Protein AF-0000000083257204 (afdb_homodimer)

Solvent-accessible surface area (backbone atoms only — not comparable to full-atom values): 58658 Å² total; per-residue (Å²): 92,72,61,57,39,44,51,54,34,48,41,38,41,52,16,51,48,20,44,50,48,12,65,74,68,72,44,56,39,67,58,41,24,40,51,51,12,31,44,39,5,50,70,67,57,74,47,41,46,49,75,72,48,44,74,49,39,60,34,52,50,52,50,44,49,38,52,44,44,21,59,52,19,43,69,46,43,71,81,77,34,66,93,41,48,64,49,45,50,26,40,57,45,55,14,40,52,44,33,22,52,52,38,15,50,40,31,28,73,52,49,65,38,54,68,65,57,10,40,24,48,8,16,31,66,48,20,18,18,43,84,52,48,54,60,51,41,62,73,32,37,45,39,66,68,62,42,48,46,54,50,51,41,14,46,62,29,33,35,48,9,51,44,38,21,52,47,38,47,48,48,42,41,35,76,70,35,82,85,40,52,71,61,59,48,51,51,48,54,51,43,45,51,47,12,38,50,47,7,36,51,53,15,48,48,50,50,51,34,54,76,69,58,75,51,56,73,80,47,46,58,47,46,50,54,36,47,45,45,42,40,22,41,55,26,28,70,75,35,78,64,23,14,44,37,4,20,33,36,15,17,32,43,36,32,64,64,70,56,53,70,59,63,71,37,43,65,46,55,50,38,51,38,53,46,42,51,26,34,49,44,23,39,59,36,11,44,39,51,57,67,44,60,58,50,36,72,34,64,40,47,44,51,38,43,49,42,46,53,70,43,45,37,33,49,21,45,56,62,33,42,62,91,45,92,70,47,69,58,52,48,54,51,59,15,57,57,64,37,37,27,66,64,38,49,55,52,34,49,53,47,24,54,54,35,38,75,72,65,39,70,73,26,71,49,39,49,25,48,43,48,42,40,28,52,49,31,41,53,53,42,60,70,37,46,49,58,50,30,51,75,58,65,41,33,49,67,92,40,49,10,39,34,32,37,32,44,35,70,48,50,21,51,50,42,34,56,39,39,75,72,67,32,49,52,38,34,30,27,66,46,73,74,41,41,48,38,23,56,74,52,70,38,57,66,43,88,40,42,81,58,24,73,59,31,75,78,72,47,83,60,76,45,36,59,29,39,39,26,59,46,72,37,52,41,45,26,28,36,51,29,46,70,42,28,85,79,56,26,57,91,28,23,33,20,57,23,71,37,77,86,48,69,71,48,58,84,51,67,27,74,68,45,39,38,38,47,34,26,77,50,70,61,24,57,65,56,50,42,48,40,45,73,71,52,37,38,81,41,76,46,70,25,34,90,88,43,37,51,67,54,51,62,68,70,50,58,90,83,37,42,64,46,35,37,40,39,75,87,37,45,71,48,67,36,26,66,85,54,86,84,79,67,50,68,62,18,32,37,36,28,46,29,73,68,133,92,72,62,60,38,44,50,53,34,49,40,40,42,52,16,52,48,20,44,51,50,12,63,74,68,72,44,57,39,68,58,42,24,39,53,51,13,32,43,39,5,49,72,67,58,74,47,42,45,48,75,72,49,45,73,50,39,61,33,54,50,52,51,43,51,39,51,42,44,22,57,53,19,42,68,45,43,70,80,77,35,66,94,42,46,64,47,47,51,26,42,57,45,54,14,39,52,45,33,23,52,52,39,15,49,40,31,28,73,52,50,64,35,53,68,64,55,11,40,24,47,8,17,31,66,47,21,18,17,44,83,52,46,54,59,50,42,62,72,32,36,45,40,65,68,64,42,48,46,53,49,51,41,15,48,62,29,32,35,48,10,50,42,37,20,52,48,38,46,47,48,40,40,34,74,72,35,82,85,40,52,72,62,58,47,52,50,47,56,50,43,45,51,47,10,38,49,47,8,36,49,54,15,47,49,50,51,51,35,56,74,69,56,75,52,56,73,81,46,46,60,47,48,50,54,36,48,45,44,41,41,22,43,56,26,28,70,76,34,78,63,23,13,44,38,4,21,33,36,15,17,31,43,37,31,64,64,70,55,54,70,59,64,72,38,43,64,45,56,51,39,52,39,53,45,43,52,27,34,49,43,23,39,57,35,12,44,41,50,57,67,43,61,58,50,34,74,33,65,40,47,44,52,37,43,50,41,46,52,69,43,45,38,33,48,22,45,56,64,33,42,61,92,44,92,69,48,70,59,52,48,54,50,58,16,56,57,63,36,36,28,67,65,38,50,54,52,34,51,52,47,26,52,54,36,38,76,71,64,40,69,73,27,70,49,37,49,26,48,43,48,42,41,28,50,48,30,42,53,54,40,59,68,36,45,49,59,50,30,51,75,58,64,41,32,49,66,91,40,48,10,39,33,31,38,30,46,35,70,48,49,21,50,51,42,34,57,40,40,75,71,67,32,49,51,38,33,30,27,68,46,73,74,40,40,47,38,22,56,73,53,69,39,55,66,44,89,38,43,79,58,24,71,60,31,75,77,71,48,83,59,75,44,37,57,29,38,39,25,61,47,71,36,52,40,44,26,28,35,52,29,45,69,42,28,85,81,56,26,57,91,28,22,32,20,57,24,72,36,78,87,49,69,70,47,58,85,52,67,27,74,67,44,40,39,38,47,33,26,78,50,71,62,24,58,67,56,50,42,48,39,46,74,70,52,36,38,81,41,77,46,70,24,34,89,88,44,36,53,68,52,50,63,68,70,51,56,89,83,38,43,64,45,34,37,40,39,72,88,38,45,72,47,67,36,24,64,86,53,87,83,79,69,48,70,63,19,32,37,36,28,45,30,72,69,130

Foldseek 3Di:
DVVLVVQLVVLLVLLVVLVVVCVVVVFQSLLSLLVSLQCCAANPNVDALCVSVPPVLQVLLLLLLLLLLLLLLLPDEPVLCPVPPQLLVLCLPQLLVLQLVVQLVLCCPQLVFDSLLSNLLSLLQSAFALLQLVVLCLSQQFFSNLSNSQSSSNNNSHLRSLLSNVLSNLVVCVVPPVPRPCVSNVQSVVLLVVLLVLLLCLLVVLLVCVVVVVDPLVCSLVVVSVSSVVSLVVSCVSPNSSSSVSSSSSSNNNSHVPRPSVVVCSVVSVVSSSSSQSSLSSNLSNNDHPVLQVCCPPPSLVVSLVCSQPPSLLVSSCVSCPPHPDDPLSSVLRSRQGAHDDSSQSSLVVVLVVVVVVPRPVSVNSNSSSVSNNSVRSVVCRVCNNVSCVVSVRHDDPFAAEEEEFADQLVLQVQLVLVVVVHQYEYEDCDPVSCVNNVVSVHHYDNDDCPDPCNVVVDDCSRHLAYEYAHQAPVVLLQNCQVCCVPNNLQRREYEADDCPDHPRDPDDDPVSGHAYFFQNPQHSVNSNVLVVVPWHKDKDAAAPVRAQVNVVVVADPSKTWAWKQAQSNYIGGHGNVDDDGDDHRIITIMGGDDD/DVVLVVQLVVLLVLLVVLVVVCVVVVFQSLLSLLVSLQCCAANPNVDALCVSVPPVLQVLLLLLLLLLLLLLLLPDEPVLCPVPPQLLVLCLPQLLVLQLVVQLVLCCPQLVFDSLLSNLLSLLQQAFALLQLVVLCLSQQFFSNLSNSQSSSNNNSHLRSLLSNVLSNLVVCCVPPVPRHCVSNVQSVVLLVVLLVLLLVLLVVLLVCVVVVVDPLVCSLVVVSVSSVVSLVVSCVSPNSSSSNSSSSSSNNNSHVPHPSVVVCSVVSVVSSSSSQSSLSSNLSNNDHPVLQVCCPPPSLVVSLVCSQPPSLLVSSCVSCPPHPDDPLSSVLRSRQGAHDDSSQSSLVVVLVVVVVVPRPVSVNSNSSSVSNNSVRSVVCRVCNNVSCVVSVRHDDPFAAEEEEFADQLVLQVQLVLVVVPHQYEYEDCDPVSCVNNVVSVHHYDNDDCPDPCNVVPDDCSRHLAYEYAHQAQVVLLQNCQVCCVPNNLQRREYEADDCPDHPRPPDDDPNSGHAYFFQNPQHSVNSNVLVVVPWHKDKDAAAPVRAQVNVVVPADPSKTWAWKQAQSNYIGGHGNVDDDGDDHRIITIMRGDDD

pLDDT: mean 86.85, std 8.34, range [48.06, 97.38]

Nearest PDB structures (foldseek):
  8pd9-assembly1_A  TM=8.180E-01  e=7.521E-11  Strongylocentrotus purpuratus
  8pdu-assembly1_B  TM=8.126E-01  e=2.416E-10  Strongylocentrotus purpuratus
  8pdv-assembly1_A  TM=8.203E-01  e=5.334E-10  Strongylocentrotus purpuratus
  8pcz-assembly1_B  TM=8.057E-01  e=8.092E-10  Strongylocentrotus purpuratus
  7x2u-assembly1_A  TM=7.500E-01  e=2.682E-08  Homo sapiens

InterPro domains:
  IPR006153 Cation/H+ exchanger, transmembrane domain [PF00999] (19-390)
  IPR038770 Sodium/solute symporter superfamily [G3DSA:1.20.1530.20] (1-392)

Sequence (1192 aa):
MENLLMIMMIIGALGVLSQWIAWRTRLPAIVVMAIVGLLAGPVFGIINPEADLGDLYGPLISIAVGIILFEGSLNLDFREIKGMRKPVFRIVTVGAFLAWIFGSLAAHYVAGLSWAVAFVIGGIFIVTGPTVILPLLRQAKLKPRAAAILKWEGIVVDPFGALLAVFSFEFIKFLTIETVTFDAVIMFLLASILAGIIGAAFGYGIGWSFERGLVPEFLKSPVVLVTVIMAFALSDFIMHETGLLAVTVMGMTIANMHISAISDMRHFKENISILLISVIFIMLTASLDRETLLSIFDLNIMLFIIMMLFVIRPLTIFLSTMGTNLEFREKLLVGWIAPRGIVALTVSAYFANVLIDAGFQDAEILTSLTFGLVFGTVLAHGFSIGWLSRKLGLSTDTKDGVLFVGSNKFSANFAKALQDLGVPVIITDASSSRLTHATKAEVPYEHEEILSEQMEYQLDMTPYDYMLSVTEFDSYNTLVSSTFKPEYGKEHLFQLPLQTNEGDQLSEVSHHISGTVLFDGQVTWTSLNEKINDGFIFEKAPITESYTYDDFLNDRSEEDVILAIVKQSGSVNFFTPENNLTAEPGDQIISLAKPEMENLLMIMMIIGALGVLSQWIAWRTRLPAIVVMAIVGLLAGPVFGIINPEADLGDLYGPLISIAVGIILFEGSLNLDFREIKGMRKPVFRIVTVGAFLAWIFGSLAAHYVAGLSWAVAFVIGGIFIVTGPTVILPLLRQAKLKPRAAAILKWEGIVVDPFGALLAVFSFEFIKFLTIETVTFDAVIMFLLASILAGIIGAAFGYGIGWSFERGLVPEFLKSPVVLVTVIMAFALSDFIMHETGLLAVTVMGMTIANMHISAISDMRHFKENISILLISVIFIMLTASLDRETLLSIFDLNIMLFIIMMLFVIRPLTIFLSTMGTNLEFREKLLVGWIAPRGIVALTVSAYFANVLIDAGFQDAEILTSLTFGLVFGTVLAHGFSIGWLSRKLGLSTDTKDGVLFVGSNKFSANFAKALQDLGVPVIITDASSSRLTHATKAEVPYEHEEILSEQMEYQLDMTPYDYMLSVTEFDSYNTLVSSTFKPEYGKEHLFQLPLQTNEGDQLSEVSHHISGTVLFDGQVTWTSLNEKINDGFIFEKAPITESYTYDDFLNDRSEEDVILAIVKQSGSVNFFTPENNLTAEPGDQIISLAKPE

Structure (mmCIF, N/CA/C/O backbone):
data_AF-0000000083257204-model_v1
#
loop_
_entity.id
_entity.type
_entity.pdbx_description
1 polymer 'Sodium/hydrogen exchanger'
#
loop_
_atom_site.group_PDB
_atom_site.id
_atom_site.type_symbol
_atom_site.label_atom_id
_atom_site.label_alt_id
_atom_site.label_comp_id
_atom_site.label_asym_id
_atom_site.label_entity_id
_atom_site.label_seq_id
_atom_site.pdbx_PDB_ins_code
_atom_site.Cartn_x
_atom_site.Cartn_y
_atom_site.Cartn_z
_atom_site.occupancy
_atom_site.B_iso_or_equiv
_atom_site.auth_seq_id
_atom_site.auth_comp_id
_atom_site.auth_asym_id
_atom_site.auth_atom_id
_atom_site.pdbx_PDB_model_num
ATOM 1 N N . MET A 1 1 ? 26.922 10.57 -9.547 1 48.06 1 MET A N 1
ATOM 2 C CA . MET A 1 1 ? 25.609 10.664 -8.891 1 48.06 1 MET A CA 1
ATOM 3 C C . MET A 1 1 ? 24.484 10.562 -9.906 1 48.06 1 MET A C 1
ATOM 5 O O . MET A 1 1 ? 23.562 9.758 -9.734 1 48.06 1 MET A O 1
ATOM 9 N N . GLU A 1 2 ? 24.703 11.305 -11.062 1 60.34 2 GLU A N 1
ATOM 10 C CA . GLU A 1 2 ? 23.656 11.414 -12.078 1 60.34 2 GLU A CA 1
ATOM 11 C C . GLU A 1 2 ? 23.484 10.102 -12.836 1 60.34 2 GLU A C 1
ATOM 13 O O . GLU A 1 2 ? 22.359 9.68 -13.117 1 60.34 2 GLU A O 1
ATOM 18 N N . ASN A 1 3 ? 24.578 9.352 -12.719 1 78.25 3 ASN A N 1
ATOM 19 C CA . ASN A 1 3 ? 24.531 8.125 -13.508 1 78.25 3 ASN A CA 1
ATOM 20 C C . ASN A 1 3 ? 23.797 7.008 -12.766 1 78.25 3 ASN A C 1
ATOM 22 O O . ASN A 1 3 ? 22.969 6.309 -13.352 1 78.25 3 ASN A O 1
ATOM 26 N N . LEU A 1 4 ? 23.984 7.012 -11.484 1 84.25 4 LEU A N 1
ATOM 27 C CA . LEU A 1 4 ? 23.375 5.945 -10.711 1 84.25 4 LEU A CA 1
ATOM 28 C C . LEU A 1 4 ? 21.859 6.16 -10.594 1 84.25 4 LEU A C 1
ATOM 30 O O . LEU A 1 4 ? 21.094 5.199 -10.609 1 84.25 4 LEU A O 1
ATOM 34 N N . LEU A 1 5 ? 21.531 7.414 -10.539 1 85.5 5 LEU A N 1
ATOM 35 C CA . LEU A 1 5 ? 20.109 7.75 -10.508 1 85.5 5 LEU A CA 1
ATOM 36 C C . LEU A 1 5 ? 19.406 7.309 -11.789 1 85.5 5 LEU A C 1
ATOM 38 O O . LEU A 1 5 ? 18.297 6.766 -11.742 1 85.5 5 LEU A O 1
ATOM 42 N N . MET A 1 6 ? 20.094 7.504 -12.859 1 88.69 6 MET A N 1
ATOM 43 C CA . MET A 1 6 ? 19.531 7.117 -14.148 1 88.69 6 MET A CA 1
ATOM 44 C C . MET A 1 6 ? 19.438 5.602 -14.266 1 88.69 6 MET A C 1
ATOM 46 O O . MET A 1 6 ? 18.453 5.082 -14.797 1 88.69 6 MET A O 1
ATOM 50 N N . ILE A 1 7 ? 20.391 4.957 -13.766 1 89.75 7 ILE A N 1
ATOM 51 C CA . ILE A 1 7 ? 20.406 3.498 -13.828 1 89.75 7 ILE A CA 1
ATOM 52 C C . ILE A 1 7 ? 19.25 2.932 -13 1 89.75 7 ILE A C 1
ATOM 54 O O . ILE A 1 7 ? 18.562 2.004 -13.43 1 89.75 7 ILE A O 1
ATOM 58 N N . MET A 1 8 ? 19.047 3.488 -11.836 1 89 8 MET A N 1
ATOM 59 C CA . MET A 1 8 ? 17.969 3.033 -10.969 1 89 8 MET A CA 1
ATOM 60 C C . MET A 1 8 ? 16.609 3.279 -11.625 1 89 8 MET A C 1
ATOM 62 O O . MET A 1 8 ? 15.703 2.445 -11.523 1 89 8 MET A O 1
ATOM 66 N N . MET A 1 9 ? 16.562 4.398 -12.273 1 89.94 9 MET A N 1
ATOM 67 C CA . MET A 1 9 ? 15.328 4.738 -12.977 1 89.94 9 MET A CA 1
ATOM 68 C C . MET A 1 9 ? 15.062 3.766 -14.117 1 89.94 9 MET A C 1
ATOM 70 O O . MET A 1 9 ? 13.938 3.285 -14.289 1 89.94 9 MET A O 1
ATOM 74 N N . ILE A 1 10 ? 16.062 3.447 -14.844 1 92.94 10 ILE A N 1
ATOM 75 C CA . ILE A 1 10 ? 15.93 2.561 -15.992 1 92.94 10 ILE A CA 1
ATOM 76 C C . ILE A 1 10 ? 15.523 1.167 -15.523 1 92.94 10 ILE A C 1
ATOM 78 O O . ILE A 1 10 ? 14.656 0.529 -16.125 1 92.94 10 ILE A O 1
ATOM 82 N N . ILE A 1 11 ? 16.094 0.728 -14.469 1 93.31 11 ILE A N 1
ATOM 83 C CA . ILE A 1 11 ? 15.789 -0.588 -13.922 1 93.31 11 ILE A CA 1
ATOM 84 C C . ILE A 1 11 ? 14.312 -0.648 -13.523 1 93.31 11 ILE A C 1
ATOM 86 O O . ILE A 1 11 ? 13.602 -1.587 -13.891 1 93.31 11 ILE A O 1
ATOM 90 N N . GLY A 1 12 ? 13.922 0.369 -12.789 1 92.19 12 GLY A N 1
ATOM 91 C CA . GLY A 1 12 ? 12.531 0.417 -12.367 1 92.19 12 GLY A CA 1
ATOM 92 C C . GLY A 1 12 ? 11.562 0.541 -13.531 1 92.19 12 GLY A C 1
ATOM 93 O O . GLY A 1 12 ? 10.539 -0.146 -13.578 1 92.19 12 GLY A O 1
ATOM 94 N N . ALA A 1 13 ? 11.914 1.341 -14.492 1 93.75 13 ALA A N 1
ATOM 95 C CA . ALA A 1 13 ? 11.055 1.583 -15.648 1 93.75 13 ALA A CA 1
ATOM 96 C C . ALA A 1 13 ? 10.922 0.326 -16.5 1 93.75 13 ALA A C 1
ATOM 98 O O . ALA A 1 13 ? 9.82 -0.032 -16.922 1 93.75 13 ALA A O 1
ATOM 99 N N . LEU A 1 14 ? 12.023 -0.314 -16.734 1 95.31 14 LEU A N 1
ATOM 100 C CA . LEU A 1 14 ? 11.992 -1.531 -17.531 1 95.31 14 LEU A CA 1
ATOM 101 C C . LEU A 1 14 ? 11.219 -2.635 -16.812 1 95.31 14 LEU A C 1
ATOM 103 O O . LEU A 1 14 ? 10.523 -3.424 -17.453 1 95.31 14 LEU A O 1
ATOM 107 N N . GLY A 1 15 ? 11.375 -2.678 -15.523 1 93.88 15 GLY A N 1
ATOM 108 C CA . GLY A 1 15 ? 10.656 -3.672 -14.75 1 93.88 15 GLY A CA 1
ATOM 109 C C . GLY A 1 15 ? 9.148 -3.518 -14.828 1 93.88 15 GLY A C 1
ATOM 110 O O . GLY A 1 15 ? 8.445 -4.465 -15.18 1 93.88 15 GLY A O 1
ATOM 111 N N . VAL A 1 16 ? 8.688 -2.355 -14.602 1 92.44 16 VAL A N 1
ATOM 112 C CA . VAL A 1 16 ? 7.25 -2.098 -14.594 1 92.44 16 VAL A CA 1
ATOM 113 C C . VAL A 1 16 ? 6.703 -2.17 -16.016 1 92.44 16 VAL A C 1
ATOM 115 O O . VAL A 1 16 ? 5.594 -2.656 -16.234 1 92.44 16 VAL A O 1
ATOM 118 N N . LEU A 1 17 ? 7.473 -1.712 -16.953 1 93.75 17 LEU A N 1
ATOM 119 C CA . LEU A 1 17 ? 7.078 -1.812 -18.359 1 93.75 17 LEU A CA 1
ATOM 120 C C . LEU A 1 17 ? 6.922 -3.271 -18.781 1 93.75 17 LEU A C 1
ATOM 122 O O . LEU A 1 17 ? 6.012 -3.609 -19.531 1 93.75 17 LEU A O 1
ATOM 126 N N . SER A 1 18 ? 7.812 -4.059 -18.344 1 93.62 18 SER A N 1
ATOM 127 C CA . SER A 1 18 ? 7.734 -5.484 -18.641 1 93.62 18 SER A CA 1
ATOM 128 C C . SER A 1 18 ? 6.453 -6.098 -18.078 1 93.62 18 SER A C 1
ATOM 130 O O . SER A 1 18 ? 5.82 -6.934 -18.734 1 93.62 18 SER A O 1
ATOM 132 N N . GLN A 1 19 ? 6.141 -5.715 -16.891 1 89.94 19 GLN A N 1
ATOM 133 C CA . GLN A 1 19 ? 4.902 -6.203 -16.281 1 89.94 19 GLN A CA 1
ATOM 134 C C . GLN A 1 19 ? 3.688 -5.738 -17.094 1 89.94 19 GLN A C 1
ATOM 136 O O . GLN A 1 19 ? 2.729 -6.492 -17.266 1 89.94 19 GLN A O 1
ATOM 141 N N . TRP A 1 20 ? 3.732 -4.562 -17.5 1 91.25 20 TRP A N 1
ATOM 142 C CA . TRP A 1 20 ? 2.639 -4 -18.281 1 91.25 20 TRP A CA 1
ATOM 143 C C . TRP A 1 20 ? 2.504 -4.723 -19.625 1 91.25 20 TRP A C 1
ATOM 145 O O . TRP A 1 20 ? 1.395 -5.039 -20.047 1 91.25 20 TRP A O 1
ATOM 155 N N . ILE A 1 21 ? 3.59 -4.969 -20.281 1 92.69 21 ILE A N 1
ATOM 156 C CA . ILE A 1 21 ? 3.592 -5.684 -21.547 1 92.69 21 ILE A CA 1
ATOM 157 C C . ILE A 1 21 ? 3.049 -7.098 -21.359 1 92.69 21 ILE A C 1
ATOM 159 O O . ILE A 1 21 ? 2.283 -7.598 -22.188 1 92.69 21 ILE A O 1
ATOM 163 N N . ALA A 1 22 ? 3.512 -7.68 -20.328 1 86.94 22 ALA A N 1
ATOM 164 C CA . ALA A 1 22 ? 3.043 -9.023 -20 1 86.94 22 ALA A CA 1
ATOM 165 C C . ALA A 1 22 ? 1.527 -9.055 -19.828 1 86.94 22 ALA A C 1
ATOM 167 O O . ALA A 1 22 ? 0.858 -9.969 -20.312 1 86.94 22 ALA A O 1
ATOM 168 N N . TRP A 1 23 ? 1.006 -8.047 -19.141 1 80.56 23 TRP A N 1
ATOM 169 C CA . TRP A 1 23 ? -0.433 -7.953 -18.922 1 80.56 23 TRP A CA 1
ATOM 170 C C . TRP A 1 23 ? -1.173 -7.742 -20.234 1 80.56 23 TRP A C 1
ATOM 172 O O . TRP A 1 23 ? -2.221 -8.352 -20.469 1 80.56 23 TRP A O 1
ATOM 182 N N . ARG A 1 24 ? -0.588 -6.984 -21.109 1 82.75 24 ARG A N 1
ATOM 183 C CA . ARG A 1 24 ? -1.221 -6.672 -22.391 1 82.75 24 ARG A CA 1
ATOM 184 C C . ARG A 1 24 ? -1.172 -7.871 -23.344 1 82.75 24 ARG A C 1
ATOM 186 O O . ARG A 1 24 ? -2.094 -8.086 -24.125 1 82.75 24 ARG A O 1
ATOM 193 N N . THR A 1 25 ? -0.131 -8.617 -23.297 1 82.56 25 THR A N 1
ATOM 194 C CA . THR A 1 25 ? 0.075 -9.719 -24.234 1 82.56 25 THR A CA 1
ATOM 195 C C . THR A 1 25 ? -0.342 -11.047 -23.609 1 82.56 25 THR A C 1
ATOM 197 O O . THR A 1 25 ? -0.289 -12.086 -24.266 1 82.56 25 THR A O 1
ATOM 200 N N . ARG A 1 26 ? -0.646 -11.016 -22.344 1 75.38 26 ARG A N 1
ATOM 201 C CA . ARG A 1 26 ? -1.063 -12.203 -21.609 1 75.38 26 ARG A CA 1
ATOM 202 C C . ARG A 1 26 ? 0.065 -13.227 -21.531 1 75.38 26 ARG A C 1
ATOM 204 O O . ARG A 1 26 ? -0.17 -14.43 -21.672 1 75.38 26 ARG A O 1
ATOM 211 N N . LEU A 1 27 ? 1.27 -12.711 -21.516 1 79.06 27 LEU A N 1
ATOM 212 C CA . LEU A 1 27 ? 2.453 -13.531 -21.312 1 79.06 27 LEU A CA 1
ATOM 213 C C . LEU A 1 27 ? 2.865 -13.523 -19.844 1 79.06 27 LEU A C 1
ATOM 215 O O . LEU A 1 27 ? 2.506 -12.609 -19.094 1 79.06 27 LEU A O 1
ATOM 219 N N . PRO A 1 28 ? 3.551 -14.609 -19.453 1 75.88 28 PRO A N 1
ATOM 220 C CA . PRO A 1 28 ? 4.086 -14.562 -18.094 1 75.88 28 PRO A CA 1
ATOM 221 C C . PRO A 1 28 ? 5.055 -13.406 -17.875 1 75.88 28 PRO A C 1
ATOM 223 O O . PRO A 1 28 ? 6.004 -13.234 -18.656 1 75.88 28 PRO A O 1
ATOM 226 N N . ALA A 1 29 ? 4.816 -12.664 -16.875 1 82.25 29 ALA A N 1
ATOM 227 C CA . ALA A 1 29 ? 5.57 -11.438 -16.609 1 82.25 29 ALA A CA 1
ATOM 228 C C . ALA A 1 29 ? 7.062 -11.734 -16.453 1 82.25 29 ALA A C 1
ATOM 230 O O . ALA A 1 29 ? 7.906 -10.953 -16.906 1 82.25 29 ALA A O 1
ATOM 231 N N . ILE A 1 30 ? 7.379 -12.836 -15.867 1 78.19 30 ILE A N 1
ATOM 232 C CA . ILE A 1 30 ? 8.766 -13.18 -15.57 1 78.19 30 ILE A CA 1
ATOM 233 C C . ILE A 1 30 ? 9.523 -13.422 -16.875 1 78.19 30 ILE A C 1
ATOM 235 O O . ILE A 1 30 ? 10.711 -13.086 -16.969 1 78.19 30 ILE A O 1
ATOM 239 N N . VAL A 1 31 ? 8.875 -13.984 -17.828 1 81.5 31 VAL A N 1
ATOM 240 C CA . VAL A 1 31 ? 9.508 -14.234 -19.109 1 81.5 31 VAL A CA 1
ATOM 241 C C . VAL A 1 31 ? 9.82 -12.914 -19.812 1 81.5 31 VAL A C 1
ATOM 243 O O . VAL A 1 31 ? 10.922 -12.719 -20.328 1 81.5 31 VAL A O 1
ATOM 246 N N . VAL A 1 32 ? 8.883 -12.086 -19.75 1 88.31 32 VAL A N 1
ATOM 247 C CA . VAL A 1 32 ? 9.055 -10.797 -20.406 1 88.31 32 VAL A CA 1
ATOM 248 C C . VAL A 1 32 ? 10.164 -10.008 -19.719 1 88.31 32 VAL A C 1
ATOM 250 O O . VAL A 1 32 ? 11.016 -9.406 -20.375 1 88.31 32 VAL A O 1
ATOM 253 N N . MET A 1 33 ? 10.164 -10.016 -18.422 1 88.69 33 MET A N 1
ATOM 254 C CA . MET A 1 33 ? 11.18 -9.289 -17.656 1 88.69 33 MET A CA 1
ATOM 255 C C . MET A 1 33 ? 12.57 -9.852 -17.953 1 88.69 33 MET A C 1
ATOM 257 O O . MET A 1 33 ? 13.539 -9.094 -18.047 1 88.69 33 MET A O 1
ATOM 261 N N . ALA A 1 34 ? 12.625 -11.172 -18.094 1 84.62 34 ALA A N 1
ATOM 262 C CA . ALA A 1 34 ? 13.906 -11.805 -18.391 1 84.62 34 ALA A CA 1
ATOM 263 C C . ALA A 1 34 ? 14.43 -11.367 -19.75 1 84.62 34 ALA A C 1
ATOM 265 O O . ALA A 1 34 ? 15.617 -11.062 -19.906 1 84.62 34 ALA A O 1
ATOM 266 N N . ILE A 1 35 ? 13.57 -11.359 -20.656 1 89.12 35 ILE A N 1
ATOM 267 C CA . ILE A 1 35 ? 13.953 -10.984 -22.016 1 89.12 35 ILE A CA 1
ATOM 268 C C . ILE A 1 35 ? 14.406 -9.523 -22.031 1 89.12 35 ILE A C 1
ATOM 270 O O . ILE A 1 35 ? 15.438 -9.195 -22.609 1 89.12 35 ILE A O 1
ATOM 274 N N . VAL A 1 36 ? 13.672 -8.703 -21.406 1 93.56 36 VAL A N 1
ATOM 275 C CA . VAL A 1 36 ? 13.969 -7.27 -21.391 1 93.56 36 VAL A CA 1
ATOM 276 C C . VAL A 1 36 ? 15.281 -7.023 -20.656 1 93.56 36 VAL A C 1
ATOM 278 O O . VAL A 1 36 ? 16.094 -6.184 -21.078 1 93.56 36 VAL A O 1
ATOM 281 N N . GLY A 1 37 ? 15.492 -7.676 -19.562 1 91.88 37 GLY A N 1
ATOM 282 C CA . GLY A 1 37 ? 16.75 -7.555 -18.844 1 91.88 37 GLY A CA 1
ATOM 283 C C . GLY A 1 37 ? 17.953 -8 -19.656 1 91.88 37 GLY A C 1
ATOM 284 O O . GLY A 1 37 ? 18.984 -7.34 -19.641 1 91.88 37 GLY A O 1
ATOM 285 N N . LEU A 1 38 ? 17.766 -9.07 -20.406 1 90.25 38 LEU A N 1
ATOM 286 C CA . LEU A 1 38 ? 18.844 -9.578 -21.25 1 90.25 38 LEU A CA 1
ATOM 287 C C . LEU A 1 38 ? 19.156 -8.602 -22.375 1 90.25 38 LEU A C 1
ATOM 289 O O . LEU A 1 38 ? 20.328 -8.414 -22.734 1 90.25 38 LEU A O 1
ATOM 293 N N . LEU A 1 39 ? 18.141 -8.031 -22.875 1 94.5 39 LEU A N 1
ATOM 294 C CA . LEU A 1 39 ? 18.328 -7.059 -23.953 1 94.5 39 LEU A CA 1
ATOM 295 C C . LEU A 1 39 ? 19.031 -5.801 -23.438 1 94.5 39 LEU A C 1
ATOM 297 O O . LEU A 1 39 ? 19.938 -5.285 -24.078 1 94.5 39 LEU A O 1
ATOM 301 N N . ALA A 1 40 ? 18.688 -5.348 -22.266 1 94.44 40 ALA A N 1
ATOM 302 C CA . ALA A 1 40 ? 19.219 -4.105 -21.703 1 94.44 40 ALA A CA 1
ATOM 303 C C . ALA A 1 40 ? 20.641 -4.305 -21.188 1 94.44 40 ALA A C 1
ATOM 305 O O . ALA A 1 40 ? 21.438 -3.359 -21.172 1 94.44 40 ALA A O 1
ATOM 306 N N . GLY A 1 41 ? 20.922 -5.449 -20.797 1 93.12 41 GLY A N 1
ATOM 307 C CA . GLY A 1 41 ? 22.219 -5.73 -20.203 1 93.12 41 GLY A CA 1
ATOM 308 C C . GLY A 1 41 ? 23.219 -6.32 -21.188 1 93.12 41 GLY A C 1
ATOM 309 O O . GLY A 1 41 ? 23.797 -5.598 -22 1 93.12 41 GLY A O 1
ATOM 310 N N . PRO A 1 42 ? 23.375 -7.613 -21.297 1 90.12 42 PRO A N 1
ATOM 311 C CA . PRO A 1 42 ? 24.422 -8.281 -22.062 1 90.12 42 PRO A CA 1
ATOM 312 C C . PRO A 1 42 ? 24.266 -8.055 -23.578 1 90.12 42 PRO A C 1
ATOM 314 O O . PRO A 1 42 ? 25.266 -8.023 -24.297 1 90.12 42 PRO A O 1
ATOM 317 N N . VAL A 1 43 ? 23.078 -7.871 -24.078 1 90.88 43 VAL A N 1
ATOM 318 C CA . VAL A 1 43 ? 22.891 -7.766 -25.531 1 90.88 43 VAL A CA 1
ATOM 319 C C . VAL A 1 43 ? 23.219 -6.348 -25.984 1 90.88 43 VAL A C 1
ATOM 321 O O . VAL A 1 43 ? 24.062 -6.156 -26.875 1 90.88 43 VAL A O 1
ATOM 324 N N . PHE A 1 44 ? 22.641 -5.281 -25.375 1 93.19 44 PHE A N 1
ATOM 325 C CA . PHE A 1 44 ? 22.844 -3.906 -25.828 1 93.19 44 PHE A CA 1
ATOM 326 C C . PHE A 1 44 ? 23.812 -3.176 -24.906 1 93.19 44 PHE A C 1
ATOM 328 O O . PHE A 1 44 ? 24.359 -2.133 -25.266 1 93.19 44 PHE A O 1
ATOM 335 N N . GLY A 1 45 ? 24 -3.648 -23.75 1 90.94 45 GLY A N 1
ATOM 336 C CA . GLY A 1 45 ? 24.953 -3.07 -22.812 1 90.94 45 GLY A CA 1
ATOM 337 C C . GLY A 1 45 ? 24.5 -1.729 -22.266 1 90.94 45 GLY A C 1
ATOM 338 O O . GLY A 1 45 ? 25.328 -0.855 -22 1 90.94 45 GLY A O 1
ATOM 339 N N . ILE A 1 46 ? 23.281 -1.529 -22.094 1 91.06 46 ILE A N 1
ATOM 340 C CA . ILE A 1 46 ? 22.75 -0.265 -21.609 1 91.06 46 ILE A CA 1
ATOM 341 C C . ILE A 1 46 ? 23 -0.134 -20.109 1 91.06 46 ILE A C 1
ATOM 343 O O . ILE A 1 46 ? 23.359 0.943 -19.625 1 91.06 46 ILE A O 1
ATOM 347 N N . ILE A 1 47 ? 22.828 -1.221 -19.359 1 92.44 47 ILE A N 1
ATOM 348 C CA . ILE A 1 47 ? 23.016 -1.183 -17.906 1 92.44 47 ILE A CA 1
ATOM 349 C C . ILE A 1 47 ? 23.719 -2.451 -17.438 1 92.44 47 ILE A C 1
ATOM 351 O O . ILE A 1 47 ? 23.625 -3.498 -18.078 1 92.44 47 ILE A O 1
ATOM 355 N N . ASN A 1 48 ? 24.438 -2.334 -16.438 1 92.81 48 ASN A N 1
ATOM 356 C CA . ASN A 1 48 ? 25.047 -3.418 -15.672 1 92.81 48 ASN A CA 1
ATOM 357 C C . ASN A 1 48 ? 24.906 -3.193 -14.172 1 92.81 48 ASN A C 1
ATOM 359 O O . ASN A 1 48 ? 25.844 -2.73 -13.516 1 92.81 48 ASN A O 1
ATOM 363 N N . PRO A 1 49 ? 23.766 -3.672 -13.688 1 90.38 49 PRO A N 1
ATOM 364 C CA . PRO A 1 49 ? 23.422 -3.363 -12.297 1 90.38 49 PRO A CA 1
ATOM 365 C C . PRO A 1 49 ? 24.469 -3.869 -11.312 1 90.38 49 PRO A C 1
ATOM 367 O O . PRO A 1 49 ? 24.75 -3.209 -10.305 1 90.38 49 PRO A O 1
ATOM 370 N N . GLU A 1 50 ? 25.078 -4.977 -11.555 1 87.31 50 GLU A N 1
ATOM 371 C CA . GLU A 1 50 ? 26.078 -5.508 -10.641 1 87.31 50 GLU A CA 1
ATOM 372 C C . GLU A 1 50 ? 27.297 -4.586 -10.562 1 87.31 50 GLU A C 1
ATOM 374 O O . GLU A 1 50 ? 27.797 -4.301 -9.469 1 87.31 50 GLU A O 1
ATOM 379 N N . ALA A 1 51 ? 27.766 -4.152 -11.664 1 87.31 51 ALA A N 1
ATOM 380 C CA . ALA A 1 51 ? 28.922 -3.258 -11.711 1 87.31 51 ALA A CA 1
ATOM 381 C C . ALA A 1 51 ? 28.562 -1.873 -11.18 1 87.31 51 ALA A C 1
ATOM 383 O O . ALA A 1 51 ? 29.359 -1.229 -10.508 1 87.31 51 ALA A O 1
ATOM 384 N N . ASP A 1 52 ? 27.422 -1.467 -11.5 1 88.12 52 ASP A N 1
ATOM 385 C CA . ASP A 1 52 ? 27.016 -0.104 -11.172 1 88.12 52 ASP A CA 1
ATOM 386 C C . ASP A 1 52 ? 26.703 0.037 -9.688 1 88.12 52 ASP A C 1
ATOM 388 O O . ASP A 1 52 ? 27.016 1.059 -9.07 1 88.12 52 ASP A O 1
ATOM 392 N N . LEU A 1 53 ? 26.062 -0.921 -9.07 1 87 53 LEU A N 1
ATOM 393 C CA . LEU A 1 53 ? 25.656 -0.845 -7.676 1 87 53 LEU A CA 1
ATOM 394 C C . LEU A 1 53 ? 26.781 -1.31 -6.754 1 87 53 LEU A C 1
ATOM 396 O O . LEU A 1 53 ? 26.797 -0.955 -5.574 1 87 53 LEU A O 1
ATOM 400 N N . GLY A 1 54 ? 27.656 -2.064 -7.277 1 82.31 54 GLY A N 1
ATOM 401 C CA . GLY A 1 54 ? 28.812 -2.502 -6.512 1 82.31 54 GLY A CA 1
ATOM 402 C C . GLY A 1 54 ? 28.453 -3.32 -5.289 1 82.31 54 GLY A C 1
ATOM 403 O O . GLY A 1 54 ? 27.703 -4.301 -5.391 1 82.31 54 GLY A O 1
ATOM 404 N N . ASP A 1 55 ? 28.797 -2.881 -4.082 1 82.31 55 ASP A N 1
ATOM 405 C CA . ASP A 1 55 ? 28.641 -3.625 -2.838 1 82.31 55 ASP A CA 1
ATOM 406 C C . ASP A 1 55 ? 27.188 -3.68 -2.408 1 82.31 55 ASP A C 1
ATOM 408 O O . ASP A 1 55 ? 26.797 -4.52 -1.589 1 82.31 55 ASP A O 1
ATOM 412 N N . LEU A 1 56 ? 26.422 -2.871 -3.039 1 84.31 56 LEU A N 1
ATOM 413 C CA . LEU A 1 56 ? 25.016 -2.799 -2.629 1 84.31 56 LEU A CA 1
ATOM 414 C C . LEU A 1 56 ? 24.188 -3.822 -3.385 1 84.31 56 LEU A C 1
ATOM 416 O O . LEU A 1 56 ? 23.062 -4.133 -2.979 1 84.31 56 LEU A O 1
ATOM 420 N N . TYR A 1 57 ? 24.75 -4.34 -4.484 1 85.75 57 TYR A N 1
ATOM 421 C CA . TYR A 1 57 ? 24.016 -5.281 -5.336 1 85.75 57 TYR A CA 1
ATOM 422 C C . TYR A 1 57 ? 23.531 -6.477 -4.531 1 85.75 57 TYR A C 1
ATOM 424 O O . TYR A 1 57 ? 22.328 -6.789 -4.535 1 85.75 57 TYR A O 1
ATOM 432 N N . GLY A 1 58 ? 24.391 -7.098 -3.725 1 83.44 58 GLY A N 1
ATOM 433 C CA . GLY A 1 58 ? 24.078 -8.289 -2.951 1 83.44 58 GLY A CA 1
ATOM 434 C C . GLY A 1 58 ? 23.047 -8.039 -1.866 1 83.44 58 GLY A C 1
ATOM 435 O O . GLY A 1 58 ? 22 -8.672 -1.849 1 83.44 58 GLY A O 1
ATOM 436 N N . PRO A 1 59 ? 23.281 -7.027 -1.071 1 84.5 59 PRO A N 1
ATOM 437 C CA . PRO A 1 59 ? 22.344 -6.73 0.019 1 84.5 59 PRO A CA 1
ATOM 438 C C . PRO A 1 59 ? 20.953 -6.344 -0.481 1 84.5 59 PRO A C 1
ATOM 440 O O . PRO A 1 59 ? 19.953 -6.719 0.128 1 84.5 59 PRO A O 1
ATOM 443 N N . LEU A 1 60 ? 20.875 -5.633 -1.542 1 86.5 60 LEU A N 1
ATOM 444 C CA . LEU A 1 60 ? 19.594 -5.223 -2.088 1 86.5 60 LEU A CA 1
ATOM 445 C C . LEU A 1 60 ? 18.797 -6.434 -2.562 1 86.5 60 LEU A C 1
ATOM 447 O O . LEU A 1 60 ? 17.578 -6.512 -2.346 1 86.5 60 LEU A O 1
ATOM 451 N N . ILE A 1 61 ? 19.469 -7.328 -3.199 1 85 61 ILE A N 1
ATOM 452 C CA . ILE A 1 61 ? 18.812 -8.539 -3.691 1 85 61 ILE A CA 1
ATOM 453 C C . ILE A 1 61 ? 18.344 -9.391 -2.514 1 85 61 ILE A C 1
ATOM 455 O O . ILE A 1 61 ? 17.234 -9.906 -2.518 1 85 61 ILE A O 1
ATOM 459 N N . SER A 1 62 ? 19.203 -9.492 -1.523 1 84.62 62 SER A N 1
ATOM 460 C CA . SER A 1 62 ? 18.875 -10.312 -0.362 1 84.62 62 SER A CA 1
ATOM 461 C C . SER A 1 62 ? 17.656 -9.781 0.367 1 84.62 62 SER A C 1
ATOM 463 O O . SER A 1 62 ? 16.781 -10.547 0.773 1 84.62 62 SER A O 1
ATOM 465 N N . ILE A 1 63 ? 17.609 -8.5 0.505 1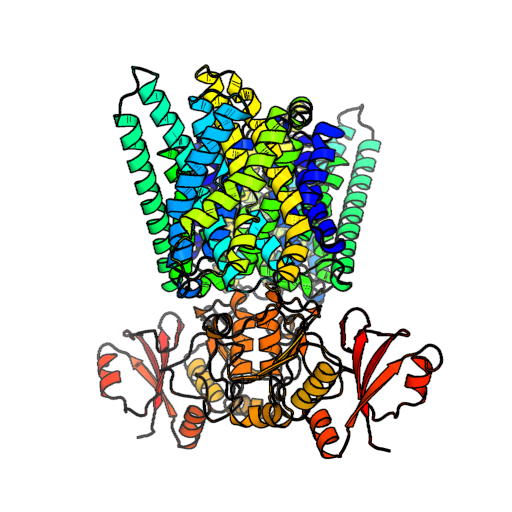 87.44 63 ILE A N 1
ATOM 466 C CA . ILE A 1 63 ? 16.469 -7.867 1.186 1 87.44 63 ILE A CA 1
ATOM 467 C C . ILE A 1 63 ? 15.203 -8.078 0.373 1 87.44 63 ILE A C 1
ATOM 469 O O . ILE A 1 63 ? 14.156 -8.43 0.927 1 87.44 63 ILE A O 1
ATOM 473 N N . ALA A 1 64 ? 15.344 -7.848 -0.902 1 88.75 64 ALA A N 1
ATOM 474 C CA . ALA A 1 64 ? 14.188 -7.992 -1.778 1 88.75 64 ALA A CA 1
ATOM 475 C C . ALA A 1 64 ? 13.648 -9.422 -1.751 1 88.75 64 ALA A C 1
ATOM 477 O O . ALA A 1 64 ? 12.438 -9.633 -1.667 1 88.75 64 ALA A O 1
ATOM 478 N N . VAL A 1 65 ? 14.539 -10.336 -1.824 1 84.62 65 VAL A N 1
ATOM 479 C CA . VAL A 1 65 ? 14.141 -11.734 -1.813 1 84.62 65 VAL A CA 1
ATOM 480 C C . VAL A 1 65 ? 13.492 -12.086 -0.475 1 84.62 65 VAL A C 1
ATOM 482 O O . VAL A 1 65 ? 12.516 -12.828 -0.427 1 84.62 65 VAL A O 1
ATOM 485 N N . GLY A 1 66 ? 14.102 -11.594 0.622 1 88.38 66 GLY A N 1
ATOM 486 C CA . GLY A 1 66 ? 13.508 -11.797 1.934 1 88.38 66 GLY A CA 1
ATOM 487 C C . GLY A 1 66 ? 12.086 -11.289 2.025 1 88.38 66 GLY A C 1
ATOM 488 O O . GLY A 1 66 ? 11.203 -11.984 2.545 1 88.38 66 GLY A O 1
ATOM 489 N N . ILE A 1 67 ? 11.836 -10.141 1.464 1 89.81 67 ILE A N 1
ATOM 490 C CA . ILE A 1 67 ? 10.508 -9.531 1.506 1 89.81 67 ILE A CA 1
ATOM 491 C C . ILE A 1 67 ? 9.539 -10.336 0.641 1 89.81 67 ILE A C 1
ATOM 493 O O . ILE A 1 67 ? 8.398 -10.57 1.035 1 89.81 67 ILE A O 1
ATOM 497 N N . ILE A 1 68 ? 9.977 -10.758 -0.503 1 86.56 68 ILE A N 1
ATOM 498 C CA . ILE A 1 68 ? 9.141 -11.508 -1.436 1 86.56 68 ILE A CA 1
ATOM 499 C C . ILE A 1 68 ? 8.742 -12.844 -0.811 1 86.56 68 ILE A C 1
ATOM 501 O O . ILE A 1 68 ? 7.586 -13.25 -0.893 1 86.56 68 ILE A O 1
ATOM 505 N N . LEU A 1 69 ? 9.719 -13.461 -0.215 1 86.06 69 LEU A N 1
ATOM 506 C CA . LEU A 1 69 ? 9.453 -14.75 0.425 1 86.06 69 LEU A CA 1
ATOM 507 C C . LEU A 1 69 ? 8.484 -14.578 1.596 1 86.06 69 LEU A C 1
ATOM 509 O O . LEU A 1 69 ? 7.652 -15.453 1.845 1 86.06 69 LEU A O 1
ATOM 513 N N . PHE A 1 70 ? 8.617 -13.508 2.373 1 90.31 70 PHE A N 1
ATOM 514 C CA . PHE A 1 70 ? 7.699 -13.203 3.469 1 90.31 70 PHE A CA 1
ATOM 515 C C . PHE A 1 70 ? 6.273 -13.055 2.955 1 90.31 70 PHE A C 1
ATOM 517 O O . PHE A 1 70 ? 5.336 -13.609 3.533 1 90.31 70 PHE A O 1
ATOM 524 N N . GLU A 1 71 ? 6.164 -12.352 1.891 1 85.94 71 GLU A N 1
ATOM 525 C CA . GLU A 1 71 ? 4.852 -12.125 1.296 1 85.94 71 GLU A CA 1
ATOM 526 C C . GLU A 1 71 ? 4.223 -13.438 0.831 1 85.94 71 GLU A C 1
ATOM 528 O O . GLU A 1 71 ? 3.021 -13.656 0.999 1 85.94 71 GLU A O 1
ATOM 533 N N . GLY A 1 72 ? 4.984 -14.227 0.184 1 82.88 72 GLY A N 1
ATOM 534 C CA . GLY A 1 72 ? 4.488 -15.531 -0.228 1 82.88 72 GLY A CA 1
ATOM 535 C C . GLY A 1 72 ? 4.055 -16.391 0.938 1 82.88 72 GLY A C 1
ATOM 536 O O . GLY A 1 72 ? 3.049 -17.109 0.852 1 82.88 72 GLY A O 1
ATOM 537 N N . SER A 1 73 ? 4.789 -16.328 1.997 1 88.81 73 SER A N 1
ATOM 538 C CA . SER A 1 73 ? 4.531 -17.172 3.154 1 88.81 73 SER A CA 1
ATOM 539 C C . SER A 1 73 ? 3.295 -16.719 3.916 1 88.81 73 SER A C 1
ATOM 541 O O . SER A 1 73 ? 2.672 -17.5 4.637 1 88.81 73 SER A O 1
ATOM 543 N N . LEU A 1 74 ? 2.961 -15.5 3.754 1 86.94 74 LEU A N 1
ATOM 544 C CA . LEU A 1 74 ? 1.763 -14.961 4.391 1 86.94 74 LEU A CA 1
ATOM 545 C C . LEU A 1 74 ? 0.506 -15.594 3.797 1 86.94 74 LEU A C 1
ATOM 547 O O . LEU A 1 74 ? -0.577 -15.492 4.379 1 86.94 74 LEU A O 1
ATOM 551 N N . ASN A 1 75 ? 0.654 -16.266 2.705 1 78.5 75 ASN A N 1
ATOM 552 C CA . ASN A 1 75 ? -0.487 -16.875 2.029 1 78.5 75 ASN A CA 1
ATOM 553 C C . ASN A 1 75 ? -0.605 -18.359 2.359 1 78.5 75 ASN A C 1
ATOM 555 O O . ASN A 1 75 ? -1.452 -19.047 1.8 1 78.5 75 ASN A O 1
ATOM 559 N N . LEU A 1 76 ? 0.196 -18.766 3.232 1 84.19 76 LEU A N 1
ATOM 560 C CA . LEU A 1 76 ? 0.164 -20.188 3.584 1 84.19 76 LEU A CA 1
ATOM 561 C C . LEU A 1 76 ? -0.711 -20.422 4.812 1 84.19 76 LEU A C 1
ATOM 563 O O . LEU A 1 76 ? -0.273 -20.203 5.941 1 84.19 76 LEU A O 1
ATOM 567 N N . ASP A 1 77 ? -1.887 -20.828 4.516 1 81.19 77 ASP A N 1
ATOM 568 C CA . ASP A 1 77 ? -2.85 -21.156 5.562 1 81.19 77 ASP A CA 1
ATOM 569 C C . ASP A 1 77 ? -3.018 -22.672 5.691 1 81.19 77 ASP A C 1
ATOM 571 O O . ASP A 1 77 ? -3.354 -23.344 4.719 1 81.19 77 ASP A O 1
ATOM 575 N N . PHE A 1 78 ? -2.92 -23.156 6.852 1 83.12 78 PHE A N 1
ATOM 576 C CA . PHE A 1 78 ? -3.018 -24.594 7.066 1 83.12 78 PHE A CA 1
ATOM 577 C C . PHE A 1 78 ? -4.422 -25.094 6.762 1 83.12 78 PHE A C 1
ATOM 579 O O . PHE A 1 78 ? -4.613 -26.281 6.449 1 83.12 78 PHE A O 1
ATOM 586 N N . ARG A 1 79 ? -5.457 -24.266 6.766 1 78.44 79 ARG A N 1
ATOM 587 C CA . ARG A 1 79 ? -6.844 -24.625 6.492 1 78.44 79 ARG A CA 1
ATOM 588 C C . ARG A 1 79 ? -7.043 -24.969 5.02 1 78.44 79 ARG A C 1
ATOM 590 O O . ARG A 1 79 ? -7.996 -25.656 4.66 1 78.44 79 ARG A O 1
ATOM 597 N N . GLU A 1 80 ? -6.074 -24.5 4.195 1 75.69 80 GLU A N 1
ATOM 598 C CA . GLU A 1 80 ? -6.168 -24.719 2.756 1 75.69 80 GLU A CA 1
ATOM 599 C C . GLU A 1 80 ? -5.758 -26.141 2.387 1 75.69 80 GLU A C 1
ATOM 601 O O . GLU A 1 80 ? -6.145 -26.656 1.333 1 75.69 80 GLU A O 1
ATOM 606 N N . ILE A 1 81 ? -4.945 -26.812 3.268 1 78.62 81 ILE A N 1
ATOM 607 C CA . ILE A 1 81 ? -4.422 -28.125 2.893 1 78.62 81 ILE A CA 1
ATOM 608 C C . ILE A 1 81 ? -4.988 -29.188 3.824 1 78.62 81 ILE A C 1
ATOM 610 O O . ILE A 1 81 ? -4.383 -30.25 4.004 1 78.62 81 ILE A O 1
ATOM 614 N N . LYS A 1 82 ? -6.023 -28.906 4.434 1 77.62 82 LYS A N 1
ATOM 615 C CA . LYS A 1 82 ? -6.621 -29.859 5.359 1 77.62 82 LYS A CA 1
ATOM 616 C C . LYS A 1 82 ? -6.848 -31.219 4.684 1 77.62 82 LYS A C 1
ATOM 618 O O . LYS A 1 82 ? -6.562 -32.25 5.266 1 77.62 82 LYS A O 1
ATOM 623 N N . GLY A 1 83 ? -7.285 -31.344 3.492 1 74.25 83 GLY A N 1
ATOM 624 C CA . GLY A 1 83 ? -7.535 -32.594 2.793 1 74.25 83 GLY A CA 1
ATOM 625 C C . GLY A 1 83 ? -6.328 -33.094 2.021 1 74.25 83 GLY A C 1
ATOM 626 O O . GLY A 1 83 ? -6.348 -34.219 1.479 1 74.25 83 GLY A O 1
ATOM 627 N N . MET A 1 84 ? -5.223 -32.375 2.076 1 82.38 84 MET A N 1
ATOM 628 C CA . MET A 1 84 ? -4.051 -32.719 1.275 1 82.38 84 MET A CA 1
ATOM 629 C C . MET A 1 84 ? -2.77 -32.562 2.084 1 82.38 84 MET A C 1
ATOM 631 O O . MET A 1 84 ? -1.716 -32.25 1.529 1 82.38 84 MET A O 1
ATOM 635 N N . ARG A 1 85 ? -2.93 -32.75 3.285 1 87.38 85 ARG A N 1
ATOM 636 C CA . ARG A 1 85 ? -1.775 -32.531 4.152 1 87.38 85 ARG A CA 1
ATOM 637 C C . ARG A 1 85 ? -0.689 -33.562 3.881 1 87.38 85 ARG A C 1
ATOM 639 O O . ARG A 1 85 ? 0.498 -33.25 3.84 1 87.38 85 ARG A O 1
ATOM 646 N N . LYS A 1 86 ? -1.121 -34.75 3.639 1 90.19 86 LYS A N 1
ATOM 647 C CA . LYS A 1 86 ? -0.163 -35.812 3.459 1 90.19 86 LYS A CA 1
ATOM 648 C C . LYS A 1 86 ? 0.629 -35.656 2.166 1 90.19 86 LYS A C 1
ATOM 650 O O . LYS A 1 86 ? 1.86 -35.719 2.174 1 90.19 86 LYS A O 1
ATOM 655 N N . PRO A 1 87 ? -0.053 -35.469 1.089 1 90.75 87 PRO A N 1
ATOM 656 C CA . PRO A 1 87 ? 0.707 -35.25 -0.146 1 90.75 87 PRO A CA 1
ATOM 657 C C . PRO A 1 87 ? 1.646 -34.031 -0.061 1 90.75 87 PRO A C 1
ATOM 659 O O . PRO A 1 87 ? 2.787 -34.125 -0.522 1 90.75 87 PRO A O 1
ATOM 662 N N . VAL A 1 88 ? 1.197 -32.969 0.473 1 91.44 88 VAL A N 1
ATOM 663 C CA . VAL A 1 88 ? 2.008 -31.766 0.573 1 91.44 88 VAL A CA 1
ATOM 664 C C . VAL A 1 88 ? 3.225 -32.031 1.455 1 91.44 88 VAL A C 1
ATOM 666 O O . VAL A 1 88 ? 4.348 -31.672 1.099 1 91.44 88 VAL A O 1
ATOM 669 N N . PHE A 1 89 ? 3.049 -32.719 2.523 1 92.38 89 PHE A N 1
ATOM 670 C CA . PHE A 1 89 ? 4.129 -33 3.453 1 92.38 89 PHE A CA 1
ATOM 671 C C . PHE A 1 89 ? 5.156 -33.938 2.807 1 92.38 89 PHE A C 1
ATOM 673 O O . PHE A 1 89 ? 6.363 -33.75 2.971 1 92.38 89 PHE A O 1
ATOM 680 N N . ARG A 1 90 ? 4.746 -34.844 2.107 1 94.5 90 ARG A N 1
ATOM 681 C CA . ARG A 1 90 ? 5.633 -35.812 1.448 1 94.5 90 ARG A CA 1
ATOM 682 C C . ARG A 1 90 ? 6.434 -35.125 0.339 1 94.5 90 ARG A C 1
ATOM 684 O O . ARG A 1 90 ? 7.609 -35.438 0.133 1 94.5 90 ARG A O 1
ATOM 691 N N . ILE A 1 91 ? 5.816 -34.312 -0.33 1 93.38 91 ILE A N 1
ATOM 692 C CA . ILE A 1 91 ? 6.484 -33.594 -1.419 1 93.38 91 ILE A CA 1
ATOM 693 C C . ILE A 1 91 ? 7.562 -32.688 -0.854 1 93.38 91 ILE A C 1
ATOM 695 O O . ILE A 1 91 ? 8.68 -32.625 -1.374 1 93.38 91 ILE A O 1
ATOM 699 N N . VAL A 1 92 ? 7.312 -32.031 0.256 1 91.5 92 VAL A N 1
ATOM 700 C CA . VAL A 1 92 ? 8.203 -31.016 0.788 1 91.5 92 VAL A CA 1
ATOM 701 C C . VAL A 1 92 ? 9.336 -31.672 1.574 1 91.5 92 VAL A C 1
ATOM 703 O O . VAL A 1 92 ? 10.406 -31.078 1.755 1 91.5 92 VAL A O 1
ATOM 706 N N . THR A 1 93 ? 9.188 -32.938 1.975 1 92.44 93 THR A N 1
ATOM 707 C CA . THR A 1 93 ? 10.227 -33.625 2.742 1 92.44 93 THR A CA 1
ATOM 708 C C . THR A 1 93 ? 10.922 -34.656 1.891 1 92.44 93 THR A C 1
ATOM 710 O O . THR A 1 93 ? 11.969 -34.406 1.299 1 92.44 93 THR A O 1
ATOM 713 N N . VAL A 1 94 ? 10.148 -35.719 1.634 1 93.94 94 VAL A N 1
ATOM 714 C CA . VAL A 1 94 ? 10.711 -36.844 0.876 1 93.94 94 VAL A CA 1
ATOM 715 C C . VAL A 1 94 ? 10.984 -36.406 -0.561 1 93.94 94 VAL A C 1
ATOM 717 O O . VAL A 1 94 ? 12.023 -36.75 -1.136 1 93.94 94 VAL A O 1
ATOM 720 N N . GLY A 1 95 ? 10.07 -35.75 -1.081 1 93.75 95 GLY A N 1
ATOM 721 C CA . GLY A 1 95 ? 10.25 -35.25 -2.434 1 93.75 95 GLY A CA 1
ATOM 722 C C . GLY A 1 95 ? 11.461 -34.344 -2.578 1 93.75 95 GLY A C 1
ATOM 723 O O . GLY A 1 95 ? 12.234 -34.469 -3.525 1 93.75 95 GLY A O 1
ATOM 724 N N . ALA A 1 96 ? 11.594 -33.406 -1.673 1 93.12 96 ALA A N 1
ATOM 725 C CA . ALA A 1 96 ? 12.727 -32.5 -1.698 1 93.12 96 ALA A CA 1
ATOM 726 C C . ALA A 1 96 ? 14.047 -33.25 -1.551 1 93.12 96 ALA A C 1
ATOM 728 O O . ALA A 1 96 ? 15.031 -32.938 -2.217 1 93.12 96 ALA A O 1
ATOM 729 N N . PHE A 1 97 ? 14.047 -34.219 -0.701 1 93.94 97 PHE A N 1
ATOM 730 C CA . PHE A 1 97 ? 15.234 -35.062 -0.483 1 93.94 97 PHE A CA 1
ATOM 731 C C . PHE A 1 97 ? 15.594 -35.812 -1.744 1 93.94 97 PHE A C 1
ATOM 733 O O . PHE A 1 97 ? 16.766 -35.844 -2.145 1 93.94 97 PHE A O 1
ATOM 740 N N . LEU A 1 98 ? 14.648 -36.406 -2.332 1 95.88 98 LEU A N 1
ATOM 741 C CA . LEU A 1 98 ? 14.875 -37.156 -3.562 1 95.88 98 LEU A CA 1
ATOM 742 C C . LEU A 1 98 ? 15.352 -36.25 -4.68 1 95.88 98 LEU A C 1
ATOM 744 O O . LEU A 1 98 ? 16.234 -36.625 -5.457 1 95.88 98 LEU A O 1
ATOM 748 N N . ALA A 1 99 ? 14.742 -35.094 -4.766 1 94.81 99 ALA A N 1
ATOM 749 C CA . ALA A 1 99 ? 15.148 -34.125 -5.77 1 94.81 99 ALA A CA 1
ATOM 750 C C . ALA A 1 99 ? 16.609 -33.719 -5.582 1 94.81 99 ALA A C 1
ATOM 752 O O . ALA A 1 99 ? 17.328 -33.531 -6.555 1 94.81 99 ALA A O 1
ATOM 753 N N . TRP A 1 100 ? 17 -33.594 -4.348 1 94.81 100 TRP A N 1
ATOM 754 C CA . TRP A 1 100 ? 18.375 -33.219 -4.02 1 94.81 100 TRP A CA 1
ATOM 755 C C . TRP A 1 100 ? 19.344 -34.312 -4.488 1 94.81 100 TRP A C 1
ATOM 757 O O . TRP A 1 100 ? 20.328 -34 -5.16 1 94.81 100 TRP A O 1
ATOM 767 N N . ILE A 1 101 ? 19.016 -35.5 -4.207 1 95.19 101 ILE A N 1
ATOM 768 C CA . ILE A 1 101 ? 19.891 -36.625 -4.527 1 95.19 101 ILE A CA 1
ATOM 769 C C . ILE A 1 101 ? 19.922 -36.844 -6.039 1 95.19 101 ILE A C 1
ATOM 771 O O . ILE A 1 101 ? 21 -36.906 -6.637 1 95.19 101 ILE A O 1
ATOM 775 N N . PHE A 1 102 ? 18.781 -36.906 -6.66 1 96.69 102 PHE A N 1
ATOM 776 C CA . PHE A 1 102 ? 18.719 -37.156 -8.094 1 96.69 102 PHE A CA 1
ATOM 777 C C . PHE A 1 102 ? 19.312 -35.969 -8.859 1 96.69 102 PHE A C 1
ATOM 779 O O . PHE A 1 102 ? 19.984 -36.156 -9.883 1 96.69 102 PHE A O 1
ATOM 786 N N . GLY A 1 103 ? 19.047 -34.812 -8.383 1 95.19 103 GLY A N 1
ATOM 787 C CA . GLY A 1 103 ? 19.656 -33.625 -9.008 1 95.19 103 GLY A CA 1
ATOM 788 C C . GLY A 1 103 ? 21.172 -33.625 -8.922 1 95.19 103 GLY A C 1
ATOM 789 O O . GLY A 1 103 ? 21.844 -33.25 -9.883 1 95.19 103 GLY A O 1
ATOM 790 N N . SER A 1 104 ? 21.656 -34 -7.75 1 95.25 104 SER A N 1
ATOM 791 C CA . SER A 1 104 ? 23.109 -34.094 -7.551 1 95.25 104 SER A CA 1
ATOM 792 C C . SER A 1 104 ? 23.734 -35.125 -8.461 1 95.25 104 SER A C 1
ATOM 794 O O . SER A 1 104 ? 24.812 -34.906 -9.031 1 95.25 104 SER A O 1
ATOM 796 N N . LEU A 1 105 ? 23.109 -36.219 -8.57 1 96.25 105 LEU A N 1
ATOM 797 C CA . LEU A 1 105 ? 23.609 -37.281 -9.438 1 96.25 105 LEU A CA 1
ATOM 798 C C . LEU A 1 105 ? 23.625 -36.844 -10.891 1 96.25 105 LEU A C 1
ATOM 800 O O . LEU A 1 105 ? 24.578 -37.125 -11.625 1 96.25 105 LEU A O 1
ATOM 804 N N . ALA A 1 106 ? 22.578 -36.188 -11.273 1 96.31 106 ALA A N 1
ATOM 805 C CA . ALA A 1 106 ? 22.516 -35.656 -12.641 1 96.31 106 ALA A CA 1
ATOM 806 C C . ALA A 1 106 ? 23.594 -34.625 -12.883 1 96.31 106 ALA A C 1
ATOM 808 O O . ALA A 1 106 ? 24.188 -34.562 -13.961 1 96.31 106 ALA A O 1
ATOM 809 N N . ALA A 1 107 ? 23.812 -33.781 -11.898 1 95.06 107 ALA A N 1
ATOM 810 C CA . ALA A 1 107 ? 24.844 -32.75 -12.031 1 95.06 107 ALA A CA 1
ATOM 811 C C . ALA A 1 107 ? 26.234 -33.375 -12.172 1 95.06 107 ALA A C 1
ATOM 813 O O . ALA A 1 107 ? 27.062 -32.875 -12.93 1 95.06 107 ALA A O 1
ATOM 814 N N . HIS A 1 108 ? 26.5 -34.469 -11.492 1 94.5 108 HIS A N 1
ATOM 815 C CA . HIS A 1 108 ? 27.797 -35.125 -11.531 1 94.5 108 HIS A CA 1
ATOM 816 C C . HIS A 1 108 ? 27.969 -35.906 -12.82 1 94.5 108 HIS A C 1
ATOM 818 O O . HIS A 1 108 ? 28.984 -35.781 -13.516 1 94.5 108 HIS A O 1
ATOM 824 N N . TYR A 1 109 ? 27 -36.688 -13.18 1 95.31 109 TYR A N 1
ATOM 825 C CA . TYR A 1 109 ? 27.172 -37.625 -14.273 1 95.31 109 TYR A CA 1
ATOM 826 C C . TYR A 1 109 ? 26.844 -37 -15.617 1 95.31 109 TYR A C 1
ATOM 828 O O . TYR A 1 109 ? 27.422 -37.344 -16.641 1 95.31 109 TYR A O 1
ATOM 836 N N . VAL A 1 110 ? 25.969 -36.062 -15.664 1 93.94 110 VAL A N 1
ATOM 837 C CA . VAL A 1 110 ? 25.531 -35.469 -16.922 1 93.94 110 VAL A CA 1
ATOM 838 C C . VAL A 1 110 ? 26.266 -34.156 -17.172 1 93.94 110 VAL A C 1
ATOM 840 O O . VAL A 1 110 ? 26.844 -33.969 -18.25 1 93.94 110 VAL A O 1
ATOM 843 N N . ALA A 1 111 ? 26.312 -33.312 -16.25 1 91.19 111 ALA A N 1
ATOM 844 C CA . ALA A 1 111 ? 26.969 -32.031 -16.422 1 91.19 111 ALA A CA 1
ATOM 845 C C . ALA A 1 111 ? 28.469 -32.125 -16.188 1 91.19 111 ALA A C 1
ATOM 847 O O . ALA A 1 111 ? 29.219 -31.219 -16.531 1 91.19 111 ALA A O 1
ATOM 848 N N . GLY A 1 112 ? 28.984 -33.188 -15.547 1 90.25 112 GLY A N 1
ATOM 849 C CA . GLY A 1 112 ? 30.406 -33.438 -15.391 1 90.25 112 GLY A CA 1
ATOM 850 C C . GLY A 1 112 ? 31.016 -32.656 -14.242 1 90.25 112 GLY A C 1
ATOM 851 O O . GLY A 1 112 ? 32.188 -32.25 -14.305 1 90.25 112 GLY A O 1
ATOM 852 N N . LEU A 1 113 ? 30.281 -32.438 -13.266 1 92.75 113 LEU A N 1
ATOM 853 C CA . LEU A 1 113 ? 30.766 -31.625 -12.156 1 92.75 113 LEU A CA 1
ATOM 854 C C . LEU A 1 113 ? 31.344 -32.5 -11.047 1 92.75 113 LEU A C 1
ATOM 856 O O . LEU A 1 113 ? 31.047 -33.719 -10.984 1 92.75 113 LEU A O 1
ATOM 860 N N . SER A 1 114 ? 32.188 -31.922 -10.242 1 92.62 114 SER A N 1
ATOM 861 C CA . SER A 1 114 ? 32.719 -32.625 -9.078 1 92.62 114 SER A CA 1
ATOM 862 C C . SER A 1 114 ? 31.609 -32.906 -8.07 1 92.62 114 SER A C 1
ATOM 864 O O . SER A 1 114 ? 30.547 -32.281 -8.086 1 92.62 114 SER A O 1
ATOM 866 N N . TRP A 1 115 ? 31.797 -33.844 -7.203 1 89.62 115 TRP A N 1
ATOM 867 C CA . TRP A 1 115 ? 30.828 -34.25 -6.203 1 89.62 115 TRP A CA 1
ATOM 868 C C . TRP A 1 115 ? 30.453 -33.062 -5.289 1 89.62 115 TRP A C 1
ATOM 870 O O . TRP A 1 115 ? 29.297 -32.875 -4.945 1 89.62 115 TRP A O 1
ATOM 880 N N . ALA A 1 116 ? 31.469 -32.312 -4.969 1 87.94 116 ALA A N 1
ATOM 881 C CA . ALA A 1 116 ? 31.234 -31.172 -4.078 1 87.94 116 ALA A CA 1
ATOM 882 C C . ALA A 1 116 ? 30.297 -30.156 -4.73 1 87.94 116 ALA A C 1
ATOM 884 O O . ALA A 1 116 ? 29.312 -29.75 -4.129 1 87.94 116 ALA A O 1
ATOM 885 N N . VAL A 1 117 ? 30.609 -29.844 -5.91 1 91.75 117 VAL A N 1
ATOM 886 C CA . VAL A 1 117 ? 29.828 -28.844 -6.633 1 91.75 117 VAL A CA 1
ATOM 887 C C . VAL A 1 117 ? 28.453 -29.422 -6.969 1 91.75 117 VAL A C 1
ATOM 889 O O . VAL A 1 117 ? 27.453 -28.703 -6.879 1 91.75 117 VAL A O 1
ATOM 892 N N . ALA A 1 118 ? 28.406 -30.672 -7.289 1 93.88 118 ALA A N 1
ATOM 893 C CA . ALA A 1 118 ? 27.172 -31.328 -7.68 1 93.88 118 ALA A CA 1
ATOM 894 C C . ALA A 1 118 ? 26.188 -31.375 -6.512 1 93.88 118 ALA A C 1
ATOM 896 O O . ALA A 1 118 ? 24.984 -31.156 -6.699 1 93.88 118 ALA A O 1
ATOM 897 N N . PHE A 1 119 ? 26.625 -31.594 -5.344 1 91.81 119 PHE A N 1
ATOM 898 C CA . PHE A 1 119 ? 25.75 -31.688 -4.188 1 91.81 119 PHE A CA 1
ATOM 899 C C . PHE A 1 119 ? 25.234 -30.297 -3.791 1 91.81 119 PHE A C 1
ATOM 901 O O . PHE A 1 119 ? 24.109 -30.156 -3.322 1 91.81 119 PHE A O 1
ATOM 908 N N . VAL A 1 120 ? 26.078 -29.344 -3.965 1 90.38 120 VAL A N 1
ATOM 909 C CA . VAL A 1 120 ? 25.656 -27.969 -3.691 1 90.38 120 VAL A CA 1
ATOM 910 C C . VAL A 1 120 ? 24.594 -27.547 -4.695 1 90.38 120 VAL A C 1
ATOM 912 O O . VAL A 1 120 ? 23.547 -27.016 -4.316 1 90.38 120 VAL A O 1
ATOM 915 N N . ILE A 1 121 ? 24.797 -27.938 -5.91 1 91.5 121 ILE A N 1
ATOM 916 C CA . ILE A 1 121 ? 23.875 -27.594 -6.98 1 91.5 121 ILE A CA 1
ATOM 917 C C . ILE A 1 121 ? 22.547 -28.328 -6.773 1 91.5 121 ILE A C 1
ATOM 919 O O . ILE A 1 121 ? 21.469 -27.766 -6.988 1 91.5 121 ILE A O 1
ATOM 923 N N . GLY A 1 122 ? 22.672 -29.547 -6.488 1 91.5 122 GLY A N 1
ATOM 924 C CA . GLY A 1 122 ? 21.469 -30.328 -6.211 1 91.5 122 GLY A CA 1
ATOM 925 C C . GLY A 1 122 ? 20.594 -29.703 -5.137 1 91.5 122 GLY A C 1
ATOM 926 O O . GLY A 1 122 ? 19.375 -29.75 -5.219 1 91.5 122 GLY A O 1
ATOM 927 N N . GLY A 1 123 ? 21.219 -29.172 -4.129 1 90.69 123 GLY A N 1
ATOM 928 C CA . GLY A 1 123 ? 20.5 -28.484 -3.076 1 90.69 123 GLY A CA 1
ATOM 929 C C . GLY A 1 123 ? 19.828 -27.203 -3.555 1 90.69 123 GLY A C 1
ATOM 930 O O . GLY A 1 123 ? 18.656 -26.969 -3.244 1 90.69 123 GLY A O 1
ATOM 931 N N . ILE A 1 124 ? 20.484 -26.453 -4.352 1 90.06 124 ILE A N 1
ATOM 932 C CA . ILE A 1 124 ? 19.984 -25.188 -4.852 1 90.06 124 ILE A CA 1
ATOM 933 C C . ILE A 1 124 ? 18.797 -25.422 -5.77 1 90.06 124 ILE A C 1
ATOM 935 O O . ILE A 1 124 ? 17.812 -24.672 -5.742 1 90.06 124 ILE A O 1
ATOM 939 N N . PHE A 1 125 ? 18.828 -26.516 -6.512 1 92.94 125 PHE A N 1
ATOM 940 C CA . PHE A 1 125 ? 17.875 -26.703 -7.602 1 92.94 125 PHE A CA 1
ATOM 941 C C . PHE A 1 125 ? 16.594 -27.359 -7.102 1 92.94 125 PHE A C 1
ATOM 943 O O . PHE A 1 125 ? 15.672 -27.609 -7.879 1 92.94 125 PHE A O 1
ATOM 950 N N . ILE A 1 126 ? 16.469 -27.625 -5.816 1 91.06 126 ILE A N 1
ATOM 951 C CA . ILE A 1 126 ? 15.195 -28.094 -5.285 1 91.06 126 ILE A CA 1
ATOM 952 C C . ILE A 1 126 ? 14.234 -26.906 -5.145 1 91.06 126 ILE A C 1
ATOM 954 O O . ILE A 1 126 ? 13.023 -27.094 -5.02 1 91.06 126 ILE A O 1
ATOM 958 N N . VAL A 1 127 ? 14.773 -25.734 -5.172 1 86.44 127 VAL A N 1
ATOM 959 C CA . VAL A 1 127 ? 14.016 -24.516 -4.906 1 86.44 127 VAL A CA 1
ATOM 960 C C . VAL A 1 127 ? 13.055 -24.234 -6.062 1 86.44 127 VAL A C 1
ATOM 962 O O . VAL A 1 127 ? 13.461 -24.219 -7.227 1 86.44 127 VAL A O 1
ATOM 965 N N . THR A 1 128 ? 11.711 -24.172 -5.695 1 83.25 128 THR A N 1
ATOM 966 C CA . THR A 1 128 ? 10.688 -23.703 -6.629 1 83.25 128 THR A CA 1
ATOM 967 C C . THR A 1 128 ? 10.195 -22.312 -6.246 1 83.25 128 THR A C 1
ATOM 969 O O . THR A 1 128 ? 10.195 -21.953 -5.07 1 83.25 128 THR A O 1
ATOM 972 N N . GLY A 1 129 ? 10.312 -21.359 -6.98 1 74.88 129 GLY A N 1
ATOM 973 C CA . GLY A 1 129 ? 10.125 -19.969 -6.621 1 74.88 129 GLY A CA 1
ATOM 974 C C . GLY A 1 129 ? 8.664 -19.547 -6.57 1 74.88 129 GLY A C 1
ATOM 975 O O . GLY A 1 129 ? 7.918 -19.766 -7.527 1 74.88 129 GLY A O 1
ATOM 976 N N . PRO A 1 130 ? 8.188 -19.094 -5.289 1 73.38 130 PRO A N 1
ATOM 977 C CA . PRO A 1 130 ? 6.824 -18.578 -5.18 1 73.38 130 PRO A CA 1
ATOM 978 C C . PRO A 1 130 ? 6.547 -17.438 -6.148 1 73.38 130 PRO A C 1
ATOM 980 O O . PRO A 1 130 ? 5.406 -17.234 -6.574 1 73.38 130 PRO A O 1
ATOM 983 N N . THR A 1 131 ? 7.582 -16.812 -6.473 1 68.5 131 THR A N 1
ATOM 984 C CA . THR A 1 131 ? 7.449 -15.602 -7.273 1 68.5 131 THR A CA 1
ATOM 985 C C . THR A 1 131 ? 7.004 -15.938 -8.695 1 68.5 131 THR A C 1
ATOM 987 O O . THR A 1 131 ? 6.434 -15.094 -9.391 1 68.5 131 THR A O 1
ATOM 990 N N . VAL A 1 132 ? 7.234 -17.141 -9.008 1 75.44 132 VAL A N 1
ATOM 991 C CA . VAL A 1 132 ? 6.918 -17.516 -10.383 1 75.44 132 VAL A CA 1
ATOM 992 C C . VAL A 1 132 ? 5.656 -18.391 -10.398 1 75.44 132 VAL A C 1
ATOM 994 O O . VAL A 1 132 ? 4.844 -18.281 -11.32 1 75.44 132 VAL A O 1
ATOM 997 N N . ILE A 1 133 ? 5.535 -19.078 -9.367 1 80.81 133 ILE A N 1
ATOM 998 C CA . ILE A 1 133 ? 4.477 -20.078 -9.391 1 80.81 133 ILE A CA 1
ATOM 999 C C . ILE A 1 133 ? 3.121 -19.406 -9.195 1 80.81 133 ILE A C 1
ATOM 1001 O O . ILE A 1 133 ? 2.139 -19.766 -9.844 1 80.81 133 ILE A O 1
ATOM 1005 N N . LEU A 1 134 ? 3.023 -18.438 -8.344 1 74.69 134 LEU A N 1
ATOM 1006 C CA . LEU A 1 134 ? 1.735 -17.859 -7.977 1 74.69 134 LEU A CA 1
ATOM 1007 C C . LEU A 1 134 ? 1.089 -17.156 -9.172 1 74.69 134 LEU A C 1
ATOM 1009 O O . LEU A 1 134 ? -0.081 -17.406 -9.477 1 74.69 134 LEU A O 1
ATOM 1013 N N . PRO A 1 135 ? 1.875 -16.469 -9.852 1 68.94 135 PRO A N 1
ATOM 1014 C CA . PRO A 1 135 ? 1.268 -15.875 -11.047 1 68.94 135 PRO A CA 1
ATOM 1015 C C . PRO A 1 135 ? 0.842 -16.922 -12.078 1 68.94 135 PRO A C 1
ATOM 1017 O O . PRO A 1 135 ? -0.173 -16.75 -12.758 1 68.94 135 PRO A O 1
ATOM 1020 N N . LEU A 1 136 ? 1.572 -17.953 -12.195 1 76.56 136 LEU A N 1
ATOM 1021 C CA . LEU A 1 136 ? 1.264 -19.016 -13.148 1 76.56 136 LEU A CA 1
ATOM 1022 C C . LEU A 1 136 ? -0.041 -19.703 -12.773 1 76.56 136 LEU A C 1
ATOM 1024 O O . LEU A 1 136 ? -0.831 -20.062 -13.656 1 76.56 136 LEU A O 1
ATOM 1028 N N . LEU A 1 137 ? -0.251 -19.828 -11.547 1 78.38 137 LEU A N 1
ATOM 1029 C CA . LEU A 1 137 ? -1.462 -20.484 -11.07 1 78.38 137 LEU A CA 1
ATOM 1030 C C . LEU A 1 137 ? -2.693 -19.641 -11.359 1 78.38 137 LEU A C 1
ATOM 1032 O O . LEU A 1 137 ? -3.746 -20.172 -11.727 1 78.38 137 LEU A O 1
ATOM 1036 N N . ARG A 1 138 ? -2.504 -18.422 -11.195 1 68.75 138 ARG A N 1
ATOM 1037 C CA . ARG A 1 138 ? -3.604 -17.5 -11.453 1 68.75 138 ARG A CA 1
ATOM 1038 C C . ARG A 1 138 ? -3.945 -17.453 -12.938 1 68.75 138 ARG A C 1
ATOM 1040 O O . ARG A 1 138 ? -5.121 -17.438 -13.312 1 68.75 138 ARG A O 1
ATOM 1047 N N . GLN A 1 139 ? -3 -17.5 -13.68 1 68.12 139 GLN A N 1
ATOM 1048 C CA . GLN A 1 139 ? -3.176 -17.438 -15.125 1 68.12 139 GLN A CA 1
ATOM 1049 C C . GLN A 1 139 ? -3.861 -18.703 -15.648 1 68.12 139 GLN A C 1
ATOM 1051 O O . GLN A 1 139 ? -4.688 -18.641 -16.562 1 68.12 139 GLN A O 1
ATOM 1056 N N . ALA A 1 140 ? -3.572 -19.766 -15.055 1 75.19 140 ALA A N 1
ATOM 1057 C CA . ALA A 1 140 ? -4.082 -21.047 -15.531 1 75.19 140 ALA A CA 1
ATOM 1058 C C . ALA A 1 140 ? -5.438 -21.375 -14.906 1 75.19 140 ALA A C 1
ATOM 1060 O O . ALA A 1 140 ? -6.098 -22.328 -15.305 1 75.19 140 ALA A O 1
ATOM 1061 N N . LYS A 1 141 ? -5.914 -20.547 -13.992 1 76.38 141 LYS A N 1
ATOM 1062 C CA . LYS A 1 141 ? -7.164 -20.797 -13.281 1 76.38 141 LYS A CA 1
ATOM 1063 C C . LYS A 1 141 ? -7.246 -22.25 -12.82 1 76.38 141 LYS A C 1
ATOM 1065 O O . LYS A 1 141 ? -8.234 -22.938 -13.094 1 76.38 141 LYS A O 1
ATOM 1070 N N . LEU A 1 142 ? -6.246 -22.734 -12.156 1 81.62 142 LEU A N 1
ATOM 1071 C CA . LEU A 1 142 ? -6.125 -24.125 -11.734 1 81.62 142 LEU A CA 1
ATOM 1072 C C . LEU A 1 142 ? -7.125 -24.438 -10.625 1 81.62 142 LEU A C 1
ATOM 1074 O O . LEU A 1 142 ? -7.449 -23.578 -9.805 1 81.62 142 LEU A O 1
ATOM 1078 N N . LYS A 1 143 ? -7.52 -25.672 -10.656 1 80.81 143 LYS A N 1
ATOM 1079 C CA . LYS A 1 143 ? -8.367 -26.141 -9.562 1 80.81 143 LYS A CA 1
ATOM 1080 C C . LYS A 1 143 ? -7.656 -26.031 -8.219 1 80.81 143 LYS A C 1
ATOM 1082 O O . LYS A 1 143 ? -6.434 -26.156 -8.141 1 80.81 143 LYS A O 1
ATOM 1087 N N . PRO A 1 144 ? -8.344 -25.906 -7.164 1 78.19 144 PRO A N 1
ATOM 1088 C CA . PRO A 1 144 ? -7.789 -25.547 -5.855 1 78.19 144 PRO A CA 1
ATOM 1089 C C . PRO A 1 144 ? -6.816 -26.594 -5.316 1 78.19 144 PRO A C 1
ATOM 1091 O O . PRO A 1 144 ? -5.793 -26.234 -4.723 1 78.19 144 PRO A O 1
ATOM 1094 N N . ARG A 1 145 ? -7.074 -27.828 -5.535 1 83.19 145 ARG A N 1
ATOM 1095 C CA . ARG A 1 145 ? -6.227 -28.859 -4.953 1 83.19 145 ARG A CA 1
ATOM 1096 C C . ARG A 1 145 ? -4.828 -28.828 -5.562 1 83.19 145 ARG A C 1
ATOM 1098 O O . ARG A 1 145 ? -3.832 -28.75 -4.836 1 83.19 145 ARG A O 1
ATOM 1105 N N . ALA A 1 146 ? -4.812 -28.859 -6.852 1 85.5 146 ALA A N 1
ATOM 1106 C CA . ALA A 1 146 ? -3.527 -28.812 -7.543 1 85.5 146 ALA A CA 1
ATOM 1107 C C . ALA A 1 146 ? -2.82 -27.484 -7.289 1 85.5 146 ALA A C 1
ATOM 1109 O O . ALA A 1 146 ? -1.6 -27.453 -7.109 1 85.5 146 ALA A O 1
ATOM 1110 N N . ALA A 1 147 ? -3.527 -26.453 -7.27 1 86.5 147 ALA A N 1
ATOM 1111 C CA . ALA A 1 147 ? -2.969 -25.125 -7.043 1 86.5 147 ALA A CA 1
ATOM 1112 C C . ALA A 1 147 ? -2.363 -25.016 -5.648 1 86.5 147 ALA A C 1
ATOM 1114 O O . ALA A 1 147 ? -1.292 -24.422 -5.477 1 86.5 147 ALA A O 1
ATOM 1115 N N . ALA A 1 148 ? -3.025 -25.594 -4.699 1 86.38 148 ALA A N 1
ATOM 1116 C CA . ALA A 1 148 ? -2.568 -25.531 -3.314 1 86.38 148 ALA A CA 1
ATOM 1117 C C . ALA A 1 148 ? -1.262 -26.297 -3.131 1 86.38 148 ALA A C 1
ATOM 1119 O O . ALA A 1 148 ? -0.366 -25.844 -2.412 1 86.38 148 ALA A O 1
ATOM 1120 N N . ILE A 1 149 ? -1.184 -27.391 -3.777 1 89.62 149 ILE A N 1
ATOM 1121 C CA . ILE A 1 149 ? 0.009 -28.219 -3.662 1 89.62 149 ILE A CA 1
ATOM 1122 C C . ILE A 1 149 ? 1.215 -27.484 -4.23 1 89.62 149 ILE A C 1
ATOM 1124 O O . ILE A 1 149 ? 2.273 -27.422 -3.598 1 89.62 149 ILE A O 1
ATOM 1128 N N . LEU A 1 150 ? 1.054 -26.953 -5.375 1 89.94 150 LEU A N 1
ATOM 1129 C CA . LEU A 1 150 ? 2.139 -26.234 -6.035 1 89.94 150 LEU A CA 1
ATOM 1130 C C . LEU A 1 150 ? 2.512 -24.984 -5.258 1 89.94 150 LEU A C 1
ATOM 1132 O O . LEU A 1 150 ? 3.691 -24.641 -5.156 1 89.94 150 LEU A O 1
ATOM 1136 N N . LYS A 1 151 ? 1.556 -24.344 -4.738 1 88.44 151 LYS A N 1
ATOM 1137 C CA . LYS A 1 151 ? 1.778 -23.141 -3.938 1 88.44 151 LYS A CA 1
ATOM 1138 C C . LYS A 1 151 ? 2.588 -23.469 -2.684 1 88.44 151 LYS A C 1
ATOM 1140 O O . LYS A 1 151 ? 3.592 -22.797 -2.402 1 88.44 151 LYS A O 1
ATOM 1145 N N . TRP A 1 152 ? 2.188 -24.438 -1.94 1 88.56 152 TRP A N 1
ATOM 1146 C CA . TRP A 1 152 ? 2.852 -24.828 -0.699 1 88.56 152 TRP A CA 1
ATOM 1147 C C . TRP A 1 152 ? 4.27 -25.312 -0.969 1 88.56 152 TRP A C 1
ATOM 1149 O O . TRP A 1 152 ? 5.199 -24.984 -0.229 1 88.56 152 TRP A O 1
ATOM 1159 N N . GLU A 1 153 ? 4.402 -26.078 -1.951 1 90.12 153 GLU A N 1
ATOM 1160 C CA . GLU A 1 153 ? 5.738 -26.547 -2.309 1 90.12 153 GLU A CA 1
ATOM 1161 C C . GLU A 1 153 ? 6.648 -25.375 -2.678 1 90.12 153 GLU A C 1
ATOM 1163 O O . GLU A 1 153 ? 7.785 -25.297 -2.209 1 90.12 153 GLU A O 1
ATOM 1168 N N . GLY A 1 154 ? 6.156 -24.516 -3.525 1 88.38 154 GLY A N 1
ATOM 1169 C CA . GLY A 1 154 ? 6.938 -23.391 -4.016 1 88.38 154 GLY A CA 1
ATOM 1170 C C . GLY A 1 154 ? 7.406 -22.469 -2.914 1 88.38 154 GLY A C 1
ATOM 1171 O O . GLY A 1 154 ? 8.484 -21.875 -3.012 1 88.38 154 GLY A O 1
ATOM 1172 N N . ILE A 1 155 ? 6.688 -22.375 -1.864 1 86.38 155 ILE A N 1
ATOM 1173 C CA . ILE A 1 155 ? 6.992 -21.406 -0.812 1 86.38 155 ILE A CA 1
ATOM 1174 C C . ILE A 1 155 ? 7.84 -22.078 0.269 1 86.38 155 ILE A C 1
ATOM 1176 O O . ILE A 1 155 ? 8.852 -21.516 0.703 1 86.38 155 ILE A O 1
ATOM 1180 N N . VAL A 1 156 ? 7.523 -23.312 0.615 1 87 156 VAL A N 1
ATOM 1181 C CA . VAL A 1 156 ? 8.156 -23.984 1.747 1 87 156 VAL A CA 1
ATOM 1182 C C . VAL A 1 156 ? 9.547 -24.484 1.341 1 87 156 VAL A C 1
ATOM 1184 O O . VAL A 1 156 ? 10.484 -24.438 2.139 1 87 156 VAL A O 1
ATOM 1187 N N . VAL A 1 157 ? 9.664 -24.906 0.183 1 89.44 157 VAL A N 1
ATOM 1188 C CA . VAL A 1 157 ? 10.914 -25.531 -0.237 1 89.44 157 VAL A CA 1
ATOM 1189 C C . VAL A 1 157 ? 11.945 -24.453 -0.566 1 89.44 157 VAL A C 1
ATOM 1191 O O . VAL A 1 157 ? 13.148 -24.734 -0.592 1 89.44 157 VAL A O 1
ATOM 1194 N N . ASP A 1 158 ? 11.555 -23.266 -0.792 1 87.62 158 ASP A N 1
ATOM 1195 C CA . ASP A 1 158 ? 12.43 -22.172 -1.21 1 87.62 158 ASP A CA 1
ATOM 1196 C C . ASP A 1 158 ? 13.547 -21.953 -0.198 1 87.62 158 ASP A C 1
ATOM 1198 O O . ASP A 1 158 ? 14.734 -22.047 -0.54 1 87.62 158 ASP A O 1
ATOM 1202 N N . PRO A 1 159 ? 13.219 -21.688 1.034 1 84.31 159 PRO A N 1
ATOM 1203 C CA . PRO A 1 159 ? 14.305 -21.5 2 1 84.31 159 PRO A CA 1
ATOM 1204 C C . PRO A 1 159 ? 15.07 -22.781 2.291 1 84.31 159 PRO A C 1
ATOM 1206 O O . PRO A 1 159 ? 16.266 -22.734 2.594 1 84.31 159 PRO A O 1
ATOM 1209 N N . PHE A 1 160 ? 14.523 -23.875 2.117 1 85.06 160 PHE A N 1
ATOM 1210 C CA . PHE A 1 160 ? 15.172 -25.141 2.389 1 85.06 160 PHE A CA 1
ATOM 1211 C C . PHE A 1 160 ? 16.234 -25.438 1.346 1 85.06 160 PHE A C 1
ATOM 1213 O O . PHE A 1 160 ? 17.266 -26.062 1.656 1 85.06 160 PHE A O 1
ATOM 1220 N N . GLY A 1 161 ? 15.914 -25.016 0.153 1 84 161 GLY A N 1
ATOM 1221 C CA . GLY A 1 161 ? 16.922 -25.203 -0.875 1 84 161 GLY A CA 1
ATOM 1222 C C . GLY A 1 161 ? 18.219 -24.469 -0.569 1 84 161 GLY A C 1
ATOM 1223 O O . GLY A 1 161 ? 19.312 -25.031 -0.723 1 84 161 GLY A O 1
ATOM 1224 N N . ALA A 1 162 ? 18.094 -23.297 -0.132 1 81.25 162 ALA A N 1
ATOM 1225 C CA . ALA A 1 162 ? 19.266 -22.5 0.245 1 81.25 162 ALA A CA 1
ATOM 1226 C C . ALA A 1 162 ? 19.984 -23.141 1.429 1 81.25 162 ALA A C 1
ATOM 1228 O O . ALA A 1 162 ? 21.219 -23.188 1.454 1 81.25 162 ALA A O 1
ATOM 1229 N N . LEU A 1 163 ? 19.266 -23.656 2.328 1 85.31 163 LEU A N 1
ATOM 1230 C CA . LEU A 1 163 ? 19.844 -24.266 3.514 1 85.31 163 LEU A CA 1
ATOM 1231 C C . LEU A 1 163 ? 20.562 -25.562 3.152 1 85.31 163 LEU A C 1
ATOM 1233 O O . LEU A 1 163 ? 21.625 -25.859 3.699 1 85.31 163 LEU A O 1
ATOM 1237 N N . LEU A 1 164 ? 19.953 -26.234 2.275 1 86.56 164 LEU A N 1
ATOM 1238 C CA . LEU A 1 164 ? 20.562 -27.5 1.856 1 86.56 164 LEU A CA 1
ATOM 1239 C C . LEU A 1 164 ? 21.875 -27.266 1.115 1 86.56 164 LEU A C 1
ATOM 1241 O O . LEU A 1 164 ? 22.797 -28.062 1.206 1 86.56 164 LEU A O 1
ATOM 1245 N N . ALA A 1 165 ? 21.875 -26.188 0.373 1 85 165 ALA A N 1
ATOM 1246 C CA . ALA A 1 165 ? 23.109 -25.828 -0.321 1 85 165 ALA A CA 1
ATOM 1247 C C . ALA A 1 165 ? 24.234 -25.547 0.671 1 85 165 ALA A C 1
ATOM 1249 O O . ALA A 1 165 ? 25.359 -26.016 0.498 1 85 165 ALA A O 1
ATOM 1250 N N . VAL A 1 166 ? 23.938 -24.828 1.646 1 82.62 166 VAL A N 1
ATOM 1251 C CA . VAL A 1 166 ? 24.938 -24.5 2.662 1 82.62 166 VAL A CA 1
ATOM 1252 C C . VAL A 1 166 ? 25.328 -25.766 3.432 1 82.62 166 VAL A C 1
ATOM 1254 O O . VAL A 1 166 ? 26.5 -25.969 3.736 1 82.62 166 VAL A O 1
ATOM 1257 N N . PHE A 1 167 ? 24.359 -26.547 3.734 1 83.56 167 PHE A N 1
ATOM 1258 C CA . PHE A 1 167 ? 24.609 -27.797 4.426 1 83.56 167 PHE A CA 1
ATOM 1259 C C . PHE A 1 167 ? 25.531 -28.688 3.613 1 83.56 167 PHE A C 1
ATOM 1261 O O . PHE A 1 167 ? 26.484 -29.266 4.156 1 83.56 167 PHE A O 1
ATOM 1268 N N . SER A 1 168 ? 25.25 -28.812 2.395 1 86.38 168 SER A N 1
ATOM 1269 C CA . SER A 1 168 ? 26.062 -29.625 1.507 1 86.38 168 SER A CA 1
ATOM 1270 C C . SER A 1 168 ? 27.516 -29.141 1.469 1 86.38 168 SER A C 1
ATOM 1272 O O . SER A 1 168 ? 28.438 -29.938 1.499 1 86.38 168 SER A O 1
ATOM 1274 N N . PHE A 1 169 ? 27.625 -27.891 1.376 1 82.06 169 PHE A N 1
ATOM 1275 C CA . PHE A 1 169 ? 28.953 -27.297 1.308 1 82.06 169 PHE A CA 1
ATOM 1276 C C . PHE A 1 169 ? 29.734 -27.562 2.588 1 82.06 169 PHE A C 1
ATOM 1278 O O . PHE A 1 169 ? 30.906 -27.953 2.535 1 82.06 169 PHE A O 1
ATOM 1285 N N . GLU A 1 170 ? 29.109 -27.344 3.725 1 79 170 GLU A N 1
ATOM 1286 C CA . GLU A 1 170 ? 29.766 -27.562 5.008 1 79 170 GLU A CA 1
ATOM 1287 C C . GLU A 1 170 ? 30.078 -29.047 5.207 1 79 170 GLU A C 1
ATOM 1289 O O . GLU A 1 170 ? 31.109 -29.391 5.797 1 79 170 GLU A O 1
ATOM 1294 N N . PHE A 1 171 ? 29.203 -29.797 4.766 1 81.19 171 PHE A N 1
ATOM 1295 C CA . PHE A 1 171 ? 29.406 -31.234 4.906 1 81.19 171 PHE A CA 1
ATOM 1296 C C . PHE A 1 171 ? 30.578 -31.719 4.062 1 81.19 171 PHE A C 1
ATOM 1298 O O . PHE A 1 171 ? 31.375 -32.531 4.508 1 81.19 171 PHE A O 1
ATOM 1305 N N . ILE A 1 172 ? 30.672 -31.25 2.912 1 79.56 172 ILE A N 1
ATOM 1306 C CA . ILE A 1 172 ? 31.75 -31.625 2.014 1 79.56 172 ILE A CA 1
ATOM 1307 C C . ILE A 1 172 ? 33.094 -31.094 2.557 1 79.56 172 ILE A C 1
ATOM 1309 O O . ILE A 1 172 ? 34.094 -31.766 2.451 1 79.56 172 ILE A O 1
ATOM 1313 N N . LYS A 1 173 ? 33.031 -29.859 2.988 1 77.88 173 LYS A N 1
ATOM 1314 C CA . LYS A 1 173 ? 34.25 -29.328 3.613 1 77.88 173 LYS A CA 1
ATOM 1315 C C . LYS A 1 173 ? 34.719 -30.219 4.758 1 77.88 173 LYS A C 1
ATOM 1317 O O . LYS A 1 173 ? 35.906 -30.406 4.949 1 77.88 173 LYS A O 1
ATOM 1322 N N . PHE A 1 174 ? 33.75 -30.703 5.453 1 77.81 174 PHE A N 1
ATOM 1323 C CA . PHE A 1 174 ? 34.062 -31.594 6.566 1 77.81 174 PHE A CA 1
ATOM 1324 C C . PHE A 1 174 ? 34.719 -32.875 6.07 1 77.81 174 PHE A C 1
ATOM 1326 O O . PHE A 1 174 ? 35.656 -33.375 6.68 1 77.81 174 PHE A O 1
ATOM 1333 N N . LEU A 1 175 ? 34.281 -33.344 4.906 1 77.81 175 LEU A N 1
ATOM 1334 C CA . LEU A 1 175 ? 34.781 -34.625 4.371 1 77.81 175 LEU A CA 1
ATOM 1335 C C . LEU A 1 175 ? 36.125 -34.406 3.684 1 77.81 175 LEU A C 1
ATOM 1337 O O . LEU A 1 175 ? 36.938 -35.344 3.584 1 77.81 175 LEU A O 1
ATOM 1341 N N . THR A 1 176 ? 36.281 -33.188 3.164 1 74.44 176 THR A N 1
ATOM 1342 C CA . THR A 1 176 ? 37.438 -33.031 2.291 1 74.44 176 THR A CA 1
ATOM 1343 C C . THR A 1 176 ? 38.562 -32.25 3.014 1 74.44 176 THR A C 1
ATOM 1345 O O . THR A 1 176 ? 39.719 -32.406 2.666 1 74.44 176 THR A O 1
ATOM 1348 N N . ILE A 1 177 ? 38.094 -31.312 3.822 1 67.81 177 ILE A N 1
ATOM 1349 C CA . ILE A 1 177 ? 39.094 -30.484 4.492 1 67.81 177 ILE A CA 1
ATOM 1350 C C . ILE A 1 177 ? 39.281 -30.984 5.922 1 67.81 177 ILE A C 1
ATOM 1352 O O . ILE A 1 177 ? 38.344 -31 6.723 1 67.81 177 ILE A O 1
ATOM 1356 N N . GLU A 1 178 ? 40.281 -31.422 6.172 1 63.5 178 GLU A N 1
ATOM 1357 C CA . GLU A 1 178 ? 40.625 -32.062 7.43 1 63.5 178 GLU A CA 1
ATOM 1358 C C . GLU A 1 178 ? 40.375 -31.156 8.617 1 63.5 178 GLU A C 1
ATOM 1360 O O . GLU A 1 178 ? 40 -31.609 9.703 1 63.5 178 GLU A O 1
ATOM 1365 N N . THR A 1 179 ? 40.5 -29.875 8.422 1 67.69 179 THR A N 1
ATOM 1366 C CA . THR A 1 179 ? 40.406 -28.953 9.555 1 67.69 179 THR A CA 1
ATOM 1367 C C . THR A 1 179 ? 38.969 -28.656 9.906 1 67.69 179 THR A C 1
ATOM 1369 O O . THR A 1 179 ? 38.688 -28.156 11 1 67.69 179 THR A O 1
ATOM 1372 N N . VAL A 1 180 ? 38.156 -29.031 9.023 1 70 180 VAL A N 1
ATOM 1373 C CA . VAL A 1 180 ? 36.75 -28.719 9.289 1 70 180 VAL A CA 1
ATOM 1374 C C . VAL A 1 180 ? 36.125 -29.875 10.078 1 70 180 VAL A C 1
ATOM 1376 O O . VAL A 1 180 ? 36.219 -31.031 9.68 1 70 180 VAL A O 1
ATOM 1379 N N . THR A 1 181 ? 35.75 -29.625 11.352 1 75.38 181 THR A N 1
ATOM 1380 C CA . THR A 1 181 ? 35.156 -30.625 12.234 1 75.38 181 THR A CA 1
ATOM 1381 C C . THR A 1 181 ? 33.625 -30.688 12.047 1 75.38 181 THR A C 1
ATOM 1383 O O . THR A 1 181 ? 33.031 -29.797 11.43 1 75.38 181 THR A O 1
ATOM 1386 N N . PHE A 1 182 ? 33.094 -31.797 12.469 1 80.75 182 PHE A N 1
ATOM 1387 C CA . PHE A 1 182 ? 31.641 -32.031 12.406 1 80.75 182 PHE A CA 1
ATOM 1388 C C . PHE A 1 182 ? 30.875 -30.969 13.18 1 80.75 182 PHE A C 1
ATOM 1390 O O . PHE A 1 182 ? 29.688 -30.766 12.961 1 80.75 182 PHE A O 1
ATOM 1397 N N . ASP A 1 183 ? 31.656 -30.188 13.93 1 80.88 183 ASP A N 1
ATOM 1398 C CA . ASP A 1 183 ? 31.078 -29.125 14.727 1 80.88 183 ASP A CA 1
ATOM 1399 C C . ASP A 1 183 ? 30.469 -28.031 13.836 1 80.88 183 ASP A C 1
ATOM 1401 O O . ASP A 1 183 ? 29.469 -27.422 14.195 1 80.88 183 ASP A O 1
ATOM 1405 N N . ALA A 1 184 ? 31.062 -27.875 12.688 1 80.19 184 ALA A N 1
ATOM 1406 C CA . ALA A 1 184 ? 30.562 -26.875 11.758 1 80.19 184 ALA A CA 1
ATOM 1407 C C . ALA A 1 184 ? 29.156 -27.25 11.258 1 80.19 184 ALA A C 1
ATOM 1409 O O . ALA A 1 184 ? 28.312 -26.375 11.086 1 80.19 184 ALA A O 1
ATOM 1410 N N . VAL A 1 185 ? 28.969 -28.5 11.062 1 83.38 185 VAL A N 1
ATOM 1411 C CA . VAL A 1 185 ? 27.688 -28.984 10.578 1 83.38 185 VAL A CA 1
ATOM 1412 C C . VAL A 1 185 ? 26.625 -28.844 11.672 1 83.38 185 VAL A C 1
ATOM 1414 O O . VAL A 1 185 ? 25.516 -28.406 11.406 1 83.38 185 VAL A O 1
ATOM 1417 N N . ILE A 1 186 ? 27 -29.172 12.781 1 86.5 186 ILE A N 1
ATOM 1418 C CA . ILE A 1 186 ? 26.078 -29.094 13.906 1 86.5 186 ILE A CA 1
ATOM 1419 C C . ILE A 1 186 ? 25.734 -27.625 14.172 1 86.5 186 ILE A C 1
ATOM 1421 O O . ILE A 1 186 ? 24.578 -27.297 14.461 1 86.5 186 ILE A O 1
ATOM 1425 N N . MET A 1 187 ? 26.688 -26.812 14.102 1 84.25 187 MET A N 1
ATOM 1426 C CA . MET A 1 187 ? 26.469 -25.391 14.32 1 84.25 187 MET A CA 1
ATOM 1427 C C . MET A 1 187 ? 25.516 -24.812 13.266 1 84.25 187 MET A C 1
ATOM 1429 O O . MET A 1 187 ? 24.703 -23.938 13.57 1 84.25 187 MET A O 1
ATOM 1433 N N . PHE A 1 188 ? 25.688 -25.344 12.102 1 84.06 188 PHE A N 1
ATOM 1434 C CA . PHE A 1 188 ? 24.797 -24.891 11.039 1 84.06 188 PHE A CA 1
ATOM 1435 C C . PHE A 1 188 ? 23.359 -25.312 11.312 1 84.06 188 PHE A C 1
ATOM 1437 O O . PHE A 1 188 ? 22.422 -24.531 11.133 1 84.06 188 PHE A O 1
ATOM 1444 N N . LEU A 1 189 ? 23.203 -26.531 11.703 1 88.06 189 LEU A N 1
ATOM 1445 C CA . LEU A 1 189 ? 21.859 -27.047 11.992 1 88.06 189 LEU A CA 1
ATOM 1446 C C . LEU A 1 189 ? 21.234 -26.281 13.156 1 88.06 189 LEU A C 1
ATOM 1448 O O . LEU A 1 189 ? 20.047 -25.953 13.117 1 88.06 189 LEU A O 1
ATOM 1452 N N . LEU A 1 190 ? 22.016 -25.969 14.109 1 91.31 190 LEU A N 1
ATOM 1453 C CA . LEU A 1 190 ? 21.531 -25.219 15.258 1 91.31 190 LEU A CA 1
ATOM 1454 C C . LEU A 1 190 ? 21.156 -23.797 14.859 1 91.31 190 LEU A C 1
ATOM 1456 O O . LEU A 1 190 ? 20.172 -23.25 15.344 1 91.31 190 LEU A O 1
ATOM 1460 N N . ALA A 1 191 ? 21.984 -23.25 13.992 1 90.62 191 ALA A N 1
ATOM 1461 C CA . ALA A 1 191 ? 21.703 -21.906 13.508 1 90.62 191 ALA A CA 1
ATOM 1462 C C . ALA A 1 191 ? 20.406 -21.875 12.703 1 90.62 191 ALA A C 1
ATOM 1464 O O . ALA A 1 191 ? 19.656 -20.891 12.758 1 90.62 191 ALA A O 1
ATOM 1465 N N . SER A 1 192 ? 20.203 -22.938 11.961 1 91.31 192 SER A N 1
ATOM 1466 C CA . SER A 1 192 ? 18.969 -23.016 11.188 1 91.31 192 SER A CA 1
ATOM 1467 C C . SER A 1 192 ? 17.75 -23.125 12.094 1 91.31 192 SER A C 1
ATOM 1469 O O . SER A 1 192 ? 16.734 -22.484 11.836 1 91.31 192 SER A O 1
ATOM 1471 N N . ILE A 1 193 ? 17.859 -23.844 13.102 1 94.31 193 ILE A N 1
ATOM 1472 C CA . ILE A 1 193 ? 16.781 -23.984 14.07 1 94.31 193 ILE A CA 1
ATOM 1473 C C . ILE A 1 193 ? 16.547 -22.641 14.758 1 94.31 193 ILE A C 1
ATOM 1475 O O . ILE A 1 193 ? 15.391 -22.219 14.953 1 94.31 193 ILE A O 1
ATOM 1479 N N . LEU A 1 194 ? 17.594 -22.016 15.102 1 95.06 194 LEU A N 1
ATOM 1480 C CA . LEU A 1 194 ? 17.484 -20.703 15.734 1 95.06 194 LEU A CA 1
ATOM 1481 C C . LEU A 1 194 ? 16.812 -19.703 14.805 1 95.06 194 LEU A C 1
ATOM 1483 O O . LEU A 1 194 ? 16.047 -18.844 15.258 1 95.06 194 LEU A O 1
ATOM 1487 N N . ALA A 1 195 ? 17.156 -19.812 13.555 1 94.88 195 ALA A N 1
ATOM 1488 C CA . ALA A 1 195 ? 16.516 -18.938 12.57 1 94.88 195 ALA A CA 1
ATOM 1489 C C . ALA A 1 195 ? 15.008 -19.141 12.562 1 94.88 195 ALA A C 1
ATOM 1491 O O . ALA A 1 195 ? 14.242 -18.172 12.453 1 94.88 195 ALA A O 1
ATOM 1492 N N . GLY A 1 196 ? 14.633 -20.406 12.625 1 95.88 196 GLY A N 1
ATOM 1493 C CA . GLY A 1 196 ? 13.211 -20.703 12.727 1 95.88 196 GLY A CA 1
ATOM 1494 C C . GLY A 1 196 ? 12.562 -20.109 13.961 1 95.88 196 GLY A C 1
ATOM 1495 O O . GLY A 1 196 ? 11.453 -19.578 13.883 1 95.88 196 GLY A O 1
ATOM 1496 N N . ILE A 1 197 ? 13.25 -20.141 15.031 1 97.12 197 ILE A N 1
ATOM 1497 C CA . ILE A 1 197 ? 12.742 -19.625 16.297 1 97.12 197 ILE A CA 1
ATOM 1498 C C . ILE A 1 197 ? 12.641 -18.094 16.234 1 97.12 197 ILE A C 1
ATOM 1500 O O . ILE A 1 197 ? 11.648 -17.516 16.688 1 97.12 197 ILE A O 1
ATOM 1504 N N . ILE A 1 198 ? 13.617 -17.516 15.641 1 96.5 198 ILE A N 1
ATOM 1505 C CA . ILE A 1 198 ? 13.602 -16.062 15.477 1 96.5 198 ILE A CA 1
ATOM 1506 C C . ILE A 1 198 ? 12.414 -15.656 14.609 1 96.5 198 ILE A C 1
ATOM 1508 O O . ILE A 1 198 ? 11.68 -14.727 14.953 1 96.5 198 ILE A O 1
ATOM 1512 N N . GLY A 1 199 ? 12.289 -16.375 13.5 1 96.94 199 GLY A N 1
ATOM 1513 C CA . GLY A 1 199 ? 11.148 -16.094 12.633 1 96.94 199 GLY A CA 1
ATOM 1514 C C . GLY A 1 199 ? 9.82 -16.234 13.344 1 96.94 199 GLY A C 1
ATOM 1515 O O . GLY A 1 199 ? 8.953 -15.359 13.227 1 96.94 199 GLY A O 1
ATOM 1516 N N . ALA A 1 200 ? 9.68 -17.266 14.125 1 97.06 200 ALA A N 1
ATOM 1517 C CA . ALA A 1 200 ? 8.445 -17.516 14.859 1 97.06 200 ALA A CA 1
ATOM 1518 C C . ALA A 1 200 ? 8.219 -16.438 15.922 1 97.06 200 ALA A C 1
ATOM 1520 O O . ALA A 1 200 ? 7.09 -15.992 16.125 1 97.06 200 ALA A O 1
ATOM 1521 N N . ALA A 1 201 ? 9.25 -16.078 16.578 1 97.31 201 ALA A N 1
ATOM 1522 C CA . ALA A 1 201 ? 9.164 -15.078 17.641 1 97.31 201 ALA A CA 1
ATOM 1523 C C . ALA A 1 201 ? 8.75 -13.719 17.078 1 97.31 201 ALA A C 1
ATOM 1525 O O . ALA A 1 201 ? 7.871 -13.055 17.625 1 97.31 201 ALA A O 1
ATOM 1526 N N . PHE A 1 202 ? 9.391 -13.336 15.992 1 96.44 202 PHE A N 1
ATOM 1527 C CA . PHE A 1 202 ? 9.047 -12.07 15.359 1 96.44 202 PHE A CA 1
ATOM 1528 C C . PHE A 1 202 ? 7.629 -12.109 14.797 1 96.44 202 PHE A C 1
ATOM 1530 O O . PHE A 1 202 ? 6.895 -11.125 14.883 1 96.44 202 PHE A O 1
ATOM 1537 N N . GLY A 1 203 ? 7.277 -13.25 14.188 1 95.69 203 GLY A N 1
ATOM 1538 C CA . GLY A 1 203 ? 5.926 -13.398 13.672 1 95.69 203 GLY A CA 1
ATOM 1539 C C . GLY A 1 203 ? 4.863 -13.297 14.75 1 95.69 203 GLY A C 1
ATOM 1540 O O . GLY A 1 203 ? 3.91 -12.523 14.617 1 95.69 203 GLY A O 1
ATOM 1541 N N . TYR A 1 204 ? 5.062 -14.016 15.797 1 95.12 204 TYR A N 1
ATOM 1542 C CA . TYR A 1 204 ? 4.129 -13.992 16.922 1 95.12 204 TYR A CA 1
ATOM 1543 C C . TYR A 1 204 ? 4.117 -12.625 17.594 1 95.12 204 TYR A C 1
ATOM 1545 O O . TYR A 1 204 ? 3.066 -12.148 18.016 1 95.12 204 TYR A O 1
ATOM 1553 N N . GLY A 1 205 ? 5.223 -12.062 17.734 1 95.31 205 GLY A N 1
ATOM 1554 C CA . GLY A 1 205 ? 5.328 -10.742 18.344 1 95.31 205 GLY A CA 1
ATOM 1555 C C . GLY A 1 205 ? 4.531 -9.688 17.594 1 95.31 205 GLY A C 1
ATOM 1556 O O . GLY A 1 205 ? 3.805 -8.898 18.219 1 95.31 205 GLY A O 1
ATOM 1557 N N . ILE A 1 206 ? 4.652 -9.664 16.359 1 92.31 206 ILE A N 1
ATOM 1558 C CA . ILE A 1 206 ? 3.945 -8.695 15.531 1 92.31 206 ILE A CA 1
ATOM 1559 C C . ILE A 1 206 ? 2.441 -8.961 15.602 1 92.31 206 ILE A C 1
ATOM 1561 O O . ILE A 1 206 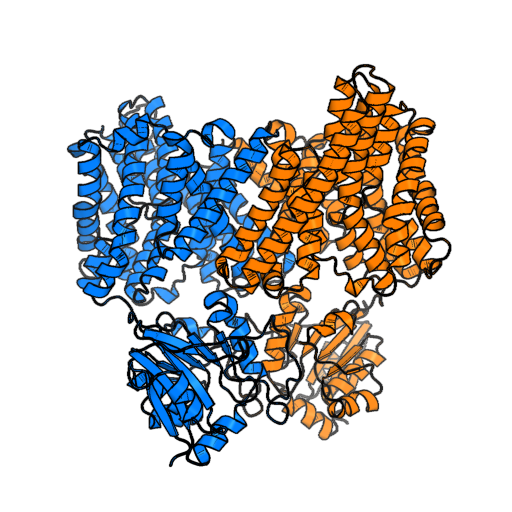? 1.646 -8.023 15.734 1 92.31 206 ILE A O 1
ATOM 1565 N N . GLY A 1 207 ? 2.082 -10.242 15.406 1 89.06 207 GLY A N 1
ATOM 1566 C CA . GLY A 1 207 ? 0.674 -10.586 15.5 1 89.06 207 GLY A CA 1
ATOM 1567 C C . GLY A 1 207 ? 0.048 -10.18 16.812 1 89.06 207 GLY A C 1
ATOM 1568 O O . GLY A 1 207 ? -1.044 -9.609 16.844 1 89.06 207 GLY A O 1
ATOM 1569 N N . TRP A 1 208 ? 0.78 -10.438 17.828 1 88.25 208 TRP A N 1
ATOM 1570 C CA . TRP A 1 208 ? 0.325 -10.102 19.172 1 88.25 208 TRP A CA 1
ATOM 1571 C C . TRP A 1 208 ? 0.214 -8.594 19.344 1 88.25 208 TRP A C 1
ATOM 1573 O O . TRP A 1 208 ? -0.746 -8.102 19.938 1 88.25 208 TRP A O 1
ATOM 1583 N N . SER A 1 209 ? 1.118 -7.84 18.859 1 89.75 209 SER A N 1
ATOM 1584 C CA . SER A 1 209 ? 1.125 -6.387 18.969 1 89.75 209 SER A CA 1
ATOM 1585 C C . SER A 1 209 ? -0.038 -5.766 18.203 1 89.75 209 SER A C 1
ATOM 1587 O O . SER A 1 209 ? -0.629 -4.781 18.641 1 89.75 209 SER A O 1
ATOM 1589 N N . PHE A 1 210 ? -0.365 -6.301 17.109 1 84.5 210 PHE A N 1
ATOM 1590 C CA . PHE A 1 210 ? -1.46 -5.785 16.281 1 84.5 210 PHE A CA 1
ATOM 1591 C C . PHE A 1 210 ? -2.805 -6.059 16.953 1 84.5 210 PHE A C 1
ATOM 1593 O O . PHE A 1 210 ? -3.688 -5.199 16.953 1 84.5 210 PHE A O 1
ATOM 1600 N N . GLU A 1 211 ? -2.928 -7.215 17.516 1 76.69 211 GLU A N 1
ATOM 1601 C CA . GLU A 1 211 ? -4.184 -7.598 18.156 1 76.69 211 GLU A CA 1
ATOM 1602 C C . GLU A 1 211 ? -4.449 -6.754 19.406 1 76.69 211 GLU A C 1
ATOM 1604 O O . GLU A 1 211 ? -5.602 -6.465 19.719 1 76.69 211 GLU A O 1
ATOM 1609 N N . ARG A 1 212 ? -3.383 -6.344 20 1 77.56 212 ARG A N 1
ATOM 1610 C CA . ARG A 1 212 ? -3.529 -5.578 21.234 1 77.56 212 ARG A CA 1
ATOM 1611 C C . ARG A 1 212 ? -3.576 -4.082 20.938 1 77.56 212 ARG A C 1
ATOM 1613 O O . ARG A 1 212 ? -3.676 -3.268 21.859 1 77.56 212 ARG A O 1
ATOM 1620 N N . GLY A 1 213 ? -3.344 -3.674 19.75 1 76.75 213 GLY A N 1
ATOM 1621 C CA . GLY A 1 213 ? -3.445 -2.275 19.375 1 76.75 213 GLY A CA 1
ATOM 1622 C C . GLY A 1 213 ? -2.225 -1.461 19.766 1 76.75 213 GLY A C 1
ATOM 1623 O O . GLY A 1 213 ? -2.32 -0.25 19.969 1 76.75 213 GLY A O 1
ATOM 1624 N N . LEU A 1 214 ? -1.2 -2.115 19.875 1 85.62 214 LEU A N 1
ATOM 1625 C CA . LEU A 1 214 ? 0.019 -1.438 20.297 1 85.62 214 LEU A CA 1
ATOM 1626 C C . LEU A 1 214 ? 0.66 -0.685 19.141 1 85.62 214 LEU A C 1
ATOM 1628 O O . LEU A 1 214 ? 1.556 0.137 19.344 1 85.62 214 LEU A O 1
ATOM 1632 N N . VAL A 1 215 ? 0.227 -0.934 17.938 1 87.06 215 VAL A N 1
ATOM 1633 C CA . VAL A 1 215 ? 0.729 -0.257 16.75 1 87.06 215 VAL A CA 1
ATOM 1634 C C . VAL A 1 215 ? -0.423 0.429 16.031 1 87.06 215 VAL A C 1
ATOM 1636 O O . VAL A 1 215 ? -1.44 -0.201 15.727 1 87.06 215 VAL A O 1
ATOM 1639 N N . PRO A 1 216 ? -0.26 1.718 15.789 1 80.38 216 PRO A N 1
ATOM 1640 C CA . PRO A 1 216 ? -1.34 2.402 15.078 1 80.38 216 PRO A CA 1
ATOM 1641 C C . PRO A 1 216 ? -1.473 1.943 13.625 1 80.38 216 PRO A C 1
ATOM 1643 O O . PRO A 1 216 ? -0.508 1.442 13.047 1 80.38 216 PRO A O 1
ATOM 1646 N N . GLU A 1 217 ? -2.6 2.123 13.031 1 75.94 217 GLU A N 1
ATOM 1647 C CA . GLU A 1 217 ? -2.943 1.623 11.703 1 75.94 217 GLU A CA 1
ATOM 1648 C C . GLU A 1 217 ? -1.969 2.143 10.648 1 75.94 217 GLU A C 1
ATOM 1650 O O . GLU A 1 217 ? -1.558 1.398 9.758 1 75.94 217 GLU A O 1
ATOM 1655 N N . PHE A 1 218 ? -1.501 3.357 10.781 1 75.12 218 PHE A N 1
ATOM 1656 C CA . PHE A 1 218 ? -0.687 3.967 9.742 1 75.12 218 PHE A CA 1
ATOM 1657 C C . PHE A 1 218 ? 0.741 3.436 9.789 1 75.12 218 PHE A C 1
ATOM 1659 O O . PHE A 1 218 ? 1.488 3.564 8.812 1 75.12 218 PHE A O 1
ATOM 1666 N N . LEU A 1 219 ? 1.079 2.783 10.891 1 86.81 219 LEU A N 1
ATOM 1667 C CA . LEU A 1 219 ? 2.449 2.309 11.062 1 86.81 219 LEU A CA 1
ATOM 1668 C C . LEU A 1 219 ? 2.531 0.801 10.852 1 86.81 219 LEU A C 1
ATOM 1670 O O . LEU A 1 219 ? 3.625 0.234 10.812 1 86.81 219 LEU A O 1
ATOM 1674 N N . LYS A 1 220 ? 1.451 0.17 10.711 1 87.81 220 LYS A N 1
ATOM 1675 C CA . LYS A 1 220 ? 1.44 -1.289 10.68 1 87.81 220 LYS A CA 1
ATOM 1676 C C . LYS A 1 220 ? 2.26 -1.819 9.508 1 87.81 220 LYS A C 1
ATOM 1678 O O . LYS A 1 220 ? 3.121 -2.684 9.688 1 87.81 220 LYS A O 1
ATOM 1683 N N . SER A 1 221 ? 2.082 -1.257 8.305 1 88.56 221 SER A N 1
ATOM 1684 C CA . SER A 1 221 ? 2.787 -1.742 7.121 1 88.56 221 SER A CA 1
ATOM 1685 C C . SER A 1 221 ? 4.285 -1.481 7.227 1 88.56 221 SER A C 1
ATOM 1687 O O . SER A 1 221 ? 5.098 -2.387 7.012 1 88.56 221 SER A O 1
ATOM 1689 N N . PRO A 1 222 ? 4.668 -0.297 7.613 1 89.81 222 PRO A N 1
ATOM 1690 C CA . PRO A 1 222 ? 6.102 -0.04 7.777 1 89.81 222 PRO A CA 1
ATOM 1691 C C . PRO A 1 222 ? 6.738 -0.916 8.852 1 89.81 222 PRO A C 1
ATOM 1693 O O . PRO A 1 222 ? 7.867 -1.382 8.688 1 89.81 222 PRO A O 1
ATOM 1696 N N . VAL A 1 223 ? 6.016 -1.135 9.891 1 92.12 223 VAL A N 1
ATOM 1697 C CA . VAL A 1 223 ? 6.531 -1.931 10.992 1 92.12 223 VAL A CA 1
ATOM 1698 C C . VAL A 1 223 ? 6.762 -3.369 10.531 1 92.12 223 VAL A C 1
ATOM 1700 O O . VAL A 1 223 ? 7.785 -3.975 10.859 1 92.12 223 VAL A O 1
AT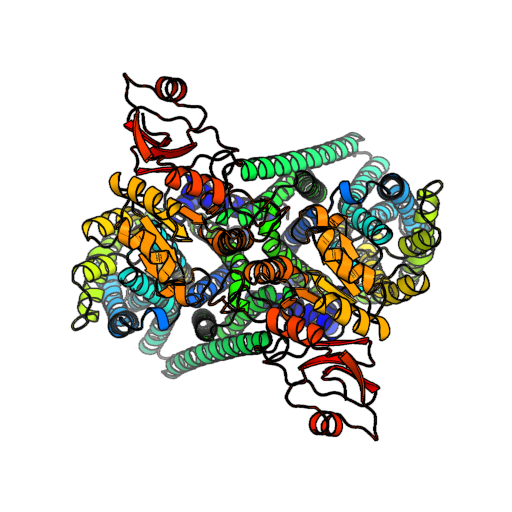OM 1703 N N . VAL A 1 224 ? 5.863 -3.855 9.812 1 92.12 224 VAL A N 1
ATOM 1704 C CA . VAL A 1 224 ? 5.996 -5.223 9.312 1 92.12 224 VAL A CA 1
ATOM 1705 C C . VAL A 1 224 ? 7.211 -5.32 8.398 1 92.12 224 VAL A C 1
ATOM 1707 O O . VAL A 1 224 ? 8.008 -6.254 8.508 1 92.12 224 VAL A O 1
ATOM 1710 N N . LEU A 1 225 ? 7.332 -4.398 7.469 1 91.31 225 LEU A N 1
ATOM 1711 C CA . LEU A 1 225 ? 8.43 -4.426 6.508 1 91.31 225 LEU A CA 1
ATOM 1712 C C . LEU A 1 225 ? 9.773 -4.395 7.219 1 91.31 225 LEU A C 1
ATOM 1714 O O . LEU A 1 225 ? 10.672 -5.18 6.902 1 91.31 225 LEU A O 1
ATOM 1718 N N . VAL A 1 226 ? 9.914 -3.551 8.156 1 92.25 226 VAL A N 1
ATOM 1719 C CA . VAL A 1 226 ? 11.18 -3.396 8.859 1 92.25 226 VAL A CA 1
ATOM 1720 C C . VAL A 1 226 ? 11.453 -4.625 9.727 1 92.25 226 VAL A C 1
ATOM 1722 O O . VAL A 1 226 ? 12.602 -5.047 9.875 1 92.25 226 VAL A O 1
ATOM 1725 N N . THR A 1 227 ? 10.414 -5.152 10.328 1 94 227 THR A N 1
ATOM 1726 C CA . THR A 1 227 ? 10.578 -6.34 11.156 1 94 227 THR A CA 1
ATOM 1727 C C . THR A 1 227 ? 11.031 -7.531 10.312 1 94 227 THR A C 1
ATOM 1729 O O . THR A 1 227 ? 11.805 -8.375 10.781 1 94 227 THR A O 1
ATOM 1732 N N . VAL A 1 228 ? 10.5 -7.629 9.094 1 94.19 228 VAL A N 1
ATOM 1733 C CA . VAL A 1 228 ? 10.938 -8.68 8.18 1 94.19 228 VAL A CA 1
ATOM 1734 C C . VAL A 1 228 ? 12.438 -8.547 7.914 1 94.19 228 VAL A C 1
ATOM 1736 O O . VAL A 1 228 ? 13.172 -9.539 7.973 1 94.19 228 VAL A O 1
ATOM 1739 N N . ILE A 1 229 ? 12.859 -7.328 7.648 1 93.69 229 ILE A N 1
ATOM 1740 C CA . ILE A 1 229 ? 14.266 -7.07 7.363 1 93.69 229 ILE A CA 1
ATOM 1741 C C . ILE A 1 229 ? 15.102 -7.363 8.602 1 93.69 229 ILE A C 1
ATOM 1743 O O . ILE A 1 229 ? 16.203 -7.906 8.5 1 93.69 229 ILE A O 1
ATOM 1747 N N . MET A 1 230 ? 14.57 -7.066 9.75 1 94.31 230 MET A N 1
ATOM 1748 C CA . MET A 1 230 ? 15.273 -7.32 11.008 1 94.31 230 MET A CA 1
ATOM 1749 C C . MET A 1 230 ? 15.445 -8.812 11.25 1 94.31 230 MET A C 1
ATOM 1751 O O . MET A 1 230 ? 16.531 -9.273 11.617 1 94.31 230 MET A O 1
ATOM 1755 N N . ALA A 1 231 ? 14.352 -9.523 11.102 1 95.31 231 ALA A N 1
ATOM 1756 C CA . ALA A 1 231 ? 14.422 -10.977 11.273 1 95.31 231 ALA A CA 1
ATOM 1757 C C . ALA A 1 231 ? 15.406 -11.594 10.289 1 95.31 231 ALA A C 1
ATOM 1759 O O . ALA A 1 231 ? 16.172 -12.5 10.648 1 95.31 231 ALA A O 1
ATOM 1760 N N . PHE A 1 232 ? 15.383 -11.125 9.094 1 93.38 232 PHE A N 1
ATOM 1761 C CA . PHE A 1 232 ? 16.297 -11.617 8.055 1 93.38 232 PHE A CA 1
ATOM 1762 C C . PHE A 1 232 ? 17.734 -11.312 8.422 1 93.38 232 PHE A C 1
ATOM 1764 O O . PHE A 1 232 ? 18.578 -12.211 8.43 1 93.38 232 PHE A O 1
ATOM 1771 N N . ALA A 1 233 ? 18.016 -10.07 8.719 1 92.06 233 ALA A N 1
ATOM 1772 C CA . ALA A 1 233 ? 19.391 -9.609 8.953 1 92.06 233 ALA A CA 1
ATOM 1773 C C . ALA A 1 233 ? 19.969 -10.234 10.227 1 92.06 233 ALA A C 1
ATOM 1775 O O . ALA A 1 233 ? 21.141 -10.609 10.266 1 92.06 233 ALA A O 1
ATOM 1776 N N . LEU A 1 234 ? 19.219 -10.336 11.273 1 92.31 234 LEU A N 1
ATOM 1777 C CA . LEU A 1 234 ? 19.672 -10.914 12.531 1 92.31 234 LEU A CA 1
ATOM 1778 C C . LEU A 1 234 ? 20.047 -12.383 12.344 1 92.31 234 LEU A C 1
ATOM 1780 O O . LEU A 1 234 ? 21.078 -12.836 12.844 1 92.31 234 LEU A O 1
ATOM 1784 N N . SER A 1 235 ? 19.156 -13.109 11.68 1 92.19 235 SER A N 1
ATOM 1785 C CA . SER A 1 235 ? 19.422 -14.516 11.43 1 92.19 235 SER A CA 1
ATOM 1786 C C . SER A 1 235 ? 20.625 -14.695 10.508 1 92.19 235 SER A C 1
ATOM 1788 O O . SER A 1 235 ? 21.453 -15.578 10.727 1 92.19 235 SER A O 1
ATOM 1790 N N . ASP A 1 236 ? 20.719 -13.875 9.516 1 88.44 236 ASP A N 1
ATOM 1791 C CA . ASP A 1 236 ? 21.812 -13.969 8.547 1 88.44 236 ASP A CA 1
ATOM 1792 C C . ASP A 1 236 ? 23.141 -13.586 9.18 1 88.44 236 ASP A C 1
ATOM 1794 O O . ASP A 1 236 ? 24.203 -14.031 8.734 1 88.44 236 ASP A O 1
ATOM 1798 N N . PHE A 1 237 ? 23.094 -12.703 10.164 1 87.25 237 PHE A N 1
ATOM 1799 C CA . PHE A 1 237 ? 24.281 -12.305 10.891 1 87.25 237 PHE A CA 1
ATOM 1800 C C . PHE A 1 237 ? 24.844 -13.477 11.688 1 87.25 237 PHE A C 1
ATOM 1802 O O . PHE A 1 237 ? 26.062 -13.602 11.836 1 87.25 237 PHE A O 1
ATOM 1809 N N . ILE A 1 238 ? 23.984 -14.312 12.148 1 88.19 238 ILE A N 1
ATOM 1810 C CA . ILE A 1 238 ? 24.406 -15.477 12.922 1 88.19 238 ILE A CA 1
ATOM 1811 C C . ILE A 1 238 ? 24.984 -16.531 11.992 1 88.19 238 ILE A C 1
ATOM 1813 O O . ILE A 1 238 ? 26.062 -17.062 12.25 1 88.19 238 ILE A O 1
ATOM 1817 N N . MET A 1 239 ? 24.172 -16.812 11.008 1 83.69 239 MET A N 1
ATOM 1818 C CA . MET A 1 239 ? 24.609 -17.766 9.984 1 83.69 239 MET A CA 1
ATOM 1819 C C . MET A 1 239 ? 24.078 -17.375 8.617 1 83.69 239 MET A C 1
ATOM 1821 O O . MET A 1 239 ? 22.859 -17.203 8.445 1 83.69 239 MET A O 1
ATOM 1825 N N . HIS A 1 240 ? 24.969 -17.328 7.746 1 78.62 240 HIS A N 1
ATOM 1826 C CA . HIS A 1 240 ? 24.625 -16.891 6.398 1 78.62 240 HIS A CA 1
ATOM 1827 C C . HIS A 1 240 ? 23.547 -17.797 5.801 1 78.62 240 HIS A C 1
ATOM 1829 O O . HIS A 1 240 ? 23.594 -19.016 5.941 1 78.62 240 HIS A O 1
ATOM 1835 N N . GLU A 1 241 ? 22.516 -17.234 5.141 1 77.56 241 GLU A N 1
ATOM 1836 C CA . GLU A 1 241 ? 21.453 -17.859 4.367 1 77.56 241 GLU A CA 1
ATOM 1837 C C . GLU A 1 241 ? 20.344 -18.375 5.277 1 77.56 241 GLU A C 1
ATOM 1839 O O . GLU A 1 241 ? 19.375 -18.969 4.805 1 77.56 241 GLU A O 1
ATOM 1844 N N . THR A 1 242 ? 20.516 -18.219 6.527 1 87.62 242 THR A N 1
ATOM 1845 C CA . THR A 1 242 ? 19.438 -18.641 7.422 1 87.62 242 THR A CA 1
ATOM 1846 C C . THR A 1 242 ? 18.344 -17.578 7.492 1 87.62 242 THR A C 1
ATOM 1848 O O . THR A 1 242 ? 17.234 -17.859 7.977 1 87.62 242 THR A O 1
ATOM 1851 N N . GLY A 1 243 ? 18.609 -16.438 7.004 1 90.12 243 GLY A N 1
ATOM 1852 C CA . GLY A 1 243 ? 17.625 -15.359 6.988 1 90.12 243 GLY A CA 1
ATOM 1853 C C . GLY A 1 243 ? 16.375 -15.703 6.203 1 90.12 243 GLY A C 1
ATOM 1854 O O . GLY A 1 243 ? 15.273 -15.305 6.578 1 90.12 243 GLY A O 1
ATOM 1855 N N . LEU A 1 244 ? 16.562 -16.453 5.141 1 88.31 244 LEU A N 1
ATOM 1856 C CA . LEU A 1 244 ? 15.43 -16.844 4.301 1 88.31 244 LEU A CA 1
ATOM 1857 C C . LEU A 1 244 ? 14.461 -17.734 5.07 1 88.31 244 LEU A C 1
ATOM 1859 O O . LEU A 1 244 ? 13.242 -17.609 4.926 1 88.31 244 LEU A O 1
ATOM 1863 N N . LEU A 1 245 ? 15.023 -18.594 5.844 1 91.38 245 LEU A N 1
ATOM 1864 C CA . LEU A 1 245 ? 14.188 -19.453 6.668 1 91.38 245 LEU A CA 1
ATOM 1865 C C . LEU A 1 245 ? 13.43 -18.641 7.711 1 91.38 245 LEU A C 1
ATOM 1867 O O . LEU A 1 245 ? 12.242 -18.875 7.953 1 91.38 245 LEU A O 1
ATOM 1871 N N . ALA A 1 246 ? 14.102 -17.719 8.328 1 95.25 246 ALA A N 1
ATOM 1872 C CA . ALA A 1 246 ? 13.5 -16.891 9.367 1 95.25 246 ALA A CA 1
ATOM 1873 C C . ALA A 1 246 ? 12.281 -16.141 8.828 1 95.25 246 ALA A C 1
ATOM 1875 O O . ALA A 1 246 ? 11.219 -16.141 9.461 1 95.25 246 ALA A O 1
ATOM 1876 N N . VAL A 1 247 ? 12.438 -15.547 7.699 1 93.62 247 VAL A N 1
ATOM 1877 C CA . VAL A 1 247 ? 11.352 -14.727 7.164 1 93.62 247 VAL A CA 1
ATOM 1878 C C . VAL A 1 247 ? 10.203 -15.625 6.711 1 93.62 247 VAL A C 1
ATOM 1880 O O . VAL A 1 247 ? 9.039 -15.242 6.789 1 93.62 247 VAL A O 1
ATOM 1883 N N . THR A 1 248 ? 10.477 -16.797 6.199 1 92 248 THR A N 1
ATOM 1884 C CA . THR A 1 248 ? 9.445 -17.75 5.793 1 92 248 THR A CA 1
ATOM 1885 C C . THR A 1 248 ? 8.617 -18.188 6.992 1 92 248 THR A C 1
ATOM 1887 O O . THR A 1 248 ? 7.383 -18.188 6.941 1 92 248 THR A O 1
ATOM 1890 N N . VAL A 1 249 ? 9.312 -18.547 8.023 1 94.75 249 VAL A N 1
ATOM 1891 C CA . VAL A 1 249 ? 8.625 -18.984 9.234 1 94.75 249 VAL A CA 1
ATOM 1892 C C . VAL A 1 249 ? 7.82 -17.828 9.812 1 94.75 249 VAL A C 1
ATOM 1894 O O . VAL A 1 249 ? 6.719 -18.016 10.336 1 94.75 249 VAL A O 1
ATOM 1897 N N . MET A 1 250 ? 8.375 -16.656 9.773 1 95.5 250 MET A N 1
ATOM 1898 C CA . MET A 1 250 ? 7.676 -15.469 10.25 1 95.5 250 MET A CA 1
ATOM 1899 C C . MET A 1 250 ? 6.359 -15.273 9.508 1 95.5 250 MET A C 1
ATOM 1901 O O . MET A 1 250 ? 5.312 -15.078 10.125 1 95.5 250 MET A O 1
ATOM 1905 N N . GLY A 1 251 ? 6.43 -15.352 8.195 1 92.94 251 GLY A N 1
ATOM 1906 C CA . GLY A 1 251 ? 5.23 -15.211 7.391 1 92.94 251 GLY A CA 1
ATOM 1907 C C . GLY A 1 251 ? 4.195 -16.281 7.672 1 92.94 251 GLY A C 1
ATOM 1908 O O . GLY A 1 251 ? 3.004 -15.992 7.797 1 92.94 251 GLY A O 1
ATOM 1909 N N . MET A 1 252 ? 4.613 -17.484 7.801 1 92 252 MET A N 1
ATOM 1910 C CA . MET A 1 252 ? 3.721 -18.609 8.078 1 92 252 MET A CA 1
ATOM 1911 C C . MET A 1 252 ? 3.051 -18.453 9.438 1 92 252 MET A C 1
ATOM 1913 O O . MET A 1 252 ? 1.87 -18.766 9.594 1 92 252 MET A O 1
ATOM 1917 N N . THR A 1 253 ? 3.838 -18.031 10.367 1 93.81 253 THR A N 1
ATOM 1918 C CA . THR A 1 253 ? 3.312 -17.828 11.719 1 93.81 253 THR A CA 1
ATOM 1919 C C . THR A 1 253 ? 2.203 -16.781 11.711 1 93.81 253 THR A C 1
ATOM 1921 O O . THR A 1 253 ? 1.135 -17 12.281 1 93.81 253 THR A O 1
ATOM 1924 N N . ILE A 1 254 ? 2.404 -15.727 11.078 1 91.38 254 ILE A N 1
ATOM 1925 C CA . ILE A 1 254 ? 1.424 -14.648 11.023 1 91.38 254 ILE A CA 1
ATOM 1926 C C . ILE A 1 254 ? 0.186 -15.117 10.258 1 91.38 254 ILE A C 1
ATOM 1928 O O . ILE A 1 254 ? -0.944 -14.844 10.672 1 91.38 254 ILE A O 1
ATOM 1932 N N . ALA A 1 255 ? 0.391 -15.781 9.148 1 86.81 255 ALA A N 1
ATOM 1933 C CA . ALA A 1 255 ? -0.701 -16.281 8.312 1 86.81 255 ALA A CA 1
ATOM 1934 C C . ALA A 1 255 ? -1.651 -17.156 9.117 1 86.81 255 ALA A C 1
ATOM 1936 O O . ALA A 1 255 ? -2.865 -17.125 8.906 1 86.81 255 ALA A O 1
ATOM 1937 N N . ASN A 1 256 ? -1.184 -17.859 10.039 1 88.62 256 ASN A N 1
ATOM 1938 C CA . ASN A 1 256 ? -1.99 -18.844 10.75 1 88.62 256 ASN A CA 1
ATOM 1939 C C . ASN A 1 256 ? -2.5 -18.297 12.078 1 88.62 256 ASN A C 1
ATOM 1941 O O . ASN A 1 256 ? -3.107 -19.031 12.859 1 88.62 256 ASN A O 1
ATOM 1945 N N . MET A 1 257 ? -2.215 -17.062 12.328 1 84.62 257 MET A N 1
ATOM 1946 C CA . MET A 1 257 ? -2.814 -16.375 13.477 1 84.62 257 MET A CA 1
ATOM 1947 C C . MET A 1 257 ? -4.148 -15.742 13.094 1 84.62 257 MET A C 1
ATOM 1949 O O . MET A 1 257 ? -4.945 -15.383 13.961 1 84.62 257 MET A O 1
ATOM 1953 N N . HIS A 1 258 ? -4.43 -15.562 11.797 1 76.56 258 HIS A N 1
ATOM 1954 C CA . HIS A 1 258 ? -5.684 -15.047 11.258 1 76.56 258 HIS A CA 1
ATOM 1955 C C . HIS A 1 258 ? -6.008 -13.672 11.828 1 76.56 258 HIS A C 1
ATOM 1957 O O . HIS A 1 258 ? -7.117 -13.445 12.312 1 76.56 258 HIS A O 1
ATOM 1963 N N . ILE A 1 259 ? -5.027 -12.828 11.695 1 74 259 ILE A N 1
ATOM 1964 C CA . ILE A 1 259 ? -5.18 -11.469 12.211 1 74 259 ILE A CA 1
ATOM 1965 C C . ILE A 1 259 ? -5.785 -10.578 11.125 1 74 259 ILE A C 1
ATOM 1967 O O . ILE A 1 259 ? -5.363 -10.625 9.969 1 74 259 ILE A O 1
ATOM 1971 N N . SER A 1 260 ? -6.781 -9.758 11.469 1 66.75 260 SER A N 1
ATOM 1972 C CA . SER A 1 260 ? -7.52 -8.898 10.547 1 66.75 260 SER A CA 1
ATOM 1973 C C . SER A 1 260 ? -6.629 -7.789 10 1 66.75 260 SER A C 1
ATOM 1975 O O . SER A 1 260 ? -6.742 -7.422 8.828 1 66.75 260 SER A O 1
ATOM 1977 N N . ALA A 1 261 ? -5.695 -7.387 10.773 1 65.38 261 ALA A N 1
ATOM 1978 C CA . ALA A 1 261 ? -4.855 -6.25 10.406 1 65.38 261 ALA A CA 1
ATOM 1979 C C . ALA A 1 261 ? -3.975 -6.586 9.203 1 65.38 261 ALA A C 1
ATOM 1981 O O . ALA A 1 261 ? -3.617 -5.703 8.422 1 65.38 261 ALA A O 1
ATOM 1982 N N . ILE A 1 262 ? -3.748 -7.793 9.055 1 66.06 262 ILE A N 1
ATOM 1983 C CA . ILE A 1 262 ? -2.857 -8.203 7.969 1 66.06 262 ILE A CA 1
ATOM 1984 C C . ILE A 1 262 ? -3.592 -8.117 6.633 1 66.06 262 ILE A C 1
ATOM 1986 O O . ILE A 1 262 ? -2.986 -7.816 5.602 1 66.06 262 ILE A O 1
ATOM 1990 N N . SER A 1 263 ? -4.789 -8.227 6.676 1 63.47 263 SER A N 1
ATOM 1991 C CA . SER A 1 263 ? -5.598 -8.133 5.461 1 63.47 263 SER A CA 1
ATOM 1992 C C . SER A 1 263 ? -5.656 -6.695 4.949 1 63.47 263 SER A C 1
ATOM 1994 O O . SER A 1 263 ? -5.715 -6.465 3.738 1 63.47 263 SER A O 1
ATOM 1996 N N . ASP A 1 264 ? -5.449 -5.887 5.922 1 61.56 264 ASP A N 1
ATOM 1997 C CA . ASP A 1 264 ? -5.531 -4.469 5.574 1 61.56 264 ASP A CA 1
ATOM 1998 C C . ASP A 1 264 ? -4.27 -4.016 4.844 1 61.56 264 ASP A C 1
ATOM 2000 O O . ASP A 1 264 ? -4.289 -3.01 4.129 1 61.56 264 ASP A O 1
ATOM 2004 N N . MET A 1 265 ? -3.289 -4.816 5.074 1 66.62 265 MET A N 1
ATOM 2005 C CA . MET A 1 265 ? -2.02 -4.441 4.461 1 66.62 265 MET A CA 1
ATOM 2006 C C . MET A 1 265 ? -1.807 -5.195 3.152 1 66.62 265 MET A C 1
ATOM 2008 O O . MET A 1 265 ? -0.687 -5.254 2.641 1 66.62 265 MET A O 1
ATOM 2012 N N . ARG A 1 266 ? -2.82 -5.703 2.734 1 66.44 266 ARG A N 1
ATOM 2013 C CA . ARG A 1 266 ? -2.705 -6.566 1.562 1 66.44 266 ARG A CA 1
ATOM 2014 C C . ARG A 1 266 ? -2.229 -5.777 0.348 1 66.44 266 ARG A C 1
ATOM 2016 O O . ARG A 1 266 ? -1.343 -6.227 -0.383 1 66.44 266 ARG A O 1
ATOM 2023 N N . HIS A 1 267 ? -2.775 -4.609 0.288 1 69.75 267 HIS A N 1
ATOM 2024 C CA . HIS A 1 267 ? -2.441 -3.82 -0.893 1 69.75 267 HIS A CA 1
ATOM 2025 C C . HIS A 1 267 ? -0.98 -3.387 -0.87 1 69.75 267 HIS A C 1
ATOM 2027 O O . HIS A 1 267 ? -0.306 -3.406 -1.901 1 69.75 267 HIS A O 1
ATOM 2033 N N . PHE A 1 268 ? -0.555 -3.125 0.272 1 72.25 268 PHE A N 1
ATOM 2034 C CA . PHE A 1 268 ? 0.813 -2.631 0.37 1 72.25 268 PHE A CA 1
ATOM 2035 C C . PHE A 1 268 ? 1.812 -3.746 0.09 1 72.25 268 PHE A C 1
ATOM 2037 O O . PHE A 1 268 ? 2.744 -3.57 -0.699 1 72.25 268 PHE A O 1
ATOM 2044 N N . LYS A 1 269 ? 1.602 -4.77 0.638 1 76.31 269 LYS A N 1
ATOM 2045 C CA . LYS A 1 269 ? 2.539 -5.883 0.499 1 76.31 269 LYS A CA 1
ATOM 2046 C C . LYS A 1 269 ? 2.578 -6.395 -0.938 1 76.31 269 LYS A C 1
ATOM 2048 O O . LYS A 1 269 ? 3.643 -6.742 -1.451 1 76.31 269 LYS A O 1
ATOM 2053 N N . GLU A 1 270 ? 1.407 -6.344 -1.545 1 76.75 270 GLU A N 1
ATOM 2054 C CA . GLU A 1 270 ? 1.344 -6.828 -2.922 1 76.75 270 GLU A CA 1
ATOM 2055 C C . GLU A 1 270 ? 2.047 -5.863 -3.877 1 76.75 270 GLU A C 1
ATOM 2057 O O . GLU A 1 270 ? 2.785 -6.293 -4.766 1 76.75 270 GLU A O 1
ATOM 2062 N N . ASN A 1 271 ? 1.861 -4.633 -3.637 1 82.38 271 ASN A N 1
ATOM 2063 C CA . ASN A 1 271 ? 2.471 -3.631 -4.504 1 82.38 271 ASN A CA 1
ATOM 2064 C C . ASN A 1 271 ? 3.99 -3.613 -4.359 1 82.38 271 ASN A C 1
ATOM 2066 O O . ASN A 1 271 ? 4.707 -3.479 -5.352 1 82.38 271 ASN A O 1
ATOM 2070 N N . ILE A 1 272 ? 4.418 -3.75 -3.197 1 86.94 272 ILE A N 1
ATOM 2071 C CA . ILE A 1 272 ? 5.859 -3.738 -2.953 1 86.94 272 ILE A CA 1
ATOM 2072 C C . ILE A 1 272 ? 6.496 -4.988 -3.557 1 86.94 272 ILE A C 1
ATOM 2074 O O . ILE A 1 272 ? 7.613 -4.934 -4.074 1 86.94 272 ILE A O 1
ATOM 2078 N N . SER A 1 273 ? 5.777 -6.062 -3.432 1 85.44 273 SER A N 1
ATOM 2079 C CA . SER A 1 273 ? 6.293 -7.312 -3.977 1 85.44 273 SER A CA 1
ATOM 2080 C C . SER A 1 273 ? 6.414 -7.246 -5.496 1 85.44 273 SER A C 1
ATOM 2082 O O . SER A 1 273 ? 7.406 -7.703 -6.066 1 85.44 273 SER A O 1
ATOM 2084 N N . ILE A 1 274 ? 5.434 -6.723 -6.121 1 86.38 274 ILE A N 1
ATOM 2085 C CA . ILE A 1 274 ? 5.445 -6.598 -7.574 1 86.38 274 ILE A CA 1
ATOM 2086 C C . ILE A 1 274 ? 6.613 -5.715 -8.008 1 86.38 274 ILE A C 1
ATOM 2088 O O . ILE A 1 274 ? 7.32 -6.039 -8.961 1 86.38 274 ILE A O 1
ATOM 2092 N N . LEU A 1 275 ? 6.812 -4.672 -7.27 1 89.75 275 LEU A N 1
ATOM 2093 C CA . LEU A 1 275 ? 7.902 -3.752 -7.574 1 89.75 275 LEU A CA 1
ATOM 2094 C C . LEU A 1 275 ? 9.258 -4.43 -7.375 1 89.75 275 LEU A C 1
ATOM 2096 O O . LEU A 1 275 ? 10.141 -4.32 -8.227 1 89.75 275 LEU A O 1
ATOM 2100 N N . LEU A 1 276 ? 9.359 -5.117 -6.301 1 89.62 276 LEU A N 1
ATOM 2101 C CA . LEU A 1 276 ? 10.625 -5.766 -5.98 1 89.62 276 LEU A CA 1
ATOM 2102 C C . LEU A 1 276 ? 10.93 -6.883 -6.973 1 89.62 276 LEU A C 1
ATOM 2104 O O . LEU A 1 276 ? 12.078 -7.047 -7.402 1 89.62 276 LEU A O 1
ATOM 2108 N N . ILE A 1 277 ? 9.914 -7.664 -7.336 1 86.06 277 ILE A N 1
ATOM 2109 C CA . ILE A 1 277 ? 10.086 -8.742 -8.305 1 86.06 277 ILE A CA 1
ATOM 2110 C C . ILE A 1 277 ? 10.539 -8.164 -9.641 1 86.06 277 ILE A C 1
ATOM 2112 O O . ILE A 1 277 ? 11.461 -8.688 -10.273 1 86.06 277 ILE A O 1
ATOM 2116 N N . SER A 1 278 ? 9.938 -7.059 -10.008 1 88.94 278 SER A N 1
ATOM 2117 C CA . SER A 1 278 ? 10.266 -6.41 -11.273 1 88.94 278 SER A CA 1
ATOM 2118 C C . SER A 1 278 ? 11.703 -5.914 -11.289 1 88.94 278 SER A C 1
ATOM 2120 O O . SER A 1 278 ? 12.445 -6.156 -12.25 1 88.94 278 SER A O 1
ATOM 2122 N N . VAL A 1 279 ? 12.094 -5.324 -10.25 1 90.25 279 VAL A N 1
ATOM 2123 C CA . VAL A 1 279 ? 13.414 -4.723 -10.164 1 90.25 279 VAL A CA 1
ATOM 2124 C C . VAL A 1 279 ? 14.477 -5.816 -10.094 1 90.25 279 VAL A C 1
ATOM 2126 O O . VAL A 1 279 ? 15.492 -5.75 -10.789 1 90.25 279 VAL A O 1
ATOM 2129 N N . ILE A 1 280 ? 14.266 -6.828 -9.375 1 86.56 280 ILE A N 1
ATOM 2130 C CA . ILE A 1 280 ? 15.266 -7.859 -9.133 1 86.56 280 ILE A CA 1
ATOM 2131 C C . ILE A 1 280 ? 15.469 -8.695 -10.398 1 86.56 280 ILE A C 1
ATOM 2133 O O . ILE A 1 280 ? 16.594 -9.047 -10.742 1 86.56 280 ILE A O 1
ATOM 2137 N N . PHE A 1 281 ? 14.406 -9.031 -11.062 1 84.69 281 PHE A N 1
ATOM 2138 C CA . PHE A 1 281 ? 14.531 -9.836 -12.273 1 84.69 281 PHE A CA 1
ATOM 2139 C C . PHE A 1 281 ? 15.305 -9.078 -13.352 1 84.69 281 PHE A C 1
ATOM 2141 O O . PHE A 1 281 ? 16.125 -9.656 -14.062 1 84.69 281 PHE A O 1
ATOM 2148 N N . ILE A 1 282 ? 15.031 -7.805 -13.43 1 90.62 282 ILE A N 1
ATOM 2149 C CA . ILE A 1 282 ? 15.773 -6.98 -14.375 1 90.62 282 ILE A CA 1
ATOM 2150 C C . ILE A 1 282 ? 17.234 -6.898 -13.953 1 90.62 282 ILE A C 1
ATOM 2152 O O . ILE A 1 282 ? 18.141 -7.039 -14.789 1 90.62 282 ILE A O 1
ATOM 2156 N N . MET A 1 283 ? 17.469 -6.711 -12.68 1 89.94 283 MET A N 1
ATOM 2157 C CA . MET A 1 283 ? 18.812 -6.582 -12.156 1 89.94 283 MET A CA 1
ATOM 2158 C C . MET A 1 283 ? 19.609 -7.863 -12.383 1 89.94 283 MET A C 1
ATOM 2160 O O . MET A 1 283 ? 20.766 -7.816 -12.836 1 89.94 283 MET A O 1
ATOM 2164 N N . LEU A 1 284 ? 19.047 -8.984 -12.156 1 84.06 284 LEU A N 1
ATOM 2165 C CA . LEU A 1 284 ? 19.734 -10.273 -12.25 1 84.06 284 LEU A CA 1
ATOM 2166 C C . LEU A 1 284 ? 20.016 -10.625 -13.703 1 84.06 284 LEU A C 1
ATOM 2168 O O . LEU A 1 284 ? 21.109 -11.102 -14.023 1 84.06 284 LEU A O 1
ATOM 2172 N N . THR A 1 285 ? 19.094 -10.406 -14.562 1 86.44 285 THR A N 1
ATOM 2173 C CA . THR A 1 285 ? 19.266 -10.789 -15.961 1 86.44 285 THR A CA 1
ATOM 2174 C C . THR A 1 285 ? 20.172 -9.797 -16.688 1 86.44 285 THR A C 1
ATOM 2176 O O . THR A 1 285 ? 20.969 -10.188 -17.531 1 86.44 285 THR A O 1
ATOM 2179 N N . ALA A 1 286 ? 20.047 -8.57 -16.281 1 91.06 286 ALA A N 1
ATOM 2180 C CA . ALA A 1 286 ? 20.859 -7.547 -16.938 1 91.06 286 ALA A CA 1
ATOM 2181 C C . ALA A 1 286 ? 22.312 -7.633 -16.5 1 91.06 286 ALA A C 1
ATOM 2183 O O . ALA A 1 286 ? 23.219 -7.129 -17.188 1 91.06 286 ALA A O 1
ATOM 2184 N N . SER A 1 287 ? 22.609 -8.242 -15.438 1 88.88 287 SER A N 1
ATOM 2185 C CA . SER A 1 287 ? 23.969 -8.305 -14.891 1 88.88 287 SER A CA 1
ATOM 2186 C C . SER A 1 287 ? 24.734 -9.492 -15.461 1 88.88 287 SER A C 1
ATOM 2188 O O . SER A 1 287 ? 25.938 -9.633 -15.219 1 88.88 287 SER A O 1
ATOM 2190 N N . LEU A 1 288 ? 24.094 -10.297 -16.25 1 83.81 288 LEU A N 1
ATOM 2191 C CA . LEU A 1 288 ? 24.75 -11.477 -16.812 1 83.81 288 LEU A CA 1
ATOM 2192 C C . LEU A 1 288 ? 25.75 -11.086 -17.891 1 83.81 288 LEU A C 1
ATOM 2194 O O . LEU A 1 288 ? 25.531 -10.109 -18.609 1 83.81 288 LEU A O 1
ATOM 2198 N N . ASP A 1 289 ? 26.812 -11.805 -17.828 1 86.06 289 ASP A N 1
ATOM 2199 C CA . ASP A 1 289 ? 27.812 -11.562 -18.875 1 86.06 289 ASP A CA 1
ATOM 2200 C C . ASP A 1 289 ? 27.469 -12.328 -20.141 1 86.06 289 ASP A C 1
ATOM 2202 O O . ASP A 1 289 ? 26.781 -13.352 -20.094 1 86.06 289 ASP A O 1
ATOM 2206 N N . ARG A 1 290 ? 28 -11.875 -21.188 1 86.88 290 ARG A N 1
ATOM 2207 C CA . ARG A 1 290 ? 27.75 -12.484 -22.484 1 86.88 290 ARG A CA 1
ATOM 2208 C C . ARG A 1 290 ? 28.312 -13.898 -22.547 1 86.88 290 ARG A C 1
ATOM 2210 O O . ARG A 1 290 ? 27.703 -14.789 -23.141 1 86.88 290 ARG A O 1
ATOM 2217 N N . GLU A 1 291 ? 29.391 -14.07 -21.922 1 83.31 291 GLU A N 1
ATOM 2218 C CA . GLU A 1 291 ? 30.031 -15.391 -21.922 1 83.31 291 GLU A CA 1
ATOM 2219 C C . GLU A 1 291 ? 29.188 -16.406 -21.172 1 83.31 291 GLU A C 1
ATOM 2221 O O . GLU A 1 291 ? 29.062 -17.562 -21.594 1 83.31 291 GLU A O 1
ATOM 2226 N N . THR A 1 292 ? 28.656 -15.961 -20.141 1 79.75 292 THR A N 1
ATOM 2227 C CA . THR A 1 292 ? 27.797 -16.812 -19.344 1 79.75 292 THR A CA 1
ATOM 2228 C C . THR A 1 292 ? 26.547 -17.203 -20.125 1 79.75 292 THR A C 1
ATOM 2230 O O . THR A 1 292 ? 26.094 -18.359 -20.047 1 79.75 292 THR A O 1
ATOM 2233 N N . LEU A 1 293 ? 26.031 -16.328 -20.844 1 81.88 293 LEU A N 1
ATOM 2234 C CA . LEU A 1 293 ? 24.812 -16.562 -21.625 1 81.88 293 LEU A CA 1
ATOM 2235 C C . LEU A 1 293 ? 25.078 -17.578 -22.734 1 81.88 293 LEU A C 1
ATOM 2237 O O . LEU A 1 293 ? 24.25 -18.453 -23 1 81.88 293 LEU A O 1
ATOM 2241 N N . LEU A 1 294 ? 26.219 -17.469 -23.312 1 84.75 294 LEU A N 1
ATOM 2242 C CA . LEU A 1 294 ? 26.562 -18.359 -24.406 1 84.75 294 LEU A CA 1
ATOM 2243 C C . LEU A 1 294 ? 26.859 -19.766 -23.875 1 84.75 294 LEU A C 1
ATOM 2245 O O . LEU A 1 294 ? 26.625 -20.75 -24.578 1 84.75 294 LEU A O 1
ATOM 2249 N N . SER A 1 295 ? 27.297 -19.812 -22.688 1 84.5 295 SER A N 1
ATOM 2250 C CA . SER A 1 295 ? 27.656 -21.109 -22.094 1 84.5 295 SER A CA 1
ATOM 2251 C C . SER A 1 295 ? 26.406 -21.938 -21.797 1 84.5 295 SER A C 1
ATOM 2253 O O . SER A 1 295 ? 26.484 -23.156 -21.625 1 84.5 295 SER A O 1
ATOM 2255 N N . ILE A 1 296 ? 25.297 -21.328 -21.766 1 83.06 296 ILE A N 1
ATOM 2256 C CA . ILE A 1 296 ? 24.031 -22.016 -21.484 1 83.06 296 ILE A CA 1
ATOM 2257 C C . ILE A 1 296 ? 23.734 -23 -22.609 1 83.06 296 ILE A C 1
ATOM 2259 O O . ILE A 1 296 ? 23.078 -24.031 -22.391 1 83.06 296 ILE A O 1
ATOM 2263 N N . PHE A 1 297 ? 24.312 -22.734 -23.766 1 85.88 297 PHE A N 1
ATOM 2264 C CA . PHE A 1 297 ? 24.016 -23.547 -24.922 1 85.88 297 PHE A CA 1
ATOM 2265 C C . PHE A 1 297 ? 24.984 -24.719 -25.031 1 85.88 297 PHE A C 1
ATOM 2267 O O . PHE A 1 297 ? 24.969 -25.469 -26.016 1 85.88 297 PHE A O 1
ATOM 2274 N N . ASP A 1 298 ? 25.734 -24.812 -24.031 1 88.88 298 ASP A N 1
ATOM 2275 C CA . ASP A 1 298 ? 26.578 -26 -23.953 1 88.88 298 ASP A CA 1
ATOM 2276 C C . ASP A 1 298 ? 25.734 -27.266 -23.844 1 88.88 298 ASP A C 1
ATOM 2278 O O . ASP A 1 298 ? 24.703 -27.281 -23.156 1 88.88 298 ASP A O 1
ATOM 2282 N N . LEU A 1 299 ? 26.141 -28.297 -24.406 1 90.88 299 LEU A N 1
ATOM 2283 C CA . LEU A 1 299 ? 25.391 -29.547 -24.516 1 90.88 299 LEU A CA 1
ATOM 2284 C C . LEU A 1 299 ? 25.172 -30.172 -23.141 1 90.88 299 LEU A C 1
ATOM 2286 O O . LEU A 1 299 ? 24.094 -30.703 -22.859 1 90.88 299 LEU A O 1
ATOM 2290 N N . ASN A 1 300 ? 26.188 -30.188 -22.344 1 91.81 300 ASN A N 1
ATOM 2291 C CA . ASN A 1 300 ? 26.062 -30.766 -21.016 1 91.81 300 ASN A CA 1
ATOM 2292 C C . ASN A 1 300 ? 25.031 -30.016 -20.172 1 91.81 300 ASN A C 1
ATOM 2294 O O . ASN A 1 300 ? 24.266 -30.625 -19.422 1 91.81 300 ASN A O 1
ATOM 2298 N N . ILE A 1 301 ? 25.047 -28.734 -20.297 1 91.75 301 ILE A N 1
ATOM 2299 C CA . ILE A 1 301 ? 24.109 -27.922 -19.547 1 91.75 301 ILE A CA 1
ATOM 2300 C C . ILE A 1 301 ? 22.688 -28.156 -20.062 1 91.75 301 ILE A C 1
ATOM 2302 O O . ILE A 1 301 ? 21.75 -28.312 -19.266 1 91.75 301 ILE A O 1
ATOM 2306 N N . MET A 1 302 ? 22.531 -28.203 -21.359 1 94.25 302 MET A N 1
ATOM 2307 C CA . MET A 1 302 ? 21.219 -28.406 -21.953 1 94.25 302 MET A CA 1
ATOM 2308 C C . MET A 1 302 ? 20.656 -29.781 -21.578 1 94.25 302 MET A C 1
ATOM 2310 O O . MET A 1 302 ? 19.469 -29.906 -21.266 1 94.25 302 MET A O 1
ATOM 2314 N N . LEU A 1 303 ? 21.5 -30.766 -21.641 1 95.06 303 LEU A N 1
ATOM 2315 C CA . LEU A 1 303 ? 21.062 -32.125 -21.266 1 95.06 303 LEU A CA 1
ATOM 2316 C C . LEU A 1 303 ? 20.672 -32.156 -19.797 1 95.06 303 LEU A C 1
ATOM 2318 O O . LEU A 1 303 ? 19.734 -32.875 -19.422 1 95.06 303 LEU A O 1
ATOM 2322 N N . PHE A 1 304 ? 21.438 -31.5 -19 1 95.19 304 PHE A N 1
ATOM 2323 C CA . PHE A 1 304 ? 21.125 -31.438 -17.578 1 95.19 304 PHE A CA 1
ATOM 2324 C C . PHE A 1 304 ? 19.75 -30.828 -17.359 1 95.19 304 PHE A C 1
ATOM 2326 O O . PHE A 1 304 ? 18.953 -31.344 -16.578 1 95.19 304 PHE A O 1
ATOM 2333 N N . ILE A 1 305 ? 19.5 -29.719 -18.047 1 94.19 305 ILE A N 1
ATOM 2334 C CA . ILE A 1 305 ? 18.219 -29.016 -17.906 1 94.19 305 ILE A CA 1
ATOM 2335 C C . ILE A 1 305 ? 17.094 -29.938 -18.359 1 94.19 305 ILE A C 1
ATOM 2337 O O . ILE A 1 305 ? 16.062 -30.031 -17.688 1 94.19 305 ILE A O 1
ATOM 2341 N N . ILE A 1 306 ? 17.266 -30.625 -19.453 1 95.38 306 ILE A N 1
ATOM 2342 C CA . ILE A 1 306 ? 16.266 -31.531 -19.984 1 95.38 306 ILE A CA 1
ATOM 2343 C C . ILE A 1 306 ? 16.016 -32.688 -18.984 1 95.38 306 ILE A C 1
ATOM 2345 O O . ILE A 1 306 ? 14.883 -33.062 -18.75 1 95.38 306 ILE A O 1
ATOM 2349 N N . MET A 1 307 ? 17.047 -33.156 -18.453 1 95.56 307 MET A N 1
ATOM 2350 C CA . MET A 1 307 ? 16.938 -34.25 -17.469 1 95.56 307 MET A CA 1
ATOM 2351 C C . MET A 1 307 ? 16.203 -33.781 -16.219 1 95.56 307 MET A C 1
ATOM 2353 O O . MET A 1 307 ? 15.398 -34.531 -15.664 1 95.56 307 MET A O 1
ATOM 2357 N N . MET A 1 308 ? 16.5 -32.625 -15.766 1 95.06 308 MET A N 1
ATOM 2358 C CA . MET A 1 308 ? 15.828 -32.062 -14.586 1 95.06 308 MET A CA 1
ATOM 2359 C C . MET A 1 308 ? 14.328 -31.922 -14.828 1 95.06 308 MET A C 1
ATOM 2361 O O . MET A 1 308 ? 13.531 -32.219 -13.938 1 95.06 308 MET A O 1
ATOM 2365 N N . LEU A 1 309 ? 13.906 -31.5 -16.031 1 94.31 309 LEU A N 1
ATOM 2366 C CA . LEU A 1 309 ? 12.523 -31.172 -16.344 1 94.31 309 LEU A CA 1
ATOM 2367 C C . LEU A 1 309 ? 11.719 -32.438 -16.625 1 94.31 309 LEU A C 1
ATOM 2369 O O . LEU A 1 309 ? 10.586 -32.594 -16.156 1 94.31 309 LEU A O 1
ATOM 2373 N N . PHE A 1 310 ? 12.344 -33.406 -17.328 1 95.56 310 PHE A N 1
ATOM 2374 C CA . PHE A 1 310 ? 11.539 -34.5 -17.875 1 95.56 310 PHE A CA 1
ATOM 2375 C C . PHE A 1 310 ? 11.758 -35.781 -17.078 1 95.56 310 PHE A C 1
ATOM 2377 O O . PHE A 1 310 ? 10.945 -36.719 -17.156 1 95.56 310 PHE A O 1
ATOM 2384 N N . VAL A 1 311 ? 12.773 -35.812 -16.312 1 96.38 311 VAL A N 1
ATOM 2385 C CA . VAL A 1 311 ? 13.055 -37.094 -15.625 1 96.38 311 VAL A CA 1
ATOM 2386 C C . VAL A 1 311 ? 13.031 -36.875 -14.109 1 96.38 311 VAL A C 1
ATOM 2388 O O . VAL A 1 311 ? 12.188 -37.438 -13.406 1 96.38 311 VAL A O 1
ATOM 2391 N N . ILE A 1 312 ? 13.852 -36.031 -13.633 1 95.81 312 ILE A N 1
ATOM 2392 C CA . ILE A 1 312 ? 14.07 -35.906 -12.203 1 95.81 312 ILE A CA 1
ATOM 2393 C C . ILE A 1 312 ? 12.797 -35.375 -11.531 1 95.81 312 ILE A C 1
ATOM 2395 O O . ILE A 1 312 ? 12.359 -35.938 -10.516 1 95.81 312 ILE A O 1
ATOM 2399 N N . ARG A 1 313 ? 12.188 -34.312 -12.055 1 95.38 313 ARG A N 1
ATOM 2400 C CA . ARG A 1 313 ? 11.008 -33.719 -11.438 1 95.38 313 ARG A CA 1
ATOM 2401 C C . ARG A 1 313 ? 9.844 -34.719 -11.43 1 95.38 313 ARG A C 1
ATOM 2403 O O . ARG A 1 313 ? 9.273 -35 -10.375 1 95.38 313 ARG A O 1
ATOM 2410 N N . PRO A 1 314 ? 9.484 -35.312 -12.586 1 96.12 314 PRO A N 1
ATOM 2411 C CA . PRO A 1 314 ? 8.398 -36.281 -12.547 1 96.12 314 PRO A CA 1
ATOM 2412 C C . PRO A 1 314 ? 8.703 -37.469 -11.641 1 96.12 314 PRO A C 1
ATOM 2414 O O . PRO A 1 314 ? 7.832 -37.938 -10.906 1 96.12 314 PRO A O 1
ATOM 2417 N N . LEU A 1 315 ? 9.891 -37.906 -11.648 1 96.56 315 LEU A N 1
ATOM 2418 C CA . LEU A 1 315 ? 10.273 -39.031 -10.836 1 96.56 315 LEU A CA 1
ATOM 2419 C C . LEU A 1 315 ? 10.148 -38.719 -9.352 1 96.56 315 LEU A C 1
ATOM 2421 O O . LEU A 1 315 ? 9.656 -39.562 -8.578 1 96.56 315 LEU A O 1
ATOM 2425 N N . THR A 1 316 ? 10.578 -37.625 -8.977 1 95.88 316 THR A N 1
ATOM 2426 C CA . THR A 1 316 ? 10.539 -37.188 -7.578 1 95.88 316 THR A CA 1
ATOM 2427 C C . THR A 1 316 ? 9.102 -37.094 -7.086 1 95.88 316 THR A C 1
ATOM 2429 O O . THR A 1 316 ? 8.789 -37.531 -5.973 1 95.88 316 THR A O 1
ATOM 2432 N N . ILE A 1 317 ? 8.195 -36.562 -7.887 1 95.94 317 ILE A N 1
ATOM 2433 C CA . ILE A 1 317 ? 6.805 -36.375 -7.492 1 95.94 317 ILE A CA 1
ATOM 2434 C C . ILE A 1 317 ? 6.086 -37.719 -7.43 1 95.94 317 ILE A C 1
ATOM 2436 O O . ILE A 1 317 ? 5.363 -38 -6.473 1 95.94 317 ILE A O 1
ATOM 2440 N N . PHE A 1 318 ? 6.34 -38.562 -8.391 1 96.56 318 PHE A N 1
ATOM 2441 C CA . PHE A 1 318 ? 5.664 -39.844 -8.422 1 96.56 318 PHE A CA 1
ATOM 2442 C C . PHE A 1 318 ? 6.117 -40.719 -7.258 1 96.56 318 PHE A C 1
ATOM 2444 O O . PHE A 1 318 ? 5.301 -41.406 -6.625 1 96.56 318 PHE A O 1
ATOM 2451 N N . LEU A 1 319 ? 7.328 -40.656 -6.941 1 96.69 319 LEU A N 1
ATOM 2452 C CA . LEU A 1 319 ? 7.855 -41.5 -5.863 1 96.69 319 LEU A CA 1
ATOM 2453 C C . LEU A 1 319 ? 7.434 -40.938 -4.5 1 96.69 319 LEU A C 1
ATOM 2455 O O . LEU A 1 319 ? 7.125 -41.719 -3.588 1 96.69 319 LEU A O 1
ATOM 2459 N N . SER A 1 320 ? 7.422 -39.688 -4.371 1 95.62 320 SER A N 1
ATOM 2460 C CA . SER A 1 320 ? 7.113 -39.094 -3.08 1 95.62 320 SER A CA 1
ATOM 2461 C C . SER A 1 320 ? 5.617 -39.156 -2.779 1 95.62 320 SER A C 1
ATOM 2463 O O . SER A 1 320 ? 5.215 -39.188 -1.614 1 95.62 320 SER A O 1
ATOM 2465 N N . THR A 1 321 ? 4.781 -39.219 -3.799 1 94.69 321 THR A N 1
ATOM 2466 C CA . THR A 1 321 ? 3.34 -39.188 -3.562 1 94.69 321 THR A CA 1
ATOM 2467 C C . THR A 1 321 ? 2.748 -40.594 -3.688 1 94.69 321 THR A C 1
ATOM 2469 O O . THR A 1 321 ? 1.528 -40.75 -3.758 1 94.69 321 THR A O 1
ATOM 2472 N N . MET A 1 322 ? 3.639 -41.531 -3.652 1 93.38 322 MET A N 1
ATOM 2473 C CA . MET A 1 322 ? 3.145 -42.906 -3.645 1 93.38 322 MET A CA 1
ATOM 2474 C C . MET A 1 322 ? 2.344 -43.188 -2.377 1 93.38 322 MET A C 1
ATOM 2476 O O . MET A 1 322 ? 2.805 -42.906 -1.27 1 93.38 322 MET A O 1
ATOM 2480 N N . GLY A 1 323 ? 1.036 -43.625 -2.498 1 89.94 323 GLY A N 1
ATOM 2481 C CA . GLY A 1 323 ? 0.206 -43.969 -1.35 1 89.94 323 GLY A CA 1
ATOM 2482 C C . GLY A 1 323 ? -0.66 -42.812 -0.892 1 89.94 323 GLY A C 1
ATOM 2483 O O . GLY A 1 323 ? -1.282 -42.875 0.17 1 89.94 323 GLY A O 1
ATOM 2484 N N . THR A 1 324 ? -0.546 -41.75 -1.608 1 91.69 324 THR A N 1
ATOM 2485 C CA . THR A 1 324 ? -1.394 -40.625 -1.257 1 91.69 324 THR A CA 1
ATOM 2486 C C . THR A 1 324 ? -2.654 -40.625 -2.115 1 91.69 324 THR A C 1
ATOM 2488 O O . THR A 1 324 ? -2.834 -41.469 -2.984 1 91.69 324 THR A O 1
ATOM 2491 N N . ASN A 1 325 ? -3.539 -39.656 -1.873 1 88.75 325 ASN A N 1
ATOM 2492 C CA . ASN A 1 325 ? -4.828 -39.594 -2.555 1 88.75 325 ASN A CA 1
ATOM 2493 C C . ASN A 1 325 ? -4.77 -38.656 -3.766 1 88.75 325 ASN A C 1
ATOM 2495 O O . ASN A 1 325 ? -5.805 -38.219 -4.266 1 88.75 325 ASN A O 1
ATOM 2499 N N . LEU A 1 326 ? -3.576 -38.469 -4.277 1 90.06 326 LEU A N 1
ATOM 2500 C CA . LEU A 1 326 ? -3.453 -37.625 -5.465 1 90.06 326 LEU A CA 1
ATOM 2501 C C . LEU A 1 326 ? -3.797 -38.406 -6.727 1 90.06 326 LEU A C 1
ATOM 2503 O O . LEU A 1 326 ? -3.332 -39.531 -6.91 1 90.06 326 LEU A O 1
ATOM 2507 N N . GLU A 1 327 ? -4.551 -37.781 -7.492 1 91.25 327 GLU A N 1
ATOM 2508 C CA . GLU A 1 327 ? -4.934 -38.406 -8.758 1 91.25 327 GLU A CA 1
ATOM 2509 C C . GLU A 1 327 ? -3.783 -38.375 -9.758 1 91.25 327 GLU A C 1
ATOM 2511 O O . GLU A 1 327 ? -2.883 -37.531 -9.648 1 91.25 327 GLU A O 1
ATOM 2516 N N . PHE A 1 328 ? -3.842 -39.25 -10.664 1 93.75 328 PHE A N 1
ATOM 2517 C CA . PHE A 1 328 ? -2.789 -39.375 -11.664 1 93.75 328 PHE A CA 1
ATOM 2518 C C . PHE A 1 328 ? -2.65 -38.094 -12.461 1 93.75 328 PHE A C 1
ATOM 2520 O O . PHE A 1 328 ? -1.537 -37.656 -12.773 1 93.75 328 PHE A O 1
ATOM 2527 N N . ARG A 1 329 ? -3.73 -37.469 -12.812 1 94.06 329 A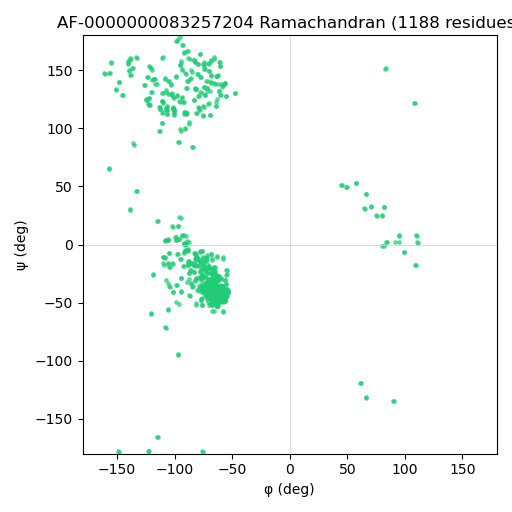RG A N 1
ATOM 2528 C CA . ARG A 1 329 ? -3.703 -36.219 -13.562 1 94.06 329 ARG A CA 1
ATOM 2529 C C . ARG A 1 329 ? -3.045 -35.125 -12.75 1 94.06 329 ARG A C 1
ATOM 2531 O O . ARG A 1 329 ? -2.314 -34.281 -13.305 1 94.06 329 ARG A O 1
ATOM 2538 N N . GLU A 1 330 ? -3.342 -35.125 -11.508 1 93.5 330 GLU A N 1
ATOM 2539 C CA . GLU A 1 330 ? -2.721 -34.156 -10.625 1 93.5 330 GLU A CA 1
ATOM 2540 C C . GLU A 1 330 ? -1.218 -34.375 -10.508 1 93.5 330 GLU A C 1
ATOM 2542 O O . GLU A 1 330 ? -0.432 -33.438 -10.508 1 93.5 330 GLU A O 1
ATOM 2547 N N . LYS A 1 331 ? -0.849 -35.656 -10.477 1 94.81 331 LYS A N 1
ATOM 2548 C CA . LYS A 1 331 ? 0.563 -36 -10.367 1 94.81 331 LYS A CA 1
ATOM 2549 C C . LYS A 1 331 ? 1.33 -35.594 -11.625 1 94.81 331 LYS A C 1
ATOM 2551 O O . LYS A 1 331 ? 2.477 -35.156 -11.531 1 94.81 331 LYS A O 1
ATOM 2556 N N . LEU A 1 332 ? 0.749 -35.75 -12.688 1 95.19 332 LEU A N 1
ATOM 2557 C CA . LEU A 1 332 ? 1.377 -35.375 -13.945 1 95.19 332 LEU A CA 1
ATOM 2558 C C . LEU A 1 332 ? 1.62 -33.844 -14.008 1 95.19 332 LEU A C 1
ATOM 2560 O O . LEU A 1 332 ? 2.686 -33.406 -14.438 1 95.19 332 LEU A O 1
ATOM 2564 N N . LEU A 1 333 ? 0.634 -33.156 -13.602 1 94.56 333 LEU A N 1
ATOM 2565 C CA . LEU A 1 333 ? 0.757 -31.703 -13.633 1 94.56 333 LEU A CA 1
ATOM 2566 C C . LEU A 1 333 ? 1.797 -31.219 -12.625 1 94.56 333 LEU A C 1
ATOM 2568 O O . LEU A 1 333 ? 2.67 -30.422 -12.961 1 94.56 333 LEU A O 1
ATOM 2572 N N . VAL A 1 334 ? 1.701 -31.75 -11.43 1 93.94 334 VAL A N 1
ATOM 2573 C CA . VAL A 1 334 ? 2.623 -31.359 -10.375 1 93.94 334 VAL A CA 1
ATOM 2574 C C . VAL A 1 334 ? 4.039 -31.812 -10.719 1 93.94 334 VAL A C 1
ATOM 2576 O O . VAL A 1 334 ? 5.016 -31.141 -10.391 1 93.94 334 VAL A O 1
ATOM 2579 N N . GLY A 1 335 ? 4.145 -32.906 -11.375 1 95.06 335 GLY A N 1
ATOM 2580 C CA . GLY A 1 335 ? 5.43 -33.438 -11.797 1 95.06 335 GLY A CA 1
ATOM 2581 C C . GLY A 1 335 ? 6.055 -32.656 -12.938 1 95.06 335 GLY A C 1
ATOM 2582 O O . GLY A 1 335 ? 7.25 -32.781 -13.195 1 95.06 335 GLY A O 1
ATOM 2583 N N . TRP A 1 336 ? 5.344 -31.828 -13.531 1 93.94 336 TRP A N 1
ATOM 2584 C CA . TRP A 1 336 ? 5.824 -31.031 -14.656 1 93.94 336 TRP A CA 1
ATOM 2585 C C . TRP A 1 336 ? 6.176 -29.609 -14.195 1 93.94 336 TRP A C 1
ATOM 2587 O O . TRP A 1 336 ? 7.211 -29.078 -14.586 1 93.94 336 TRP A O 1
ATOM 2597 N N . ILE A 1 337 ? 5.359 -29.094 -13.367 1 92 337 ILE A N 1
ATOM 2598 C CA . ILE A 1 337 ? 5.469 -27.672 -13.031 1 92 337 ILE A CA 1
ATOM 2599 C C . ILE A 1 337 ? 6.398 -27.5 -11.836 1 92 337 ILE A C 1
ATOM 2601 O O . ILE A 1 337 ? 6.066 -27.906 -10.719 1 92 337 ILE A O 1
ATOM 2605 N N . ALA A 1 338 ? 7.496 -26.906 -12.055 1 90.94 338 ALA A N 1
ATOM 2606 C CA . ALA A 1 338 ? 8.445 -26.578 -10.992 1 90.94 338 ALA A CA 1
ATOM 2607 C C . ALA A 1 338 ? 9.352 -25.422 -11.406 1 90.94 338 ALA A C 1
ATOM 2609 O O . ALA A 1 338 ? 10.57 -25.578 -11.484 1 90.94 338 ALA A O 1
ATOM 2610 N N . PRO A 1 339 ? 8.781 -24.328 -11.57 1 89.12 339 PRO A N 1
ATOM 2611 C CA . PRO A 1 339 ? 9.633 -23.203 -11.977 1 89.12 339 PRO A CA 1
ATOM 2612 C C . PRO A 1 339 ? 10.633 -22.812 -10.891 1 89.12 339 PRO A C 1
ATOM 2614 O O . PRO A 1 339 ? 10.305 -22.844 -9.703 1 89.12 339 PRO A O 1
ATOM 2617 N N . ARG A 1 340 ? 11.781 -22.531 -11.344 1 86.88 340 ARG A N 1
ATOM 2618 C CA . ARG A 1 340 ? 12.805 -22.109 -10.398 1 86.88 340 ARG A CA 1
ATOM 2619 C C . ARG A 1 340 ? 12.805 -20.594 -10.242 1 86.88 340 ARG A C 1
ATOM 2621 O O . ARG A 1 340 ? 12.375 -19.875 -11.148 1 86.88 340 ARG A O 1
ATOM 2628 N N . GLY A 1 341 ? 13.117 -20.203 -9.125 1 74.75 341 GLY A N 1
ATOM 2629 C CA . GLY A 1 341 ? 12.906 -18.797 -8.836 1 74.75 341 GLY A CA 1
ATOM 2630 C C . GLY A 1 341 ? 14.195 -18.031 -8.586 1 74.75 341 GLY A C 1
ATOM 2631 O O . GLY A 1 341 ? 15.273 -18.5 -8.961 1 74.75 341 GLY A O 1
ATOM 2632 N N . ILE A 1 342 ? 14.086 -16.875 -8.047 1 75.19 342 ILE A N 1
ATOM 2633 C CA . ILE A 1 342 ? 15.125 -15.875 -7.84 1 75.19 342 ILE A CA 1
ATOM 2634 C C . ILE A 1 342 ? 16.094 -16.359 -6.762 1 75.19 342 ILE A C 1
ATOM 2636 O O . ILE A 1 342 ? 17.297 -16.109 -6.844 1 75.19 342 ILE A O 1
ATOM 2640 N N . VAL A 1 343 ? 15.594 -17.078 -5.836 1 79.31 343 VAL A N 1
ATOM 2641 C CA . VAL A 1 343 ? 16.422 -17.562 -4.734 1 79.31 343 VAL A CA 1
ATOM 2642 C C . VAL A 1 343 ? 17.516 -18.484 -5.27 1 79.31 343 VAL A C 1
ATOM 2644 O O . VAL A 1 343 ? 18.672 -18.422 -4.82 1 79.31 343 VAL A O 1
ATOM 2647 N N . ALA A 1 344 ? 17.156 -19.281 -6.223 1 85.25 344 ALA A N 1
ATOM 2648 C CA . ALA A 1 344 ? 18.141 -20.156 -6.836 1 85.25 344 ALA A CA 1
ATOM 2649 C C . ALA A 1 344 ? 19.266 -19.359 -7.488 1 85.25 344 ALA A C 1
ATOM 2651 O O . ALA A 1 344 ? 20.438 -19.703 -7.375 1 85.25 344 ALA A O 1
ATOM 2652 N N . LEU A 1 345 ? 18.938 -18.344 -8.07 1 80.31 345 LEU A N 1
ATOM 2653 C CA . LEU A 1 345 ? 19.906 -17.5 -8.781 1 80.31 345 LEU A CA 1
ATOM 2654 C C . LEU A 1 345 ? 20.844 -16.797 -7.797 1 80.31 345 LEU A C 1
ATOM 2656 O O . LEU A 1 345 ? 22.047 -16.734 -8.016 1 80.31 345 LEU A O 1
ATOM 2660 N N . THR A 1 346 ? 20.297 -16.328 -6.77 1 74.56 346 THR A N 1
ATOM 2661 C CA . THR A 1 346 ? 21.078 -15.562 -5.809 1 74.56 346 THR A CA 1
ATOM 2662 C C . THR A 1 346 ? 22.016 -16.469 -5.008 1 74.56 346 THR A C 1
ATOM 2664 O O . THR A 1 346 ? 23.172 -16.141 -4.777 1 74.56 346 THR A O 1
ATOM 2667 N N . VAL A 1 347 ? 21.469 -17.562 -4.598 1 80.31 347 VAL A N 1
ATOM 2668 C CA . VAL A 1 347 ? 22.25 -18.5 -3.807 1 80.31 347 VAL A CA 1
ATOM 2669 C C . VAL A 1 347 ? 23.359 -19.109 -4.676 1 80.31 347 VAL A C 1
ATOM 2671 O O . VAL A 1 347 ? 24.484 -19.312 -4.211 1 80.31 347 VAL A O 1
ATOM 2674 N N . SER A 1 348 ? 23.031 -19.344 -5.871 1 84.44 348 SER A N 1
ATOM 2675 C CA . SER A 1 348 ? 24 -19.922 -6.789 1 84.44 348 SER A CA 1
ATOM 2676 C C . SER A 1 348 ? 25.172 -18.969 -7.012 1 84.44 348 SER A C 1
ATOM 2678 O O . SER A 1 348 ? 26.328 -19.391 -7.074 1 84.44 348 SER A O 1
ATOM 2680 N N . ALA A 1 349 ? 24.859 -17.75 -7.23 1 75.25 349 ALA A N 1
ATOM 2681 C CA . ALA A 1 349 ? 25.922 -16.75 -7.438 1 75.25 349 ALA A CA 1
ATOM 2682 C C . ALA A 1 349 ? 26.844 -16.672 -6.234 1 75.25 349 ALA A C 1
ATOM 2684 O O . ALA A 1 349 ? 28.062 -16.547 -6.391 1 75.25 349 ALA A O 1
ATOM 2685 N N . TYR A 1 350 ? 26.344 -16.75 -5.133 1 74.31 350 TYR A N 1
ATOM 2686 C CA . TYR A 1 350 ? 27.141 -16.719 -3.906 1 74.31 350 TYR A CA 1
ATOM 2687 C C . TYR A 1 350 ? 28.031 -17.953 -3.801 1 74.31 350 TYR A C 1
ATOM 2689 O O . TYR A 1 350 ? 29.219 -17.844 -3.527 1 74.31 350 TYR A O 1
ATOM 2697 N N . PHE A 1 351 ? 27.562 -19.078 -4.059 1 82.25 351 PHE A N 1
ATOM 2698 C CA . PHE A 1 351 ? 28.281 -20.328 -3.852 1 82.25 351 PHE A CA 1
ATOM 2699 C C . PHE A 1 351 ? 29.297 -20.547 -4.969 1 82.25 351 PHE A C 1
ATOM 2701 O O . PHE A 1 351 ? 30.297 -21.25 -4.773 1 82.25 351 PHE A O 1
ATOM 2708 N N . ALA A 1 352 ? 28.922 -19.953 -6.121 1 83.56 352 ALA A N 1
ATOM 2709 C CA . ALA A 1 352 ? 29.938 -20.031 -7.176 1 83.56 352 ALA A CA 1
ATOM 2710 C C . ALA A 1 352 ? 31.25 -19.422 -6.715 1 83.56 352 ALA A C 1
ATOM 2712 O O . ALA A 1 352 ? 32.312 -20.031 -6.898 1 83.56 352 ALA A O 1
ATOM 2713 N N . ASN A 1 353 ? 31.203 -18.344 -6.109 1 77.81 353 ASN A N 1
ATOM 2714 C CA . ASN A 1 353 ? 32.406 -17.656 -5.629 1 77.81 353 ASN A CA 1
ATOM 2715 C C . ASN A 1 353 ? 33.062 -18.406 -4.465 1 77.81 353 ASN A C 1
ATOM 2717 O O . ASN A 1 353 ? 34.281 -18.531 -4.406 1 77.81 353 ASN A O 1
ATOM 2721 N N . VAL A 1 354 ? 32.281 -18.875 -3.58 1 79.88 354 VAL A N 1
ATOM 2722 C CA . VAL A 1 354 ? 32.781 -19.578 -2.395 1 79.88 354 VAL A CA 1
ATOM 2723 C C . VAL A 1 354 ? 33.5 -20.859 -2.807 1 79.88 354 VAL A C 1
ATOM 2725 O O . VAL A 1 354 ? 34.562 -21.188 -2.26 1 79.88 354 VAL A O 1
ATOM 2728 N N . LEU A 1 355 ? 32.938 -21.547 -3.719 1 85.12 355 LEU A N 1
ATOM 2729 C CA . LEU A 1 355 ? 33.5 -22.812 -4.172 1 85.12 355 LEU A CA 1
ATOM 2730 C C . LEU A 1 355 ? 34.781 -22.578 -4.969 1 85.12 355 LEU A C 1
ATOM 2732 O O . LEU A 1 355 ? 35.719 -23.344 -4.84 1 85.12 355 LEU A O 1
ATOM 2736 N N . ILE A 1 356 ? 34.75 -21.578 -5.762 1 85.69 356 ILE A N 1
ATOM 2737 C CA . ILE A 1 356 ? 35.969 -21.234 -6.52 1 85.69 356 ILE A CA 1
ATOM 2738 C C . ILE A 1 356 ? 37.094 -20.891 -5.559 1 85.69 356 ILE A C 1
ATOM 2740 O O . ILE A 1 356 ? 38.219 -21.328 -5.742 1 85.69 356 ILE A O 1
ATOM 2744 N N . ASP A 1 357 ? 36.781 -20.156 -4.594 1 82.81 357 ASP A N 1
ATOM 2745 C CA . ASP A 1 357 ? 37.781 -19.766 -3.588 1 82.81 357 ASP A CA 1
ATOM 2746 C C . ASP A 1 357 ? 38.281 -20.984 -2.824 1 82.81 357 ASP A C 1
ATOM 2748 O O . ASP A 1 357 ? 39.406 -21 -2.352 1 82.81 357 ASP A O 1
ATOM 2752 N N . ALA A 1 358 ? 37.406 -21.969 -2.73 1 81.69 358 ALA A N 1
ATOM 2753 C CA . ALA A 1 358 ? 37.781 -23.203 -2.027 1 81.69 358 ALA A CA 1
ATOM 2754 C C . ALA A 1 358 ? 38.562 -24.141 -2.939 1 81.69 358 ALA A C 1
ATOM 2756 O O . ALA A 1 358 ? 38.969 -25.219 -2.514 1 81.69 358 ALA A O 1
ATOM 2757 N N . GLY A 1 359 ? 38.625 -23.75 -4.25 1 83.56 359 GLY A N 1
ATOM 2758 C CA . GLY A 1 359 ? 39.469 -24.516 -5.137 1 83.56 359 GLY A CA 1
ATOM 2759 C C . GLY A 1 359 ? 38.719 -25.328 -6.156 1 83.56 359 GLY A C 1
ATOM 2760 O O . GLY A 1 359 ? 39.312 -26.078 -6.938 1 83.56 359 GLY A O 1
ATOM 2761 N N . PHE A 1 360 ? 37.469 -25.234 -6.168 1 87.81 360 PHE A N 1
ATOM 2762 C CA . PHE A 1 360 ? 36.656 -25.969 -7.141 1 87.81 360 PHE A CA 1
ATOM 2763 C C . PHE A 1 360 ? 36.438 -25.125 -8.391 1 87.81 360 PHE A C 1
ATOM 2765 O O . PHE A 1 360 ? 35.438 -24.406 -8.477 1 87.81 360 PHE A O 1
ATOM 2772 N N . GLN A 1 361 ? 37.156 -25.344 -9.406 1 87 361 GLN A N 1
ATOM 2773 C CA . GLN A 1 361 ? 37.156 -24.516 -10.602 1 87 361 GLN A CA 1
ATOM 2774 C C . GLN A 1 361 ? 35.906 -24.766 -11.445 1 87 361 GLN A C 1
ATOM 2776 O O . GLN A 1 361 ? 35.438 -23.875 -12.172 1 87 361 GLN A O 1
ATOM 2781 N N . ASP A 1 362 ? 35.344 -25.953 -11.359 1 88.25 362 ASP A N 1
ATOM 2782 C CA . ASP A 1 362 ? 34.156 -26.281 -12.141 1 88.25 362 ASP A CA 1
ATOM 2783 C C . ASP A 1 362 ? 32.938 -25.484 -11.656 1 88.25 362 ASP A C 1
ATOM 2785 O O . ASP A 1 362 ? 31.922 -25.453 -12.32 1 88.25 362 ASP A O 1
ATOM 2789 N N . ALA A 1 363 ? 33.094 -24.797 -10.57 1 86.56 363 ALA A N 1
ATOM 2790 C CA . ALA A 1 363 ? 32 -24.016 -10.008 1 86.56 363 ALA A CA 1
ATOM 2791 C C . ALA A 1 363 ? 31.719 -22.781 -10.859 1 86.56 363 ALA A C 1
ATOM 2793 O O . ALA A 1 363 ? 30.672 -22.156 -10.727 1 86.56 363 ALA A O 1
ATOM 2794 N N . GLU A 1 364 ? 32.531 -22.484 -11.789 1 81.25 364 GLU A N 1
ATOM 2795 C CA . GLU A 1 364 ? 32.344 -21.359 -12.688 1 81.25 364 GLU A CA 1
ATOM 2796 C C . GLU A 1 364 ? 31.078 -21.531 -13.531 1 81.25 364 GLU A C 1
ATOM 2798 O O . GLU A 1 364 ? 30.438 -20.547 -13.906 1 81.25 364 GLU A O 1
ATOM 2803 N N . ILE A 1 365 ? 30.734 -22.766 -13.719 1 85.69 365 ILE A N 1
ATOM 2804 C CA . ILE A 1 365 ? 29.609 -23.078 -14.586 1 85.69 365 ILE A CA 1
ATOM 2805 C C . ILE A 1 365 ? 28.297 -22.906 -13.812 1 85.69 365 ILE A C 1
ATOM 2807 O O . ILE A 1 365 ? 27.219 -22.844 -14.414 1 85.69 365 ILE A O 1
ATOM 2811 N N . LEU A 1 366 ? 28.406 -22.75 -12.531 1 86.69 366 LEU A N 1
ATOM 2812 C CA . LEU A 1 366 ? 27.25 -22.75 -11.648 1 86.69 366 LEU A CA 1
ATOM 2813 C C . LEU A 1 366 ? 26.281 -21.625 -12.023 1 86.69 366 LEU A C 1
ATOM 2815 O O . LEU A 1 366 ? 25.062 -21.828 -12.031 1 86.69 366 LEU A O 1
ATOM 2819 N N . THR A 1 367 ? 26.781 -20.516 -12.367 1 82.88 367 THR A N 1
ATOM 2820 C CA . THR A 1 367 ? 25.938 -19.375 -12.688 1 82.88 367 THR A CA 1
ATOM 2821 C C . THR A 1 367 ? 25.188 -19.625 -14 1 82.88 367 THR A C 1
ATOM 2823 O O . THR A 1 367 ? 23.984 -19.359 -14.094 1 82.88 367 THR A O 1
ATOM 2826 N N . SER A 1 368 ? 25.906 -20.156 -14.898 1 85.12 368 SER A N 1
ATOM 2827 C CA . SER A 1 368 ? 25.297 -20.438 -16.203 1 85.12 368 SER A CA 1
ATOM 2828 C C . SER A 1 368 ? 24.266 -21.547 -16.094 1 85.12 368 SER A C 1
ATOM 2830 O O . SER A 1 368 ? 23.188 -21.453 -16.703 1 85.12 368 SER A O 1
ATOM 2832 N N . LEU A 1 369 ? 24.609 -22.531 -15.391 1 90.31 369 LEU A N 1
ATOM 2833 C CA . LEU A 1 369 ? 23.719 -23.656 -15.188 1 90.31 369 LEU A CA 1
ATOM 2834 C C . LEU A 1 369 ? 22.422 -23.219 -14.508 1 90.31 369 LEU A C 1
ATOM 2836 O O . LEU A 1 369 ? 21.328 -23.641 -14.906 1 90.31 369 LEU A O 1
ATOM 2840 N N . THR A 1 370 ? 22.531 -22.422 -13.492 1 89.62 370 THR A N 1
ATOM 2841 C CA . THR A 1 370 ? 21.375 -21.953 -12.727 1 89.62 370 THR A CA 1
ATOM 2842 C C . THR A 1 370 ? 20.5 -21.031 -13.578 1 89.62 370 THR A C 1
ATOM 2844 O O . THR A 1 370 ? 19.281 -21.156 -13.57 1 89.62 370 THR A O 1
ATOM 2847 N N . PHE A 1 371 ? 21.125 -20.219 -14.281 1 85.25 371 PHE A N 1
ATOM 2848 C CA . PHE A 1 371 ? 20.359 -19.312 -15.141 1 85.25 371 PHE A CA 1
ATOM 2849 C C . PHE A 1 371 ? 19.641 -20.094 -16.234 1 85.25 371 PHE A C 1
ATOM 2851 O O . PHE A 1 371 ? 18.484 -19.781 -16.562 1 85.25 371 PHE A O 1
ATOM 2858 N N . GLY A 1 372 ? 20.359 -20.953 -16.828 1 88.5 372 GLY A N 1
ATOM 2859 C CA . GLY A 1 372 ? 19.719 -21.797 -17.828 1 88.5 372 GLY A CA 1
ATOM 2860 C C . GLY A 1 372 ? 18.516 -22.547 -17.297 1 88.5 372 GLY A C 1
ATOM 2861 O O . GLY A 1 372 ? 17.484 -22.625 -17.984 1 88.5 372 GLY A O 1
ATOM 2862 N N . LEU A 1 373 ? 18.688 -23.078 -16.172 1 91.38 373 LEU A N 1
ATOM 2863 C CA . LEU A 1 373 ? 17.594 -23.828 -15.57 1 91.38 373 LEU A CA 1
ATOM 2864 C C . LEU A 1 373 ? 16.406 -22.922 -15.242 1 91.38 373 LEU A C 1
ATOM 2866 O O . LEU A 1 373 ? 15.258 -23.281 -15.492 1 91.38 373 LEU A O 1
ATOM 2870 N N . VAL A 1 374 ? 16.672 -21.812 -14.625 1 87.75 374 VAL A N 1
ATOM 2871 C CA . VAL A 1 374 ? 15.625 -20.875 -14.242 1 87.75 374 VAL A CA 1
ATOM 2872 C C . VAL A 1 374 ? 14.891 -20.375 -15.492 1 87.75 374 VAL A C 1
ATOM 2874 O O . VAL A 1 374 ? 13.656 -20.391 -15.539 1 87.75 374 VAL A O 1
ATOM 2877 N N . PHE A 1 375 ? 15.641 -20.031 -16.453 1 85.19 375 PHE A N 1
ATOM 2878 C CA . PHE A 1 375 ? 15.039 -19.516 -17.688 1 85.19 375 PHE A CA 1
ATOM 2879 C C . PHE A 1 375 ? 14.297 -20.625 -18.422 1 85.19 375 PHE A C 1
ATOM 2881 O O . PHE A 1 375 ? 13.203 -20.391 -18.938 1 85.19 375 PHE A O 1
ATOM 2888 N N . GLY A 1 376 ? 14.914 -21.719 -18.516 1 88.19 376 GLY A N 1
ATOM 2889 C CA . GLY A 1 376 ? 14.281 -22.844 -19.188 1 88.19 376 GLY A CA 1
ATOM 2890 C C . GLY A 1 376 ? 12.977 -23.266 -18.547 1 88.19 376 GLY A C 1
ATOM 2891 O O . GLY A 1 376 ? 11.992 -23.531 -19.234 1 88.19 376 GLY A O 1
ATOM 2892 N N . THR A 1 377 ? 12.945 -23.297 -17.281 1 90.19 377 THR A N 1
ATOM 2893 C CA . THR A 1 377 ? 11.742 -23.719 -16.578 1 90.19 377 THR A CA 1
ATOM 2894 C C . THR A 1 377 ? 10.648 -22.656 -16.703 1 90.19 377 THR A C 1
ATOM 2896 O O . THR A 1 377 ? 9.469 -22.984 -16.875 1 90.19 377 THR A O 1
ATOM 2899 N N . VAL A 1 378 ? 11.016 -21.453 -16.578 1 83.62 378 VAL A N 1
ATOM 2900 C CA . VAL A 1 378 ? 10.039 -20.375 -16.672 1 83.62 378 VAL A CA 1
ATOM 2901 C C . VAL A 1 378 ? 9.391 -20.391 -18.047 1 83.62 378 VAL A C 1
ATOM 2903 O O . VAL A 1 378 ? 8.18 -20.203 -18.188 1 83.62 378 VAL A O 1
ATOM 2906 N N . LEU A 1 379 ? 10.227 -20.594 -19.047 1 86.12 379 LEU A N 1
ATOM 2907 C CA . LEU A 1 379 ? 9.711 -20.641 -20.422 1 86.12 379 LEU A CA 1
ATOM 2908 C C . LEU A 1 379 ? 8.844 -21.875 -20.641 1 86.12 379 LEU A C 1
ATOM 2910 O O . LEU A 1 379 ? 7.75 -21.781 -21.188 1 86.12 379 LEU A O 1
ATOM 2914 N N . ALA A 1 380 ? 9.336 -22.922 -20.219 1 89.75 380 ALA A N 1
ATOM 2915 C CA . ALA A 1 380 ? 8.633 -24.188 -20.453 1 89.75 380 ALA A CA 1
ATOM 2916 C C . ALA A 1 380 ? 7.316 -24.219 -19.672 1 89.75 380 ALA A C 1
ATOM 2918 O O . ALA A 1 380 ? 6.273 -24.578 -20.219 1 89.75 380 ALA A O 1
ATOM 2919 N N . HIS A 1 381 ? 7.336 -23.875 -18.484 1 89.81 381 HIS A N 1
ATOM 2920 C CA . HIS A 1 381 ? 6.148 -23.938 -17.641 1 89.81 381 HIS A CA 1
ATOM 2921 C C . HIS A 1 381 ? 5.191 -22.797 -17.938 1 89.81 381 HIS A C 1
ATOM 2923 O O . HIS A 1 381 ? 3.973 -22.953 -17.859 1 89.81 381 HIS A O 1
ATOM 2929 N N . GLY A 1 382 ? 5.73 -21.656 -18.141 1 82.69 382 GLY A N 1
ATOM 2930 C CA . GLY A 1 382 ? 4.895 -20.5 -18.422 1 82.69 382 GLY A CA 1
ATOM 2931 C C . GLY A 1 382 ? 4.008 -20.688 -19.641 1 82.69 382 GLY A C 1
ATOM 2932 O O . GLY A 1 382 ? 2.83 -20.328 -19.625 1 82.69 382 GLY A O 1
ATOM 2933 N N . PHE A 1 383 ? 4.52 -21.344 -20.625 1 86.25 383 PHE A N 1
ATOM 2934 C CA . PHE A 1 383 ? 3.77 -21.469 -21.859 1 86.25 383 PHE A CA 1
ATOM 2935 C C . PHE A 1 383 ? 2.971 -22.766 -21.875 1 86.25 383 PHE A C 1
ATOM 2937 O O . PHE A 1 383 ? 2.02 -22.906 -22.656 1 86.25 383 PHE A O 1
ATOM 2944 N N . SER A 1 384 ? 3.258 -23.594 -2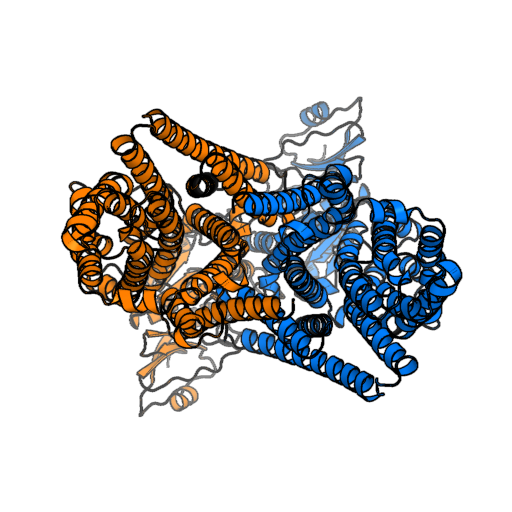0.984 1 89.88 384 SER A N 1
ATOM 2945 C CA . SER A 1 384 ? 2.617 -24.906 -21.078 1 89.88 384 SER A CA 1
ATOM 2946 C C . SER A 1 384 ? 1.575 -25.094 -19.984 1 89.88 384 SER A C 1
ATOM 2948 O O . SER A 1 384 ? 0.708 -25.953 -20.078 1 89.88 384 SER A O 1
ATOM 2950 N N . ILE A 1 385 ? 1.603 -24.359 -19 1 87.38 385 ILE A N 1
ATOM 2951 C CA . ILE A 1 385 ? 0.746 -24.625 -17.844 1 87.38 385 ILE A CA 1
ATOM 2952 C C . ILE A 1 385 ? -0.72 -24.484 -18.25 1 87.38 385 ILE A C 1
ATOM 2954 O O . ILE A 1 385 ? -1.569 -25.266 -17.812 1 87.38 385 ILE A O 1
ATOM 2958 N N . GLY A 1 386 ? -1.077 -23.516 -19.016 1 83.69 386 GLY A N 1
ATOM 2959 C CA . GLY A 1 386 ? -2.451 -23.328 -19.453 1 83.69 386 GLY A CA 1
ATOM 2960 C C . GLY A 1 386 ? -2.963 -24.484 -20.297 1 83.69 386 GLY A C 1
ATOM 2961 O O . GLY A 1 386 ? -4.023 -25.047 -20.016 1 83.69 386 GLY A O 1
ATOM 2962 N N . TRP A 1 387 ? -2.209 -24.859 -21.234 1 86.62 387 TRP A N 1
ATOM 2963 C CA . TRP A 1 387 ? -2.568 -25.938 -22.141 1 86.62 387 TRP A CA 1
ATOM 2964 C C . TRP A 1 387 ? -2.631 -27.266 -21.422 1 86.62 387 TRP A C 1
ATOM 2966 O O . TRP A 1 387 ? -3.586 -28.031 -21.594 1 86.62 387 TRP A O 1
ATOM 2976 N N . LEU A 1 388 ? -1.687 -27.5 -20.625 1 90.88 388 LEU A N 1
ATOM 2977 C CA . LEU A 1 388 ? -1.598 -28.766 -19.938 1 90.88 388 LEU A CA 1
ATOM 2978 C C . LEU A 1 388 ? -2.719 -28.906 -18.906 1 90.88 388 LEU A C 1
ATOM 2980 O O . LEU A 1 388 ? -3.289 -30 -18.75 1 90.88 388 LEU A O 1
ATOM 2984 N N . SER A 1 389 ? -2.99 -27.875 -18.188 1 89.5 389 SER A N 1
ATOM 2985 C CA . SER A 1 389 ? -4.047 -27.922 -17.188 1 89.5 389 SER A CA 1
ATOM 2986 C C . SER A 1 389 ? -5.406 -28.188 -17.828 1 89.5 389 SER A C 1
ATOM 2988 O O . SER A 1 389 ? -6.223 -28.922 -17.266 1 89.5 389 SER A O 1
ATOM 2990 N N . ARG A 1 390 ? -5.652 -27.672 -18.953 1 86 390 ARG A N 1
ATOM 2991 C CA . ARG A 1 390 ? -6.906 -27.891 -19.672 1 86 390 ARG A CA 1
ATOM 2992 C C . ARG A 1 390 ? -6.996 -29.328 -20.188 1 86 390 ARG A C 1
ATOM 2994 O O . ARG A 1 390 ? -8.047 -29.953 -20.094 1 86 390 ARG A O 1
ATOM 3001 N N . LYS A 1 391 ? -5.918 -29.781 -20.703 1 89.88 391 LYS A N 1
ATOM 3002 C CA . LYS A 1 391 ? -5.887 -31.141 -21.25 1 89.88 391 LYS A CA 1
ATOM 3003 C C . LYS A 1 391 ? -6.105 -32.156 -20.141 1 89.88 391 LYS A C 1
ATOM 3005 O O . LYS A 1 391 ? -6.699 -33.219 -20.391 1 89.88 391 LYS A O 1
ATOM 3010 N N . LEU A 1 392 ? -5.656 -31.828 -19.031 1 92.44 392 LEU A N 1
ATOM 3011 C CA . LEU A 1 392 ? -5.77 -32.75 -17.922 1 92.44 392 LEU A CA 1
ATOM 3012 C C . LEU A 1 392 ? -7.066 -32.531 -17.141 1 92.44 392 LEU A C 1
ATOM 3014 O O . LEU A 1 392 ? -7.352 -33.25 -16.172 1 92.44 392 LEU A O 1
ATOM 3018 N N . GLY A 1 393 ? -7.836 -31.469 -17.531 1 85.69 393 GLY A N 1
ATOM 3019 C CA . GLY A 1 393 ? -9.102 -31.188 -16.891 1 85.69 393 GLY A CA 1
ATOM 3020 C C . GLY A 1 393 ? -8.945 -30.547 -15.516 1 85.69 393 GLY A C 1
ATOM 3021 O O . GLY A 1 393 ? -9.781 -30.75 -14.641 1 85.69 393 GLY A O 1
ATOM 3022 N N . LEU A 1 394 ? -7.902 -29.953 -15.375 1 85.06 394 LEU A N 1
ATOM 3023 C CA . LEU A 1 394 ? -7.609 -29.391 -14.062 1 85.06 394 LEU A CA 1
ATOM 3024 C C . LEU A 1 394 ? -7.777 -27.875 -14.086 1 85.06 394 LEU A C 1
ATOM 3026 O O . LEU A 1 394 ? -7.34 -27.188 -13.156 1 85.06 394 LEU A O 1
ATOM 3030 N N . SER A 1 395 ? -8.219 -27.234 -15.125 1 79.56 395 SER A N 1
ATOM 3031 C CA . SER A 1 395 ? -8.523 -25.812 -15.227 1 79.56 395 SER A CA 1
ATOM 3032 C C . SER A 1 395 ? -10.031 -25.578 -15.234 1 79.56 395 SER A C 1
ATOM 3034 O O . SER A 1 395 ? -10.805 -26.453 -15.609 1 79.56 395 SER A O 1
ATOM 3036 N N . THR A 1 396 ? -10.336 -24.422 -14.477 1 64.44 396 THR A N 1
ATOM 3037 C CA . THR A 1 396 ? -11.742 -24.047 -14.562 1 64.44 396 THR A CA 1
ATOM 3038 C C . THR A 1 396 ? -12.078 -23.5 -15.945 1 64.44 396 THR A C 1
ATOM 3040 O O . THR A 1 396 ? -11.195 -23.031 -16.672 1 64.44 396 THR A O 1
ATOM 3043 N N . ASP A 1 397 ? -13.344 -23.562 -16.375 1 58.88 397 ASP A N 1
ATOM 3044 C CA . ASP A 1 397 ? -13.844 -23.281 -17.719 1 58.88 397 ASP A CA 1
ATOM 3045 C C . ASP A 1 397 ? -13.273 -21.969 -18.25 1 58.88 397 ASP A C 1
ATOM 3047 O O . ASP A 1 397 ? -13 -21.047 -17.484 1 58.88 397 ASP A O 1
ATOM 3051 N N . THR A 1 398 ? -12.766 -22.094 -19.484 1 62.12 398 THR A N 1
ATOM 3052 C CA . THR A 1 398 ? -12.094 -21.078 -20.281 1 62.12 398 THR A CA 1
ATOM 3053 C C . THR A 1 398 ? -12.977 -19.844 -20.438 1 62.12 398 THR A C 1
ATOM 3055 O O . THR A 1 398 ? -12.492 -18.766 -20.781 1 62.12 398 THR A O 1
ATOM 3058 N N . LYS A 1 399 ? -14.359 -20 -20.266 1 73.69 399 LYS A N 1
ATOM 3059 C CA . LYS A 1 399 ? -15.211 -18.828 -20.469 1 73.69 399 LYS A CA 1
ATOM 3060 C C . LYS A 1 399 ? -15.32 -18 -19.188 1 73.69 399 LYS A C 1
ATOM 3062 O O . LYS A 1 399 ? -15.289 -18.547 -18.078 1 73.69 399 LYS A O 1
ATOM 3067 N N . ASP A 1 400 ? -15.352 -16.734 -19.453 1 84 400 ASP A N 1
ATOM 3068 C CA . ASP A 1 400 ? -15.516 -15.82 -18.328 1 84 400 ASP A CA 1
ATOM 3069 C C . ASP A 1 400 ? -16.859 -16.016 -17.641 1 84 400 ASP A C 1
ATOM 3071 O O . ASP A 1 400 ? -17.906 -16 -18.312 1 84 400 ASP A O 1
ATOM 3075 N N . GLY A 1 401 ? -16.844 -16.359 -16.438 1 91 401 GLY A N 1
ATOM 3076 C CA . GLY A 1 401 ? -18.078 -16.594 -15.688 1 91 401 GLY A CA 1
ATOM 3077 C C . GLY A 1 401 ? -18.578 -15.359 -14.961 1 91 401 GLY A C 1
ATOM 3078 O O . GLY A 1 401 ? -17.891 -14.336 -14.922 1 91 401 GLY A O 1
ATOM 3079 N N . VAL A 1 402 ? -19.844 -15.438 -14.531 1 95.5 402 VAL A N 1
ATOM 3080 C CA . VAL A 1 402 ? -20.484 -14.312 -13.844 1 95.5 402 VAL A CA 1
ATOM 3081 C C . VAL A 1 402 ? -20.984 -14.766 -12.477 1 95.5 402 VAL A C 1
ATOM 3083 O O . VAL A 1 402 ? -21.719 -15.758 -12.375 1 95.5 402 VAL A O 1
ATOM 3086 N N . LEU A 1 403 ? -20.562 -14.07 -11.461 1 96 403 LEU A N 1
ATOM 3087 C CA . LEU A 1 403 ? -21.047 -14.297 -10.102 1 96 403 LEU A CA 1
ATOM 3088 C C . LEU A 1 403 ? -22.094 -13.25 -9.719 1 96 403 LEU A C 1
ATOM 3090 O O . LEU A 1 403 ? -21.797 -12.047 -9.711 1 96 403 LEU A O 1
ATOM 3094 N N . PHE A 1 404 ? -23.328 -13.742 -9.492 1 97.19 404 PHE A N 1
ATOM 3095 C CA . PHE A 1 404 ? -24.406 -12.852 -9.055 1 97.19 404 PHE A CA 1
ATOM 3096 C C . PHE A 1 404 ? -24.516 -12.844 -7.531 1 97.19 404 PHE A C 1
ATOM 3098 O O . PHE A 1 404 ? -24.625 -13.898 -6.906 1 97.19 404 PHE A O 1
ATOM 3105 N N . VAL A 1 405 ? -24.469 -11.641 -7.004 1 95.69 405 VAL A N 1
ATOM 3106 C CA . VAL A 1 405 ? -24.719 -11.492 -5.57 1 95.69 405 VAL A CA 1
ATOM 3107 C C . VAL A 1 405 ? -26.141 -11.023 -5.332 1 95.69 405 VAL A C 1
ATOM 3109 O O . VAL A 1 405 ? -26.484 -9.883 -5.648 1 95.69 405 VAL A O 1
ATOM 3112 N N . GLY A 1 406 ? -26.938 -11.898 -4.75 1 94.62 406 GLY A N 1
ATOM 3113 C CA . GLY A 1 406 ? -28.359 -11.617 -4.539 1 94.62 406 GLY A CA 1
ATOM 3114 C C . GLY A 1 406 ? -29.266 -12.414 -5.449 1 94.62 406 GLY A C 1
ATOM 3115 O O . GLY A 1 406 ? -29.141 -12.344 -6.676 1 94.62 406 GLY A O 1
ATOM 3116 N N . SER A 1 407 ? -30.109 -13.148 -4.836 1 95.38 407 SER A N 1
ATOM 3117 C CA . SER A 1 407 ? -31.062 -13.961 -5.59 1 95.38 407 SER A CA 1
ATOM 3118 C C . SER A 1 407 ? -32.438 -13.305 -5.621 1 95.38 407 SER A C 1
ATOM 3120 O O . SER A 1 407 ? -33.031 -13.023 -4.574 1 95.38 407 SER A O 1
ATOM 3122 N N . ASN A 1 408 ? -32.906 -12.992 -6.688 1 95.25 408 ASN A N 1
ATOM 3123 C CA . ASN A 1 408 ? -34.25 -12.469 -6.977 1 95.25 408 ASN A CA 1
ATOM 3124 C C . ASN A 1 408 ? -34.719 -12.883 -8.367 1 95.25 408 ASN A C 1
ATOM 3126 O O . ASN A 1 408 ? -34.031 -13.648 -9.055 1 95.25 408 ASN A O 1
ATOM 3130 N N . LYS A 1 409 ? -35.844 -12.445 -8.75 1 95.38 409 LYS A N 1
ATOM 3131 C CA . LYS A 1 409 ? -36.406 -12.883 -10.031 1 95.38 409 LYS A CA 1
ATOM 3132 C C . LYS A 1 409 ? -35.531 -12.414 -11.195 1 95.38 409 LYS A C 1
ATOM 3134 O O . LYS A 1 409 ? -35.281 -13.164 -12.141 1 95.38 409 LYS A O 1
ATOM 3139 N N . PHE A 1 410 ? -35.094 -11.305 -11.07 1 96.31 410 PHE A N 1
ATOM 3140 C CA . PHE A 1 410 ? -34.281 -10.742 -12.141 1 96.31 410 PHE A CA 1
ATOM 3141 C C . PHE A 1 410 ? -32.969 -11.484 -12.266 1 96.31 410 PHE A C 1
ATOM 3143 O O . PHE A 1 410 ? -32.625 -11.961 -13.344 1 96.31 410 PHE A O 1
ATOM 3150 N N . SER A 1 411 ? -32.188 -11.539 -11.164 1 97.19 411 SER A N 1
ATOM 3151 C CA . SER A 1 411 ? -30.875 -12.156 -11.195 1 97.19 411 SER A CA 1
ATOM 3152 C C . SER A 1 411 ? -30.953 -13.617 -11.633 1 97.19 411 SER A C 1
ATOM 3154 O O . SER A 1 411 ? -30.109 -14.086 -12.398 1 97.19 411 SER A O 1
ATOM 3156 N N . ALA A 1 412 ? -31.953 -14.281 -11.164 1 97.06 412 ALA A N 1
ATOM 3157 C CA . ALA A 1 412 ? -32.125 -15.688 -11.5 1 97.06 412 ALA A CA 1
ATOM 3158 C C . ALA A 1 412 ? -32.375 -15.875 -12.992 1 97.06 412 ALA A C 1
ATOM 3160 O O . ALA A 1 412 ? -31.766 -16.719 -13.641 1 97.06 412 ALA A O 1
ATOM 3161 N N . ASN A 1 413 ? -33.219 -15.094 -13.531 1 96.44 413 ASN A N 1
ATOM 3162 C CA . ASN A 1 413 ? -33.562 -15.219 -14.945 1 96.44 413 ASN A CA 1
ATOM 3163 C C . ASN A 1 413 ? -32.406 -14.719 -15.828 1 96.44 413 ASN A C 1
ATOM 3165 O O . ASN A 1 413 ? -32.188 -15.25 -16.922 1 96.44 413 ASN A O 1
ATOM 3169 N N . PHE A 1 414 ? -31.828 -13.68 -15.406 1 97.38 414 PHE A N 1
ATOM 3170 C CA . PHE A 1 414 ? -30.672 -13.195 -16.141 1 97.38 414 PHE A CA 1
ATOM 3171 C C . PHE A 1 414 ? -29.562 -14.242 -16.172 1 97.38 414 PHE A C 1
ATOM 3173 O O . PHE A 1 414 ? -28.969 -14.492 -17.219 1 97.38 414 PHE A O 1
ATOM 3180 N N . ALA A 1 415 ? -29.281 -14.812 -14.992 1 97.38 415 ALA A N 1
ATOM 3181 C CA . ALA A 1 415 ? -28.281 -15.883 -14.891 1 97.38 415 ALA A CA 1
ATOM 3182 C C . ALA A 1 415 ? -28.641 -17.047 -15.805 1 97.38 415 ALA A C 1
ATOM 3184 O O . ALA A 1 415 ? -27.766 -17.641 -16.453 1 97.38 415 ALA A O 1
ATOM 3185 N N . LYS A 1 416 ? -29.891 -17.375 -15.844 1 96.94 416 LYS A N 1
ATOM 3186 C CA . LYS A 1 416 ? -30.359 -18.453 -16.703 1 96.94 416 LYS A CA 1
ATOM 3187 C C . LYS A 1 416 ? -30.109 -18.141 -18.172 1 96.94 416 LYS A C 1
ATOM 3189 O O . LYS A 1 416 ? -29.672 -19 -18.938 1 96.94 416 LYS A O 1
ATOM 3194 N N . ALA A 1 417 ? -30.406 -16.953 -18.547 1 96.38 417 ALA A N 1
ATOM 3195 C CA . ALA A 1 417 ? -30.172 -16.516 -19.922 1 96.38 417 ALA A CA 1
ATOM 3196 C C . ALA A 1 417 ? -28.703 -16.656 -20.297 1 96.38 417 ALA A C 1
ATOM 3198 O O . ALA A 1 417 ? -28.375 -17.078 -21.406 1 96.38 417 ALA A O 1
ATOM 3199 N N . LEU A 1 418 ? -27.828 -16.281 -19.406 1 96.06 418 LEU A N 1
ATOM 3200 C CA . LEU A 1 418 ? -26.391 -16.406 -19.625 1 96.06 418 LEU A CA 1
ATOM 3201 C C . LEU A 1 418 ? -25.969 -17.875 -19.688 1 96.06 418 LEU A C 1
ATOM 3203 O O . LEU A 1 418 ? -25.172 -18.25 -20.547 1 96.06 418 LEU A O 1
ATOM 3207 N N . GLN A 1 419 ? -26.5 -18.594 -18.766 1 94.94 419 GLN A N 1
ATOM 3208 C CA . GLN A 1 419 ? -26.203 -20.016 -18.719 1 94.94 419 GLN A CA 1
ATOM 3209 C C . GLN A 1 419 ? -26.594 -20.703 -20.016 1 94.94 419 GLN A C 1
ATOM 3211 O O . GLN A 1 419 ? -25.875 -21.578 -20.516 1 94.94 419 GLN A O 1
ATOM 3216 N N . ASP A 1 420 ? -27.703 -20.359 -20.578 1 94.44 420 ASP A N 1
ATOM 3217 C CA . ASP A 1 420 ? -28.188 -20.922 -21.828 1 94.44 420 ASP A CA 1
ATOM 3218 C C . ASP A 1 420 ? -27.219 -20.641 -22.969 1 94.44 420 ASP A C 1
ATOM 3220 O O . ASP A 1 420 ? -27.188 -21.375 -23.969 1 94.44 420 ASP A O 1
ATOM 3224 N N . LEU A 1 421 ? -26.562 -19.625 -22.812 1 93.56 421 LEU A N 1
ATOM 3225 C CA . LEU A 1 421 ? -25.594 -19.25 -23.844 1 93.56 421 LEU A CA 1
ATOM 3226 C C . LEU A 1 421 ? -24.219 -19.844 -23.547 1 93.56 421 LEU A C 1
ATOM 3228 O O . LEU A 1 421 ? -23.25 -19.484 -24.203 1 93.56 421 LEU A O 1
ATOM 3232 N N . GLY A 1 422 ? -24.125 -20.594 -22.469 1 90.25 422 GLY A N 1
ATOM 3233 C CA . GLY A 1 422 ? -22.891 -21.312 -22.172 1 90.25 422 GLY A CA 1
ATOM 3234 C C . GLY A 1 422 ? -21.984 -20.547 -21.234 1 90.25 422 GLY A C 1
ATOM 3235 O O . GLY A 1 422 ? -20.828 -20.938 -21.016 1 90.25 422 GLY A O 1
ATOM 3236 N N . VAL A 1 423 ? -22.391 -19.469 -20.688 1 92.62 423 VAL A N 1
ATOM 3237 C CA . VAL A 1 423 ? -21.594 -18.688 -19.75 1 92.62 423 VAL A CA 1
ATOM 3238 C C . VAL A 1 423 ? -21.734 -19.297 -18.344 1 92.62 423 VAL A C 1
ATOM 3240 O O . VAL A 1 423 ? -22.844 -19.5 -17.859 1 92.62 423 VAL A O 1
ATOM 3243 N N . PRO A 1 424 ? -20.641 -19.641 -17.719 1 91.94 424 PRO A N 1
ATOM 3244 C CA . PRO A 1 424 ? -20.75 -20.109 -16.344 1 91.94 424 PRO A CA 1
ATOM 3245 C C . PRO A 1 424 ? -21.328 -19.047 -15.398 1 91.94 424 PRO A C 1
ATOM 3247 O O . PRO A 1 424 ? -20.938 -17.875 -15.469 1 91.94 424 PRO A O 1
ATOM 3250 N N . VAL A 1 425 ? -22.297 -19.469 -14.602 1 95.31 425 VAL A N 1
ATOM 3251 C CA . VAL A 1 425 ? -22.922 -18.531 -13.688 1 95.31 425 VAL A CA 1
ATOM 3252 C C . VAL A 1 425 ? -23.094 -19.172 -12.312 1 95.31 425 VAL A C 1
ATOM 3254 O O . VAL A 1 425 ? -23.141 -20.391 -12.195 1 95.31 425 VAL A O 1
ATOM 3257 N N . ILE A 1 426 ? -23.094 -18.328 -11.289 1 95.06 426 ILE A N 1
ATOM 3258 C CA . ILE A 1 426 ? -23.438 -18.766 -9.945 1 95.06 426 ILE A CA 1
ATOM 3259 C C . ILE A 1 426 ? -24.109 -17.609 -9.188 1 95.06 426 ILE A C 1
ATOM 3261 O O . ILE A 1 426 ? -23.766 -16.453 -9.406 1 95.06 426 ILE A O 1
ATOM 3265 N N . ILE A 1 427 ? -25.156 -17.969 -8.414 1 96.75 427 ILE A N 1
ATOM 3266 C CA . ILE A 1 427 ? -25.828 -16.969 -7.586 1 96.75 427 ILE A CA 1
ATOM 3267 C C . ILE A 1 427 ? -25.547 -17.25 -6.113 1 96.75 427 ILE A C 1
ATOM 3269 O O . ILE A 1 427 ? -25.625 -18.406 -5.664 1 96.75 427 ILE A O 1
ATOM 3273 N N . THR A 1 428 ? -25.125 -16.219 -5.379 1 93.5 428 THR A N 1
ATOM 3274 C CA . THR A 1 428 ? -24.906 -16.359 -3.945 1 93.5 428 THR A CA 1
ATOM 3275 C C . THR A 1 428 ? -25.875 -15.484 -3.154 1 93.5 428 THR A C 1
ATOM 3277 O O . THR A 1 428 ? -26.188 -14.367 -3.574 1 93.5 428 THR A O 1
ATOM 3280 N N . ASP A 1 429 ? -26.344 -16.062 -2.131 1 91.94 429 ASP A N 1
ATOM 3281 C CA . ASP A 1 429 ? -27.234 -15.352 -1.212 1 91.94 429 ASP A CA 1
ATOM 3282 C C . ASP A 1 429 ? -27.219 -15.984 0.175 1 91.94 429 ASP A C 1
ATOM 3284 O O . ASP A 1 429 ? -27.047 -17.203 0.303 1 91.94 429 ASP A O 1
ATOM 3288 N N . ALA A 1 430 ? -27.391 -15.18 1.153 1 87.25 430 ALA A N 1
ATOM 3289 C CA . ALA A 1 430 ? -27.375 -15.688 2.523 1 87.25 430 ALA A CA 1
ATOM 3290 C C . ALA A 1 430 ? -28.734 -16.25 2.916 1 87.25 430 ALA A C 1
ATOM 3292 O O . ALA A 1 430 ? -28.844 -17.016 3.875 1 87.25 430 ALA A O 1
ATOM 3293 N N . SER A 1 431 ? -29.781 -15.938 2.217 1 87.12 431 SER A N 1
ATOM 3294 C CA . SER A 1 431 ? -31.141 -16.359 2.543 1 87.12 431 SER A CA 1
ATOM 3295 C C . SER A 1 431 ? -31.547 -17.578 1.726 1 87.12 431 SER A C 1
ATOM 3297 O O . SER A 1 431 ? -31.531 -17.547 0.494 1 87.12 431 SER A O 1
ATOM 3299 N N . SER A 1 432 ? -31.984 -18.516 2.48 1 88.06 432 SER A N 1
ATOM 3300 C CA . SER A 1 432 ? -32.469 -19.719 1.802 1 88.06 432 SER A CA 1
ATOM 3301 C C . SER A 1 432 ? -33.781 -19.438 1.076 1 88.06 432 SER A C 1
ATOM 3303 O O . SER A 1 432 ? -34.062 -20.016 0.023 1 88.06 432 SER A O 1
ATOM 3305 N N . SER A 1 433 ? -34.5 -18.562 1.607 1 89.62 433 SER A N 1
ATOM 3306 C CA . SER A 1 433 ? -35.812 -18.219 1.007 1 89.62 433 SER A CA 1
ATOM 3307 C C . SER A 1 433 ? -35.625 -17.516 -0.336 1 89.62 433 SER A C 1
ATOM 3309 O O . SER A 1 433 ? -36.312 -17.828 -1.303 1 89.62 433 SER A O 1
ATOM 3311 N N . ARG A 1 434 ? -34.656 -16.688 -0.382 1 91.56 434 ARG A N 1
ATOM 3312 C CA . ARG A 1 434 ? -34.438 -15.953 -1.619 1 91.56 434 ARG A CA 1
ATOM 3313 C C . ARG A 1 434 ? -33.812 -16.859 -2.684 1 91.56 434 ARG A C 1
ATOM 3315 O O . ARG A 1 434 ? -34 -16.641 -3.881 1 91.56 434 ARG A O 1
ATOM 3322 N N . LEU A 1 435 ? -33.219 -17.875 -2.279 1 94.25 435 LEU A N 1
ATOM 3323 C CA . LEU A 1 435 ? -32.531 -18.781 -3.205 1 94.25 435 LEU A CA 1
ATOM 3324 C C . LEU A 1 435 ? -33.562 -19.656 -3.938 1 94.25 435 LEU A C 1
ATOM 3326 O O . LEU A 1 435 ? -33.188 -20.359 -4.887 1 94.25 435 LEU A O 1
ATOM 3330 N N . THR A 1 436 ? -34.75 -19.531 -3.549 1 94.06 436 THR A N 1
ATOM 3331 C CA . THR A 1 436 ? -35.781 -20.281 -4.242 1 94.06 436 THR A CA 1
ATOM 3332 C C . THR A 1 436 ? -35.906 -19.828 -5.695 1 94.06 436 THR A C 1
ATOM 3334 O O . THR A 1 436 ? -36.188 -20.625 -6.578 1 94.06 436 THR A O 1
ATOM 3337 N N . HIS A 1 437 ? -35.625 -18.578 -5.918 1 95.25 437 HIS A N 1
ATOM 3338 C CA . HIS A 1 437 ? -35.656 -18.078 -7.285 1 95.25 437 HIS A CA 1
ATOM 3339 C C . HIS A 1 437 ? -34.594 -18.766 -8.156 1 95.25 437 HIS A C 1
ATOM 3341 O O . HIS A 1 437 ? -34.875 -19.125 -9.297 1 95.25 437 HIS A O 1
ATOM 3347 N N . ALA A 1 438 ? -33.469 -18.906 -7.641 1 95.69 438 ALA A N 1
ATOM 3348 C CA . ALA A 1 438 ? -32.375 -19.578 -8.359 1 95.69 438 ALA A CA 1
ATOM 3349 C C . ALA A 1 438 ? -32.688 -21.047 -8.594 1 95.69 438 ALA A C 1
ATOM 3351 O O . ALA A 1 438 ? -32.406 -21.578 -9.672 1 95.69 438 ALA A O 1
ATOM 3352 N N . THR A 1 439 ? -33.281 -21.641 -7.586 1 95.25 439 THR A N 1
ATOM 3353 C CA . THR A 1 439 ? -33.656 -23.047 -7.691 1 95.25 439 THR A CA 1
ATOM 3354 C C . THR A 1 439 ? -34.719 -23.25 -8.773 1 95.25 439 THR A C 1
ATOM 3356 O O . THR A 1 439 ? -34.594 -24.172 -9.578 1 95.25 439 THR A O 1
ATOM 3359 N N . LYS A 1 440 ? -35.625 -22.406 -8.773 1 94.56 440 LYS A N 1
ATOM 3360 C CA . LYS A 1 440 ? -36.719 -22.5 -9.75 1 94.56 440 LYS A CA 1
ATOM 3361 C C . LYS A 1 440 ? -36.188 -22.297 -11.172 1 94.56 440 LYS A C 1
ATOM 3363 O O . LYS A 1 440 ? -36.656 -22.938 -12.109 1 94.56 440 LYS A O 1
ATOM 3368 N N . ALA A 1 441 ? -35.25 -21.422 -11.297 1 95.19 441 ALA A N 1
ATOM 3369 C CA . ALA A 1 441 ? -34.656 -21.125 -12.609 1 95.19 441 ALA A CA 1
ATOM 3370 C C . ALA A 1 441 ? -33.625 -22.156 -12.992 1 95.19 441 ALA A C 1
ATOM 3372 O O . ALA A 1 441 ? -33.094 -22.141 -14.109 1 95.19 441 ALA A O 1
ATOM 3373 N N . GLU A 1 442 ? -33.219 -23.016 -12.07 1 95.19 442 GLU A N 1
ATOM 3374 C CA . GLU A 1 442 ? -32.25 -24.094 -12.273 1 95.19 442 GLU A CA 1
ATOM 3375 C C . GLU A 1 442 ? -30.859 -23.516 -12.57 1 95.19 442 GLU A C 1
ATOM 3377 O O . GLU A 1 442 ? -30.203 -23.922 -13.539 1 95.19 442 GLU A O 1
ATOM 3382 N N . VAL A 1 443 ? -30.531 -22.578 -11.867 1 96.31 443 VAL A N 1
ATOM 3383 C CA . VAL A 1 443 ? -29.188 -22.016 -11.953 1 96.31 443 VAL A CA 1
ATOM 3384 C C . VAL A 1 443 ? -28.391 -22.375 -10.703 1 96.31 443 VAL A C 1
ATOM 3386 O O . VAL A 1 443 ? -28.969 -22.531 -9.617 1 96.31 443 VAL A O 1
ATOM 3389 N N . PRO A 1 444 ? -27.078 -22.656 -10.906 1 95.12 444 PRO A N 1
ATOM 3390 C CA . PRO A 1 444 ? -26.25 -22.969 -9.734 1 95.12 444 PRO A CA 1
ATOM 3391 C C . PRO A 1 444 ? -26.266 -21.859 -8.688 1 95.12 444 PRO A C 1
ATOM 3393 O O . PRO A 1 444 ? -26.266 -20.688 -9.039 1 95.12 444 PRO A O 1
ATOM 3396 N N . TYR A 1 445 ? -26.359 -22.266 -7.441 1 94.56 445 TYR A N 1
ATOM 3397 C CA . TYR A 1 445 ? -26.375 -21.266 -6.375 1 94.56 445 TYR A CA 1
ATOM 3398 C C . TYR A 1 445 ? -25.562 -21.734 -5.176 1 94.56 445 TYR A C 1
ATOM 3400 O O . TYR A 1 445 ? -25.234 -22.906 -5.062 1 94.56 445 TYR A O 1
ATOM 3408 N N . GLU A 1 446 ? -25.094 -20.812 -4.383 1 91.12 446 GLU A N 1
ATOM 3409 C CA . GLU A 1 446 ? -24.406 -21.062 -3.117 1 91.12 446 GLU A CA 1
ATOM 3410 C C . GLU A 1 446 ? -25.078 -20.312 -1.97 1 91.12 446 GLU A C 1
ATOM 3412 O O . GLU A 1 446 ? -25.297 -19.109 -2.049 1 91.12 446 GLU A O 1
ATOM 3417 N N . HIS A 1 447 ? -25.438 -21.109 -0.971 1 89.19 447 HIS A N 1
ATOM 3418 C CA . HIS A 1 447 ? -26.062 -20.531 0.21 1 89.19 447 HIS A CA 1
ATOM 3419 C C . HIS A 1 447 ? -25.016 -20 1.188 1 89.19 447 HIS A C 1
ATOM 3421 O O . HIS A 1 447 ? -24.672 -20.672 2.166 1 89.19 447 HIS A O 1
ATOM 3427 N N . GLU A 1 448 ? -24.562 -18.75 0.93 1 84.69 448 GLU A N 1
ATOM 3428 C CA . GLU A 1 448 ? -23.516 -18.172 1.773 1 84.69 448 GLU A CA 1
ATOM 3429 C C . GLU A 1 448 ? -23.484 -16.641 1.643 1 84.69 448 GLU A C 1
ATOM 3431 O O . GLU A 1 448 ? -23.844 -16.094 0.6 1 84.69 448 GLU A O 1
ATOM 3436 N N . GLU A 1 449 ? -23.141 -16.016 2.754 1 86.31 449 GLU A N 1
ATOM 3437 C CA . GLU A 1 449 ? -22.875 -14.586 2.727 1 86.31 449 GLU A CA 1
ATOM 3438 C C . GLU A 1 449 ? -21.516 -14.281 2.084 1 86.31 449 GLU A C 1
ATOM 3440 O O . GLU A 1 449 ? -20.484 -14.703 2.592 1 86.31 449 GLU A O 1
ATOM 3445 N N . ILE A 1 450 ? -21.531 -13.547 0.992 1 87.69 450 ILE A N 1
ATOM 3446 C CA . ILE A 1 450 ? -20.344 -13.297 0.182 1 87.69 450 ILE A CA 1
ATOM 3447 C C . ILE A 1 450 ? -19.312 -12.531 1.003 1 87.69 450 ILE A C 1
ATOM 3449 O O . ILE A 1 450 ? -18.109 -12.633 0.746 1 87.69 450 ILE A O 1
ATOM 3453 N N . LEU A 1 451 ? -19.766 -11.766 1.993 1 86.31 451 LEU A N 1
ATOM 3454 C CA . LEU A 1 451 ? -18.891 -10.906 2.781 1 86.31 451 LEU A CA 1
ATOM 3455 C C . LEU A 1 451 ? -18.359 -11.648 4.008 1 86.31 451 LEU A C 1
ATOM 3457 O O . LEU A 1 451 ? -17.625 -11.07 4.809 1 86.31 451 LEU A O 1
ATOM 3461 N N . SER A 1 452 ? -18.766 -12.867 4.141 1 80 452 SER A N 1
ATOM 3462 C CA . SER A 1 452 ? -18.297 -13.68 5.262 1 80 452 SER A CA 1
ATOM 3463 C C . SER A 1 452 ? -16.844 -14.109 5.066 1 80 452 SER A C 1
ATOM 3465 O O . SER A 1 452 ? -16.375 -14.227 3.934 1 80 452 SER A O 1
ATOM 3467 N N . GLU A 1 453 ? -16.188 -14.289 6.156 1 67.81 453 GLU A N 1
ATOM 3468 C CA . GLU A 1 453 ? -14.797 -14.758 6.113 1 67.81 453 GLU A CA 1
ATOM 3469 C C . GLU A 1 453 ? -14.703 -16.156 5.539 1 67.81 453 GLU A C 1
ATOM 3471 O O . GLU A 1 453 ? -13.703 -16.516 4.922 1 67.81 453 GLU A O 1
ATOM 3476 N N . GLN A 1 454 ? -15.719 -16.859 5.66 1 60.06 454 GLN A N 1
ATOM 3477 C CA . GLN A 1 454 ? -15.727 -18.266 5.277 1 60.06 454 GLN A CA 1
ATOM 3478 C C . GLN A 1 454 ? -15.906 -18.422 3.771 1 60.06 454 GLN A C 1
ATOM 3480 O O . GLN A 1 454 ? -15.625 -19.484 3.219 1 60.06 454 GLN A O 1
ATOM 3485 N N . MET A 1 455 ? -16.25 -17.359 3.141 1 65.62 455 MET A N 1
ATOM 3486 C CA . MET A 1 455 ? -16.609 -17.422 1.725 1 65.62 455 MET A CA 1
ATOM 3487 C C . MET A 1 455 ? -15.406 -17.891 0.895 1 65.62 455 MET A C 1
ATOM 3489 O O . MET A 1 455 ? -15.57 -18.656 -0.063 1 65.62 455 MET A O 1
ATOM 3493 N N . GLU A 1 456 ? -14.297 -17.5 1.291 1 61.16 456 GLU A N 1
ATOM 3494 C CA . GLU A 1 456 ? -13.102 -17.812 0.51 1 61.16 456 GLU A CA 1
ATOM 3495 C C . GLU A 1 456 ? -12.828 -19.312 0.479 1 61.16 456 GLU A C 1
ATOM 3497 O O . GLU A 1 456 ? -12.242 -19.828 -0.476 1 61.16 456 GLU A O 1
ATOM 3502 N N . TYR A 1 457 ? -13.445 -19.969 1.475 1 58.5 457 TYR A N 1
ATOM 3503 C CA . TYR A 1 457 ? -13.18 -21.391 1.584 1 58.5 457 TYR A CA 1
ATOM 3504 C C . TYR A 1 457 ? -14.336 -22.203 1.013 1 58.5 457 TYR A C 1
ATOM 3506 O O . TYR A 1 457 ? -14.18 -23.391 0.693 1 58.5 457 TYR A O 1
ATOM 3514 N N . GLN A 1 458 ? -15.406 -21.5 0.886 1 62.97 458 GLN A N 1
ATOM 3515 C CA . GLN A 1 458 ? -16.594 -22.25 0.493 1 62.97 458 GLN A CA 1
ATOM 3516 C C . GLN A 1 458 ? -16.844 -22.141 -1.009 1 62.97 458 GLN A C 1
ATOM 3518 O O . GLN A 1 458 ? -17.375 -23.062 -1.622 1 62.97 458 GLN A O 1
ATOM 3523 N N . LEU A 1 459 ? -16.531 -21.016 -1.53 1 73 459 LEU A N 1
ATOM 3524 C CA . LEU A 1 459 ? -16.797 -20.781 -2.947 1 73 459 LEU A CA 1
ATOM 3525 C C . LEU A 1 459 ? -15.508 -20.438 -3.689 1 73 459 LEU A C 1
ATOM 3527 O O . LEU A 1 459 ? -14.797 -19.5 -3.299 1 73 459 LEU A O 1
ATOM 3531 N N . ASP A 1 460 ? -15.227 -21.266 -4.633 1 73.19 460 ASP A N 1
ATOM 3532 C CA . ASP A 1 460 ? -14.133 -20.938 -5.543 1 73.19 460 ASP A CA 1
ATOM 3533 C C . ASP A 1 460 ? -14.539 -19.859 -6.531 1 73.19 460 ASP A C 1
ATOM 3535 O O . ASP A 1 460 ? -15.344 -20.094 -7.434 1 73.19 460 ASP A O 1
ATOM 3539 N N . MET A 1 461 ? -13.992 -18.703 -6.41 1 79.06 461 MET A N 1
ATOM 3540 C CA . MET A 1 461 ? -14.414 -17.578 -7.227 1 79.06 461 MET A CA 1
ATOM 3541 C C . MET A 1 461 ? -13.555 -17.453 -8.484 1 79.06 461 MET A C 1
ATOM 3543 O O . MET A 1 461 ? -13.789 -16.594 -9.32 1 79.06 461 MET A O 1
ATOM 3547 N N . THR A 1 462 ? -12.719 -18.406 -8.727 1 74.38 462 THR A N 1
ATOM 3548 C CA . THR A 1 462 ? -11.727 -18.328 -9.797 1 74.38 462 THR A CA 1
ATOM 3549 C C . THR A 1 462 ? -12.398 -18.375 -11.164 1 74.38 462 THR A C 1
ATOM 3551 O O . THR A 1 462 ? -12 -17.641 -12.078 1 74.38 462 THR A O 1
ATOM 3554 N N . PRO A 1 463 ? -13.453 -19.125 -11.328 1 78.38 463 PRO A N 1
ATOM 3555 C CA . PRO A 1 463 ? -14.07 -19.219 -12.656 1 78.38 463 PRO A CA 1
ATOM 3556 C C . PRO A 1 463 ? -14.875 -17.969 -13.008 1 78.38 463 PRO A C 1
ATOM 3558 O O . PRO A 1 463 ? -15.266 -17.781 -14.172 1 78.38 463 PRO A O 1
ATOM 3561 N N . TYR A 1 464 ? -15.086 -17.156 -12.094 1 88.56 464 TYR A N 1
ATOM 3562 C CA . TYR A 1 464 ? -15.984 -16.031 -12.312 1 88.56 464 TYR A CA 1
ATOM 3563 C C . TYR A 1 464 ? -15.203 -14.727 -12.438 1 88.56 464 TYR A C 1
ATOM 3565 O O . TYR A 1 464 ? -14.719 -14.195 -11.438 1 88.56 464 TYR A O 1
ATOM 3573 N N . ASP A 1 465 ? -15.25 -14.211 -13.609 1 87.06 465 ASP A N 1
ATOM 3574 C CA . ASP A 1 465 ? -14.477 -13.016 -13.922 1 87.06 465 ASP A CA 1
ATOM 3575 C C . ASP A 1 465 ? -15.266 -11.75 -13.578 1 87.06 465 ASP A C 1
ATOM 3577 O O . ASP A 1 465 ? -14.688 -10.688 -13.367 1 87.06 465 ASP A O 1
ATOM 3581 N N . TYR A 1 466 ? -16.578 -11.914 -13.578 1 93.62 466 TYR A N 1
ATOM 3582 C CA . TYR A 1 466 ? -17.438 -10.766 -13.312 1 93.62 466 TYR A CA 1
ATOM 3583 C C . TYR A 1 466 ? -18.297 -10.992 -12.07 1 93.62 466 TYR A C 1
ATOM 3585 O O . TYR A 1 466 ? -18.719 -12.117 -11.797 1 93.62 466 TYR A O 1
ATOM 3593 N N . MET A 1 467 ? -18.438 -9.906 -11.336 1 95.31 467 MET A N 1
ATOM 3594 C CA . MET A 1 467 ? -19.312 -9.93 -10.172 1 95.31 467 MET A CA 1
ATOM 3595 C C . MET A 1 467 ? -20.406 -8.859 -10.281 1 95.31 467 MET A C 1
ATOM 3597 O O . MET A 1 467 ? -20.094 -7.688 -10.5 1 95.31 467 MET A O 1
ATOM 3601 N N . LEU A 1 468 ? -21.641 -9.305 -10.25 1 97.06 468 LEU A N 1
ATOM 3602 C CA . LEU A 1 468 ? -22.781 -8.406 -10.297 1 97.06 468 LEU A CA 1
ATOM 3603 C C . LEU A 1 468 ? -23.516 -8.391 -8.961 1 97.06 468 LEU A C 1
ATOM 3605 O O . LEU A 1 468 ? -24.062 -9.406 -8.539 1 97.06 468 LEU A O 1
ATOM 3609 N N . SER A 1 469 ? -23.469 -7.25 -8.289 1 95.38 469 SER A N 1
ATOM 3610 C CA . SER A 1 469 ? -24.25 -7.078 -7.07 1 95.38 469 SER A CA 1
ATOM 3611 C C . SER A 1 469 ? -25.625 -6.508 -7.371 1 95.38 469 SER A C 1
ATOM 3613 O O . SER A 1 469 ? -25.766 -5.32 -7.676 1 95.38 469 SER A O 1
ATOM 3615 N N . VAL A 1 470 ? -26.656 -7.344 -7.156 1 95.12 470 VAL A N 1
ATOM 3616 C CA . VAL A 1 470 ? -27.969 -6.961 -7.656 1 95.12 470 VAL A CA 1
ATOM 3617 C C . VAL A 1 470 ? -29.016 -7.172 -6.566 1 95.12 470 VAL A C 1
ATOM 3619 O O . VAL A 1 470 ? -30.078 -7.766 -6.82 1 95.12 470 VAL A O 1
ATOM 3622 N N . THR A 1 471 ? -28.734 -6.738 -5.391 1 91.56 471 THR A N 1
ATOM 3623 C CA . THR A 1 471 ? -29.703 -6.797 -4.309 1 91.56 471 THR A CA 1
ATOM 3624 C C . THR A 1 471 ? -30.5 -5.496 -4.227 1 91.56 471 THR A C 1
ATOM 3626 O O . THR A 1 471 ? -30.203 -4.535 -4.941 1 91.56 471 THR A O 1
ATOM 3629 N N . GLU A 1 472 ? -31.547 -5.477 -3.389 1 89 472 GLU A N 1
ATOM 3630 C CA . GLU A 1 472 ? -32.375 -4.301 -3.225 1 89 472 GLU A CA 1
ATOM 3631 C C . GLU A 1 472 ? -31.719 -3.254 -2.336 1 89 472 GLU A C 1
ATOM 3633 O O . GLU A 1 472 ? -32.188 -2.121 -2.234 1 89 472 GLU A O 1
ATOM 3638 N N . PHE A 1 473 ? -30.609 -3.623 -1.782 1 88.19 473 PHE A N 1
ATOM 3639 C CA . PHE A 1 473 ? -29.922 -2.709 -0.879 1 88.19 473 PHE A CA 1
ATOM 3640 C C . PHE A 1 473 ? -28.672 -2.133 -1.539 1 88.19 473 PHE A C 1
ATOM 3642 O O . PHE A 1 473 ? -27.672 -2.838 -1.719 1 88.19 473 PHE A O 1
ATOM 3649 N N . ASP A 1 474 ? -28.703 -0.846 -1.724 1 89.31 474 ASP A N 1
ATOM 3650 C CA . ASP A 1 474 ? -27.625 -0.176 -2.445 1 89.31 474 ASP A CA 1
ATOM 3651 C C . ASP A 1 474 ? -26.344 -0.151 -1.616 1 89.31 474 ASP A C 1
ATOM 3653 O O . ASP A 1 474 ? -25.234 -0.276 -2.16 1 89.31 474 ASP A O 1
ATOM 3657 N N . SER A 1 475 ? -26.469 -0.013 -0.334 1 88.75 475 SER A N 1
ATOM 3658 C CA . SER A 1 475 ? -25.297 -0.002 0.533 1 88.75 475 SER A CA 1
ATOM 3659 C C . SER A 1 475 ? -24.578 -1.352 0.517 1 88.75 475 SER A C 1
ATOM 3661 O O . SER A 1 475 ? -23.359 -1.41 0.532 1 88.75 475 SER A O 1
ATOM 3663 N N . TYR A 1 476 ? -25.391 -2.361 0.488 1 89.88 476 TYR A N 1
ATOM 3664 C CA . TYR A 1 476 ? -24.828 -3.709 0.425 1 89.88 476 TYR A CA 1
ATOM 3665 C C . TYR A 1 476 ? -24.094 -3.934 -0.887 1 89.88 476 TYR A C 1
ATOM 3667 O O . TYR A 1 476 ? -22.969 -4.465 -0.896 1 89.88 476 TYR A O 1
ATOM 3675 N N . ASN A 1 477 ? -24.688 -3.51 -1.912 1 91.81 477 ASN A N 1
ATOM 3676 C CA . ASN A 1 477 ? -24.062 -3.658 -3.225 1 91.81 477 ASN A CA 1
ATOM 3677 C C . ASN A 1 477 ? -22.734 -2.908 -3.307 1 91.81 477 ASN A C 1
ATOM 3679 O O . ASN A 1 477 ? -21.75 -3.426 -3.846 1 91.81 477 ASN A O 1
ATOM 3683 N N . THR A 1 478 ? -22.75 -1.752 -2.766 1 89.62 478 THR A N 1
ATOM 3684 C CA . THR A 1 478 ? -21.531 -0.936 -2.764 1 89.62 478 THR A CA 1
ATOM 3685 C C . THR A 1 478 ? -20.469 -1.555 -1.868 1 89.62 478 THR A C 1
ATOM 3687 O O . THR A 1 478 ? -19.281 -1.534 -2.203 1 89.62 478 THR A O 1
ATOM 3690 N N . LEU A 1 479 ? -20.906 -2.049 -0.78 1 89.38 479 LEU A N 1
ATOM 3691 C CA . LEU A 1 479 ? -19.984 -2.697 0.147 1 89.38 479 LEU A CA 1
ATOM 3692 C C . LEU A 1 479 ? -19.297 -3.898 -0.509 1 89.38 479 LEU A C 1
ATOM 3694 O O . LEU A 1 479 ? -18.094 -4.094 -0.358 1 89.38 479 LEU A O 1
ATOM 3698 N N . VAL A 1 480 ? -20.078 -4.68 -1.207 1 90.69 480 VAL A N 1
ATOM 3699 C CA . VAL A 1 480 ? -19.547 -5.844 -1.907 1 90.69 480 VAL A CA 1
ATOM 3700 C C . VAL A 1 480 ? -18.516 -5.398 -2.943 1 90.69 480 VAL A C 1
ATOM 3702 O O . VAL A 1 480 ? -17.406 -5.945 -3.008 1 90.69 480 VAL A O 1
ATOM 3705 N N . SER A 1 481 ? -18.859 -4.426 -3.684 1 89.81 481 SER A N 1
ATOM 3706 C CA . SER A 1 481 ? -17.953 -3.922 -4.723 1 89.81 481 SER A CA 1
ATOM 3707 C C . SER A 1 481 ? -16.672 -3.361 -4.121 1 89.81 481 SER A C 1
ATOM 3709 O O . SER A 1 481 ? -15.586 -3.602 -4.641 1 89.81 481 SER A O 1
ATOM 3711 N N . SER A 1 482 ? -16.844 -2.625 -3.068 1 85.5 482 SER A N 1
ATOM 3712 C CA . SER A 1 482 ? -15.695 -2.031 -2.408 1 85.5 482 SER A CA 1
ATOM 3713 C C . SER A 1 482 ? -14.773 -3.104 -1.832 1 85.5 482 SER A C 1
ATOM 3715 O O . SER A 1 482 ? -13.547 -2.951 -1.845 1 85.5 482 SER A O 1
ATOM 3717 N N . THR A 1 483 ? -15.328 -4.148 -1.32 1 83.81 483 THR A N 1
ATOM 3718 C CA . THR A 1 483 ? -14.594 -5.223 -0.668 1 83.81 483 THR A CA 1
ATOM 3719 C C . THR A 1 483 ? -13.797 -6.027 -1.69 1 83.81 483 THR A C 1
ATOM 3721 O O . THR A 1 483 ? -12.656 -6.426 -1.425 1 83.81 483 THR A O 1
ATOM 3724 N N . PHE A 1 484 ? -14.336 -6.184 -2.867 1 86.31 484 PHE A N 1
ATOM 3725 C CA . PHE A 1 484 ? -13.711 -7.098 -3.82 1 86.31 484 PHE A CA 1
ATOM 3726 C C . PHE A 1 484 ? -12.992 -6.324 -4.918 1 86.31 484 PHE A C 1
ATOM 3728 O O . PHE A 1 484 ? -12.492 -6.914 -5.875 1 86.31 484 PHE A O 1
ATOM 3735 N N . LYS A 1 485 ? -12.969 -5.066 -4.82 1 81.19 485 LYS A N 1
ATOM 3736 C CA . LYS A 1 485 ? -12.32 -4.203 -5.805 1 81.19 485 LYS A CA 1
ATOM 3737 C C . LYS A 1 485 ? -10.852 -4.586 -5.996 1 81.19 485 LYS A C 1
ATOM 3739 O O . LYS A 1 485 ? -10.375 -4.68 -7.125 1 81.19 485 LYS A O 1
ATOM 3744 N N . PRO A 1 486 ? -10.219 -4.859 -4.938 1 70.25 486 PRO A N 1
ATOM 3745 C CA . PRO A 1 486 ? -8.812 -5.211 -5.117 1 70.25 486 PRO A CA 1
ATOM 3746 C C . PRO A 1 486 ? -8.617 -6.52 -5.879 1 70.25 486 PRO A C 1
ATOM 3748 O O . PRO A 1 486 ? -7.641 -6.672 -6.617 1 70.25 486 PRO A O 1
ATOM 3751 N N . GLU A 1 487 ? -9.508 -7.406 -5.789 1 73.56 487 GLU A N 1
ATOM 3752 C CA . GLU A 1 487 ? -9.383 -8.734 -6.387 1 73.56 487 GLU A CA 1
ATOM 3753 C C . GLU A 1 487 ? -9.867 -8.734 -7.832 1 73.56 487 GLU A C 1
ATOM 3755 O O . GLU A 1 487 ? -9.242 -9.344 -8.703 1 73.56 487 GLU A O 1
ATOM 3760 N N . TYR A 1 488 ? -10.992 -8.094 -8.078 1 78.81 488 TYR A N 1
ATOM 3761 C CA . TYR A 1 488 ? -11.641 -8.156 -9.383 1 78.81 488 TYR A CA 1
ATOM 3762 C C . TYR A 1 488 ? -11.234 -6.98 -10.25 1 78.81 488 TYR A C 1
ATOM 3764 O O . TYR A 1 488 ? -11.219 -7.082 -11.484 1 78.81 488 TYR A O 1
ATOM 3772 N N . GLY A 1 489 ? -10.922 -5.922 -9.625 1 76.75 489 GLY A N 1
ATOM 3773 C CA . GLY A 1 489 ? -10.812 -4.672 -10.359 1 76.75 489 GLY A CA 1
ATOM 3774 C C . GLY A 1 489 ? -12.148 -3.986 -10.57 1 76.75 489 GLY A C 1
ATOM 3775 O O . GLY A 1 489 ? -13.18 -4.648 -10.703 1 76.75 489 GLY A O 1
ATOM 3776 N N . LYS A 1 490 ? -12.109 -2.771 -10.664 1 79.75 490 LYS A N 1
ATOM 3777 C CA . LYS A 1 490 ? -13.32 -1.974 -10.773 1 79.75 490 LYS A CA 1
ATOM 3778 C C . LYS A 1 490 ? -14.102 -2.326 -12.039 1 79.75 490 LYS A C 1
ATOM 3780 O O . LYS A 1 490 ? -15.328 -2.35 -12.031 1 79.75 490 LYS A O 1
ATOM 3785 N N . GLU A 1 491 ? -13.43 -2.721 -13.07 1 80.19 491 GLU A N 1
ATOM 3786 C CA . GLU A 1 491 ? -14.055 -2.953 -14.375 1 80.19 491 GLU A CA 1
ATOM 3787 C C . GLU A 1 491 ? -14.844 -4.262 -14.383 1 80.19 491 GLU A C 1
ATOM 3789 O O . GLU A 1 491 ? -15.695 -4.473 -15.25 1 80.19 491 GLU A O 1
ATOM 3794 N N . HIS A 1 492 ? -14.586 -5.082 -13.422 1 88.88 492 HIS A N 1
ATOM 3795 C CA . HIS A 1 492 ? -15.242 -6.387 -13.398 1 88.88 492 HIS A CA 1
ATOM 3796 C C . HIS A 1 492 ? -16.281 -6.453 -12.289 1 88.88 492 HIS A C 1
ATOM 3798 O O . HIS A 1 492 ? -16.891 -7.508 -12.062 1 88.88 492 HIS A O 1
ATOM 3804 N N . LEU A 1 493 ? -16.469 -5.328 -11.609 1 92.38 493 LEU A N 1
ATOM 3805 C CA . LEU A 1 493 ? -17.453 -5.234 -10.547 1 92.38 493 LEU A CA 1
ATOM 3806 C C . LEU A 1 493 ? -18.625 -4.34 -10.961 1 92.38 493 LEU A C 1
ATOM 3808 O O . LEU A 1 493 ? -18.422 -3.182 -11.328 1 92.38 493 LEU A O 1
ATOM 3812 N N . PHE A 1 494 ? -19.766 -4.934 -10.914 1 94.5 494 PHE A N 1
ATOM 3813 C CA . PHE A 1 494 ? -20.953 -4.195 -11.359 1 94.5 494 PHE A CA 1
ATOM 3814 C C . PHE A 1 494 ? -22 -4.145 -10.258 1 94.5 494 PHE A C 1
ATOM 3816 O O . PHE A 1 494 ? -22.094 -5.059 -9.438 1 94.5 494 PHE A O 1
ATOM 3823 N N . GLN A 1 495 ? -22.656 -3.049 -10.219 1 93.94 495 GLN A N 1
ATOM 3824 C CA . GLN A 1 495 ? -23.75 -2.908 -9.281 1 93.94 495 GLN A CA 1
ATOM 3825 C C . GLN A 1 495 ? -24.938 -2.191 -9.93 1 93.94 495 GLN A C 1
ATOM 3827 O O . GLN A 1 495 ? -24.781 -1.533 -10.961 1 93.94 495 GLN A O 1
ATOM 3832 N N . LEU A 1 496 ? -26.125 -2.324 -9.383 1 92 496 LEU A N 1
ATOM 3833 C CA . LEU A 1 496 ? -27.328 -1.649 -9.883 1 92 496 LEU A CA 1
ATOM 3834 C C . LEU A 1 496 ? -27.312 -0.17 -9.516 1 92 496 LEU A C 1
ATOM 3836 O O . LEU A 1 496 ? -26.656 0.224 -8.547 1 92 496 LEU A O 1
ATOM 3840 N N . PRO A 1 497 ? -27.984 0.606 -10.297 1 88 497 PRO A N 1
ATOM 3841 C CA . PRO A 1 497 ? -28.125 2.021 -9.945 1 88 497 PRO A CA 1
ATOM 3842 C C . PRO A 1 497 ? -28.828 2.23 -8.609 1 88 497 PRO A C 1
ATOM 3844 O O . PRO A 1 497 ? -29.609 1.383 -8.18 1 88 497 PRO A O 1
ATOM 3847 N N . LEU A 1 498 ? -28.578 3.393 -8.023 1 84.25 498 LEU A N 1
ATOM 3848 C CA . LEU A 1 498 ? -29.141 3.727 -6.727 1 84.25 498 LEU A CA 1
ATOM 3849 C C . LEU A 1 498 ? -30.656 3.922 -6.828 1 84.25 498 LEU A C 1
ATOM 3851 O O . LEU A 1 498 ? -31.141 4.492 -7.809 1 84.25 498 LEU A O 1
ATOM 3855 N N . GLN A 1 499 ? -31.188 3.361 -5.766 1 81.69 499 GLN A N 1
ATOM 3856 C CA . GLN A 1 499 ? -32.625 3.539 -5.707 1 81.69 499 GLN A CA 1
ATOM 3857 C C . GLN A 1 499 ? -33 4.738 -4.836 1 81.69 499 GLN A C 1
ATOM 3859 O O . GLN A 1 499 ? -32.438 4.93 -3.76 1 81.69 499 GLN A O 1
ATOM 3864 N N . THR A 1 500 ? -33.688 5.684 -5.289 1 67.88 500 THR A N 1
ATOM 3865 C CA . THR A 1 500 ? -34.031 6.898 -4.559 1 67.88 500 THR A CA 1
ATOM 3866 C C . THR A 1 500 ? -35.25 6.668 -3.643 1 67.88 500 THR A C 1
ATOM 3868 O O . THR A 1 500 ? -35.344 7.285 -2.584 1 67.88 500 THR A O 1
ATOM 3871 N N . ASN A 1 501 ? -36.062 5.867 -4.004 1 60.78 501 ASN A N 1
ATOM 3872 C CA . ASN A 1 501 ? -37.312 5.859 -3.277 1 60.78 501 ASN A CA 1
ATOM 3873 C C . ASN A 1 501 ? -37.469 4.625 -2.391 1 60.78 501 ASN A C 1
ATOM 3875 O O . ASN A 1 501 ? -38.375 4.543 -1.564 1 60.78 501 ASN A O 1
ATOM 3879 N N . GLU A 1 502 ? -36.594 3.631 -2.551 1 60.88 502 GLU A N 1
ATOM 3880 C CA . GLU A 1 502 ? -36.719 2.393 -1.791 1 60.88 502 GLU A CA 1
ATOM 3881 C C . GLU A 1 502 ? -35.375 1.88 -1.326 1 60.88 502 GLU A C 1
ATOM 3883 O O . GLU A 1 502 ? -34.344 2.406 -1.731 1 60.88 502 GLU A O 1
ATOM 3888 N N . GLY A 1 503 ? -35.5 1.093 -0.316 1 60.41 503 GLY A N 1
ATOM 3889 C CA . GLY A 1 503 ? -34.281 0.514 0.197 1 60.41 503 GLY A CA 1
ATOM 3890 C C . GLY A 1 503 ? -33.625 1.356 1.277 1 60.41 503 GLY A C 1
ATOM 3891 O O . GLY A 1 503 ? -34.281 1.825 2.197 1 60.41 503 GLY A O 1
ATOM 3892 N N . ASP A 1 504 ? -32.312 1.473 1.09 1 68.62 504 ASP A N 1
ATOM 3893 C CA . ASP A 1 504 ? -31.594 2.203 2.139 1 68.62 504 ASP A CA 1
ATOM 3894 C C . ASP A 1 504 ? -31.406 3.668 1.754 1 68.62 504 ASP A C 1
ATOM 3896 O O . ASP A 1 504 ? -30.859 4.449 2.525 1 68.62 504 ASP A O 1
ATOM 3900 N N . GLN A 1 505 ? -31.938 4.109 0.68 1 63.66 505 GLN A N 1
ATOM 3901 C CA . GLN A 1 505 ? -31.984 5.488 0.203 1 63.66 505 GLN A CA 1
ATOM 3902 C C . GLN A 1 505 ? -30.609 6.141 0.258 1 63.66 505 GLN A C 1
ATOM 3904 O O . GLN A 1 505 ? -30.453 7.246 0.782 1 63.66 505 GLN A O 1
ATOM 3909 N N . LEU A 1 506 ? -29.672 5.395 -0.299 1 72.31 506 LEU A N 1
ATOM 3910 C CA . LEU A 1 506 ? -28.344 5.949 -0.473 1 72.31 506 LEU A CA 1
ATOM 3911 C C . LEU A 1 506 ? -28.344 7.047 -1.534 1 72.31 506 LEU A C 1
ATOM 3913 O O . LEU A 1 506 ? -28.797 6.828 -2.658 1 72.31 506 LEU A O 1
ATOM 3917 N N . SER A 1 507 ? -28.141 8.242 -1.139 1 66.38 507 SER A N 1
ATOM 3918 C CA . SER A 1 507 ? -28.312 9.367 -2.051 1 66.38 507 SER A CA 1
ATOM 3919 C C . SER A 1 507 ? -27.141 9.492 -3.004 1 66.38 507 SER A C 1
ATOM 3921 O O . SER A 1 507 ? -27.312 9.727 -4.203 1 66.38 507 SER A O 1
ATOM 3923 N N . GLU A 1 508 ? -25.938 9.414 -2.475 1 73.69 508 GLU A N 1
ATOM 3924 C CA . GLU A 1 508 ? -24.734 9.562 -3.287 1 73.69 508 GLU A CA 1
ATOM 3925 C C . GLU A 1 508 ? -23.562 8.766 -2.697 1 73.69 508 GLU A C 1
ATOM 3927 O O . GLU A 1 508 ? -23.438 8.648 -1.476 1 73.69 508 GLU A O 1
ATOM 3932 N N . VAL A 1 509 ? -23 8.109 -3.596 1 75.25 509 VAL A N 1
ATOM 3933 C CA . VAL A 1 509 ? -21.812 7.375 -3.168 1 75.25 509 VAL A CA 1
ATOM 3934 C C . VAL A 1 509 ? -20.625 7.754 -4.051 1 75.25 509 VAL A C 1
ATOM 3936 O O . VAL A 1 509 ? -20.781 7.949 -5.258 1 75.25 509 VAL A O 1
ATOM 3939 N N . SER A 1 510 ? -19.594 7.91 -3.332 1 70.75 510 SER A N 1
ATOM 3940 C CA . SER A 1 510 ? -18.375 8.227 -4.062 1 70.75 510 SER A CA 1
ATOM 3941 C C . SER A 1 510 ? -18.062 7.168 -5.113 1 70.75 510 SER A C 1
ATOM 3943 O O . SER A 1 510 ? -18.234 5.973 -4.867 1 70.75 510 SER A O 1
ATOM 3945 N N . HIS A 1 511 ? -17.641 7.59 -6.258 1 69.62 511 HIS A N 1
ATOM 3946 C CA . HIS A 1 511 ? -17.25 6.695 -7.344 1 69.62 511 HIS A CA 1
ATOM 3947 C C . HIS A 1 511 ? -16.047 5.832 -6.949 1 69.62 511 HIS A C 1
ATOM 3949 O O . HIS A 1 511 ? -15.82 4.773 -7.539 1 69.62 511 HIS A O 1
ATOM 3955 N N . HIS A 1 512 ? -15.531 6.223 -5.855 1 70.62 512 HIS A N 1
ATOM 3956 C CA . HIS A 1 512 ? -14.312 5.531 -5.449 1 70.62 512 HIS A CA 1
ATOM 3957 C C . HIS A 1 512 ? -14.633 4.227 -4.727 1 70.62 512 HIS A C 1
ATOM 3959 O O . HIS A 1 512 ? -13.812 3.307 -4.707 1 70.62 512 HIS A O 1
ATOM 3965 N N . ILE A 1 513 ? -15.758 4.242 -4.227 1 78.06 513 ILE A N 1
ATOM 3966 C CA . ILE A 1 513 ? -16.062 3.059 -3.428 1 78.06 513 ILE A CA 1
ATOM 3967 C C . ILE A 1 513 ? -17.109 2.207 -4.145 1 78.06 513 ILE A C 1
ATOM 3969 O O . ILE A 1 513 ? -17.281 1.032 -3.814 1 78.06 513 ILE A O 1
ATOM 3973 N N . SER A 1 514 ? -17.641 2.867 -5.199 1 83.56 514 SER A N 1
ATOM 3974 C CA . SER A 1 514 ? -18.719 2.162 -5.891 1 83.56 514 SER A CA 1
ATOM 3975 C C . SER A 1 514 ? -18.188 1.349 -7.062 1 83.56 514 SER A C 1
ATOM 3977 O O . SER A 1 514 ? -17.125 1.663 -7.609 1 83.56 514 SER A O 1
ATOM 3979 N N . GLY A 1 515 ? -18.891 0.265 -7.336 1 84.88 515 GLY A N 1
ATOM 3980 C CA . GLY A 1 515 ? -18.641 -0.458 -8.57 1 84.88 515 GLY A CA 1
ATOM 3981 C C . GLY A 1 515 ? -19.203 0.236 -9.797 1 84.88 515 GLY A C 1
ATOM 3982 O O . GLY A 1 515 ? -19.734 1.34 -9.703 1 84.88 515 GLY A O 1
ATOM 3983 N N . THR A 1 516 ? -19.031 -0.407 -10.945 1 88.38 516 THR A N 1
ATOM 3984 C CA . THR A 1 516 ? -19.562 0.138 -12.188 1 88.38 516 THR A CA 1
ATOM 3985 C C . THR A 1 516 ? -21.078 -0.019 -12.242 1 88.38 516 THR A C 1
ATOM 3987 O O . THR A 1 516 ? -21.609 -1.107 -12 1 88.38 516 THR A O 1
ATOM 3990 N N . VAL A 1 517 ? -21.719 1.05 -12.523 1 91.25 517 VAL A N 1
ATOM 3991 C CA . VAL A 1 517 ? -23.188 1.038 -12.555 1 91.25 517 VAL A CA 1
ATOM 3992 C C . VAL A 1 517 ? -23.656 0.336 -13.82 1 91.25 517 VAL A C 1
ATOM 3994 O O . VAL A 1 517 ? -23.156 0.604 -14.922 1 91.25 517 VAL A O 1
ATOM 3997 N N . LEU A 1 518 ? -24.641 -0.509 -13.633 1 92.88 518 LEU A N 1
ATOM 3998 C CA . LEU A 1 518 ? -25.109 -1.359 -14.719 1 92.88 518 LEU A CA 1
ATOM 3999 C C . LEU A 1 518 ? -26.141 -0.624 -15.578 1 92.88 518 LEU A C 1
ATOM 4001 O O . LEU A 1 518 ? -26.891 0.22 -15.07 1 92.88 518 LEU A O 1
ATOM 4005 N N . PHE A 1 519 ? -26.141 -1.008 -16.844 1 91.12 519 PHE A N 1
ATOM 4006 C CA . PHE A 1 519 ? -27.172 -0.707 -17.828 1 91.12 519 PHE A CA 1
ATOM 4007 C C . PHE A 1 519 ? -27.203 0.787 -18.125 1 91.12 519 PHE A C 1
ATOM 4009 O O . PHE A 1 519 ? -26.172 1.411 -18.359 1 91.12 519 PHE A O 1
ATOM 4016 N N . ASP A 1 520 ? -28.422 1.453 -18.125 1 81.5 520 ASP A N 1
ATOM 4017 C CA . ASP A 1 520 ? -28.516 2.855 -18.516 1 81.5 520 ASP A CA 1
ATOM 4018 C C . ASP A 1 520 ? -28.375 3.775 -17.297 1 81.5 520 ASP A C 1
ATOM 4020 O O . ASP A 1 520 ? -28.5 4.996 -17.422 1 81.5 520 ASP A O 1
ATOM 4024 N N . GLY A 1 521 ? -28.203 3.172 -16.188 1 84.56 521 GLY A N 1
ATOM 4025 C CA . GLY A 1 521 ? -28.031 3.955 -14.977 1 84.56 521 GLY A CA 1
ATOM 4026 C C . GLY A 1 521 ? -29.344 4.379 -14.344 1 84.56 521 GLY A C 1
ATOM 4027 O O . GLY A 1 521 ? -29.359 5.004 -13.281 1 84.56 521 GLY A O 1
ATOM 4028 N N . GLN A 1 522 ? -30.406 3.955 -14.93 1 82.94 522 GLN A N 1
ATOM 4029 C CA . GLN A 1 522 ? -31.703 4.402 -14.438 1 82.94 522 GLN A CA 1
ATOM 4030 C C . GLN A 1 522 ? -32.531 3.225 -13.969 1 82.94 522 GLN A C 1
ATOM 4032 O O . GLN A 1 522 ? -33.438 3.391 -13.141 1 82.94 522 GLN A O 1
ATOM 4037 N N . VAL A 1 523 ? -32.25 2.098 -14.508 1 88.38 523 VAL A N 1
ATOM 4038 C CA . VAL A 1 523 ? -33.062 0.929 -14.18 1 88.38 523 VAL A CA 1
ATOM 4039 C C . VAL A 1 523 ? -32.656 0.381 -12.82 1 88.38 523 VAL A C 1
ATOM 4041 O O . VAL A 1 523 ? -31.531 -0.081 -12.641 1 88.38 523 VAL A O 1
ATOM 4044 N N . THR A 1 524 ? -33.531 0.428 -11.914 1 90.56 524 THR A N 1
ATOM 4045 C CA . THR A 1 524 ? -33.25 0.016 -10.547 1 90.56 524 THR A CA 1
ATOM 4046 C C . THR A 1 524 ? -33.719 -1.415 -10.305 1 90.56 524 THR A C 1
ATOM 4048 O O . THR A 1 524 ? -34.312 -2.045 -11.195 1 90.56 524 THR A O 1
ATOM 4051 N N . TRP A 1 525 ? -33.406 -1.887 -9.117 1 91.25 525 TRP A N 1
ATOM 4052 C CA . TRP A 1 525 ? -33.844 -3.219 -8.711 1 91.25 525 TRP A CA 1
ATOM 4053 C C . TRP A 1 525 ? -35.375 -3.363 -8.828 1 91.25 525 TRP A C 1
ATOM 4055 O O . TRP A 1 525 ? -35.875 -4.352 -9.367 1 91.25 525 TRP A O 1
ATOM 4065 N N . THR A 1 526 ? -36.094 -2.365 -8.359 1 90.94 526 THR A N 1
ATOM 4066 C CA . THR A 1 526 ? -37.531 -2.393 -8.359 1 90.94 526 THR A CA 1
ATOM 4067 C C . THR A 1 526 ? -38.094 -2.41 -9.781 1 90.94 526 THR A C 1
ATOM 4069 O O . THR A 1 526 ? -38.969 -3.207 -10.102 1 90.94 526 THR A O 1
ATOM 4072 N N . SER A 1 527 ? -37.531 -1.609 -10.602 1 91.44 527 SER A N 1
ATOM 4073 C CA . SER A 1 527 ? -38 -1.514 -11.977 1 91.44 527 SER A CA 1
ATOM 4074 C C . SER A 1 527 ? -37.781 -2.814 -12.734 1 91.44 527 SER A C 1
ATOM 4076 O O . SER A 1 527 ? -38.625 -3.26 -13.5 1 91.44 527 SER A O 1
ATOM 4078 N N . LEU A 1 528 ? -36.688 -3.414 -12.531 1 93.56 528 LEU A N 1
ATOM 4079 C CA . LEU A 1 528 ? -36.344 -4.648 -13.227 1 93.56 528 LEU A CA 1
ATOM 4080 C C . LEU A 1 528 ? -37.25 -5.793 -12.797 1 93.56 528 LEU A C 1
ATOM 4082 O O . LEU A 1 528 ? -37.75 -6.543 -13.641 1 93.56 528 LEU A O 1
ATOM 4086 N N . ASN A 1 529 ? -37.469 -5.883 -11.523 1 92.69 529 ASN A N 1
ATOM 4087 C CA . ASN A 1 529 ? -38.312 -6.969 -11.031 1 92.69 529 ASN A CA 1
ATOM 4088 C C . ASN A 1 529 ? -39.781 -6.738 -11.367 1 92.69 529 ASN A C 1
ATOM 4090 O O . ASN A 1 529 ? -40.5 -7.688 -11.609 1 92.69 529 ASN A O 1
ATOM 4094 N N . GLU A 1 530 ? -40.125 -5.508 -11.383 1 92.25 530 GLU A N 1
ATOM 4095 C CA . GLU A 1 530 ? -41.5 -5.18 -11.812 1 92.25 530 GLU A CA 1
ATOM 4096 C C . GLU A 1 530 ? -41.719 -5.551 -13.273 1 92.25 530 GLU A C 1
ATOM 4098 O O . GLU A 1 530 ? -42.781 -6.043 -13.633 1 92.25 530 GLU A O 1
ATOM 4103 N N . LYS A 1 531 ? -40.781 -5.301 -14.031 1 93.5 531 LYS A N 1
ATOM 4104 C CA . LYS A 1 531 ? -40.875 -5.648 -15.445 1 93.5 531 LYS A CA 1
ATOM 4105 C C . LYS A 1 531 ? -41.031 -7.156 -15.625 1 93.5 531 LYS A C 1
ATOM 4107 O O . LYS A 1 531 ? -41.781 -7.602 -16.484 1 93.5 531 LYS A O 1
ATOM 4112 N N . ILE A 1 532 ? -40.375 -7.875 -14.891 1 93.31 532 ILE A N 1
ATOM 4113 C CA . ILE A 1 532 ? -40.5 -9.328 -14.977 1 93.31 532 ILE A CA 1
ATOM 4114 C C . ILE A 1 532 ? -41.875 -9.773 -14.516 1 93.31 532 ILE A C 1
ATOM 4116 O O . ILE A 1 532 ? -42.469 -10.656 -15.117 1 93.31 532 ILE A O 1
ATOM 4120 N N . ASN A 1 533 ? -42.344 -9.141 -13.492 1 92.56 533 ASN A N 1
ATOM 4121 C CA . ASN A 1 533 ? -43.688 -9.445 -13.008 1 92.56 533 ASN A CA 1
ATOM 4122 C C . ASN A 1 533 ? -44.75 -9.07 -14.031 1 92.56 533 ASN A C 1
ATOM 4124 O O . ASN A 1 533 ? -45.781 -9.703 -14.094 1 92.56 533 ASN A O 1
ATOM 4128 N N . ASP A 1 534 ? -44.375 -8.094 -14.82 1 92.81 534 ASP A N 1
ATOM 4129 C CA . ASP A 1 534 ? -45.312 -7.637 -15.852 1 92.81 534 ASP A CA 1
ATOM 4130 C C . ASP A 1 534 ? -45.25 -8.523 -17.094 1 92.81 534 ASP A C 1
ATOM 4132 O O . ASP A 1 534 ? -45.938 -8.281 -18.078 1 92.81 534 ASP A O 1
ATOM 4136 N N . GLY A 1 535 ? -44.312 -9.438 -17.141 1 91.62 535 GLY A N 1
ATOM 4137 C CA . GLY A 1 535 ? -44.312 -10.43 -18.203 1 91.62 535 GLY A CA 1
ATOM 4138 C C . GLY A 1 535 ? -43.156 -10.211 -19.188 1 91.62 535 GLY A C 1
ATOM 4139 O O . GLY A 1 535 ? -43.125 -10.867 -20.234 1 91.62 535 GLY A O 1
ATOM 4140 N N . PHE A 1 536 ? -42.344 -9.336 -18.844 1 93.88 536 PHE A N 1
ATOM 4141 C CA . PHE A 1 536 ? -41.188 -9.156 -19.719 1 93.88 536 PHE A CA 1
ATOM 4142 C C . PHE A 1 536 ? -40.344 -10.422 -19.766 1 93.88 536 PHE A C 1
ATOM 4144 O O . PHE A 1 536 ? -40.219 -11.141 -18.766 1 93.88 536 PHE A O 1
ATOM 4151 N N . ILE A 1 537 ? -39.75 -10.68 -20.938 1 93.38 537 ILE A N 1
ATOM 4152 C CA . ILE A 1 537 ? -38.969 -11.906 -21.094 1 93.38 537 ILE A CA 1
ATOM 4153 C C . ILE A 1 537 ? -37.562 -11.562 -21.5 1 93.38 537 ILE A C 1
ATOM 4155 O O . ILE A 1 537 ? -37.312 -10.508 -22.094 1 93.38 537 ILE A O 1
ATOM 4159 N N . PHE A 1 538 ? -36.656 -12.438 -21.156 1 95.31 538 PHE A N 1
ATOM 4160 C CA . PHE A 1 538 ? -35.25 -12.312 -21.562 1 95.31 538 PHE A CA 1
ATOM 4161 C C . PHE A 1 538 ? -35.062 -12.82 -22.984 1 95.31 538 PHE A C 1
ATOM 4163 O O . PHE A 1 538 ? -35.219 -14.016 -23.25 1 95.31 538 PHE A O 1
ATOM 4170 N N . GLU A 1 539 ? -34.75 -11.922 -23.812 1 93.88 539 GLU A N 1
ATOM 4171 C CA . GLU A 1 539 ? -34.562 -12.266 -25.203 1 93.88 539 GLU A CA 1
ATOM 4172 C C . GLU A 1 539 ? -33.062 -12.328 -25.547 1 93.88 539 GLU A C 1
ATOM 4174 O O . GLU A 1 539 ? -32.281 -11.492 -25.094 1 93.88 539 GLU A O 1
ATOM 4179 N N . LYS A 1 540 ? -32.75 -13.367 -26.312 1 94.88 540 LYS A N 1
ATOM 4180 C CA . LYS A 1 540 ? -31.391 -13.539 -26.844 1 94.88 540 LYS A CA 1
ATOM 4181 C C . LYS A 1 540 ? -31.359 -13.344 -28.359 1 94.88 540 LYS A C 1
ATOM 4183 O O . LYS A 1 540 ? -31.812 -14.219 -29.109 1 94.88 540 LYS A O 1
ATOM 4188 N N . ALA A 1 541 ? -30.875 -12.234 -28.766 1 93.19 541 ALA A N 1
ATOM 4189 C CA . ALA A 1 541 ? -30.859 -11.922 -30.188 1 93.19 541 ALA A CA 1
ATOM 4190 C C . ALA A 1 541 ? -29.469 -12.156 -30.797 1 93.19 541 ALA A C 1
ATOM 4192 O O . ALA A 1 541 ? -28.516 -11.484 -30.422 1 93.19 541 ALA A O 1
ATOM 4193 N N . PRO A 1 542 ? -29.406 -13.07 -31.703 1 94.31 542 PRO A N 1
ATOM 4194 C CA . PRO A 1 542 ? -28.125 -13.25 -32.375 1 94.31 542 PRO A CA 1
ATOM 4195 C C . PRO A 1 542 ? -27.875 -12.172 -33.438 1 94.31 542 PRO A C 1
ATOM 4197 O O . PRO A 1 542 ? -28.766 -11.844 -34.219 1 94.31 542 PRO A O 1
ATOM 4200 N N . ILE A 1 543 ? -26.766 -11.633 -33.375 1 93.56 543 ILE A N 1
ATOM 4201 C CA . ILE A 1 543 ? -26.375 -10.648 -34.375 1 93.56 543 ILE A CA 1
ATOM 4202 C C . ILE A 1 543 ? -25.641 -11.344 -35.531 1 93.56 543 ILE A C 1
ATOM 4204 O O . ILE A 1 543 ? -24.656 -12.062 -35.312 1 93.56 543 ILE A O 1
ATOM 4208 N N . THR A 1 544 ? -26.172 -11.164 -36.688 1 93.12 544 THR A N 1
ATOM 4209 C CA . THR A 1 544 ? -25.609 -11.773 -37.875 1 93.12 544 THR A CA 1
ATOM 4210 C C . THR A 1 544 ? -25.266 -10.711 -38.938 1 93.12 544 THR A C 1
ATOM 4212 O O . THR A 1 544 ? -25.406 -9.516 -38.656 1 93.12 544 THR A O 1
ATOM 4215 N N . GLU A 1 545 ? -24.797 -11.242 -40.062 1 91.38 545 GLU A N 1
ATOM 4216 C CA . GLU A 1 545 ? -24.484 -10.32 -41.156 1 91.38 545 GLU A CA 1
ATOM 4217 C C . GLU A 1 545 ? -25.766 -9.719 -41.75 1 91.38 545 GLU A C 1
ATOM 4219 O O . GLU A 1 545 ? -25.75 -8.578 -42.219 1 91.38 545 GLU A O 1
ATOM 4224 N N . SER A 1 546 ? -26.859 -10.422 -41.719 1 91.12 546 SER A N 1
ATOM 4225 C CA . SER A 1 546 ? -28.141 -9.969 -42.25 1 91.12 546 SER A CA 1
ATOM 4226 C C . SER A 1 546 ? -28.922 -9.148 -41.25 1 91.12 546 SER A C 1
ATOM 4228 O O . SER A 1 546 ? -29.688 -8.266 -41.594 1 91.12 546 SER A O 1
ATOM 4230 N N . TYR A 1 547 ? -28.734 -9.523 -39.969 1 92.88 547 TYR A N 1
ATOM 4231 C CA . TYR A 1 547 ? -29.344 -8.789 -38.875 1 92.88 547 TYR A CA 1
ATOM 4232 C C . TYR A 1 547 ? -28.281 -8.109 -38.031 1 92.88 547 TYR A C 1
ATOM 4234 O O . TYR A 1 547 ? -27.781 -8.703 -37.062 1 92.88 547 TYR A O 1
ATOM 4242 N N . THR A 1 548 ? -28.078 -6.848 -38.312 1 91.75 548 THR A N 1
ATOM 4243 C CA . THR A 1 548 ? -26.969 -6.117 -37.719 1 91.75 548 THR A CA 1
ATOM 4244 C C . THR A 1 548 ? -27.391 -5.484 -36.406 1 91.75 548 THR A C 1
ATOM 4246 O O . THR A 1 548 ? -28.562 -5.5 -36.031 1 91.75 548 THR A O 1
ATOM 4249 N N . TYR A 1 549 ? -26.422 -5.047 -35.656 1 92.62 549 TYR A N 1
ATOM 4250 C CA . TYR A 1 549 ? -26.656 -4.367 -34.375 1 92.62 549 TYR A CA 1
ATOM 4251 C C . TYR A 1 549 ? -27.594 -3.178 -34.562 1 92.62 549 TYR A C 1
ATOM 4253 O O . TYR A 1 549 ? -28.469 -2.922 -33.719 1 92.62 549 TYR A O 1
ATOM 4261 N N . ASP A 1 550 ? -27.438 -2.465 -35.656 1 91.38 550 ASP A N 1
ATOM 4262 C CA . ASP A 1 550 ? -28.297 -1.322 -35.969 1 91.38 550 ASP A CA 1
ATOM 4263 C C . ASP A 1 550 ? -29.75 -1.763 -36.188 1 91.38 550 ASP A C 1
ATOM 4265 O O . ASP A 1 550 ? -30.688 -1.054 -35.781 1 91.38 550 ASP A O 1
ATOM 4269 N N . ASP A 1 551 ? -29.906 -2.863 -36.844 1 91.81 551 ASP A N 1
ATOM 4270 C CA . ASP A 1 551 ? -31.25 -3.412 -37.031 1 91.81 551 ASP A CA 1
ATOM 4271 C C . ASP A 1 551 ? -31.906 -3.738 -35.688 1 91.81 551 ASP A C 1
ATOM 4273 O O . ASP A 1 551 ? -33.094 -3.461 -35.469 1 91.81 551 ASP A O 1
ATOM 4277 N N . PHE A 1 552 ? -31.094 -4.297 -34.844 1 91.62 552 PHE A N 1
ATOM 4278 C CA . PHE A 1 552 ? -31.578 -4.641 -33.5 1 91.62 552 PHE A CA 1
ATOM 4279 C C . PHE A 1 552 ? -32.031 -3.393 -32.75 1 91.62 552 PHE A C 1
ATOM 4281 O O . PHE A 1 552 ? -33.094 -3.395 -32.125 1 91.62 552 PHE A O 1
ATOM 4288 N N . LEU A 1 553 ? -31.234 -2.332 -32.844 1 89.94 553 LEU A N 1
ATOM 4289 C CA . LEU A 1 553 ? -31.547 -1.088 -32.156 1 89.94 553 LEU A CA 1
ATOM 4290 C C . LEU A 1 553 ? -32.812 -0.466 -32.719 1 89.94 553 LEU A C 1
ATOM 4292 O O . LEU A 1 553 ? -33.594 0.153 -31.969 1 89.94 553 LEU A O 1
ATOM 4296 N N . ASN A 1 554 ? -33.062 -0.682 -33.969 1 89.31 554 ASN A N 1
ATOM 4297 C CA . ASN A 1 554 ? -34.25 -0.136 -34.625 1 89.31 554 ASN A CA 1
ATOM 4298 C C . ASN A 1 554 ? -35.5 -0.939 -34.281 1 89.31 554 ASN A C 1
ATOM 4300 O O . ASN A 1 554 ? -36.594 -0.39 -34.219 1 89.31 554 ASN A O 1
ATOM 4304 N N . ASP A 1 555 ? -35.312 -2.184 -34.031 1 88 555 ASP A N 1
ATOM 4305 C CA . ASP A 1 555 ? -36.438 -3.072 -33.781 1 88 555 ASP A CA 1
ATOM 4306 C C . ASP A 1 555 ? -36.844 -3.035 -32.281 1 88 555 ASP A C 1
ATOM 4308 O O . ASP A 1 555 ? -37.938 -3.414 -31.938 1 88 555 ASP A O 1
ATOM 4312 N N . ARG A 1 556 ? -36 -2.541 -31.469 1 85.94 556 ARG A N 1
ATOM 4313 C CA . ARG A 1 556 ? -36.188 -2.602 -30.031 1 85.94 556 ARG A CA 1
ATOM 4314 C C . ARG A 1 556 ? -37.219 -1.555 -29.578 1 85.94 556 ARG A C 1
ATOM 4316 O O . ARG A 1 556 ? -37.281 -0.455 -30.125 1 85.94 556 ARG A O 1
ATOM 4323 N N . SER A 1 557 ? -37.938 -1.965 -28.625 1 86.5 557 SER A N 1
ATOM 4324 C CA . SER A 1 557 ? -38.875 -1.021 -28 1 86.5 557 SER A CA 1
ATOM 4325 C C . SER A 1 557 ? -38.125 -0.117 -27.016 1 86.5 557 SER A C 1
ATOM 4327 O O . SER A 1 557 ? -37.094 -0.495 -26.469 1 86.5 557 SER A O 1
ATOM 4329 N N . GLU A 1 558 ? -38.688 1.008 -26.797 1 84.25 558 GLU A N 1
ATOM 4330 C CA . GLU A 1 558 ? -38.094 1.971 -25.859 1 84.25 558 GLU A CA 1
ATOM 4331 C C . GLU A 1 558 ? -38.125 1.443 -24.438 1 84.25 558 GLU A C 1
ATOM 4333 O O . GLU A 1 558 ? -37.312 1.836 -23.609 1 84.25 558 GLU A O 1
ATOM 4338 N N . GLU A 1 559 ? -39 0.477 -24.203 1 86.88 559 GLU A N 1
ATOM 4339 C CA . GLU A 1 559 ? -39.156 -0.033 -22.844 1 86.88 559 GLU A CA 1
ATOM 4340 C C . GLU A 1 559 ? -38.156 -1.174 -22.578 1 86.88 559 GLU A C 1
ATOM 4342 O O . GLU A 1 559 ? -37.969 -1.562 -21.422 1 86.88 559 GLU A O 1
ATOM 4347 N N . ASP A 1 560 ? -37.594 -1.65 -23.641 1 91.31 560 ASP A N 1
ATOM 4348 C CA . ASP A 1 560 ? -36.656 -2.754 -23.484 1 91.31 560 ASP A CA 1
ATOM 4349 C C . ASP A 1 560 ? -35.375 -2.297 -22.766 1 91.31 560 ASP A C 1
ATOM 4351 O O . ASP A 1 560 ? -35 -1.133 -22.875 1 91.31 560 ASP A O 1
ATOM 4355 N N . VAL A 1 561 ? -34.875 -3.186 -22.016 1 93.06 561 VAL A N 1
ATOM 4356 C CA . VAL A 1 561 ? -33.594 -2.914 -21.344 1 93.06 561 VAL A CA 1
ATOM 4357 C C . VAL A 1 561 ? -32.5 -3.818 -21.906 1 93.06 561 VAL A C 1
ATOM 4359 O O . VAL A 1 561 ? -32.594 -5.043 -21.828 1 93.06 561 VAL A O 1
ATOM 4362 N N . ILE A 1 562 ? -31.516 -3.223 -22.516 1 93.5 562 ILE A N 1
ATOM 4363 C CA . ILE A 1 562 ? -30.375 -4 -23 1 93.5 562 ILE A CA 1
ATOM 4364 C C . ILE A 1 562 ? -29.438 -4.316 -21.844 1 93.5 562 ILE A C 1
ATOM 4366 O O . ILE A 1 562 ? -28.984 -3.414 -21.141 1 93.5 562 ILE A O 1
ATOM 4370 N N . LEU A 1 563 ? -29.125 -5.609 -21.719 1 95.31 563 LEU A N 1
ATOM 4371 C CA . LEU A 1 563 ? -28.406 -6.023 -20.531 1 95.31 563 LEU A CA 1
ATOM 4372 C C . LEU A 1 563 ? -26.938 -6.324 -20.844 1 95.31 563 LEU A C 1
ATOM 4374 O O . LEU A 1 563 ? -26.031 -5.758 -20.234 1 95.31 563 LEU A O 1
ATOM 4378 N N . ALA A 1 564 ? -26.719 -7.219 -21.797 1 95.94 564 ALA A N 1
ATOM 4379 C CA . ALA A 1 564 ? -25.344 -7.656 -22.031 1 95.94 564 ALA A CA 1
ATOM 4380 C C . ALA A 1 564 ? -25.156 -8.172 -23.453 1 95.94 564 ALA A C 1
ATOM 4382 O O . ALA A 1 564 ? -26.141 -8.461 -24.156 1 95.94 564 ALA A O 1
ATOM 4383 N N . ILE A 1 565 ? -23.953 -8.141 -23.906 1 95.19 565 ILE A N 1
ATOM 4384 C CA . ILE A 1 565 ? -23.531 -8.758 -25.172 1 95.19 565 ILE A CA 1
ATOM 4385 C C . ILE A 1 565 ? -22.578 -9.922 -24.875 1 95.19 565 ILE A C 1
ATOM 4387 O O . ILE A 1 565 ? -21.547 -9.734 -24.234 1 95.19 565 ILE A O 1
ATOM 4391 N N . VAL A 1 566 ? -22.953 -11.102 -25.25 1 94.5 566 VAL A N 1
ATOM 4392 C CA . VAL A 1 566 ? -22.062 -12.258 -25.156 1 94.5 566 VAL A CA 1
ATOM 4393 C C . VAL A 1 566 ? -21.297 -12.414 -26.469 1 94.5 566 VAL A C 1
ATOM 4395 O O . VAL A 1 566 ? -21.875 -12.734 -27.5 1 94.5 566 VAL A O 1
ATOM 4398 N N . LYS A 1 567 ? -20.062 -12.219 -26.344 1 90.75 567 LYS A N 1
ATOM 4399 C CA . LYS A 1 567 ? -19.203 -12.266 -27.516 1 90.75 567 LYS A CA 1
ATOM 4400 C C . LYS A 1 567 ? -18.922 -13.703 -27.938 1 90.75 567 LYS A C 1
ATOM 4402 O O . LYS A 1 567 ? -19.062 -14.625 -27.141 1 90.75 567 LYS A O 1
ATOM 4407 N N . GLN A 1 568 ? -18.438 -13.781 -29.172 1 83.56 568 GLN A N 1
ATOM 4408 C CA . GLN A 1 568 ? -18.078 -15.102 -29.688 1 83.56 568 GLN A CA 1
ATOM 4409 C C . GLN A 1 568 ? -16.875 -15.672 -28.938 1 83.56 568 GLN A C 1
ATOM 4411 O O . GLN A 1 568 ? -16.766 -16.891 -28.797 1 83.56 568 GLN A O 1
ATOM 4416 N N . SER A 1 569 ? -16.109 -14.805 -28.438 1 75.94 569 SER A N 1
ATOM 4417 C CA . SER A 1 569 ? -14.914 -15.203 -27.703 1 75.94 569 SER A CA 1
ATOM 4418 C C . SER A 1 569 ? -15.273 -15.781 -26.328 1 75.94 569 SER A C 1
ATOM 4420 O O . SER A 1 569 ? -14.438 -16.438 -25.688 1 75.94 569 SER A O 1
ATOM 4422 N N . GLY A 1 570 ? -16.547 -15.57 -25.922 1 77.31 570 GLY A N 1
ATOM 4423 C CA . GLY A 1 570 ? -16.953 -16.047 -24.609 1 77.31 570 GLY A CA 1
ATOM 4424 C C . GLY A 1 570 ? -16.953 -14.961 -23.562 1 77.31 570 GLY A C 1
ATOM 4425 O O . GLY A 1 570 ? -17.469 -15.164 -22.453 1 77.31 570 GLY A O 1
ATOM 4426 N N . SER A 1 571 ? -16.484 -13.828 -23.953 1 86.38 571 SER A N 1
ATOM 4427 C CA . SER A 1 571 ? -16.5 -12.711 -23.016 1 86.38 571 SER A CA 1
ATOM 4428 C C . SER A 1 571 ? -17.875 -12.062 -22.938 1 86.38 571 SER A C 1
ATOM 4430 O O . SER A 1 571 ? -18.625 -12.086 -23.906 1 86.38 571 SER A O 1
ATOM 4432 N N . VAL A 1 572 ? -18.188 -11.586 -21.781 1 92.88 572 VAL A N 1
ATOM 4433 C CA . VAL A 1 572 ? -19.484 -10.93 -21.578 1 92.88 572 VAL A CA 1
ATOM 4434 C C . VAL A 1 572 ? -19.281 -9.438 -21.359 1 92.88 572 VAL A C 1
ATOM 4436 O O . VAL A 1 572 ? -18.5 -9.039 -20.484 1 92.88 572 VAL A O 1
ATOM 4439 N N . ASN A 1 573 ? -19.906 -8.633 -22.172 1 93 573 ASN A N 1
ATOM 4440 C CA . ASN A 1 573 ? -19.891 -7.188 -21.984 1 93 573 ASN A CA 1
ATOM 4441 C C . ASN A 1 573 ? -21.234 -6.672 -21.484 1 93 573 ASN A C 1
ATOM 4443 O O . ASN A 1 573 ? -22.234 -6.777 -22.188 1 93 573 ASN A O 1
ATOM 4447 N N . PHE A 1 574 ? -21.188 -6.125 -20.312 1 94.5 574 PHE A N 1
ATOM 4448 C CA . PHE A 1 574 ? -22.406 -5.574 -19.75 1 94.5 574 PHE A CA 1
ATOM 4449 C C . PHE A 1 574 ? -22.594 -4.121 -20.172 1 94.5 574 PHE A C 1
ATOM 4451 O O . PHE A 1 574 ? -21.625 -3.363 -20.234 1 94.5 574 PHE A O 1
ATOM 4458 N N . PHE A 1 575 ? -23.766 -3.799 -20.438 1 92.5 575 PHE A N 1
ATOM 4459 C CA . PHE A 1 575 ? -24.047 -2.41 -20.781 1 92.5 575 PHE A CA 1
ATOM 4460 C C . PHE A 1 575 ? -23.938 -1.515 -19.547 1 92.5 575 PHE A C 1
ATOM 4462 O O . PHE A 1 575 ? -24.375 -1.896 -18.469 1 92.5 575 PHE A O 1
ATOM 4469 N N . THR A 1 576 ? -23.266 -0.376 -19.688 1 90.69 576 THR A N 1
ATOM 4470 C CA . THR A 1 576 ? -23.109 0.652 -18.672 1 90.69 576 THR A CA 1
ATOM 4471 C C . THR A 1 576 ? -23.391 2.035 -19.25 1 90.69 576 THR A C 1
ATOM 4473 O O . THR A 1 576 ? -23.422 2.211 -20.469 1 90.69 576 THR A O 1
ATOM 4476 N N . PRO A 1 577 ? -23.672 2.998 -18.391 1 85.19 577 PRO A N 1
ATOM 4477 C CA . PRO A 1 577 ? -23.938 4.344 -18.891 1 85.19 577 PRO A CA 1
ATOM 4478 C C . PRO A 1 577 ? -22.734 4.945 -19.625 1 85.19 577 PRO A C 1
ATOM 4480 O O . PRO A 1 577 ? -22.891 5.777 -20.516 1 85.19 577 PRO A O 1
ATOM 4483 N N . GLU A 1 578 ? -21.625 4.512 -19.234 1 76.31 578 GLU A N 1
ATOM 4484 C CA . GLU A 1 578 ? -20.406 5.141 -19.734 1 76.31 578 GLU A CA 1
ATOM 4485 C C . GLU A 1 578 ? -19.875 4.426 -20.969 1 76.31 578 GLU A C 1
ATOM 4487 O O . GLU A 1 578 ? -19.094 4.996 -21.734 1 76.31 578 GLU A O 1
ATOM 4492 N N . ASN A 1 579 ? -20.312 3.205 -21.172 1 76.31 579 ASN A N 1
ATOM 4493 C CA . ASN A 1 579 ? -19.719 2.449 -22.281 1 76.31 579 ASN A CA 1
ATOM 4494 C C . ASN A 1 579 ? -20.703 2.324 -23.438 1 76.31 579 ASN A C 1
ATOM 4496 O O . ASN A 1 579 ? -21.906 2.172 -23.234 1 76.31 579 ASN A O 1
ATOM 4500 N N . ASN A 1 580 ? -20.109 2.66 -24.672 1 78.75 580 ASN A N 1
ATOM 4501 C CA . ASN A 1 580 ? -20.859 2.436 -25.891 1 78.75 580 ASN A CA 1
ATOM 4502 C C . ASN A 1 580 ? -20.5 1.102 -26.547 1 78.75 580 ASN A C 1
ATOM 4504 O O . ASN A 1 580 ? -19.578 1.032 -27.359 1 78.75 580 ASN A O 1
ATOM 4508 N N . LEU A 1 581 ? -21.234 0.083 -26.109 1 82.44 581 LEU A N 1
ATOM 4509 C CA . LEU A 1 581 ? -20.938 -1.255 -26.609 1 82.44 581 LEU A CA 1
ATOM 4510 C C . LEU A 1 581 ? -21.609 -1.477 -27.969 1 82.44 581 LEU A C 1
ATOM 4512 O O . LEU A 1 581 ? -22.703 -0.979 -28.219 1 82.44 581 LEU A O 1
ATOM 4516 N N . THR A 1 582 ? -20.859 -2.025 -28.906 1 87.38 582 THR A N 1
ATOM 4517 C CA . THR A 1 582 ? -21.391 -2.438 -30.203 1 87.38 582 THR A CA 1
ATOM 4518 C C . THR A 1 582 ? -21.25 -3.943 -30.391 1 87.38 582 THR A C 1
ATOM 4520 O O . THR A 1 582 ? -20.281 -4.547 -29.906 1 87.38 582 THR A O 1
ATOM 4523 N N . ALA A 1 583 ? -22.203 -4.539 -30.984 1 90.75 583 ALA A N 1
ATOM 4524 C CA . ALA A 1 583 ? -22.172 -5.977 -31.234 1 90.75 583 ALA A CA 1
ATOM 4525 C C . ALA A 1 583 ? -21.719 -6.277 -32.656 1 90.75 583 ALA A C 1
ATOM 4527 O O . ALA A 1 583 ? -21.984 -5.496 -33.562 1 90.75 583 ALA A O 1
ATOM 4528 N N . GLU A 1 584 ? -21 -7.301 -32.844 1 90.94 584 GLU A N 1
ATOM 4529 C CA . GLU A 1 584 ? -20.531 -7.789 -34.125 1 90.94 584 GLU A CA 1
ATOM 4530 C C . GLU A 1 584 ? -21.219 -9.094 -34.5 1 90.94 584 GLU A C 1
ATOM 4532 O O . GLU A 1 584 ? -21.812 -9.758 -33.656 1 90.94 584 GLU A O 1
ATOM 4537 N N . PRO A 1 585 ? -21.125 -9.375 -35.844 1 91.62 585 PRO A N 1
ATOM 4538 C CA . PRO A 1 585 ? -21.703 -10.656 -36.25 1 91.62 585 PRO A CA 1
ATOM 4539 C C . PRO A 1 585 ? -21.125 -11.836 -35.469 1 91.62 585 PRO A C 1
ATOM 4541 O O . PRO A 1 585 ? -19.891 -11.961 -35.375 1 91.62 585 PRO A O 1
ATOM 4544 N N . GLY A 1 586 ? -22.016 -12.633 -34.906 1 91.5 586 GLY A N 1
ATOM 4545 C CA . GLY A 1 586 ? -21.594 -13.742 -34.062 1 91.5 586 GLY A CA 1
ATOM 4546 C C . GLY A 1 586 ? -21.891 -13.523 -32.594 1 91.5 586 GLY A C 1
ATOM 4547 O O . GLY A 1 586 ? -21.938 -14.477 -31.797 1 91.5 586 GLY A O 1
ATOM 4548 N N . ASP A 1 587 ? -22.125 -12.297 -32.281 1 94.62 587 ASP A N 1
ATOM 4549 C CA . ASP A 1 587 ? -22.453 -11.953 -30.891 1 94.62 587 ASP A CA 1
ATOM 4550 C C . ASP A 1 587 ? -23.938 -12.188 -30.594 1 94.62 587 ASP A C 1
ATOM 4552 O O . ASP A 1 587 ? -24.75 -12.32 -31.531 1 94.62 587 ASP A O 1
ATOM 4556 N N . GLN A 1 588 ? -24.203 -12.359 -29.344 1 95.56 588 GLN A N 1
ATOM 4557 C CA . GLN A 1 588 ? -25.578 -12.469 -28.891 1 95.56 588 GLN A CA 1
ATOM 4558 C C . GLN A 1 588 ? -25.906 -11.367 -27.875 1 95.56 588 GLN A C 1
ATOM 4560 O O . GLN A 1 588 ? -25.141 -11.125 -26.938 1 95.56 588 GLN A O 1
ATOM 4565 N N . ILE A 1 589 ? -27.062 -10.695 -28.141 1 95.5 589 ILE A N 1
ATOM 4566 C CA . ILE A 1 589 ? -27.484 -9.633 -27.234 1 95.5 589 ILE A CA 1
ATOM 4567 C C . ILE A 1 589 ? -28.594 -10.141 -26.328 1 95.5 589 ILE A C 1
ATOM 4569 O O . ILE A 1 589 ? -29.562 -10.742 -26.797 1 95.5 589 ILE A O 1
ATOM 4573 N N . ILE A 1 590 ? -28.422 -9.922 -25.078 1 95.88 590 ILE A N 1
ATOM 4574 C CA . ILE A 1 590 ? -29.453 -10.258 -24.109 1 95.88 590 ILE A CA 1
ATOM 4575 C C . ILE A 1 590 ? -30.203 -8.992 -23.703 1 95.88 590 ILE A C 1
ATOM 4577 O O . ILE A 1 590 ? -29.594 -8 -23.297 1 95.88 590 ILE A O 1
ATOM 4581 N N . SER A 1 591 ? -31.5 -9 -23.797 1 95.31 591 SER A N 1
ATOM 4582 C CA . SER A 1 591 ? -32.344 -7.867 -23.406 1 95.31 591 SER A CA 1
ATOM 4583 C C . SER A 1 591 ? -33.594 -8.328 -22.672 1 95.31 591 SER A C 1
ATOM 4585 O O . SER A 1 591 ? -34 -9.484 -22.797 1 95.31 591 SER A O 1
ATOM 4587 N N . LEU A 1 592 ? -33.969 -7.492 -21.75 1 95.31 592 LEU A N 1
ATOM 4588 C CA . LEU A 1 592 ? -35.281 -7.66 -21.141 1 95.31 592 LEU A CA 1
ATOM 4589 C C . LEU A 1 592 ? -36.344 -6.934 -21.938 1 95.31 592 LEU A C 1
ATOM 4591 O O . LEU A 1 592 ? -36.469 -5.707 -21.875 1 95.31 592 LEU A O 1
ATOM 4595 N N . ALA A 1 593 ? -37.125 -7.75 -22.656 1 93.5 593 ALA A N 1
ATOM 4596 C CA . ALA A 1 593 ? -38.031 -7.168 -23.641 1 93.5 593 ALA A CA 1
ATOM 4597 C C . ALA A 1 593 ? -39.5 -7.52 -23.328 1 93.5 593 ALA A C 1
ATOM 4599 O O . ALA A 1 593 ? -39.75 -8.562 -22.734 1 93.5 593 ALA A O 1
ATOM 4600 N N . LYS A 1 594 ? -40.344 -6.586 -23.781 1 88.19 594 LYS A N 1
ATOM 4601 C CA . LYS A 1 594 ? -41.781 -6.82 -23.672 1 88.19 594 LYS A CA 1
ATOM 4602 C C . LYS A 1 594 ? -42.219 -7.891 -24.672 1 88.19 594 LYS A C 1
ATOM 4604 O O . LYS A 1 594 ? -41.781 -7.902 -25.812 1 88.19 594 LYS A O 1
ATOM 4609 N N . PRO A 1 595 ? -43.031 -8.859 -24.062 1 80.06 595 PRO A N 1
ATOM 4610 C CA . PRO A 1 595 ? -43.5 -9.891 -24.984 1 80.06 595 PRO A CA 1
ATOM 4611 C C . PRO A 1 595 ? -44.375 -9.336 -26.109 1 80.06 595 PRO A C 1
ATOM 4613 O O . PRO A 1 595 ? -45.062 -8.336 -25.922 1 80.06 595 PRO A O 1
ATOM 4616 N N . GLU A 1 596 ? -44.25 -9.75 -27.375 1 64.94 596 GLU A N 1
ATOM 4617 C CA . GLU A 1 596 ? -45.125 -9.352 -28.469 1 64.94 596 GLU A CA 1
ATOM 4618 C C . GLU A 1 596 ? -46.562 -9.789 -28.219 1 64.94 596 GLU A C 1
ATOM 4620 O O . GLU A 1 596 ? -46.812 -10.797 -27.547 1 64.94 596 GLU A O 1
ATOM 4625 N N . MET B 1 1 ? 29.422 -7.438 2.531 1 48.09 1 MET B N 1
ATOM 4626 C CA . MET B 1 1 ? 28.016 -7.691 2.209 1 48.09 1 MET B CA 1
ATOM 4627 C C . MET B 1 1 ? 27.172 -7.699 3.471 1 48.09 1 MET B C 1
ATOM 4629 O O . MET B 1 1 ? 26.141 -7.008 3.539 1 48.09 1 MET B O 1
ATOM 4633 N N . GLU B 1 2 ? 27.719 -8.398 4.539 1 60.53 2 GLU B N 1
ATOM 4634 C CA . GLU B 1 2 ? 26.969 -8.609 5.781 1 60.53 2 GLU B CA 1
ATOM 4635 C C . GLU B 1 2 ? 26.844 -7.312 6.57 1 60.53 2 GLU B C 1
ATOM 4637 O O . GLU B 1 2 ? 25.766 -7.02 7.117 1 60.53 2 GLU B O 1
ATOM 4642 N N . ASN B 1 3 ? 27.781 -6.445 6.195 1 78.5 3 ASN B N 1
ATOM 4643 C CA . ASN B 1 3 ? 27.781 -5.223 6.992 1 78.5 3 ASN B CA 1
ATOM 4644 C C . ASN B 1 3 ? 26.766 -4.203 6.461 1 78.5 3 ASN B C 1
ATOM 4646 O O . ASN B 1 3 ? 26.031 -3.6 7.238 1 78.5 3 ASN B O 1
ATOM 4650 N N . LEU B 1 4 ? 26.656 -4.188 5.172 1 84.31 4 LEU B N 1
ATOM 4651 C CA . LEU B 1 4 ? 25.75 -3.205 4.586 1 84.31 4 LEU B CA 1
ATOM 4652 C C . LEU B 1 4 ? 24.297 -3.594 4.832 1 84.31 4 LEU B C 1
ATOM 4654 O O . LEU B 1 4 ? 23.438 -2.727 5.043 1 84.31 4 LEU B O 1
ATOM 4658 N N . LEU B 1 5 ? 24.094 -4.887 4.848 1 85.56 5 LEU B N 1
ATOM 4659 C CA . LEU B 1 5 ? 22.766 -5.379 5.148 1 85.56 5 LEU B CA 1
ATOM 4660 C C . LEU B 1 5 ? 22.344 -5 6.562 1 85.56 5 LEU B C 1
ATOM 4662 O O . LEU B 1 5 ? 21.203 -4.586 6.793 1 85.56 5 LEU B O 1
ATOM 4666 N N . MET B 1 6 ? 23.281 -5.098 7.441 1 88.88 6 MET B N 1
ATOM 4667 C CA . MET B 1 6 ? 23.016 -4.758 8.836 1 88.88 6 MET B CA 1
ATOM 4668 C C . MET B 1 6 ? 22.766 -3.26 8.992 1 88.88 6 MET B C 1
ATOM 4670 O O . MET B 1 6 ? 21.891 -2.848 9.75 1 88.88 6 MET B O 1
ATOM 4674 N N . ILE B 1 7 ? 23.484 -2.52 8.289 1 89.81 7 ILE B N 1
ATOM 4675 C CA . ILE B 1 7 ? 23.359 -1.068 8.359 1 89.81 7 ILE B CA 1
ATOM 4676 C C . ILE B 1 7 ? 21.984 -0.649 7.844 1 89.81 7 ILE B C 1
ATOM 4678 O O . ILE B 1 7 ? 21.328 0.202 8.438 1 89.81 7 ILE B O 1
ATOM 4682 N N . MET B 1 8 ? 21.578 -1.244 6.758 1 89 8 MET B N 1
ATOM 4683 C CA . MET B 1 8 ? 20.266 -0.926 6.184 1 89 8 MET B CA 1
ATOM 4684 C C . MET B 1 8 ? 19.141 -1.315 7.137 1 89 8 MET B C 1
ATOM 4686 O O . MET B 1 8 ? 18.156 -0.592 7.266 1 89 8 MET B O 1
ATOM 4690 N N . MET B 1 9 ? 19.391 -2.426 7.758 1 90 9 MET B N 1
ATOM 4691 C CA . MET B 1 9 ? 18.406 -2.895 8.734 1 90 9 MET B CA 1
ATOM 4692 C C . MET B 1 9 ? 18.312 -1.942 9.922 1 90 9 MET B C 1
ATOM 4694 O O . MET B 1 9 ? 17.219 -1.591 10.352 1 90 9 MET B O 1
ATOM 4698 N N . ILE B 1 10 ? 19.406 -1.495 10.383 1 93 10 ILE B N 1
ATOM 4699 C CA . ILE B 1 10 ? 19.453 -0.615 11.547 1 93 10 ILE B CA 1
ATOM 4700 C C . ILE B 1 10 ? 18.781 0.717 11.203 1 93 10 ILE B C 1
ATOM 4702 O O . ILE B 1 10 ? 18.031 1.263 12.016 1 93 10 ILE B O 1
ATOM 4706 N N . ILE B 1 11 ? 19.031 1.202 10.055 1 93.38 11 ILE B N 1
ATOM 4707 C CA . ILE B 1 11 ? 18.453 2.469 9.609 1 93.38 11 ILE B CA 1
ATOM 4708 C C . ILE B 1 11 ? 16.938 2.357 9.578 1 93.38 11 ILE B C 1
ATOM 4710 O O . ILE B 1 11 ? 16.234 3.215 10.109 1 93.38 11 ILE B O 1
ATOM 4714 N N . GLY B 1 12 ? 16.5 1.29 8.945 1 92.25 12 GLY B N 1
ATOM 4715 C CA . GLY B 1 12 ? 15.062 1.079 8.867 1 92.25 12 GLY B CA 1
ATOM 4716 C C . GLY B 1 12 ? 14.422 0.862 10.227 1 92.25 12 GLY B C 1
ATOM 4717 O O . GLY B 1 12 ? 13.367 1.43 10.516 1 92.25 12 GLY B O 1
ATOM 4718 N N . ALA B 1 13 ? 15.078 0.121 11.07 1 93.69 13 ALA B N 1
ATOM 4719 C CA . ALA B 1 13 ? 14.555 -0.198 12.398 1 93.69 13 ALA B CA 1
ATOM 4720 C C . ALA B 1 13 ? 14.484 1.048 13.273 1 93.69 13 ALA B C 1
ATOM 4722 O O . ALA B 1 13 ? 13.484 1.286 13.945 1 93.69 13 ALA B O 1
ATOM 4723 N N . LEU B 1 14 ? 15.531 1.812 13.234 1 95.31 14 LEU B N 1
ATOM 4724 C CA . LEU B 1 14 ? 15.562 3.029 14.031 1 95.31 14 LEU B CA 1
ATOM 4725 C C . LEU B 1 14 ? 14.516 4.031 13.539 1 95.31 14 LEU B C 1
ATOM 4727 O O . LEU B 1 14 ? 13.914 4.746 14.336 1 95.31 14 LEU B O 1
ATOM 4731 N N . GLY B 1 15 ? 14.352 4.062 12.242 1 93.88 15 GLY B N 1
ATOM 4732 C CA . GLY B 1 15 ? 13.359 4.961 11.672 1 93.88 15 GLY B CA 1
ATOM 4733 C C . GLY B 1 15 ? 11.945 4.641 12.109 1 93.88 15 GLY B C 1
ATOM 4734 O O . GLY B 1 15 ? 11.242 5.508 12.633 1 93.88 15 GLY B O 1
ATOM 4735 N N . VAL B 1 16 ? 11.578 3.434 11.992 1 92.44 16 VAL B N 1
ATOM 4736 C CA . VAL B 1 16 ? 10.219 3.018 12.32 1 92.44 16 VAL B CA 1
ATOM 4737 C C . VAL B 1 16 ? 10.023 3.049 13.836 1 92.44 16 VAL B C 1
ATOM 4739 O O . VAL B 1 16 ? 8.945 3.41 14.32 1 92.44 16 VAL B O 1
ATOM 4742 N N . LEU B 1 17 ? 11.039 2.695 14.555 1 93.75 17 LEU B N 1
ATOM 4743 C CA . LEU B 1 17 ? 10.977 2.771 16.016 1 93.75 17 LEU B CA 1
ATOM 4744 C C . LEU B 1 17 ? 10.758 4.207 16.469 1 93.75 17 LEU B C 1
ATOM 4746 O O . LEU B 1 17 ? 10.023 4.449 17.438 1 93.75 17 LEU B O 1
ATOM 4750 N N . SER B 1 18 ? 11.43 5.082 15.844 1 93.69 18 SER B N 1
ATOM 4751 C CA . SER B 1 18 ? 11.266 6.496 16.172 1 93.69 18 SER B CA 1
ATOM 4752 C C . SER B 1 18 ? 9.828 6.953 15.945 1 93.69 18 SER B C 1
ATOM 4754 O O . SER B 1 18 ? 9.281 7.719 16.734 1 93.69 18 SER B O 1
ATOM 4756 N N . GLN B 1 19 ? 9.281 6.516 14.852 1 89.94 19 GLN B N 1
ATOM 4757 C CA . GLN B 1 19 ? 7.887 6.855 14.578 1 89.94 19 GLN B CA 1
ATOM 4758 C C . GLN B 1 19 ? 6.961 6.266 15.633 1 89.94 19 GLN B C 1
ATOM 4760 O O . GLN B 1 19 ? 5.988 6.906 16.047 1 89.94 19 GLN B O 1
ATOM 4765 N N . TRP B 1 20 ? 7.234 5.113 16 1 91.19 20 TRP B N 1
ATOM 4766 C CA . TRP B 1 20 ? 6.43 4.441 17.016 1 91.19 20 TRP B CA 1
ATOM 4767 C C . TRP B 1 20 ? 6.535 5.16 18.359 1 91.19 20 TRP B C 1
ATOM 4769 O O . TRP B 1 20 ? 5.531 5.355 19.047 1 91.19 20 TRP B O 1
ATOM 4779 N N . ILE B 1 21 ? 7.711 5.535 18.75 1 92.69 21 ILE B N 1
ATOM 4780 C CA . ILE B 1 21 ? 7.938 6.262 20 1 92.69 21 ILE B CA 1
ATOM 4781 C C . ILE B 1 21 ? 7.207 7.602 19.953 1 92.69 21 ILE B C 1
ATOM 4783 O O . ILE B 1 21 ? 6.609 8.023 20.938 1 92.69 21 ILE B O 1
ATOM 4787 N N . ALA B 1 22 ? 7.336 8.219 18.844 1 86.88 22 ALA B N 1
ATOM 4788 C CA . ALA B 1 22 ? 6.656 9.5 18.672 1 86.88 22 ALA B CA 1
ATOM 4789 C C . ALA B 1 22 ? 5.148 9.352 18.859 1 86.88 22 ALA B C 1
ATOM 4791 O O . ALA B 1 22 ? 4.516 10.195 19.5 1 86.88 22 ALA B O 1
ATOM 4792 N N . TRP B 1 23 ? 4.594 8.289 18.297 1 80.44 23 TRP B N 1
ATOM 4793 C CA . TRP B 1 23 ? 3.166 8.031 18.422 1 80.44 23 TRP B CA 1
ATOM 4794 C C . TRP B 1 23 ? 2.791 7.75 19.875 1 80.44 23 TRP B C 1
ATOM 4796 O O . TRP B 1 23 ? 1.767 8.234 20.359 1 80.44 23 TRP B O 1
ATOM 4806 N N . ARG B 1 24 ? 3.656 7.082 20.594 1 82.75 24 ARG B N 1
ATOM 4807 C CA . ARG B 1 24 ? 3.387 6.715 21.969 1 82.75 24 ARG B CA 1
ATOM 4808 C C . ARG B 1 24 ? 3.523 7.922 22.891 1 82.75 24 ARG B C 1
ATOM 4810 O O . ARG B 1 24 ? 2.799 8.039 23.891 1 82.75 24 ARG B O 1
ATOM 4817 N N . THR B 1 25 ? 4.438 8.781 22.625 1 82.56 25 THR B N 1
ATOM 4818 C CA . THR B 1 25 ? 4.734 9.914 23.5 1 82.56 25 THR B CA 1
ATOM 4819 C C . THR B 1 25 ? 4.031 11.172 23.016 1 82.56 25 THR B C 1
ATOM 4821 O O . THR B 1 25 ? 4.121 12.227 23.641 1 82.56 25 THR B O 1
ATOM 4824 N N . ARG B 1 26 ? 3.436 11.094 21.844 1 75.25 26 ARG B N 1
ATOM 4825 C CA . ARG B 1 26 ? 2.727 12.219 21.234 1 75.25 26 ARG B CA 1
ATOM 4826 C C . ARG B 1 26 ? 3.684 13.359 20.922 1 75.25 26 ARG B C 1
ATOM 4828 O O . ARG B 1 26 ? 3.359 14.531 21.125 1 75.25 26 ARG B O 1
ATOM 4835 N N . LEU B 1 27 ? 4.914 12.977 20.609 1 78.75 27 LEU B N 1
ATOM 4836 C CA . LEU B 1 27 ? 5.914 13.922 20.141 1 78.75 27 LEU B CA 1
ATOM 4837 C C . LEU B 1 27 ? 5.961 13.945 18.609 1 78.75 27 LEU B C 1
ATOM 4839 O O . LEU B 1 27 ? 5.539 12.984 17.953 1 78.75 27 LEU B O 1
ATOM 4843 N N . PRO B 1 28 ? 6.41 15.094 18.109 1 75.75 28 PRO B N 1
ATOM 4844 C CA . PRO B 1 28 ? 6.605 15.094 16.656 1 75.75 28 PRO B CA 1
ATOM 4845 C C . PRO B 1 28 ? 7.621 14.047 16.188 1 75.75 28 PRO B C 1
ATOM 4847 O O . PRO B 1 28 ? 8.734 13.992 16.719 1 75.75 28 PRO B O 1
ATOM 4850 N N . ALA B 1 29 ? 7.23 13.273 15.258 1 82.12 29 ALA B N 1
ATOM 4851 C CA . ALA B 1 29 ? 8.031 12.133 14.805 1 82.12 29 ALA B CA 1
ATOM 4852 C C . ALA B 1 29 ? 9.398 12.594 14.305 1 82.12 29 ALA B C 1
ATOM 4854 O O . ALA B 1 29 ? 10.406 11.914 14.523 1 82.12 29 ALA B O 1
ATOM 4855 N N . ILE B 1 30 ? 9.453 13.703 13.664 1 78.12 30 ILE B N 1
ATOM 4856 C CA . ILE B 1 30 ? 10.68 14.203 13.047 1 78.12 30 ILE B CA 1
ATOM 4857 C C . ILE B 1 30 ? 11.695 14.539 14.141 1 78.12 30 ILE B C 1
ATOM 4859 O O . ILE B 1 30 ? 12.898 14.344 13.953 1 78.12 30 ILE B O 1
ATOM 4863 N N . VAL B 1 31 ? 11.227 15.047 15.227 1 81.44 31 VAL B N 1
ATOM 4864 C CA . VAL B 1 31 ? 12.117 15.383 16.344 1 81.44 31 VAL B CA 1
ATOM 4865 C C . VAL B 1 31 ? 12.727 14.109 16.922 1 81.44 31 VAL B C 1
ATOM 4867 O O . VAL B 1 31 ? 13.938 14.055 17.156 1 81.44 31 VAL B O 1
ATOM 4870 N N . VAL B 1 32 ? 11.906 13.188 17.078 1 88.25 32 VAL B N 1
ATOM 4871 C CA . VAL B 1 32 ? 12.375 11.938 17.656 1 88.25 32 VAL B CA 1
ATOM 4872 C C . VAL B 1 32 ? 13.367 11.266 16.703 1 88.25 32 VAL B C 1
ATOM 4874 O O . VAL B 1 32 ? 14.406 10.766 17.141 1 88.25 32 VAL B O 1
ATOM 4877 N N . MET B 1 33 ? 13.062 11.25 15.461 1 88.62 33 MET B N 1
ATOM 4878 C CA . MET B 1 33 ? 13.945 10.641 14.469 1 88.62 33 MET B CA 1
ATOM 4879 C C . MET B 1 33 ? 15.289 11.352 14.422 1 88.62 33 MET B C 1
ATOM 4881 O O . MET B 1 33 ? 16.328 10.711 14.273 1 88.62 33 MET B O 1
ATOM 4885 N N . ALA B 1 34 ? 15.219 12.688 14.562 1 84.62 34 ALA B N 1
ATOM 4886 C CA . ALA B 1 34 ? 16.453 13.461 14.555 1 84.62 34 ALA B CA 1
ATOM 4887 C C . ALA B 1 34 ? 17.328 13.102 15.758 1 84.62 34 ALA B C 1
ATOM 4889 O O . ALA B 1 34 ? 18.547 12.93 15.617 1 84.62 34 ALA B O 1
ATOM 4890 N N . ILE B 1 35 ? 16.719 13 16.844 1 89.12 35 ILE B N 1
ATOM 4891 C CA . ILE B 1 35 ? 17.453 12.688 18.062 1 89.12 35 ILE B CA 1
ATOM 4892 C C . ILE B 1 35 ? 18.047 11.281 17.953 1 89.12 35 ILE B C 1
ATOM 4894 O O . ILE B 1 35 ? 19.219 11.078 18.281 1 89.12 35 ILE B O 1
ATOM 4898 N N . VAL B 1 36 ? 17.281 10.375 17.5 1 93.56 36 VAL B N 1
ATOM 4899 C CA . VAL B 1 36 ? 17.734 8.992 17.406 1 93.56 36 VAL B CA 1
ATOM 4900 C C . VAL B 1 36 ? 18.859 8.883 16.375 1 93.56 36 VAL B C 1
ATOM 4902 O O . VAL B 1 36 ? 19.828 8.148 16.578 1 93.56 36 VAL B O 1
ATOM 4905 N N . GLY B 1 37 ? 18.719 9.547 15.266 1 91.81 37 GLY B N 1
ATOM 4906 C CA . GLY B 1 37 ? 19.781 9.562 14.266 1 91.81 37 GLY B CA 1
ATOM 4907 C C . GLY B 1 37 ? 21.078 10.141 14.781 1 91.81 37 GLY B C 1
ATOM 4908 O O . GLY B 1 37 ? 22.156 9.609 14.508 1 91.81 37 GLY B O 1
ATOM 4909 N N . LEU B 1 38 ? 20.969 11.211 15.562 1 90.31 38 LEU B N 1
ATOM 4910 C CA . LEU B 1 38 ? 22.141 11.844 16.141 1 90.31 38 LEU B CA 1
ATOM 4911 C C . LEU B 1 38 ? 22.828 10.922 17.141 1 90.31 38 LEU B C 1
ATOM 4913 O O . LEU B 1 38 ? 24.047 10.875 17.219 1 90.31 38 LEU B O 1
ATOM 4917 N N . LEU B 1 39 ? 22.016 10.234 17.859 1 94.5 39 LEU B N 1
ATOM 4918 C CA . LEU B 1 39 ? 22.562 9.297 18.844 1 94.5 39 LEU B CA 1
ATOM 4919 C C . LEU B 1 39 ? 23.25 8.125 18.156 1 94.5 39 LEU B C 1
ATOM 4921 O O . LEU B 1 39 ? 24.344 7.727 18.562 1 94.5 39 LEU B O 1
ATOM 4925 N N . ALA B 1 40 ? 22.703 7.617 17.109 1 94.44 40 ALA B N 1
ATOM 4926 C CA . ALA B 1 40 ? 23.234 6.441 16.422 1 94.44 40 ALA B CA 1
ATOM 4927 C C . ALA B 1 40 ? 24.453 6.789 15.578 1 94.44 40 ALA B C 1
ATOM 4929 O O . ALA B 1 40 ? 25.328 5.941 15.352 1 94.44 40 ALA B O 1
ATOM 4930 N N . GLY B 1 41 ? 24.516 7.961 15.133 1 93.12 41 GLY B N 1
ATOM 4931 C CA . GLY B 1 41 ? 25.594 8.383 14.258 1 93.12 41 GLY B CA 1
ATOM 4932 C C . GLY B 1 41 ? 26.719 9.094 14.992 1 93.12 41 GLY B C 1
ATOM 4933 O O . GLY B 1 41 ? 27.562 8.445 15.625 1 93.12 41 GLY B O 1
ATOM 4934 N N . PRO B 1 42 ? 26.734 10.398 15.062 1 90.12 42 PRO B N 1
ATOM 4935 C CA . PRO B 1 42 ? 27.859 11.188 15.578 1 90.12 42 PRO B CA 1
ATOM 4936 C C . PRO B 1 42 ? 28.094 10.961 17.078 1 90.12 42 PRO B C 1
ATOM 4938 O O . PRO B 1 42 ? 29.234 11.047 17.547 1 90.12 42 PRO B O 1
ATOM 4941 N N . VAL B 1 43 ? 27.094 10.656 17.859 1 90.88 43 VAL B N 1
ATOM 4942 C CA . VAL B 1 43 ? 27.266 10.547 19.297 1 90.88 43 VAL B CA 1
ATOM 4943 C C . VAL B 1 43 ? 27.844 9.18 19.656 1 90.88 43 VAL B C 1
ATOM 4945 O O . VAL B 1 43 ? 28.906 9.102 20.297 1 90.88 43 VAL B O 1
ATOM 4948 N N . PHE B 1 44 ? 27.281 8.047 19.172 1 93.25 44 PHE B N 1
ATOM 4949 C CA . PHE B 1 44 ? 27.734 6.711 19.531 1 93.25 44 PHE B CA 1
ATOM 4950 C C . PHE B 1 44 ? 28.531 6.082 18.391 1 93.25 44 PHE B C 1
ATOM 4952 O O . PHE B 1 44 ? 29.25 5.113 18.609 1 93.25 44 PHE B O 1
ATOM 4959 N N . GLY B 1 45 ? 28.375 6.57 17.25 1 90.94 45 GLY B N 1
ATOM 4960 C CA . GLY B 1 45 ? 29.141 6.09 16.109 1 90.94 45 GLY B CA 1
ATOM 4961 C C . GLY B 1 45 ? 28.734 4.699 15.656 1 90.94 45 GLY B C 1
ATOM 4962 O O . GLY B 1 45 ? 29.562 3.924 15.188 1 90.94 45 GLY B O 1
ATOM 4963 N N . ILE B 1 46 ? 27.547 4.359 15.781 1 91 46 ILE B N 1
ATOM 4964 C CA . ILE B 1 46 ? 27.047 3.035 15.422 1 91 46 ILE B CA 1
ATOM 4965 C C . ILE B 1 46 ? 26.953 2.91 13.906 1 91 46 ILE B C 1
ATOM 4967 O O . ILE B 1 46 ? 27.297 1.874 13.336 1 91 46 ILE B O 1
ATOM 4971 N N . ILE B 1 47 ? 26.484 3.951 13.227 1 92.44 47 ILE B N 1
ATOM 4972 C CA . ILE B 1 47 ? 26.328 3.914 11.781 1 92.44 47 ILE B CA 1
ATOM 4973 C C . ILE B 1 47 ? 26.75 5.25 11.18 1 92.44 47 ILE B C 1
ATOM 4975 O O . ILE B 1 47 ? 26.703 6.285 11.844 1 92.44 47 ILE B O 1
ATOM 4979 N N . ASN B 1 48 ? 27.219 5.211 10.031 1 92.81 48 ASN B N 1
ATOM 4980 C CA . ASN B 1 48 ? 27.516 6.348 9.156 1 92.81 48 ASN B CA 1
ATOM 4981 C C . ASN B 1 48 ? 27.031 6.09 7.73 1 92.81 48 ASN B C 1
ATOM 4983 O O . ASN B 1 48 ? 27.844 5.734 6.863 1 92.81 48 ASN B O 1
ATOM 4987 N N . PRO B 1 49 ? 25.766 6.418 7.543 1 90.31 49 PRO B N 1
ATOM 4988 C CA . PRO B 1 49 ? 25.141 6.055 6.266 1 90.31 49 PRO B CA 1
ATOM 4989 C C . PRO B 1 49 ? 25.859 6.664 5.066 1 90.31 49 PRO B C 1
ATOM 4991 O O . PRO B 1 49 ? 25.953 6.023 4.016 1 90.31 49 PRO B O 1
ATOM 4994 N N . GLU B 1 50 ? 26.359 7.84 5.176 1 87.25 50 GLU B N 1
ATOM 4995 C CA . GLU B 1 50 ? 27.047 8.469 4.055 1 87.25 50 GLU B CA 1
ATOM 4996 C C . GLU B 1 50 ? 28.297 7.691 3.676 1 87.25 50 GLU B C 1
ATOM 4998 O O . GLU B 1 50 ? 28.547 7.445 2.494 1 87.25 50 GLU B O 1
ATOM 5003 N N . ALA B 1 51 ? 29.078 7.332 4.629 1 87.25 51 ALA B N 1
ATOM 5004 C CA . ALA B 1 51 ? 30.297 6.574 4.387 1 87.25 51 ALA B CA 1
ATOM 5005 C C . ALA B 1 51 ? 29.984 5.148 3.941 1 87.25 51 ALA B C 1
ATOM 5007 O O . ALA B 1 51 ? 30.688 4.59 3.092 1 87.25 51 ALA B O 1
ATOM 5008 N N . ASP B 1 52 ? 29.016 4.617 4.504 1 88.12 52 ASP B N 1
ATOM 5009 C CA . ASP B 1 52 ? 28.703 3.211 4.27 1 88.12 52 ASP B CA 1
ATOM 5010 C C . ASP B 1 52 ? 28.062 3.012 2.9 1 88.12 52 ASP B C 1
ATOM 5012 O O . ASP B 1 52 ? 28.328 2.021 2.217 1 88.12 52 ASP B O 1
ATOM 5016 N N . LEU B 1 53 ? 27.188 3.883 2.479 1 87 53 LEU B N 1
ATOM 5017 C CA . LEU B 1 53 ? 26.469 3.738 1.218 1 87 53 LEU B CA 1
ATOM 5018 C C . LEU B 1 53 ? 27.281 4.309 0.06 1 87 53 LEU B C 1
ATOM 5020 O O . LEU B 1 53 ? 27.062 3.938 -1.097 1 87 53 LEU B O 1
ATOM 5024 N N . GLY B 1 54 ? 28.172 5.172 0.36 1 82.31 54 GLY B N 1
ATOM 5025 C CA . GLY B 1 54 ? 29.062 5.723 -0.653 1 82.31 54 GLY B CA 1
ATOM 5026 C C . GLY B 1 54 ? 28.328 6.48 -1.743 1 82.31 54 GLY B C 1
ATOM 5027 O O . GLY B 1 54 ? 27.531 7.375 -1.455 1 82.31 54 GLY B O 1
ATOM 5028 N N . ASP B 1 55 ? 28.422 6.062 -3.004 1 82.19 55 ASP B N 1
ATOM 5029 C CA . ASP B 1 55 ? 27.891 6.766 -4.168 1 82.19 55 ASP B CA 1
ATOM 5030 C C . ASP B 1 55 ? 26.375 6.652 -4.23 1 82.19 55 ASP B C 1
ATOM 5032 O O . ASP B 1 55 ? 25.719 7.438 -4.918 1 82.19 55 ASP B O 1
ATOM 5036 N N . LEU B 1 56 ? 25.875 5.77 -3.451 1 84.06 56 LEU B N 1
ATOM 5037 C CA . LEU B 1 56 ? 24.438 5.539 -3.518 1 84.06 56 LEU B CA 1
ATOM 5038 C C . LEU B 1 56 ? 23.688 6.469 -2.57 1 84.06 56 LEU B C 1
ATOM 5040 O O . LEU B 1 56 ? 22.469 6.648 -2.695 1 84.06 56 LEU B O 1
ATOM 5044 N N . TYR B 1 57 ? 24.438 7.07 -1.633 1 85.75 57 TYR B N 1
ATOM 5045 C CA . TYR B 1 57 ? 23.828 7.934 -0.623 1 85.75 57 TYR B CA 1
ATOM 5046 C C . TYR B 1 57 ? 23.031 9.055 -1.273 1 85.75 57 TYR B C 1
ATOM 5048 O O . TYR B 1 57 ? 21.844 9.234 -0.98 1 85.75 57 TYR B O 1
ATOM 5056 N N . GLY B 1 58 ? 23.609 9.758 -2.25 1 83.44 58 GLY B N 1
ATOM 5057 C CA . GLY B 1 58 ? 22.984 10.898 -2.912 1 83.44 58 GLY B CA 1
ATOM 5058 C C . GLY B 1 58 ? 21.766 10.516 -3.725 1 83.44 58 GLY B C 1
ATOM 5059 O O . GLY B 1 58 ? 20.672 11.031 -3.486 1 83.44 58 GLY B O 1
ATOM 5060 N N . PRO B 1 59 ? 21.922 9.523 -4.566 1 84.31 59 PRO B N 1
ATOM 5061 C CA . PRO B 1 59 ? 20.797 9.109 -5.406 1 84.31 59 PRO B CA 1
ATOM 5062 C C . PRO B 1 59 ? 19.609 8.578 -4.598 1 84.31 59 PRO B C 1
ATOM 5064 O O . PRO B 1 59 ? 18.453 8.836 -4.945 1 84.31 59 PRO B O 1
ATOM 5067 N N . LEU B 1 60 ? 19.859 7.879 -3.561 1 86.38 60 LEU B N 1
ATOM 5068 C CA . LEU B 1 60 ? 18.797 7.336 -2.729 1 86.38 60 LEU B CA 1
ATOM 5069 C C . LEU B 1 60 ? 18 8.453 -2.062 1 86.38 60 LEU B C 1
ATOM 5071 O O . LEU B 1 60 ? 16.766 8.391 -1.985 1 86.38 60 LEU B O 1
ATOM 5075 N N . ILE B 1 61 ? 18.703 9.438 -1.586 1 84.94 61 ILE B N 1
ATOM 5076 C CA . ILE B 1 61 ? 18.062 10.57 -0.935 1 84.94 61 ILE B CA 1
ATOM 5077 C C . ILE B 1 61 ? 17.234 11.352 -1.958 1 84.94 61 ILE B C 1
ATOM 5079 O O . ILE B 1 61 ? 16.094 11.742 -1.683 1 84.94 61 ILE B O 1
ATOM 5083 N N . SER B 1 62 ? 17.812 11.531 -3.125 1 84.69 62 SER B N 1
ATOM 5084 C CA . SER B 1 62 ? 17.141 12.297 -4.164 1 84.69 62 SER B CA 1
ATOM 5085 C C . SER B 1 62 ? 15.836 11.617 -4.59 1 84.69 62 SER B C 1
ATOM 5087 O O . SER B 1 62 ? 14.812 12.281 -4.762 1 84.69 62 SER B O 1
ATOM 5089 N N . ILE B 1 63 ? 15.898 10.344 -4.727 1 87.44 63 ILE B N 1
ATOM 5090 C CA . ILE B 1 63 ? 14.719 9.578 -5.129 1 87.44 63 ILE B CA 1
ATOM 5091 C C . ILE B 1 63 ? 13.656 9.656 -4.031 1 87.44 63 ILE B C 1
ATOM 5093 O O . ILE B 1 63 ? 12.477 9.883 -4.316 1 87.44 63 ILE B O 1
ATOM 5097 N N . ALA B 1 64 ? 14.125 9.461 -2.832 1 88.75 64 ALA B N 1
ATOM 5098 C CA . ALA B 1 64 ? 13.195 9.484 -1.703 1 88.75 64 ALA B CA 1
ATOM 5099 C C . ALA B 1 64 ? 12.516 10.844 -1.581 1 88.75 64 ALA B C 1
ATOM 5101 O O . ALA B 1 64 ? 11.305 10.922 -1.372 1 88.75 64 ALA B O 1
ATOM 5102 N N . VAL B 1 65 ? 13.289 11.859 -1.7 1 84.69 65 VAL B N 1
ATOM 5103 C CA . VAL B 1 65 ? 12.75 13.211 -1.599 1 84.69 65 VAL B CA 1
ATOM 5104 C C . VAL B 1 65 ? 11.766 13.461 -2.738 1 84.69 65 VAL B C 1
ATOM 5106 O O . VAL B 1 65 ? 10.727 14.094 -2.543 1 84.69 65 VAL B O 1
ATOM 5109 N N . GLY B 1 66 ? 12.148 13.031 -3.961 1 88.31 66 GLY B N 1
ATOM 5110 C CA . GLY B 1 66 ? 11.242 13.148 -5.09 1 88.31 66 GLY B CA 1
ATOM 5111 C C . GLY B 1 66 ? 9.898 12.484 -4.844 1 88.31 66 GLY B C 1
ATOM 5112 O O . GLY B 1 66 ? 8.852 13.062 -5.129 1 88.31 66 GLY B O 1
ATOM 5113 N N . ILE B 1 67 ? 9.922 11.32 -4.258 1 89.88 67 ILE B N 1
ATOM 5114 C CA . ILE B 1 67 ? 8.703 10.555 -3.992 1 89.88 67 ILE B CA 1
ATOM 5115 C C . ILE B 1 67 ? 7.887 11.258 -2.91 1 89.88 67 ILE B C 1
ATOM 5117 O O . ILE B 1 67 ? 6.66 11.359 -3.02 1 89.88 67 ILE B O 1
ATOM 5121 N N . ILE B 1 68 ? 8.531 11.742 -1.897 1 86.56 68 ILE B N 1
ATOM 5122 C CA . ILE B 1 68 ? 7.859 12.406 -0.783 1 86.56 68 ILE B CA 1
ATOM 5123 C C . ILE B 1 68 ? 7.176 13.68 -1.276 1 86.56 68 ILE B C 1
ATOM 5125 O O . ILE B 1 68 ? 6.027 13.953 -0.914 1 86.56 68 ILE B O 1
ATOM 5129 N N . LEU B 1 69 ? 7.902 14.398 -2.076 1 86.12 69 LEU B N 1
ATOM 5130 C CA . LEU B 1 69 ? 7.348 15.641 -2.617 1 86.12 69 LEU B CA 1
ATOM 5131 C C . LEU B 1 69 ? 6.156 15.352 -3.525 1 86.12 69 LEU B C 1
ATOM 5133 O O . LEU B 1 69 ? 5.195 16.125 -3.557 1 86.12 69 LEU B O 1
ATOM 5137 N N . PHE B 1 70 ? 6.215 14.289 -4.324 1 90.31 70 PHE B N 1
ATOM 5138 C CA . PHE B 1 70 ? 5.105 13.867 -5.172 1 90.31 70 PHE B CA 1
ATOM 5139 C C . PHE B 1 70 ? 3.869 13.562 -4.34 1 90.31 70 PHE B C 1
ATOM 5141 O O . PHE B 1 70 ? 2.766 14 -4.668 1 90.31 70 PHE B O 1
ATOM 5148 N N . GLU B 1 71 ? 4.094 12.859 -3.283 1 86 71 GLU B N 1
ATOM 5149 C CA . GLU B 1 71 ? 2.994 12.5 -2.396 1 86 71 GLU B CA 1
ATOM 5150 C C . GLU B 1 71 ? 2.354 13.734 -1.776 1 86 71 GLU B C 1
ATOM 5152 O O . GLU B 1 71 ? 1.13 13.812 -1.651 1 86 71 GLU B O 1
ATOM 5157 N N . GLY B 1 72 ? 3.152 14.617 -1.322 1 82.94 72 GLY B N 1
ATOM 5158 C CA . GLY B 1 72 ? 2.625 15.859 -0.787 1 82.94 72 GLY B CA 1
ATOM 5159 C C . GLY B 1 72 ? 1.831 16.656 -1.803 1 82.94 72 GLY B C 1
ATOM 5160 O O . GLY B 1 72 ? 0.801 17.25 -1.469 1 82.94 72 GLY B O 1
ATOM 5161 N N . SER B 1 73 ? 2.299 16.656 -3.012 1 88.81 73 SER B N 1
ATOM 5162 C CA . SER B 1 73 ? 1.677 17.453 -4.062 1 88.81 73 SER B CA 1
ATOM 5163 C C . SER B 1 73 ? 0.354 16.844 -4.512 1 88.81 73 SER B C 1
ATOM 5165 O O . SER B 1 73 ? -0.503 17.547 -5.059 1 88.81 73 SER B O 1
ATOM 5167 N N . LEU B 1 74 ? 0.212 15.602 -4.285 1 86.94 74 LEU B N 1
ATOM 5168 C CA . LEU B 1 74 ? -1.036 14.93 -4.629 1 86.94 74 LEU B CA 1
ATOM 5169 C C . LEU B 1 74 ? -2.178 15.414 -3.742 1 86.94 74 LEU B C 1
ATOM 5171 O O . LEU B 1 74 ? -3.35 15.188 -4.051 1 86.94 74 LEU B O 1
ATOM 5175 N N . ASN B 1 75 ? -1.859 16.125 -2.713 1 78.5 75 ASN B N 1
ATOM 5176 C CA . ASN B 1 75 ? -2.867 16.609 -1.776 1 78.5 75 ASN B CA 1
ATOM 5177 C C . ASN B 1 75 ? -3.227 18.062 -2.047 1 78.5 75 ASN B C 1
ATOM 5179 O O . ASN B 1 75 ? -3.99 18.672 -1.293 1 78.5 75 ASN B O 1
ATOM 5183 N N . LEU B 1 76 ? -2.707 18.562 -3.08 1 84.12 76 LEU B N 1
ATOM 5184 C CA . LEU B 1 76 ? -2.98 19.953 -3.395 1 84.12 76 LEU B CA 1
ATOM 5185 C C . LEU B 1 76 ? -4.145 20.078 -4.371 1 84.12 76 LEU B C 1
ATOM 5187 O O . LEU B 1 76 ? -3.965 19.906 -5.582 1 84.12 76 LEU B O 1
ATOM 5191 N N . ASP B 1 77 ? -5.254 20.328 -3.799 1 81.06 77 ASP B N 1
ATOM 5192 C CA . ASP B 1 77 ? -6.473 20.547 -4.578 1 81.06 77 ASP B CA 1
ATOM 5193 C C . ASP B 1 77 ? -6.836 22.031 -4.637 1 81.06 77 ASP B C 1
ATOM 5195 O O . ASP B 1 77 ? -7.004 22.672 -3.6 1 81.06 77 ASP B O 1
ATOM 5199 N N . PHE B 1 78 ? -7.07 22.5 -5.781 1 83.06 78 PHE B N 1
ATOM 5200 C CA . PHE B 1 78 ? -7.375 23.922 -5.949 1 83.06 78 PHE B CA 1
ATOM 5201 C C . PHE B 1 78 ? -8.719 24.266 -5.312 1 83.06 78 PHE B C 1
ATOM 5203 O O . PHE B 1 78 ? -8.961 25.422 -4.941 1 83.06 78 PHE B O 1
ATOM 5210 N N . ARG B 1 79 ? -9.617 23.312 -5.082 1 78.56 79 ARG B N 1
ATOM 5211 C CA . ARG B 1 79 ? -10.938 23.516 -4.484 1 78.56 79 ARG B CA 1
ATOM 5212 C C . ARG B 1 79 ? -10.812 23.859 -3 1 78.56 79 ARG B C 1
ATOM 5214 O O . ARG B 1 79 ? -11.727 24.453 -2.418 1 78.56 79 ARG B O 1
ATOM 5221 N N . GLU B 1 80 ? -9.633 23.516 -2.439 1 75.69 80 GLU B N 1
ATOM 5222 C CA . GLU B 1 80 ? -9.414 23.75 -1.016 1 75.69 80 GLU B CA 1
ATOM 5223 C C . GLU B 1 80 ? -9.094 25.219 -0.736 1 75.69 80 GLU B C 1
ATOM 5225 O O . GLU B 1 80 ? -9.273 25.688 0.385 1 75.69 80 GLU B O 1
ATOM 5230 N N . ILE B 1 81 ? -8.586 25.953 -1.765 1 78.5 81 ILE B N 1
ATOM 5231 C CA . ILE B 1 81 ? -8.141 27.312 -1.506 1 78.5 81 ILE B CA 1
ATOM 5232 C C . ILE B 1 81 ? -9.023 28.312 -2.26 1 78.5 81 ILE B C 1
ATOM 5234 O O . ILE B 1 81 ? -8.602 29.422 -2.57 1 78.5 81 ILE B O 1
ATOM 5238 N N . LYS B 1 82 ? -10.133 27.891 -2.607 1 77.62 82 LYS B N 1
ATOM 5239 C CA . LYS B 1 82 ? -11.031 28.766 -3.355 1 77.62 82 LYS B CA 1
ATOM 5240 C C . LYS B 1 82 ? -11.242 30.094 -2.631 1 77.62 82 LYS B C 1
ATOM 5242 O O . LYS B 1 82 ? -11.227 31.156 -3.252 1 77.62 82 LYS B O 1
ATOM 5247 N N . GLY B 1 83 ? -11.406 30.188 -1.366 1 74.06 83 GLY B N 1
ATOM 5248 C CA . GLY B 1 83 ? -11.625 31.422 -0.613 1 74.06 83 GLY B CA 1
ATOM 5249 C C . GLY B 1 83 ? -10.344 32.062 -0.146 1 74.06 83 GLY B C 1
ATOM 5250 O O . GLY B 1 83 ? -10.359 33.188 0.396 1 74.06 83 GLY B O 1
ATOM 5251 N N . MET B 1 84 ? -9.203 31.469 -0.471 1 82.12 84 MET B N 1
ATOM 5252 C CA . MET B 1 84 ? -7.926 31.969 0.034 1 82.12 84 MET B CA 1
ATOM 5253 C C . MET B 1 84 ? -6.859 31.938 -1.058 1 82.12 84 MET B C 1
ATOM 5255 O O . MET B 1 84 ? -5.676 31.75 -0.771 1 82.12 84 MET B O 1
ATOM 5259 N N . ARG B 1 85 ? -7.324 32.094 -2.176 1 87.25 85 ARG B N 1
ATOM 5260 C CA . ARG B 1 85 ? -6.395 31.984 -3.295 1 87.25 85 ARG B CA 1
ATOM 5261 C C . ARG B 1 85 ? -5.398 33.156 -3.275 1 87.25 85 ARG B C 1
ATOM 5263 O O . ARG B 1 85 ? -4.207 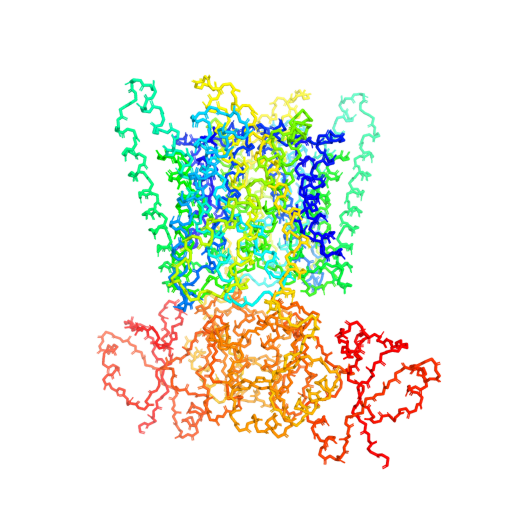32.938 -3.525 1 87.25 85 ARG B O 1
ATOM 5270 N N . LYS B 1 86 ? -5.887 34.281 -2.922 1 90 86 LYS B N 1
ATOM 5271 C CA . LYS B 1 86 ? -5.043 35.469 -2.959 1 90 86 LYS B CA 1
ATOM 5272 C C . LYS B 1 86 ? -3.953 35.406 -1.896 1 90 86 LYS B C 1
ATOM 5274 O O . LYS B 1 86 ? -2.771 35.594 -2.197 1 90 86 LYS B O 1
ATOM 5279 N N . PRO B 1 87 ? -4.34 35.125 -0.69 1 90.62 87 PRO B N 1
ATOM 5280 C CA . PRO B 1 87 ? -3.287 35.031 0.324 1 90.62 87 PRO B CA 1
ATOM 5281 C C . PRO B 1 87 ? -2.268 33.938 0.001 1 90.62 87 PRO B C 1
ATOM 5283 O O . PRO B 1 87 ? -1.064 34.156 0.177 1 90.62 87 PRO B O 1
ATOM 5286 N N . VAL B 1 88 ? -2.701 32.812 -0.423 1 91.38 88 VAL B N 1
ATOM 5287 C CA . VAL B 1 88 ? -1.81 31.703 -0.73 1 91.38 88 VAL B CA 1
ATOM 5288 C C . VAL B 1 88 ? -0.875 32.094 -1.874 1 91.38 88 VAL B C 1
ATOM 5290 O O . VAL B 1 88 ? 0.333 31.859 -1.803 1 91.38 88 VAL B O 1
ATOM 5293 N N . PHE B 1 89 ? -1.373 32.719 -2.857 1 92.31 89 PHE B N 1
ATOM 5294 C CA . PHE B 1 89 ? -0.586 33.156 -4.012 1 92.31 89 PHE B CA 1
ATOM 5295 C C . PHE B 1 89 ? 0.455 34.188 -3.617 1 92.31 89 PHE B C 1
ATOM 5297 O O . PHE B 1 89 ? 1.601 34.125 -4.066 1 92.31 89 PHE B O 1
ATOM 5304 N N . ARG B 1 90 ? 0.126 35.062 -2.832 1 94.38 90 ARG B N 1
ATOM 5305 C CA . ARG B 1 90 ? 1.035 36.125 -2.391 1 94.38 90 ARG B CA 1
ATOM 5306 C C . ARG B 1 90 ? 2.145 35.531 -1.513 1 94.38 90 ARG B C 1
ATOM 5308 O O . ARG B 1 90 ? 3.293 36 -1.586 1 94.38 90 ARG B O 1
ATOM 5315 N N . ILE B 1 91 ? 1.794 34.656 -0.726 1 93.31 91 ILE B N 1
ATOM 5316 C CA . ILE B 1 91 ? 2.777 34.031 0.163 1 93.31 91 ILE B CA 1
ATOM 5317 C C . ILE B 1 91 ? 3.787 33.25 -0.654 1 93.31 91 ILE B C 1
ATOM 5319 O O . ILE B 1 91 ? 4.992 33.312 -0.413 1 93.31 91 ILE B O 1
ATOM 5323 N N . VAL B 1 92 ? 3.348 32.562 -1.688 1 91.5 92 VAL B N 1
ATOM 5324 C CA . VAL B 1 92 ? 4.203 31.641 -2.432 1 91.5 92 VAL B CA 1
ATOM 5325 C C . VAL B 1 92 ? 5.027 32.406 -3.457 1 91.5 92 VAL B C 1
ATOM 5327 O O . VAL B 1 92 ? 6.078 31.953 -3.898 1 91.5 92 VAL B O 1
ATOM 5330 N N . THR B 1 93 ? 4.648 33.656 -3.785 1 92.38 93 THR B N 1
ATOM 5331 C CA . THR B 1 93 ? 5.391 34.438 -4.77 1 92.38 93 THR B CA 1
ATOM 5332 C C . THR B 1 93 ? 6.148 35.562 -4.094 1 92.38 93 THR B C 1
ATOM 5334 O O . THR B 1 93 ? 7.332 35.438 -3.775 1 92.38 93 THR B O 1
ATOM 5337 N N . VAL B 1 94 ? 5.344 36.531 -3.643 1 93.88 94 VAL B N 1
ATOM 5338 C CA . VAL B 1 94 ? 5.941 37.719 -3.023 1 93.88 94 VAL B CA 1
ATOM 5339 C C . VAL B 1 94 ? 6.598 37.312 -1.7 1 93.88 94 VAL B C 1
ATOM 5341 O O . VAL B 1 94 ? 7.691 37.781 -1.381 1 93.88 94 VAL B O 1
ATOM 5344 N N . GLY B 1 95 ? 5.914 36.594 -0.982 1 93.75 95 GLY B N 1
ATOM 5345 C CA . GLY B 1 95 ? 6.469 36.125 0.282 1 93.75 95 GLY B CA 1
ATOM 5346 C C . GLY B 1 95 ? 7.77 35.375 0.121 1 93.75 95 GLY B C 1
ATOM 5347 O O . GLY B 1 95 ? 8.727 35.594 0.86 1 93.75 95 GLY B O 1
ATOM 5348 N N . ALA B 1 96 ? 7.785 34.438 -0.805 1 93.12 96 ALA B N 1
ATOM 5349 C CA . ALA B 1 96 ? 8.992 33.656 -1.065 1 93.12 96 ALA B CA 1
ATOM 5350 C C . ALA B 1 96 ? 10.141 34.562 -1.513 1 93.12 96 ALA B C 1
ATOM 5352 O O . ALA B 1 96 ? 11.289 34.344 -1.108 1 93.12 96 ALA B O 1
ATOM 5353 N N . PHE B 1 97 ? 9.82 35.5 -2.322 1 93.94 97 PHE B N 1
ATOM 5354 C CA . PHE B 1 97 ? 10.82 36.438 -2.807 1 93.94 97 PHE B CA 1
ATOM 5355 C C . PHE B 1 97 ? 11.391 37.281 -1.657 1 93.94 97 PHE B C 1
ATOM 5357 O O . PHE B 1 97 ? 12.602 37.438 -1.548 1 93.94 97 PHE B O 1
ATOM 5364 N N . LEU B 1 98 ? 10.547 37.781 -0.853 1 95.88 98 LEU B N 1
ATOM 5365 C CA . LEU B 1 98 ? 10.984 38.562 0.298 1 95.88 98 LEU B CA 1
ATOM 5366 C C . LEU B 1 98 ? 11.812 37.719 1.256 1 95.88 98 LEU B C 1
ATOM 5368 O O . LEU B 1 98 ? 12.812 38.188 1.806 1 95.88 98 LEU B O 1
ATOM 5372 N N . ALA B 1 99 ? 11.367 36.5 1.467 1 94.88 99 ALA B N 1
ATOM 5373 C CA . ALA B 1 99 ? 12.109 35.594 2.334 1 94.88 99 ALA B CA 1
ATOM 5374 C C . ALA B 1 99 ? 13.516 35.344 1.795 1 94.88 99 ALA B C 1
ATOM 5376 O O . ALA B 1 99 ? 14.477 35.25 2.566 1 94.88 99 ALA B O 1
ATOM 5377 N N .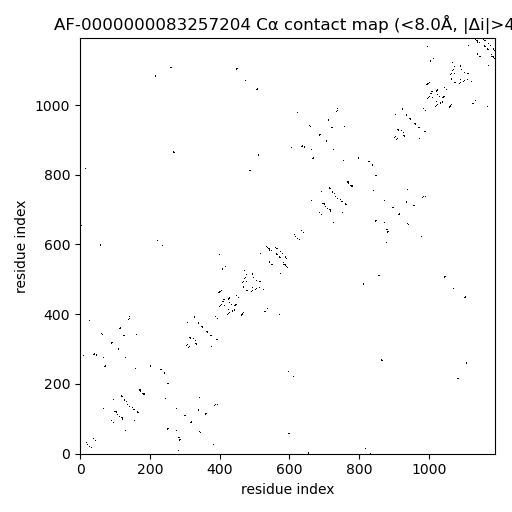 TRP B 1 100 ? 13.609 35.25 0.51 1 94.81 100 TRP B N 1
ATOM 5378 C CA . TRP B 1 100 ? 14.898 35.031 -0.143 1 94.81 100 TRP B CA 1
ATOM 5379 C C . TRP B 1 100 ? 15.828 36.219 0.096 1 94.81 100 TRP B C 1
ATOM 5381 O O . TRP B 1 100 ? 16.969 36.031 0.509 1 94.81 100 TRP B O 1
ATOM 5391 N N . ILE B 1 101 ? 15.312 37.375 -0.084 1 95.19 101 ILE B N 1
ATOM 5392 C CA . ILE B 1 101 ? 16.109 38.594 0.035 1 95.19 101 ILE B CA 1
ATOM 5393 C C . ILE B 1 101 ? 16.484 38.812 1.497 1 95.19 101 ILE B C 1
ATOM 5395 O O . ILE B 1 101 ? 17.656 39.031 1.822 1 95.19 101 ILE B O 1
ATOM 5399 N N . PHE B 1 102 ? 15.516 38.781 2.373 1 96.69 102 PHE B N 1
ATOM 5400 C CA . PHE B 1 102 ? 15.773 39.031 3.787 1 96.69 102 PHE B CA 1
ATOM 5401 C C . PHE B 1 102 ? 16.672 37.938 4.371 1 96.69 102 PHE B C 1
ATOM 5403 O O . PHE B 1 102 ? 17.531 38.219 5.211 1 96.69 102 PHE B O 1
ATOM 5410 N N . GLY B 1 103 ? 16.438 36.75 3.957 1 95.19 103 GLY B N 1
ATOM 5411 C CA . GLY B 1 103 ? 17.281 35.656 4.402 1 95.19 103 GLY B CA 1
ATOM 5412 C C . GLY B 1 103 ? 18.734 35.812 3.961 1 95.19 103 GLY B C 1
ATOM 5413 O O . GLY B 1 103 ? 19.656 35.5 4.723 1 95.19 103 GLY B O 1
ATOM 5414 N N . SER B 1 104 ? 18.891 36.25 2.719 1 95.31 104 SER B N 1
ATOM 5415 C CA . SER B 1 104 ? 20.219 36.469 2.182 1 95.31 104 SER B CA 1
ATOM 5416 C C . SER B 1 104 ? 20.938 37.594 2.93 1 95.31 104 SER B C 1
ATOM 5418 O O . SER B 1 104 ? 22.125 37.469 3.221 1 95.31 104 SER B O 1
ATOM 5420 N N . LEU B 1 105 ? 20.234 38.594 3.188 1 96.25 105 LEU B N 1
ATOM 5421 C CA . LEU B 1 105 ? 20.812 39.719 3.92 1 96.25 105 LEU B CA 1
ATOM 5422 C C . LEU B 1 105 ? 21.203 39.312 5.328 1 96.25 105 LEU B C 1
ATOM 5424 O O . LEU B 1 105 ? 22.266 39.688 5.82 1 96.25 105 LEU B O 1
ATOM 5428 N N . ALA B 1 106 ? 20.359 38.531 5.949 1 96.31 106 ALA B N 1
ATOM 5429 C CA . ALA B 1 106 ? 20.688 38.031 7.281 1 96.31 106 ALA B CA 1
ATOM 5430 C C . ALA B 1 106 ? 21.906 37.125 7.242 1 96.31 106 ALA B C 1
ATOM 5432 O O . ALA B 1 106 ? 22.734 37.156 8.156 1 96.31 106 ALA B O 1
ATOM 5433 N N . ALA B 1 107 ? 21.969 36.312 6.223 1 95.06 107 ALA B N 1
ATOM 5434 C CA . ALA B 1 107 ? 23.094 35.406 6.086 1 95.06 107 ALA B CA 1
ATOM 5435 C C . ALA B 1 107 ? 24.406 36.188 5.898 1 95.06 107 ALA B C 1
ATOM 5437 O O . ALA B 1 107 ? 25.453 35.781 6.418 1 95.06 107 ALA B O 1
ATOM 5438 N N . HIS B 1 108 ? 24.391 37.281 5.188 1 94.5 108 HIS B N 1
ATOM 5439 C CA . HIS B 1 108 ? 25.578 38.094 4.926 1 94.5 108 HIS B CA 1
ATOM 5440 C C . HIS B 1 108 ? 25.969 38.938 6.145 1 94.5 108 HIS B C 1
ATOM 5442 O O . HIS B 1 108 ? 27.109 38.906 6.578 1 94.5 108 HIS B O 1
ATOM 5448 N N . TYR B 1 109 ? 25.031 39.562 6.742 1 95.31 109 TYR B N 1
ATOM 5449 C CA . TYR B 1 109 ? 25.344 40.562 7.773 1 95.31 109 TYR B CA 1
ATOM 5450 C C . TYR B 1 109 ? 25.422 39.875 9.148 1 95.31 109 TYR B C 1
ATOM 5452 O O . TYR B 1 109 ? 26.188 40.344 10.008 1 95.31 109 TYR B O 1
ATOM 5460 N N . VAL B 1 110 ? 24.688 38.875 9.391 1 94.06 110 VAL B N 1
ATOM 5461 C CA . VAL B 1 110 ? 24.641 38.25 10.711 1 94.06 110 VAL B CA 1
ATOM 5462 C C . VAL B 1 110 ? 25.562 37.062 10.758 1 94.06 110 VAL B C 1
ATOM 5464 O O . VAL B 1 110 ? 26.406 36.938 11.656 1 94.06 110 VAL B O 1
ATOM 5467 N N . ALA B 1 111 ? 25.469 36.188 9.836 1 91.25 111 ALA B N 1
ATOM 5468 C CA . ALA B 1 111 ? 26.281 34.969 9.828 1 91.25 111 ALA B CA 1
ATOM 5469 C C . ALA B 1 111 ? 27.672 35.25 9.258 1 91.25 111 ALA B C 1
ATOM 5471 O O . ALA B 1 111 ? 28.578 34.438 9.398 1 91.25 111 ALA B O 1
ATOM 5472 N N . GLY B 1 112 ? 27.891 36.344 8.523 1 90.25 112 GLY B N 1
ATOM 5473 C CA . GLY B 1 112 ? 29.188 36.75 8.031 1 90.25 112 GLY B CA 1
ATOM 5474 C C . GLY B 1 112 ? 29.594 36.031 6.762 1 90.25 112 GLY B C 1
ATOM 5475 O O . GLY B 1 112 ? 30.781 35.781 6.547 1 90.25 112 GLY B O 1
ATOM 5476 N N . LEU B 1 113 ? 28.688 35.719 5.98 1 92.75 113 LEU B N 1
ATOM 5477 C CA . LEU B 1 113 ? 28.969 34.969 4.773 1 92.75 113 LEU B CA 1
ATOM 5478 C C . LEU B 1 113 ? 29.172 35.875 3.578 1 92.75 113 LEU B C 1
ATOM 5480 O O . LEU B 1 113 ? 28.719 37.031 3.598 1 92.75 113 LEU B O 1
ATOM 5484 N N . SER B 1 114 ? 29.859 35.406 2.596 1 92.62 114 SER B N 1
ATOM 5485 C CA . SER B 1 114 ? 30 36.156 1.352 1 92.62 114 SER B CA 1
ATOM 5486 C C . SER B 1 114 ? 28.672 36.281 0.633 1 92.62 114 SER B C 1
ATOM 5488 O O . SER B 1 114 ? 27.734 35.531 0.892 1 92.62 114 SER B O 1
ATOM 5490 N N . TRP B 1 115 ? 28.547 37.188 -0.243 1 89.62 115 TRP B N 1
ATOM 5491 C CA . TRP B 1 115 ? 27.328 37.469 -0.979 1 89.62 115 TRP B CA 1
ATOM 5492 C C . TRP B 1 115 ? 26.891 36.25 -1.792 1 89.62 115 TRP B C 1
ATOM 5494 O O . TRP B 1 115 ? 25.703 35.938 -1.849 1 89.62 115 TRP B O 1
ATOM 5504 N N . ALA B 1 116 ? 27.875 35.625 -2.361 1 87.94 116 ALA B N 1
ATOM 5505 C CA . ALA B 1 116 ? 27.562 34.438 -3.184 1 87.94 116 ALA B CA 1
ATOM 5506 C C . ALA B 1 116 ? 26.938 33.344 -2.346 1 87.94 116 ALA B C 1
ATOM 5508 O O . ALA B 1 116 ? 25.875 32.812 -2.699 1 87.94 116 ALA B O 1
ATOM 5509 N N . VAL B 1 117 ? 27.547 33.094 -1.275 1 91.75 117 VAL B N 1
ATOM 5510 C CA . VAL B 1 117 ? 27.078 32 -0.398 1 91.75 117 VAL B CA 1
ATOM 5511 C C . VAL B 1 117 ? 25.766 32.438 0.26 1 91.75 117 VAL B C 1
ATOM 5513 O O . VAL B 1 117 ? 24.844 31.609 0.406 1 91.75 117 VAL B O 1
ATOM 5516 N N . ALA B 1 118 ? 25.656 33.688 0.605 1 93.81 118 ALA B N 1
ATOM 5517 C CA . ALA B 1 118 ? 24.469 34.188 1.288 1 93.81 118 ALA B CA 1
ATOM 5518 C C . ALA B 1 118 ? 23.234 34.094 0.395 1 93.81 118 ALA B C 1
ATOM 5520 O O . ALA B 1 118 ? 22.156 33.75 0.861 1 93.81 118 ALA B O 1
ATOM 5521 N N . PHE B 1 119 ? 23.375 34.375 -0.847 1 91.75 119 PHE B N 1
ATOM 5522 C CA . PHE B 1 119 ? 22.234 34.344 -1.754 1 91.75 119 PHE B CA 1
ATOM 5523 C C . PHE B 1 119 ? 21.812 32.906 -2.043 1 91.75 119 PHE B C 1
ATOM 5525 O O . PHE B 1 119 ? 20.625 32.625 -2.229 1 91.75 119 PHE B O 1
ATOM 5532 N N . VAL B 1 120 ? 22.766 32.031 -2.088 1 90.31 120 VAL B N 1
ATOM 5533 C CA . VAL B 1 120 ? 22.453 30.625 -2.27 1 90.31 120 VAL B CA 1
ATOM 5534 C C . VAL B 1 120 ? 21.703 30.109 -1.043 1 90.31 120 VAL B C 1
ATOM 5536 O O . VAL B 1 120 ? 20.672 29.438 -1.172 1 90.31 120 VAL B O 1
ATOM 5539 N N . ILE B 1 121 ? 22.156 30.531 0.087 1 91.5 121 ILE B N 1
ATOM 5540 C CA . ILE B 1 121 ? 21.547 30.094 1.344 1 91.5 121 ILE B CA 1
ATOM 5541 C C . ILE B 1 121 ? 20.141 30.688 1.466 1 91.5 121 ILE B C 1
ATOM 5543 O O . ILE B 1 121 ? 19.219 30 1.921 1 91.5 121 ILE B O 1
ATOM 5547 N N . GLY B 1 122 ? 20.062 31.906 1.182 1 91.5 122 GLY B N 1
ATOM 5548 C CA . GLY B 1 122 ? 18.75 32.531 1.209 1 91.5 122 GLY B CA 1
ATOM 5549 C C . GLY B 1 122 ? 17.734 31.812 0.361 1 91.5 122 GLY B C 1
ATOM 5550 O O . GLY B 1 122 ? 16.562 31.719 0.737 1 91.5 122 GLY B O 1
ATOM 5551 N N . GLY B 1 123 ? 18.141 31.344 -0.772 1 90.69 123 GLY B N 1
ATOM 5552 C CA . GLY B 1 123 ? 17.266 30.547 -1.63 1 90.69 123 GLY B CA 1
ATOM 5553 C C . GLY B 1 123 ? 16.875 29.219 -1.024 1 90.69 123 GLY B C 1
ATOM 5554 O O . GLY B 1 123 ? 15.711 28.844 -1.05 1 90.69 123 GLY B O 1
ATOM 5555 N N . ILE B 1 124 ? 17.797 28.562 -0.424 1 90.12 124 ILE B N 1
ATOM 5556 C CA . ILE B 1 124 ? 17.562 27.25 0.164 1 90.12 124 ILE B CA 1
ATOM 5557 C C . ILE B 1 124 ? 16.609 27.359 1.345 1 90.12 124 ILE B C 1
ATOM 5559 O O . ILE B 1 124 ? 15.742 26.5 1.54 1 90.12 124 ILE B O 1
ATOM 5563 N N . PHE B 1 125 ? 16.688 28.469 2.072 1 92.94 125 PHE B N 1
ATOM 5564 C CA . PHE B 1 125 ? 16.016 28.547 3.361 1 92.94 125 PHE B CA 1
ATOM 5565 C C . PHE B 1 125 ? 14.586 29.062 3.188 1 92.94 125 PHE B C 1
ATOM 5567 O O . PHE B 1 125 ? 13.859 29.219 4.168 1 92.94 125 PHE B O 1
ATOM 5574 N N . ILE B 1 126 ? 14.133 29.297 1.978 1 91.12 126 ILE B N 1
ATOM 5575 C CA . ILE B 1 126 ? 12.719 29.594 1.773 1 91.12 126 ILE B CA 1
ATOM 5576 C C . ILE B 1 126 ? 11.898 28.312 1.849 1 91.12 126 ILE B C 1
ATOM 5578 O O . ILE B 1 126 ? 10.672 28.359 2.02 1 91.12 126 ILE B O 1
ATOM 5582 N N . VAL B 1 127 ? 12.547 27.203 1.729 1 86.56 127 VAL B N 1
ATOM 5583 C CA . VAL B 1 127 ? 11.891 25.906 1.638 1 86.56 127 VAL B CA 1
ATOM 5584 C C . VAL B 1 127 ? 11.273 25.547 2.986 1 86.56 127 VAL B C 1
ATOM 5586 O O . VAL B 1 127 ? 11.945 25.578 4.016 1 86.56 127 VAL B O 1
ATOM 5589 N N . THR B 1 128 ? 9.898 25.328 2.955 1 83.19 128 THR B N 1
ATOM 5590 C CA . THR B 1 128 ? 9.188 24.766 4.102 1 83.19 128 THR B CA 1
ATOM 5591 C C . THR B 1 128 ? 8.789 23.312 3.838 1 83.19 128 THR B C 1
ATOM 5593 O O . THR B 1 128 ? 8.555 22.922 2.689 1 83.19 128 THR B O 1
ATOM 5596 N N . GLY B 1 129 ? 9.18 22.375 4.496 1 74.88 129 GLY B N 1
ATOM 5597 C CA . GLY B 1 129 ? 9.078 20.953 4.188 1 74.88 129 GLY B CA 1
ATOM 5598 C C . GLY B 1 129 ? 7.703 20.391 4.48 1 74.88 129 GLY B C 1
ATOM 5599 O O . GLY B 1 129 ? 7.191 20.516 5.594 1 74.88 129 GLY B O 1
ATOM 5600 N N . PRO B 1 130 ? 6.988 19.891 3.314 1 73.44 130 PRO B N 1
ATOM 5601 C CA . PRO B 1 130 ? 5.699 19.219 3.531 1 73.44 130 PRO B CA 1
ATOM 5602 C C . PRO B 1 130 ? 5.793 18.062 4.516 1 73.44 130 PRO B C 1
ATOM 5604 O O . PRO B 1 130 ? 4.816 17.75 5.199 1 73.44 130 PRO B O 1
ATOM 5607 N N . THR B 1 131 ? 6.938 17.562 4.57 1 68.62 131 THR B N 1
ATOM 5608 C CA . THR B 1 131 ? 7.137 16.344 5.367 1 68.62 131 THR B CA 1
ATOM 5609 C C . THR B 1 131 ? 7.012 16.656 6.859 1 68.62 131 THR B C 1
ATOM 5611 O O . THR B 1 131 ? 6.719 15.766 7.66 1 68.62 131 THR B O 1
ATOM 5614 N N . VAL B 1 132 ? 7.172 17.875 7.125 1 75.5 132 VAL B N 1
ATOM 5615 C CA . VAL B 1 132 ? 7.156 18.25 8.539 1 75.5 132 VAL B CA 1
ATOM 5616 C C . VAL B 1 132 ? 5.848 18.953 8.875 1 75.5 132 VAL B C 1
ATOM 5618 O O . VAL B 1 132 ? 5.297 18.781 9.961 1 75.5 132 VAL B O 1
ATOM 5621 N N . ILE B 1 133 ? 5.406 19.625 7.91 1 80.75 133 ILE B N 1
ATOM 5622 C CA . ILE B 1 133 ? 4.277 20.5 8.203 1 80.75 133 ILE B CA 1
ATOM 5623 C C . ILE B 1 133 ? 3.002 19.672 8.328 1 80.75 133 ILE B C 1
ATOM 5625 O O . ILE B 1 133 ? 2.164 19.938 9.195 1 80.75 133 ILE B O 1
ATOM 5629 N N . LEU B 1 134 ? 2.816 18.688 7.508 1 74.69 134 LEU B N 1
ATOM 5630 C CA . LEU B 1 134 ? 1.552 17.969 7.445 1 74.69 134 LEU B CA 1
ATOM 5631 C C . LEU B 1 134 ? 1.291 17.219 8.75 1 74.69 134 LEU B C 1
ATOM 5633 O O . LEU B 1 134 ? 0.207 17.328 9.328 1 74.69 134 LEU B O 1
ATOM 5637 N N . PRO B 1 135 ? 2.293 16.625 9.219 1 69 135 PRO B N 1
ATOM 5638 C CA . PRO B 1 135 ? 2.057 15.977 10.508 1 69 135 PRO B CA 1
ATOM 5639 C C . PRO B 1 135 ? 1.772 16.984 11.625 1 69 135 PRO B C 1
ATOM 5641 O O . PRO B 1 135 ? 0.974 16.703 12.523 1 69 135 PRO B O 1
ATOM 5644 N N . LEU B 1 136 ? 2.393 18.078 11.578 1 76.62 136 LEU B N 1
ATOM 5645 C CA . LEU B 1 136 ? 2.203 19.109 12.594 1 76.62 136 LEU B CA 1
ATOM 5646 C C . LEU B 1 136 ? 0.777 19.656 12.562 1 76.62 136 LEU B C 1
ATOM 5648 O O . LEU B 1 136 ? 0.185 19.922 13.609 1 76.62 136 LEU B O 1
ATOM 5652 N N . LEU B 1 137 ? 0.265 19.734 11.414 1 78.38 137 LEU B N 1
ATOM 5653 C CA . LEU B 1 137 ? -1.092 20.25 11.25 1 78.38 137 LEU B CA 1
ATOM 5654 C C . LEU B 1 137 ? -2.113 19.266 11.812 1 78.38 137 LEU B C 1
ATOM 5656 O O . LEU B 1 137 ? -3.104 19.672 12.422 1 78.38 137 LEU B O 1
ATOM 5660 N N . ARG B 1 138 ? -1.832 18.078 11.586 1 68.62 138 ARG B N 1
ATOM 5661 C CA . ARG B 1 138 ? -2.727 17.031 12.086 1 68.62 138 ARG B CA 1
ATOM 5662 C C . ARG B 1 138 ? -2.697 16.969 13.609 1 68.62 138 ARG B C 1
ATOM 5664 O O . ARG B 1 138 ? -3.74 16.828 14.25 1 68.62 138 ARG B O 1
ATOM 5671 N N . GLN B 1 139 ? -1.606 17.141 14.102 1 67.94 139 GLN B N 1
ATOM 5672 C CA . GLN B 1 139 ? -1.424 17.094 15.547 1 67.94 139 GLN B CA 1
ATOM 5673 C C . GLN B 1 139 ? -2.102 18.266 16.234 1 67.94 139 GLN B C 1
ATOM 5675 O O . GLN B 1 139 ? -2.672 18.109 17.328 1 67.94 139 GLN B O 1
ATOM 5680 N N . ALA B 1 140 ? -2.098 19.344 15.609 1 75.19 140 ALA B N 1
ATOM 5681 C CA . ALA B 1 140 ? -2.617 20.562 16.219 1 75.19 140 ALA B CA 1
ATOM 5682 C C . ALA B 1 140 ? -4.109 20.719 15.938 1 75.19 140 ALA B C 1
ATOM 5684 O O . ALA B 1 140 ? -4.762 21.609 16.484 1 75.19 140 ALA B O 1
ATOM 5685 N N . LYS B 1 141 ? -4.691 19.844 15.141 1 76.44 141 LYS B N 1
ATOM 5686 C CA . LYS B 1 141 ? -6.098 19.938 14.75 1 76.44 141 LYS B CA 1
ATOM 5687 C C . LYS B 1 141 ? -6.453 21.375 14.344 1 76.44 141 LYS B C 1
ATOM 5689 O O . LYS B 1 141 ? -7.418 21.938 14.852 1 76.44 141 LYS B O 1
ATOM 5694 N N . LEU B 1 142 ? -5.699 21.953 13.469 1 81.56 142 LEU B N 1
ATOM 5695 C CA . LEU B 1 142 ? -5.84 23.344 13.055 1 81.56 142 LEU B CA 1
ATOM 5696 C C . LEU B 1 142 ? -7.105 23.531 12.227 1 81.56 142 LEU B C 1
ATOM 5698 O O . LEU B 1 142 ? -7.516 22.625 11.492 1 81.56 142 LEU B O 1
ATOM 5702 N N . LYS B 1 143 ? -7.617 24.719 12.359 1 80.69 143 LYS B N 1
ATOM 5703 C CA . LYS B 1 143 ? -8.75 25.078 11.516 1 80.69 143 LYS B CA 1
ATOM 5704 C C . LYS B 1 143 ? -8.375 25.016 10.039 1 80.69 143 LYS B C 1
ATOM 5706 O O . LYS B 1 143 ? -7.23 25.281 9.672 1 80.69 143 LYS B O 1
ATOM 5711 N N . PRO B 1 144 ? -9.273 24.797 9.164 1 78.06 144 PRO B N 1
ATOM 5712 C CA . PRO B 1 144 ? -9.016 24.484 7.754 1 78.06 144 PRO B CA 1
ATOM 5713 C C . PRO B 1 144 ? -8.328 25.625 7.012 1 78.06 144 PRO B C 1
ATOM 5715 O O . PRO B 1 144 ? -7.438 25.391 6.191 1 78.06 144 PRO B O 1
ATOM 5718 N N . ARG B 1 145 ? -8.656 26.844 7.312 1 83.06 145 ARG B N 1
ATOM 5719 C CA . ARG B 1 145 ? -8.094 27.953 6.562 1 83.06 145 ARG B CA 1
ATOM 5720 C C . ARG B 1 145 ? -6.598 28.094 6.816 1 83.06 145 ARG B C 1
ATOM 5722 O O . ARG B 1 145 ? -5.801 28.125 5.875 1 83.06 145 ARG B O 1
ATOM 5729 N N . ALA B 1 146 ? -6.285 28.141 8.07 1 85.38 146 ALA B N 1
ATOM 5730 C CA . ALA B 1 146 ? -4.875 28.234 8.438 1 85.38 146 ALA B CA 1
ATOM 5731 C C . ALA B 1 146 ? -4.102 27 8 1 85.38 146 ALA B C 1
ATOM 5733 O O . ALA B 1 146 ? -2.965 27.094 7.535 1 85.38 146 ALA B O 1
ATOM 5734 N N . ALA B 1 147 ? -4.676 25.891 8.125 1 86.44 147 ALA B N 1
ATOM 5735 C CA . ALA B 1 147 ? -4.039 24.625 7.754 1 86.44 147 ALA B CA 1
ATOM 5736 C C . ALA B 1 147 ? -3.773 24.562 6.254 1 86.44 147 ALA B C 1
ATOM 5738 O O . ALA B 1 147 ? -2.715 24.109 5.82 1 86.44 147 ALA B O 1
ATOM 5739 N N . ALA B 1 148 ? -4.703 25.062 5.508 1 86.19 148 ALA B N 1
ATOM 5740 C CA . ALA B 1 148 ? -4.586 25.031 4.051 1 86.19 148 ALA B CA 1
ATOM 5741 C C . ALA B 1 148 ? -3.453 25.938 3.572 1 86.19 148 ALA B C 1
ATOM 5743 O O . ALA B 1 148 ? -2.713 25.578 2.652 1 86.19 148 ALA B O 1
ATOM 5744 N N . ILE B 1 149 ? -3.346 27.047 4.195 1 89.5 149 ILE B N 1
ATOM 5745 C CA . ILE B 1 149 ? -2.316 28 3.811 1 89.5 149 ILE B CA 1
ATOM 5746 C C . ILE B 1 149 ? -0.934 27.406 4.062 1 89.5 149 ILE B C 1
ATOM 5748 O O . ILE B 1 149 ? -0.058 27.469 3.197 1 89.5 149 ILE B O 1
ATOM 5752 N N . LEU B 1 150 ? -0.76 26.875 5.203 1 89.88 150 LEU B N 1
ATOM 5753 C CA . LEU B 1 150 ? 0.525 26.297 5.578 1 89.88 150 LEU B CA 1
ATOM 5754 C C . LEU B 1 150 ? 0.84 25.078 4.715 1 89.88 150 LEU B C 1
ATOM 5756 O O . LEU B 1 150 ? 1.992 24.875 4.328 1 89.88 150 LEU B O 1
ATOM 5760 N N . LYS B 1 151 ? -0.131 24.344 4.43 1 88.31 151 LYS B N 1
ATOM 5761 C CA . LYS B 1 151 ? 0.029 23.156 3.58 1 88.31 151 LYS B CA 1
ATOM 5762 C C . LYS B 1 151 ? 0.475 23.547 2.174 1 88.31 151 LYS B C 1
ATOM 5764 O O . LYS B 1 151 ? 1.45 23 1.653 1 88.31 151 LYS B O 1
ATOM 5769 N N . TRP B 1 152 ? -0.204 24.469 1.562 1 88.5 152 TRP B N 1
ATOM 5770 C CA . TRP B 1 152 ? 0.097 24.906 0.203 1 88.5 152 TRP B CA 1
ATOM 5771 C C . TRP B 1 152 ? 1.476 25.562 0.133 1 88.5 152 TRP B C 1
ATOM 5773 O O . TRP B 1 152 ? 2.232 25.312 -0.811 1 88.5 152 TRP B O 1
ATOM 5783 N N . GLU B 1 153 ? 1.751 26.344 1.064 1 90 153 GLU B N 1
ATOM 5784 C CA . GLU B 1 153 ? 3.076 26.969 1.099 1 90 153 GLU B CA 1
ATOM 5785 C C . GLU B 1 153 ? 4.168 25.906 1.226 1 90 153 GLU B C 1
ATOM 5787 O O . GLU B 1 153 ? 5.164 25.938 0.499 1 90 153 GLU B O 1
ATOM 5792 N N . GLY B 1 154 ? 3.994 25.016 2.15 1 88.25 154 GLY B N 1
ATOM 5793 C CA . GLY B 1 154 ? 4.992 24 2.426 1 88.25 154 GLY B CA 1
ATOM 5794 C C . GLY B 1 154 ? 5.285 23.109 1.228 1 88.25 154 GLY B C 1
ATOM 5795 O O . GLY B 1 154 ? 6.414 22.641 1.056 1 88.25 154 GLY B O 1
ATOM 5796 N N . ILE B 1 155 ? 4.352 22.922 0.386 1 86.25 155 ILE B N 1
ATOM 5797 C CA . ILE B 1 155 ? 4.504 21.984 -0.723 1 86.25 155 ILE B CA 1
ATOM 5798 C C . ILE B 1 155 ? 4.988 22.719 -1.963 1 86.25 155 ILE B C 1
ATOM 5800 O O . ILE B 1 155 ? 5.926 22.281 -2.635 1 86.25 155 ILE B O 1
ATOM 5804 N N . VAL B 1 156 ? 4.461 23.922 -2.205 1 86.94 156 VAL B N 1
ATOM 5805 C CA . VAL B 1 156 ? 4.73 24.641 -3.445 1 86.94 156 VAL B CA 1
ATOM 5806 C C . VAL B 1 156 ? 6.109 25.297 -3.371 1 86.94 156 VAL B C 1
ATOM 5808 O O . VAL B 1 156 ? 6.832 25.359 -4.371 1 86.94 156 VAL B O 1
ATOM 5811 N N . VAL B 1 157 ? 6.457 25.734 -2.264 1 89.38 157 VAL B N 1
ATOM 5812 C CA . VAL B 1 157 ? 7.691 26.516 -2.143 1 89.38 157 VAL B CA 1
ATOM 5813 C C . VAL B 1 157 ? 8.891 25.562 -2.088 1 89.38 157 VAL B C 1
ATOM 5815 O O . VAL B 1 157 ? 10.023 25.984 -2.344 1 89.38 157 VAL B O 1
ATOM 5818 N N . ASP B 1 158 ? 8.695 24.328 -1.8 1 87.62 158 ASP B N 1
ATOM 5819 C CA . ASP B 1 158 ? 9.766 23.344 -1.618 1 87.62 158 ASP B CA 1
ATOM 5820 C C . ASP B 1 158 ? 10.633 23.25 -2.871 1 87.62 158 ASP B C 1
ATOM 5822 O O . ASP B 1 158 ? 11.844 23.484 -2.818 1 87.62 158 ASP B O 1
ATOM 5826 N N . PRO B 1 159 ? 10.047 22.953 -3.986 1 84.44 159 PRO B N 1
ATOM 5827 C CA . PRO B 1 159 ? 10.883 22.859 -5.188 1 84.44 159 PRO B CA 1
ATOM 5828 C C . PRO B 1 159 ? 11.414 24.219 -5.633 1 84.44 159 PRO B C 1
ATOM 5830 O O . PRO B 1 159 ? 12.5 24.297 -6.211 1 84.44 159 PRO B O 1
ATOM 5833 N N . PHE B 1 160 ? 10.797 25.234 -5.316 1 85.06 160 PHE B N 1
ATOM 5834 C CA . PHE B 1 160 ? 11.219 26.578 -5.715 1 85.06 160 PHE B CA 1
ATOM 5835 C C . PHE B 1 160 ? 12.469 27 -4.953 1 85.06 160 PHE B C 1
ATOM 5837 O O . PHE B 1 160 ? 13.312 27.719 -5.488 1 85.06 160 PHE B O 1
ATOM 5844 N N . GLY B 1 161 ? 12.492 26.562 -3.723 1 84 161 GLY B N 1
ATOM 5845 C CA . GLY B 1 161 ? 13.688 26.859 -2.963 1 84 161 GLY B CA 1
ATOM 5846 C C . GLY B 1 161 ? 14.953 26.281 -3.578 1 84 161 GLY B C 1
ATOM 5847 O O . GLY B 1 161 ? 15.969 26.953 -3.678 1 84 161 GLY B O 1
ATOM 5848 N N . ALA B 1 162 ? 14.844 25.094 -3.988 1 81.25 162 ALA B N 1
ATOM 5849 C CA . ALA B 1 162 ? 15.969 24.438 -4.645 1 81.25 162 ALA B CA 1
ATOM 5850 C C . ALA B 1 162 ? 16.328 25.125 -5.961 1 81.25 162 ALA B C 1
ATOM 5852 O O . ALA B 1 162 ? 17.5 25.312 -6.277 1 81.25 162 ALA B O 1
ATOM 5853 N N . LEU B 1 163 ? 15.352 25.547 -6.652 1 85.5 163 LEU B N 1
ATOM 5854 C CA . LEU B 1 163 ? 15.555 26.203 -7.934 1 85.5 163 LEU B CA 1
ATOM 5855 C C . LEU B 1 163 ? 16.188 27.578 -7.734 1 85.5 163 LEU B C 1
ATOM 5857 O O . LEU B 1 163 ? 17.047 27.984 -8.516 1 85.5 163 LEU B O 1
ATOM 5861 N N . LEU B 1 164 ? 15.742 28.203 -6.73 1 86.62 164 LEU B N 1
ATOM 5862 C CA . LEU B 1 164 ? 16.281 29.531 -6.449 1 86.62 164 LEU B CA 1
ATOM 5863 C C . LEU B 1 164 ? 17.75 29.438 -6.043 1 86.62 164 LEU B C 1
ATOM 5865 O O . LEU B 1 164 ? 18.531 30.344 -6.34 1 86.62 164 LEU B O 1
ATOM 5869 N N . ALA B 1 165 ? 18.047 28.375 -5.344 1 85 165 ALA B N 1
ATOM 5870 C CA . ALA B 1 165 ? 19.438 28.172 -4.969 1 85 165 ALA B CA 1
ATOM 5871 C C . ALA B 1 165 ? 20.328 28.016 -6.203 1 85 165 ALA B C 1
ATOM 5873 O O . ALA B 1 165 ? 21.391 28.609 -6.297 1 85 165 ALA B O 1
ATOM 5874 N N . VAL B 1 166 ? 19.891 27.25 -7.09 1 82.56 166 VAL B N 1
ATOM 5875 C CA . VAL B 1 166 ? 20.656 27.031 -8.32 1 82.56 166 VAL B CA 1
ATOM 5876 C C . VAL B 1 166 ? 20.703 28.312 -9.141 1 82.56 166 VAL B C 1
ATOM 5878 O O . VAL B 1 166 ? 21.734 28.656 -9.719 1 82.56 166 VAL B O 1
ATOM 5881 N N . PHE B 1 167 ? 19.609 28.969 -9.195 1 83.62 167 PHE B N 1
ATOM 5882 C CA . PHE B 1 167 ? 19.531 30.234 -9.906 1 83.62 167 PHE B CA 1
ATOM 5883 C C . PHE B 1 167 ? 20.516 31.25 -9.328 1 83.62 167 PHE B C 1
ATOM 5885 O O . PHE B 1 167 ? 21.234 31.922 -10.07 1 83.62 167 PHE B O 1
ATOM 5892 N N . SER B 1 168 ? 20.516 31.344 -8.07 1 86.5 168 SER B N 1
ATOM 5893 C CA . SER B 1 168 ? 21.422 32.281 -7.395 1 86.5 168 SER B CA 1
ATOM 5894 C C . SER B 1 168 ? 22.875 31.953 -7.707 1 86.5 168 SER B C 1
ATOM 5896 O O . SER B 1 168 ? 23.688 32.844 -7.949 1 86.5 168 SER B O 1
ATOM 5898 N N . PHE B 1 169 ? 23.156 30.719 -7.66 1 82.06 169 PHE B N 1
ATOM 5899 C CA . PHE B 1 169 ? 24.516 30.281 -7.918 1 82.06 169 PHE B CA 1
ATOM 5900 C C . PHE B 1 169 ? 24.938 30.625 -9.344 1 82.06 169 PHE B C 1
ATOM 5902 O O . PHE B 1 169 ? 26.031 31.141 -9.562 1 82.06 169 PHE B O 1
ATOM 5909 N N . GLU B 1 170 ? 24.094 30.312 -10.305 1 79.06 170 GLU B N 1
ATOM 5910 C CA . GLU B 1 170 ? 24.391 30.609 -11.703 1 79.06 170 GLU B CA 1
ATOM 5911 C C . GLU B 1 170 ? 24.484 32.094 -11.945 1 79.06 170 GLU B C 1
ATOM 5913 O O . GLU B 1 170 ? 25.297 32.562 -12.758 1 79.06 170 GLU B O 1
ATOM 5918 N N . PHE B 1 171 ? 23.656 32.75 -11.305 1 81 171 PHE B N 1
ATOM 5919 C CA . PHE B 1 171 ? 23.656 34.219 -11.469 1 81 171 PHE B CA 1
ATOM 5920 C C . PHE B 1 171 ? 24.938 34.812 -10.922 1 81 171 PHE B C 1
ATOM 5922 O O . PHE B 1 171 ? 25.5 35.719 -11.531 1 81 171 PHE B O 1
ATOM 5929 N N . ILE B 1 172 ? 25.344 34.375 -9.828 1 79.5 172 ILE B N 1
ATOM 5930 C CA . ILE B 1 172 ? 26.562 34.875 -9.211 1 79.5 172 ILE B CA 1
ATOM 5931 C C . ILE B 1 172 ? 27.766 34.5 -10.055 1 79.5 172 ILE B C 1
ATOM 5933 O O . ILE B 1 172 ? 28.719 35.281 -10.18 1 79.5 172 ILE B O 1
ATOM 5937 N N . LYS B 1 173 ? 27.766 33.281 -10.477 1 77.81 173 LYS B N 1
ATOM 5938 C CA . LYS B 1 173 ? 28.844 32.844 -11.375 1 77.81 173 LYS B CA 1
ATOM 5939 C C . LYS B 1 173 ? 28.922 33.781 -12.594 1 77.81 173 LYS B C 1
ATOM 5941 O O . LYS B 1 173 ? 30.031 34.094 -13.062 1 77.81 173 LYS B O 1
ATOM 5946 N N . PHE B 1 174 ? 27.797 34.156 -13.047 1 77.62 174 PHE B N 1
ATOM 5947 C CA . PHE B 1 174 ? 27.719 35.062 -14.188 1 77.62 174 PHE B CA 1
ATOM 5948 C C . PHE B 1 174 ? 28.328 36.406 -13.844 1 77.62 174 PHE B C 1
ATOM 5950 O O . PHE B 1 174 ? 29.047 37 -14.656 1 77.62 174 PHE B O 1
ATOM 5957 N N . LEU B 1 175 ? 28.109 36.844 -12.602 1 77.69 175 LEU B N 1
ATOM 5958 C CA . LEU B 1 175 ? 28.578 38.188 -12.18 1 77.69 175 LEU B CA 1
ATOM 5959 C C . LEU B 1 175 ? 30.062 38.156 -11.836 1 77.69 175 LEU B C 1
ATOM 5961 O O . LEU B 1 175 ? 30.75 39.156 -11.914 1 77.69 175 LEU B O 1
ATOM 5965 N N . THR B 1 176 ? 30.484 36.938 -11.383 1 74.56 176 THR B N 1
ATOM 5966 C CA . THR B 1 176 ? 31.828 36.906 -10.812 1 74.56 176 THR B CA 1
ATOM 5967 C C . THR B 1 176 ? 32.812 36.281 -11.789 1 74.56 176 THR B C 1
ATOM 5969 O O . THR B 1 176 ? 34.031 36.562 -11.734 1 74.56 176 THR B O 1
ATOM 5972 N N . ILE B 1 177 ? 32.281 35.281 -12.477 1 67.75 177 ILE B N 1
ATOM 5973 C CA . ILE B 1 177 ? 33.188 34.562 -13.367 1 67.75 177 ILE B CA 1
ATOM 5974 C C . ILE B 1 177 ? 32.969 35.062 -14.805 1 67.75 177 ILE B C 1
ATOM 5976 O O . ILE B 1 177 ? 31.891 34.938 -15.359 1 67.75 177 ILE B O 1
ATOM 5980 N N . GLU B 1 178 ? 33.844 35.594 -15.273 1 63.06 178 GLU B N 1
ATOM 5981 C CA . GLU B 1 178 ? 33.812 36.25 -16.562 1 63.06 178 GLU B CA 1
ATOM 5982 C C . GLU B 1 178 ? 33.375 35.281 -17.672 1 63.06 178 GLU B C 1
ATOM 5984 O O . GLU B 1 178 ? 32.719 35.688 -18.641 1 63.06 178 GLU B O 1
ATOM 5989 N N . THR B 1 179 ? 33.688 34.031 -17.516 1 67.56 179 THR B N 1
ATOM 5990 C CA . THR B 1 179 ? 33.438 33.094 -18.609 1 67.56 179 THR B CA 1
ATOM 5991 C C . THR B 1 179 ? 31.984 32.625 -18.625 1 67.56 179 THR B C 1
ATOM 5993 O O . THR B 1 179 ? 31.516 32.094 -19.625 1 67.56 179 THR B O 1
ATOM 5996 N N . VAL B 1 180 ? 31.375 32.938 -17.578 1 70.12 180 VAL B N 1
ATOM 5997 C CA . VAL B 1 180 ? 30 32.469 -17.516 1 70.12 180 VAL B CA 1
ATOM 5998 C C . VAL B 1 180 ? 29.062 33.531 -18.109 1 70.12 180 VAL B C 1
ATOM 6000 O O . VAL B 1 180 ? 29.125 34.688 -17.734 1 70.12 180 VAL B O 1
ATOM 6003 N N . THR B 1 181 ? 28.422 33.219 -19.25 1 75.44 181 THR B N 1
ATOM 6004 C CA . THR B 1 181 ? 27.531 34.156 -19.953 1 75.44 181 THR B CA 1
ATOM 6005 C C . THR B 1 181 ? 26.109 34.031 -19.406 1 75.44 181 THR B C 1
ATOM 6007 O O . THR B 1 181 ? 25.781 33.094 -18.688 1 75.44 181 THR B O 1
ATOM 6010 N N . PHE B 1 182 ? 25.359 35.062 -19.672 1 80.88 182 PHE B N 1
ATOM 6011 C CA . PHE B 1 182 ? 23.953 35.156 -19.281 1 80.88 182 PHE B CA 1
ATOM 6012 C C . PHE B 1 182 ? 23.156 34 -19.859 1 80.88 182 PHE B C 1
ATOM 6014 O O . PHE B 1 182 ? 22.078 33.656 -19.359 1 80.88 182 PHE B O 1
ATOM 6021 N N . ASP B 1 183 ? 23.812 33.312 -20.781 1 80.88 183 ASP B N 1
ATOM 6022 C CA . ASP B 1 183 ? 23.188 32.156 -21.438 1 80.88 183 ASP B CA 1
ATOM 6023 C C . ASP B 1 183 ? 22.938 31.031 -20.438 1 80.88 183 ASP B C 1
ATOM 6025 O O . ASP B 1 183 ? 21.953 30.297 -20.547 1 80.88 183 ASP B O 1
ATOM 6029 N N . ALA B 1 184 ? 23.797 30.953 -19.469 1 80.44 184 ALA B N 1
ATOM 6030 C CA . ALA B 1 184 ? 23.641 29.906 -18.453 1 80.44 184 ALA B CA 1
ATOM 6031 C C . ALA B 1 184 ? 22.375 30.125 -17.625 1 80.44 184 ALA B C 1
ATOM 6033 O O . ALA B 1 184 ? 21.688 29.172 -17.266 1 80.44 184 ALA B O 1
ATOM 6034 N N . VAL B 1 185 ? 22.109 31.359 -17.391 1 83.56 185 VAL B N 1
ATOM 6035 C CA . VAL B 1 185 ? 20.922 31.703 -16.594 1 83.56 185 VAL B CA 1
ATOM 6036 C C . VAL B 1 185 ? 19.656 31.438 -17.406 1 83.56 185 VAL B C 1
ATOM 6038 O O . VAL B 1 185 ? 18.688 30.875 -16.891 1 83.56 185 VAL B O 1
ATOM 6041 N N . ILE B 1 186 ? 19.719 31.781 -18.578 1 86.69 186 ILE B N 1
ATOM 6042 C CA . ILE B 1 186 ? 18.562 31.578 -19.453 1 86.69 186 ILE B CA 1
ATOM 6043 C C . ILE B 1 186 ? 18.344 30.078 -19.641 1 86.69 186 ILE B C 1
ATOM 6045 O O . ILE B 1 186 ? 17.188 29.625 -19.656 1 86.69 186 ILE B O 1
ATOM 6049 N N . MET B 1 187 ? 19.359 29.391 -19.797 1 84.62 187 MET B N 1
ATOM 6050 C CA . MET B 1 187 ? 19.266 27.938 -19.984 1 84.62 187 MET B CA 1
ATOM 6051 C C . MET B 1 187 ? 18.656 27.281 -18.75 1 84.62 187 MET B C 1
ATOM 6053 O O . MET B 1 187 ? 17.906 26.312 -18.859 1 84.62 187 MET B O 1
ATOM 6057 N N . PHE B 1 188 ? 19.031 27.828 -17.641 1 84.25 188 PHE B N 1
ATOM 6058 C CA . PHE B 1 188 ? 18.484 27.281 -16.406 1 84.25 188 PHE B CA 1
ATOM 6059 C C . PHE B 1 188 ? 16.984 27.547 -16.328 1 84.25 188 PHE B C 1
ATOM 6061 O O . PHE B 1 188 ? 16.203 26.672 -15.938 1 84.25 188 PHE B O 1
ATOM 6068 N N . LEU B 1 189 ? 16.594 28.734 -16.641 1 88.19 189 LEU B N 1
ATOM 6069 C CA . LEU B 1 189 ? 15.18 29.094 -16.609 1 88.19 189 LEU B CA 1
ATOM 6070 C C . LEU B 1 189 ? 14.383 28.25 -17.594 1 88.19 189 LEU B C 1
ATOM 6072 O O . LEU B 1 189 ? 13.281 27.797 -17.266 1 88.19 189 LEU B O 1
ATOM 6076 N N . LEU B 1 190 ? 14.945 28.031 -18.719 1 91.38 190 LEU B N 1
ATOM 6077 C CA . LEU B 1 190 ? 14.281 27.219 -19.734 1 91.38 190 LEU B CA 1
ATOM 6078 C C . LEU B 1 190 ? 14.188 25.766 -19.281 1 91.38 190 LEU B C 1
ATOM 6080 O O . LEU B 1 190 ? 13.172 25.094 -19.516 1 91.38 190 LEU B O 1
ATOM 6084 N N . ALA B 1 191 ? 15.242 25.312 -18.641 1 90.69 191 ALA B N 1
ATOM 6085 C CA . ALA B 1 191 ? 15.234 23.953 -18.125 1 90.69 191 ALA B CA 1
ATOM 6086 C C . ALA B 1 191 ? 14.18 23.781 -17.031 1 90.69 191 ALA B C 1
ATOM 6088 O O . ALA B 1 191 ? 13.562 22.719 -16.922 1 90.69 191 ALA B O 1
ATOM 6089 N N . SER B 1 192 ? 14.047 24.812 -16.25 1 91.38 192 SER B N 1
ATOM 6090 C CA . SER B 1 192 ? 13.031 24.781 -15.203 1 91.38 192 SER B CA 1
ATOM 6091 C C . SER B 1 192 ? 11.625 24.734 -15.789 1 91.38 192 SER B C 1
ATOM 6093 O O . SER B 1 192 ? 10.773 23.984 -15.305 1 91.38 192 SER B O 1
ATOM 6095 N N . ILE B 1 193 ? 11.414 25.469 -16.781 1 94.25 193 ILE B N 1
ATOM 6096 C CA . ILE B 1 193 ? 10.125 25.453 -17.453 1 94.25 193 ILE B CA 1
ATOM 6097 C C . ILE B 1 193 ? 9.883 24.094 -18.094 1 94.25 193 ILE B C 1
ATOM 6099 O O . ILE B 1 193 ? 8.773 23.547 -18.016 1 94.25 193 ILE B O 1
ATOM 6103 N N . LEU B 1 194 ? 10.883 23.594 -18.688 1 95 194 LEU B N 1
ATOM 6104 C CA . LEU B 1 194 ? 10.773 22.281 -19.297 1 95 194 LEU B CA 1
ATOM 6105 C C . LEU B 1 194 ? 10.461 21.219 -18.25 1 95 194 LEU B C 1
ATOM 6107 O O . LEU B 1 194 ? 9.711 20.281 -18.531 1 95 194 LEU B O 1
ATOM 6111 N N . ALA B 1 195 ? 11.086 21.359 -17.125 1 94.75 195 ALA B N 1
ATOM 6112 C CA . ALA B 1 195 ? 10.797 20.438 -16.031 1 94.75 195 ALA B CA 1
ATOM 6113 C C . ALA B 1 195 ? 9.32 20.469 -15.656 1 94.75 195 ALA B C 1
ATOM 6115 O O . ALA B 1 195 ? 8.719 19.422 -15.383 1 94.75 195 ALA B O 1
ATOM 6116 N N . GLY B 1 196 ? 8.812 21.672 -15.609 1 95.88 196 GLY B N 1
ATOM 6117 C CA . GLY B 1 196 ? 7.383 21.812 -15.359 1 95.88 196 GLY B CA 1
ATOM 6118 C C . GLY B 1 196 ? 6.527 21.141 -16.422 1 95.88 196 GLY B C 1
ATOM 6119 O O . GLY B 1 196 ? 5.535 20.484 -16.094 1 95.88 196 GLY B O 1
ATOM 6120 N N . ILE B 1 197 ? 6.93 21.234 -17.625 1 97.12 197 ILE B N 1
ATOM 6121 C CA . ILE B 1 197 ? 6.195 20.641 -18.734 1 97.12 197 ILE B CA 1
ATOM 6122 C C . ILE B 1 197 ? 6.281 19.125 -18.672 1 97.12 197 ILE B C 1
ATOM 6124 O O . ILE B 1 197 ? 5.281 18.438 -18.891 1 97.12 197 ILE B O 1
ATOM 6128 N N . ILE B 1 198 ? 7.426 18.656 -18.344 1 96.5 198 ILE B N 1
ATOM 6129 C CA . ILE B 1 198 ? 7.613 17.219 -18.203 1 96.5 198 ILE B CA 1
ATOM 6130 C C . ILE B 1 198 ? 6.723 16.688 -17.078 1 96.5 198 ILE B C 1
ATOM 6132 O O . ILE B 1 198 ? 6.039 15.672 -17.25 1 96.5 198 ILE B O 1
ATOM 6136 N N . GLY B 1 199 ? 6.789 17.391 -15.961 1 96.94 199 GLY B N 1
ATOM 6137 C CA . GLY B 1 199 ? 5.934 17 -14.859 1 96.94 199 GLY B CA 1
ATOM 6138 C C . GLY B 1 199 ? 4.461 16.984 -15.219 1 96.94 199 GLY B C 1
ATOM 6139 O O . GLY B 1 199 ? 3.754 16.016 -14.914 1 96.94 199 GLY B O 1
ATOM 6140 N N . ALA B 1 200 ? 4.02 17.984 -15.93 1 97.06 200 ALA B N 1
ATOM 6141 C CA . ALA B 1 200 ? 2.619 18.078 -16.344 1 97.06 200 ALA B CA 1
ATOM 6142 C C . ALA B 1 200 ? 2.268 16.984 -17.344 1 97.06 200 ALA B C 1
ATOM 6144 O O . ALA B 1 200 ? 1.184 16.406 -17.266 1 97.06 200 ALA B O 1
ATOM 6145 N N . ALA B 1 201 ? 3.154 16.734 -18.234 1 97.31 201 ALA B N 1
ATOM 6146 C CA . ALA B 1 201 ? 2.928 15.719 -19.25 1 97.31 201 ALA B CA 1
ATOM 6147 C C . ALA B 1 201 ? 2.82 14.328 -18.625 1 97.31 201 ALA B C 1
ATOM 6149 O O . ALA B 1 201 ? 1.917 13.562 -18.953 1 97.31 201 ALA B O 1
ATOM 6150 N N . PHE B 1 202 ? 3.732 14.039 -17.734 1 96.38 202 PHE B N 1
ATOM 6151 C CA . PHE B 1 202 ? 3.693 12.742 -17.062 1 96.38 202 PHE B CA 1
ATOM 6152 C C . PHE B 1 202 ? 2.457 12.633 -16.172 1 96.38 202 PHE B C 1
ATOM 6154 O O . PHE B 1 202 ? 1.84 11.57 -16.094 1 96.38 202 PHE B O 1
ATOM 6161 N N . GLY B 1 203 ? 2.143 13.734 -15.484 1 95.75 203 GLY B N 1
ATOM 6162 C CA . GLY B 1 203 ? 0.944 13.734 -14.656 1 95.75 203 GLY B CA 1
ATOM 6163 C C . GLY B 1 203 ? -0.327 13.492 -15.453 1 95.75 203 GLY B C 1
ATOM 6164 O O . GLY B 1 203 ? -1.126 12.625 -15.109 1 95.75 203 GLY B O 1
ATOM 6165 N N . TYR B 1 204 ? -0.463 14.227 -16.5 1 95.12 204 TYR B N 1
ATOM 6166 C CA . TYR B 1 204 ? -1.63 14.078 -17.375 1 95.12 204 TYR B CA 1
ATOM 6167 C C . TYR B 1 204 ? -1.646 12.711 -18.047 1 95.12 204 TYR B C 1
ATOM 6169 O O . TYR B 1 204 ? -2.709 12.109 -18.219 1 95.12 204 TYR B O 1
ATOM 6177 N N . GLY B 1 205 ? -0.545 12.273 -18.453 1 95.31 205 GLY B N 1
ATOM 6178 C CA . GLY B 1 205 ? -0.439 10.969 -19.078 1 95.31 205 GLY B CA 1
ATOM 6179 C C . GLY B 1 205 ? -0.914 9.836 -18.188 1 95.31 205 GLY B C 1
ATOM 6180 O O . GLY B 1 205 ? -1.677 8.977 -18.625 1 95.31 205 GLY B O 1
ATOM 6181 N N . ILE B 1 206 ? -0.499 9.844 -17.016 1 92.31 206 ILE B N 1
ATOM 6182 C CA . ILE B 1 206 ? -0.875 8.812 -16.062 1 92.31 206 ILE B CA 1
ATOM 6183 C C . ILE B 1 206 ? -2.369 8.906 -15.758 1 92.31 206 ILE B C 1
ATOM 6185 O O . ILE B 1 206 ? -3.064 7.887 -15.711 1 92.31 206 ILE B O 1
ATOM 6189 N N . GLY B 1 207 ? -2.814 10.141 -15.461 1 89.12 207 GLY B N 1
ATOM 6190 C CA . GLY B 1 207 ? -4.234 10.32 -15.211 1 89.12 207 GLY B CA 1
ATOM 6191 C C . GLY B 1 207 ? -5.109 9.828 -16.359 1 89.12 207 GLY B C 1
ATOM 6192 O O . GLY B 1 207 ? -6.102 9.141 -16.125 1 89.12 207 GLY B O 1
ATOM 6193 N N . TRP B 1 208 ? -4.672 10.164 -17.5 1 88.44 208 TRP B N 1
ATOM 6194 C CA . TRP B 1 208 ? -5.391 9.758 -18.703 1 88.44 208 TRP B CA 1
ATOM 6195 C C . TRP B 1 208 ? -5.367 8.242 -18.875 1 88.44 208 TRP B C 1
ATOM 6197 O O . TRP B 1 208 ? -6.379 7.637 -19.234 1 88.44 208 TRP B O 1
ATOM 6207 N N . SER B 1 209 ? -4.293 7.598 -18.625 1 89.88 209 SER B N 1
ATOM 6208 C CA . SER B 1 209 ? -4.148 6.152 -18.75 1 89.88 209 SER B CA 1
ATOM 6209 C C . SER B 1 209 ? -5.016 5.414 -17.734 1 89.88 209 SER B C 1
ATOM 6211 O O . SER B 1 209 ? -5.582 4.363 -18.047 1 89.88 209 SER B O 1
ATOM 6213 N N . PHE B 1 210 ? -5.137 5.926 -16.594 1 84.69 210 PHE B N 1
ATOM 6214 C CA . PHE B 1 210 ? -5.938 5.301 -15.547 1 84.69 210 PHE B CA 1
ATOM 6215 C C . PHE B 1 210 ? -7.426 5.41 -15.867 1 84.69 210 PHE B C 1
ATOM 6217 O O . PHE B 1 210 ? -8.18 4.457 -15.672 1 84.69 210 PHE B O 1
ATOM 6224 N N . GLU B 1 211 ? -7.797 6.535 -16.375 1 77 211 GLU B N 1
ATOM 6225 C CA . GLU B 1 211 ? -9.203 6.77 -16.688 1 77 211 GLU B CA 1
ATOM 6226 C C . GLU B 1 211 ? -9.664 5.887 -17.844 1 77 211 GLU B C 1
ATOM 6228 O O . GLU B 1 211 ? -10.82 5.465 -17.891 1 77 211 GLU B O 1
ATOM 6233 N N . ARG B 1 212 ? -8.742 5.598 -18.688 1 77.88 212 ARG B N 1
ATOM 6234 C CA . ARG B 1 212 ? -9.094 4.805 -19.859 1 77.88 212 ARG B CA 1
ATOM 6235 C C . ARG B 1 212 ? -8.898 3.314 -19.594 1 77.88 212 ARG B C 1
ATOM 6237 O O . ARG B 1 212 ? -9.125 2.484 -20.469 1 77.88 212 ARG B O 1
ATOM 6244 N N . GLY B 1 213 ? -8.352 2.947 -18.5 1 76.94 213 GLY B N 1
ATOM 6245 C CA . GLY B 1 213 ? -8.203 1.55 -18.141 1 76.94 213 GLY B CA 1
ATOM 6246 C C . GLY B 1 213 ? -7.023 0.873 -18.812 1 76.94 213 GLY B C 1
ATOM 6247 O O . GLY B 1 213 ? -7.031 -0.345 -19.016 1 76.94 213 GLY B O 1
ATOM 6248 N N . LEU B 1 214 ? -6.129 1.633 -19.141 1 85.81 214 LEU B N 1
ATOM 6249 C CA . LEU B 1 214 ? -4.977 1.091 -19.859 1 85.81 214 LEU B CA 1
ATOM 6250 C C . LEU B 1 214 ? -4.004 0.424 -18.906 1 85.81 214 LEU B C 1
ATOM 6252 O O . LEU B 1 214 ? -3.104 -0.305 -19.328 1 85.81 214 LEU B O 1
ATOM 6256 N N . VAL B 1 215 ? -4.168 0.643 -17.641 1 87.12 215 VAL B N 1
ATOM 6257 C CA . VAL B 1 215 ? -3.324 0.04 -16.609 1 87.12 215 VAL B CA 1
ATOM 6258 C C . VAL B 1 215 ? -4.188 -0.761 -15.633 1 87.12 215 VAL B C 1
ATOM 6260 O O . VAL B 1 215 ? -5.168 -0.245 -15.094 1 87.12 215 VAL B O 1
ATOM 6263 N N . PRO B 1 216 ? -3.822 -2.012 -15.461 1 80.5 216 PRO B N 1
ATOM 6264 C CA . PRO B 1 216 ? -4.617 -2.805 -14.516 1 80.5 216 PRO B CA 1
ATOM 6265 C C . PRO B 1 216 ? -4.453 -2.344 -13.07 1 80.5 216 PRO B C 1
ATOM 6267 O O . PRO B 1 216 ? -3.443 -1.725 -12.727 1 80.5 216 PRO B O 1
ATOM 6270 N N . GLU B 1 217 ? -5.375 -2.65 -12.227 1 76 217 GLU B N 1
ATOM 6271 C CA . GLU B 1 217 ? -5.445 -2.174 -10.852 1 76 217 GLU B CA 1
ATOM 6272 C C . GLU B 1 217 ? -4.195 -2.564 -10.07 1 76 217 GLU B C 1
ATOM 6274 O O . GLU B 1 217 ? -3.67 -1.768 -9.289 1 76 217 GLU B O 1
ATOM 6279 N N . PHE B 1 218 ? -3.652 -3.723 -10.328 1 75.25 218 PHE B N 1
ATOM 6280 C CA . PHE B 1 218 ? -2.551 -4.223 -9.516 1 75.25 218 PHE B CA 1
ATOM 6281 C C . PHE B 1 218 ? -1.244 -3.535 -9.891 1 75.25 218 PHE B C 1
ATOM 6283 O O . PHE B 1 218 ? -0.279 -3.562 -9.125 1 75.25 218 PHE B O 1
ATOM 6290 N N . LEU B 1 219 ? -1.248 -2.861 -11.039 1 86.88 219 LEU B N 1
ATOM 6291 C CA . LEU B 1 219 ? -0.021 -2.238 -11.523 1 86.88 219 LEU B CA 1
ATOM 6292 C C . LEU B 1 219 ? -0.061 -0.727 -11.32 1 86.88 219 LEU B C 1
ATOM 6294 O O . LEU B 1 219 ? 0.94 -0.04 -11.531 1 86.88 219 LEU B O 1
ATOM 6298 N N . LYS B 1 220 ? -1.141 -0.212 -10.922 1 87.88 220 LYS B N 1
ATOM 6299 C CA . LYS B 1 220 ? -1.307 1.237 -10.859 1 87.88 220 LYS B CA 1
ATOM 6300 C C . LYS B 1 220 ? -0.296 1.87 -9.906 1 87.88 220 LYS B C 1
ATOM 6302 O O . LYS B 1 220 ? 0.393 2.826 -10.273 1 87.88 220 LYS B O 1
ATOM 6307 N N . SER B 1 221 ? -0.114 1.292 -8.703 1 88.56 221 SER B N 1
ATOM 6308 C CA . SER B 1 221 ? 0.794 1.866 -7.715 1 88.56 221 SER B CA 1
ATOM 6309 C C . SER B 1 221 ? 2.244 1.774 -8.18 1 88.56 221 SER B C 1
ATOM 6311 O O . SER B 1 221 ? 2.975 2.766 -8.141 1 88.56 221 SER B O 1
ATOM 6313 N N . PRO B 1 222 ? 2.643 0.641 -8.664 1 89.81 222 PRO B N 1
ATOM 6314 C CA . PRO B 1 222 ? 4.016 0.543 -9.164 1 89.81 222 PRO B CA 1
ATOM 6315 C C . PRO B 1 222 ? 4.277 1.473 -10.352 1 89.81 222 PRO B C 1
ATOM 6317 O O . PRO B 1 222 ? 5.355 2.064 -10.445 1 89.81 222 PRO B O 1
ATOM 6320 N N . VAL B 1 223 ? 3.312 1.602 -11.18 1 92.12 223 VAL B N 1
ATOM 6321 C CA . VAL B 1 223 ? 3.459 2.438 -12.367 1 92.12 223 VAL B CA 1
ATOM 6322 C C . VAL B 1 223 ? 3.631 3.896 -11.953 1 92.12 223 VAL B C 1
ATOM 6324 O O . VAL B 1 223 ? 4.473 4.609 -12.508 1 92.12 223 VAL B O 1
ATOM 6327 N N . VAL B 1 224 ? 2.877 4.285 -11.023 1 92.19 224 VAL B N 1
ATOM 6328 C CA . VAL B 1 224 ? 2.971 5.66 -10.555 1 92.19 224 VAL B CA 1
ATOM 6329 C C . VAL B 1 224 ? 4.352 5.91 -9.953 1 92.19 224 VAL B C 1
ATOM 6331 O O . VAL B 1 224 ? 4.988 6.926 -10.242 1 92.19 224 VAL B O 1
ATOM 6334 N N . LEU B 1 225 ? 4.797 5.02 -9.102 1 91.38 225 LEU B N 1
ATOM 6335 C CA . LEU B 1 225 ? 6.078 5.184 -8.43 1 91.38 225 LEU B CA 1
ATOM 6336 C C . LEU B 1 225 ? 7.215 5.293 -9.445 1 91.38 225 LEU B C 1
ATOM 6338 O O . LEU B 1 225 ? 8.07 6.176 -9.336 1 91.38 225 LEU B O 1
ATOM 6342 N N . VAL B 1 226 ? 7.211 4.465 -10.398 1 92.25 226 VAL B N 1
ATOM 6343 C CA . VAL B 1 226 ? 8.281 4.445 -11.391 1 92.25 226 VAL B CA 1
ATOM 6344 C C . VAL B 1 226 ? 8.195 5.688 -12.273 1 92.25 226 VAL B C 1
ATOM 6346 O O . VAL B 1 226 ? 9.219 6.23 -12.688 1 92.25 226 VAL B O 1
ATOM 6349 N N . THR B 1 227 ? 7.004 6.09 -12.602 1 94 227 THR B N 1
ATOM 6350 C CA . THR B 1 227 ? 6.824 7.277 -13.43 1 94 227 THR B CA 1
ATOM 6351 C C . THR B 1 227 ? 7.332 8.523 -12.703 1 94 227 THR B C 1
ATOM 6353 O O . THR B 1 227 ? 7.863 9.438 -13.328 1 94 227 THR B O 1
ATOM 6356 N N . VAL B 1 228 ? 7.098 8.562 -11.383 1 94.12 228 VAL B N 1
ATOM 6357 C CA . VAL B 1 228 ? 7.617 9.664 -10.578 1 94.12 228 VAL B CA 1
ATOM 6358 C C . VAL B 1 228 ? 9.141 9.711 -10.688 1 94.12 228 VAL B C 1
ATOM 6360 O O . VAL B 1 228 ? 9.727 10.773 -10.898 1 94.12 228 VAL B O 1
ATOM 6363 N N . ILE B 1 229 ? 9.75 8.555 -10.547 1 93.62 229 ILE B N 1
ATOM 6364 C CA . ILE B 1 229 ? 11.203 8.461 -10.609 1 93.62 229 ILE B CA 1
ATOM 6365 C C . ILE B 1 229 ? 11.68 8.828 -12.016 1 93.62 229 ILE B C 1
ATOM 6367 O O . ILE B 1 229 ? 12.711 9.492 -12.172 1 93.62 229 ILE B O 1
ATOM 6371 N N . MET B 1 230 ? 10.922 8.461 -13 1 94.19 230 MET B N 1
ATOM 6372 C CA . MET B 1 230 ? 11.273 8.773 -14.383 1 94.19 230 MET B CA 1
ATOM 6373 C C . MET B 1 230 ? 11.219 10.273 -14.641 1 94.19 230 MET B C 1
ATOM 6375 O O . MET B 1 230 ? 12.125 10.844 -15.25 1 94.19 230 MET B O 1
ATOM 6379 N N . ALA B 1 231 ? 10.125 10.867 -14.227 1 95.31 231 ALA B N 1
ATOM 6380 C CA . ALA B 1 231 ? 9.992 12.312 -14.391 1 95.31 231 ALA B CA 1
ATOM 6381 C C . ALA B 1 231 ? 11.109 13.047 -13.656 1 95.31 231 ALA B C 1
ATOM 6383 O O . ALA B 1 231 ? 11.656 14.023 -14.172 1 95.31 231 ALA B O 1
ATOM 6384 N N . PHE B 1 232 ? 11.414 12.586 -12.492 1 93.38 232 PHE B N 1
ATOM 6385 C CA . PHE B 1 232 ? 12.477 13.188 -11.695 1 93.38 232 PHE B CA 1
ATOM 6386 C C . PHE B 1 232 ? 13.82 13.047 -12.398 1 93.38 232 PHE B C 1
ATOM 6388 O O . PHE B 1 232 ? 14.531 14.039 -12.594 1 93.38 232 PHE B O 1
ATOM 6395 N N . ALA B 1 233 ? 14.164 11.852 -12.781 1 92.06 233 ALA B N 1
ATOM 6396 C CA . ALA B 1 233 ? 15.477 11.547 -13.352 1 92.06 233 ALA B CA 1
ATOM 6397 C C . ALA B 1 233 ? 15.656 12.211 -14.711 1 92.06 233 ALA B C 1
ATOM 6399 O O . ALA B 1 233 ? 16.734 12.719 -15.023 1 92.06 233 ALA B O 1
ATOM 6400 N N . LEU B 1 234 ? 14.672 12.219 -15.539 1 92.19 234 LEU B N 1
ATOM 6401 C CA . LEU B 1 234 ? 14.75 12.828 -16.859 1 92.19 234 LEU B CA 1
ATOM 6402 C C . LEU B 1 234 ? 14.992 14.336 -16.75 1 92.19 234 LEU B C 1
ATOM 6404 O O . LEU B 1 234 ? 15.812 14.891 -17.484 1 92.19 234 LEU B O 1
ATOM 6408 N N . SER B 1 235 ? 14.203 14.961 -15.875 1 92.19 235 SER B N 1
ATOM 6409 C CA . SER B 1 235 ? 14.367 16.391 -15.68 1 92.19 235 SER B CA 1
ATOM 6410 C C . SER B 1 235 ? 15.727 16.719 -15.062 1 92.19 235 SER B C 1
ATOM 6412 O O . SER B 1 235 ? 16.375 17.688 -15.461 1 92.19 235 SER B O 1
ATOM 6414 N N . ASP B 1 236 ? 16.141 15.914 -14.141 1 88.44 236 ASP B N 1
ATOM 6415 C CA . ASP B 1 236 ? 17.422 16.141 -13.461 1 88.44 236 ASP B CA 1
ATOM 6416 C C . ASP B 1 236 ? 18.594 15.898 -14.398 1 88.44 236 ASP B C 1
ATOM 6418 O O . ASP B 1 236 ? 19.672 16.469 -14.219 1 88.44 236 ASP B O 1
ATOM 6422 N N . PHE B 1 237 ? 18.406 15.016 -15.352 1 87.19 237 PHE B N 1
ATOM 6423 C CA . PHE B 1 237 ? 19.438 14.742 -16.359 1 87.19 237 PHE B CA 1
ATOM 6424 C C . PHE B 1 237 ? 19.656 15.953 -17.25 1 87.19 237 PHE B C 1
ATOM 6426 O O . PHE B 1 237 ? 20.781 16.219 -17.688 1 87.19 237 PHE B O 1
ATOM 6433 N N . ILE B 1 238 ? 18.609 16.688 -17.469 1 88.25 238 ILE B N 1
ATOM 6434 C CA . ILE B 1 238 ? 18.703 17.875 -18.312 1 88.25 238 ILE B CA 1
ATOM 6435 C C . ILE B 1 238 ? 19.375 19 -17.531 1 88.25 238 ILE B C 1
ATOM 6437 O O . ILE B 1 238 ? 20.297 19.656 -18.031 1 88.25 238 ILE B O 1
ATOM 6441 N N . MET B 1 239 ? 18.797 19.203 -16.375 1 83.56 239 MET B N 1
ATOM 6442 C CA . MET B 1 239 ? 19.359 20.203 -15.469 1 83.56 239 MET B CA 1
ATOM 6443 C C . MET B 1 239 ? 19.203 19.781 -14.016 1 83.56 239 MET B C 1
ATOM 6445 O O . MET B 1 239 ? 18.109 19.484 -13.562 1 83.56 239 MET B O 1
ATOM 6449 N N . HIS B 1 240 ? 20.281 19.844 -13.383 1 78.62 240 HIS B N 1
ATOM 6450 C CA . HIS B 1 240 ? 20.312 19.391 -11.992 1 78.62 240 HIS B CA 1
ATOM 6451 C C . HIS B 1 240 ? 19.312 20.172 -11.148 1 78.62 240 HIS B C 1
ATOM 6453 O O . HIS B 1 240 ? 19.203 21.391 -11.273 1 78.62 240 HIS B O 1
ATOM 6459 N N . GLU B 1 241 ? 18.562 19.516 -10.266 1 77.44 241 GLU B N 1
ATOM 6460 C CA . GLU B 1 241 ? 17.641 20.031 -9.258 1 77.44 241 GLU B CA 1
ATOM 6461 C C . GLU B 1 241 ? 16.297 20.406 -9.867 1 77.44 241 GLU B C 1
ATOM 6463 O O . GLU B 1 241 ? 15.406 20.891 -9.164 1 77.44 241 GLU B O 1
ATOM 6468 N N . THR B 1 242 ? 16.172 20.25 -11.133 1 87.5 242 THR B N 1
ATOM 6469 C CA . THR B 1 242 ? 14.883 20.547 -11.734 1 87.5 242 THR B CA 1
ATOM 6470 C C . THR B 1 242 ? 13.922 19.375 -11.555 1 87.5 242 THR B C 1
ATOM 6472 O O . THR B 1 242 ? 12.719 19.516 -11.758 1 87.5 242 THR B O 1
ATOM 6475 N N . GLY B 1 243 ? 14.414 18.266 -11.164 1 90.19 243 GLY B N 1
ATOM 6476 C CA . GLY B 1 243 ? 13.594 17.078 -10.93 1 90.19 243 GLY B CA 1
ATOM 6477 C C . GLY B 1 243 ? 12.539 17.297 -9.867 1 90.19 243 GLY B C 1
ATOM 6478 O O . GLY B 1 243 ? 11.43 16.766 -9.969 1 90.19 243 GLY B O 1
ATOM 6479 N N . LEU B 1 244 ? 12.898 18.078 -8.859 1 88.31 244 LEU B N 1
ATOM 6480 C CA . LEU B 1 244 ? 11.961 18.344 -7.773 1 88.31 244 LEU B CA 1
ATOM 6481 C C . LEU B 1 244 ? 10.742 19.109 -8.273 1 88.31 244 LEU B C 1
ATOM 6483 O O . LEU B 1 244 ? 9.617 18.844 -7.844 1 88.31 244 LEU B O 1
ATOM 6487 N N . LEU B 1 245 ? 10.992 20.016 -9.148 1 91.25 245 LEU B N 1
ATOM 6488 C CA . LEU B 1 245 ? 9.891 20.766 -9.734 1 91.25 245 LEU B CA 1
ATOM 6489 C C . LEU B 1 245 ? 9.008 19.859 -10.578 1 91.25 245 LEU B C 1
ATOM 6491 O O . LEU B 1 245 ? 7.777 19.969 -10.531 1 91.25 245 LEU B O 1
ATOM 6495 N N . ALA B 1 246 ? 9.617 19.016 -11.352 1 95.25 246 ALA B N 1
ATOM 6496 C CA . ALA B 1 246 ? 8.875 18.109 -12.227 1 95.25 246 ALA B CA 1
ATOM 6497 C C . ALA B 1 246 ? 7.914 17.234 -11.43 1 95.25 246 ALA B C 1
ATOM 6499 O O . ALA B 1 246 ? 6.742 17.109 -11.789 1 95.25 246 ALA B O 1
ATOM 6500 N N . VAL B 1 247 ? 8.398 16.672 -10.375 1 93.62 247 VAL B N 1
ATOM 6501 C CA . VAL B 1 247 ? 7.57 15.742 -9.617 1 93.62 247 VAL B CA 1
ATOM 6502 C C . VAL B 1 247 ? 6.473 16.516 -8.883 1 93.62 247 VAL B C 1
ATOM 6504 O O . VAL B 1 247 ? 5.371 15.992 -8.688 1 93.62 247 VAL B O 1
ATOM 6507 N N . THR B 1 248 ? 6.73 17.719 -8.43 1 91.94 248 THR B N 1
ATOM 6508 C CA . THR B 1 248 ? 5.723 18.547 -7.773 1 91.94 248 THR B CA 1
ATOM 6509 C C . THR B 1 248 ? 4.59 18.875 -8.734 1 91.94 248 THR B C 1
ATOM 6511 O O . THR B 1 248 ? 3.412 18.734 -8.398 1 91.94 248 THR B O 1
ATOM 6514 N N . VAL B 1 249 ? 4.973 19.297 -9.906 1 94.75 249 VAL B N 1
ATOM 6515 C CA . VAL B 1 249 ? 3.975 19.641 -10.914 1 94.75 249 VAL B CA 1
ATOM 6516 C C . VAL B 1 249 ? 3.188 18.391 -11.305 1 94.75 249 VAL B C 1
ATOM 6518 O O . VAL B 1 249 ? 1.98 18.453 -11.539 1 94.75 249 VAL B O 1
ATOM 6521 N N . MET B 1 250 ? 3.867 17.281 -11.406 1 95.5 250 MET B N 1
ATOM 6522 C CA . MET B 1 250 ? 3.209 16.016 -11.719 1 95.5 250 MET B CA 1
ATOM 6523 C C . MET B 1 250 ? 2.137 15.695 -10.688 1 95.5 250 MET B C 1
ATOM 6525 O O . MET B 1 250 ? 1.003 15.367 -11.047 1 95.5 250 MET B O 1
ATOM 6529 N N . GLY B 1 251 ? 2.51 15.789 -9.43 1 92.88 251 GLY B N 1
ATOM 6530 C CA . GLY B 1 251 ? 1.561 15.531 -8.359 1 92.88 251 GLY B CA 1
ATOM 6531 C C . GLY B 1 251 ? 0.375 16.469 -8.375 1 92.88 251 GLY B C 1
ATOM 6532 O O . GLY B 1 251 ? -0.771 16.047 -8.219 1 92.88 251 GLY B O 1
ATOM 6533 N N . MET B 1 252 ? 0.619 17.719 -8.57 1 91.94 252 MET B N 1
ATOM 6534 C CA . MET B 1 252 ? -0.437 18.734 -8.617 1 91.94 252 MET B CA 1
ATOM 6535 C C . MET B 1 252 ? -1.389 18.469 -9.773 1 91.94 252 MET B C 1
ATOM 6537 O O . MET B 1 252 ? -2.602 18.656 -9.641 1 91.94 252 MET B O 1
ATOM 6541 N N . THR B 1 253 ? -0.803 18.141 -10.883 1 93.81 253 THR B N 1
ATOM 6542 C CA . THR B 1 253 ? -1.605 17.859 -12.07 1 93.81 253 THR B CA 1
ATOM 6543 C C . THR B 1 253 ? -2.557 16.688 -11.812 1 93.81 253 THR B C 1
ATOM 6545 O O . THR B 1 253 ? -3.75 16.781 -12.109 1 93.81 253 THR B O 1
ATOM 6548 N N . ILE B 1 254 ? -2.09 15.688 -11.258 1 91.38 254 ILE B N 1
ATOM 6549 C CA . ILE B 1 254 ? -2.902 14.5 -10.992 1 91.38 254 ILE B CA 1
ATOM 6550 C C . ILE B 1 254 ? -3.969 14.836 -9.945 1 91.38 254 ILE B C 1
ATOM 6552 O O . ILE B 1 254 ? -5.125 14.43 -10.078 1 91.38 254 ILE B O 1
ATOM 6556 N N . ALA B 1 255 ? -3.584 15.531 -8.906 1 86.88 255 ALA B N 1
ATOM 6557 C CA . ALA B 1 255 ? -4.496 15.906 -7.828 1 86.88 255 ALA B CA 1
ATOM 6558 C C . ALA B 1 255 ? -5.703 16.672 -8.375 1 86.88 255 ALA B C 1
ATOM 6560 O O . ALA B 1 255 ? -6.82 16.5 -7.883 1 86.88 255 ALA B O 1
ATOM 6561 N N . ASN B 1 256 ? -5.547 17.422 -9.367 1 88.69 256 ASN B N 1
ATOM 6562 C CA . ASN B 1 256 ? -6.605 18.297 -9.852 1 88.69 256 ASN B CA 1
ATOM 6563 C C . ASN B 1 256 ? -7.348 17.688 -11.031 1 88.69 256 ASN B C 1
ATOM 6565 O O . ASN B 1 256 ? -8.195 18.328 -11.648 1 88.69 256 ASN B O 1
ATOM 6569 N N . MET B 1 257 ? -6.988 16.469 -11.359 1 84.69 257 MET B N 1
ATOM 6570 C CA . MET B 1 257 ? -7.762 15.711 -12.344 1 84.69 257 MET B CA 1
ATOM 6571 C C . MET B 1 257 ? -8.891 14.938 -11.664 1 84.69 257 MET B C 1
ATOM 6573 O O . MET B 1 257 ? -9.82 14.484 -12.328 1 84.69 257 MET B O 1
ATOM 6577 N N . HIS B 1 258 ? -8.836 14.742 -10.352 1 76.81 258 HIS B N 1
ATOM 6578 C CA . HIS B 1 258 ? -9.859 14.102 -9.539 1 76.81 258 HIS B CA 1
ATOM 6579 C C . HIS B 1 258 ? -10.156 12.688 -10.039 1 76.81 258 HIS B C 1
ATOM 6581 O O . HIS B 1 258 ? -11.32 12.336 -10.25 1 76.81 258 HIS B O 1
ATOM 6587 N N . ILE B 1 259 ? -9.086 11.961 -10.141 1 74.12 259 ILE B N 1
ATOM 6588 C CA . ILE B 1 259 ? -9.203 10.586 -10.617 1 74.12 259 ILE B CA 1
ATOM 6589 C C . ILE B 1 259 ? -9.422 9.648 -9.438 1 74.12 259 ILE B C 1
ATOM 6591 O O . ILE B 1 259 ? -8.742 9.758 -8.414 1 74.12 259 ILE B O 1
ATOM 6595 N N . SER B 1 260 ? -10.367 8.711 -9.539 1 67.12 260 SER B N 1
ATOM 6596 C CA . SER B 1 260 ? -10.766 7.789 -8.484 1 67.12 260 SER B CA 1
ATOM 6597 C C . SER B 1 260 ? -9.648 6.789 -8.18 1 67.12 260 SER B C 1
ATOM 6599 O O . SER B 1 260 ? -9.438 6.426 -7.02 1 67.12 260 SER B O 1
ATOM 6601 N N . ALA B 1 261 ? -8.891 6.484 -9.156 1 65.56 261 ALA B N 1
ATOM 6602 C CA . ALA B 1 261 ? -7.859 5.457 -9.016 1 65.56 261 ALA B CA 1
ATOM 6603 C C . ALA B 1 261 ? -6.766 5.902 -8.055 1 65.56 261 ALA B C 1
ATOM 6605 O O . ALA B 1 261 ? -6.141 5.07 -7.387 1 65.56 261 ALA B O 1
ATOM 6606 N N . ILE B 1 262 ? -6.652 7.133 -7.941 1 66.5 262 ILE B N 1
ATOM 6607 C CA . ILE B 1 262 ? -5.586 7.652 -7.094 1 66.5 262 ILE B CA 1
ATOM 6608 C C . ILE B 1 262 ? -5.969 7.496 -5.625 1 66.5 262 ILE B C 1
ATOM 6610 O O . ILE B 1 262 ? -5.109 7.281 -4.77 1 66.5 262 ILE B O 1
ATOM 6614 N N . SER B 1 263 ? -7.148 7.473 -5.379 1 63.53 263 SER B N 1
ATOM 6615 C CA . SER B 1 263 ? -7.629 7.305 -4.012 1 63.53 263 SER B CA 1
ATOM 6616 C C . SER B 1 263 ? -7.41 5.879 -3.521 1 63.53 263 SER B C 1
ATOM 6618 O O . SER B 1 263 ? -7.164 5.656 -2.336 1 63.53 263 SER B O 1
ATOM 6620 N N . ASP B 1 264 ? -7.352 5.082 -4.527 1 61.75 264 ASP B N 1
ATOM 6621 C CA . ASP B 1 264 ? -7.188 3.67 -4.191 1 61.75 264 ASP B CA 1
ATOM 6622 C C . ASP B 1 264 ? -5.75 3.365 -3.781 1 61.75 264 ASP B C 1
ATOM 6624 O O . ASP B 1 264 ? -5.488 2.373 -3.098 1 61.75 264 ASP B O 1
ATOM 6628 N N . MET B 1 265 ? -4.938 4.27 -4.227 1 66.69 265 MET B N 1
ATOM 6629 C CA . MET B 1 265 ? -3.525 4.047 -3.934 1 66.69 265 MET B CA 1
ATOM 6630 C C . MET B 1 265 ? -3.094 4.836 -2.701 1 66.69 265 MET B C 1
ATOM 6632 O O . MET B 1 265 ? -1.898 5.027 -2.471 1 66.69 265 MET B O 1
ATOM 6636 N N . ARG B 1 266 ? -4.031 5.23 -2.045 1 66.44 266 ARG B N 1
ATOM 6637 C CA . ARG B 1 266 ? -3.734 6.117 -0.922 1 66.44 266 ARG B CA 1
ATOM 6638 C C . ARG B 1 266 ? -2.893 5.402 0.13 1 66.44 266 ARG B C 1
ATOM 6640 O O . ARG B 1 266 ? -1.914 5.957 0.632 1 66.44 266 ARG B O 1
ATOM 6647 N N . HIS B 1 267 ? -3.275 4.188 0.305 1 69.69 267 HIS B N 1
ATOM 6648 C CA . HIS B 1 267 ? -2.58 3.455 1.359 1 69.69 267 HIS B CA 1
ATOM 6649 C C . HIS B 1 267 ? -1.128 3.189 0.981 1 69.69 267 HIS B C 1
ATOM 6651 O O . HIS B 1 267 ? -0.233 3.299 1.822 1 69.69 267 HIS B O 1
ATOM 6657 N N . PHE B 1 268 ? -0.963 2.965 -0.235 1 72.56 268 PHE B N 1
ATOM 6658 C CA . PHE B 1 268 ? 0.389 2.629 -0.665 1 72.56 268 PHE B CA 1
ATOM 6659 C C . PHE B 1 268 ? 1.293 3.855 -0.616 1 72.56 268 PHE B C 1
ATOM 6661 O O . PHE B 1 268 ? 2.4 3.795 -0.076 1 72.56 268 PHE B O 1
ATOM 6668 N N . LYS B 1 269 ? 0.836 4.848 -1.094 1 76.44 269 LYS B N 1
ATOM 6669 C CA . LYS B 1 269 ? 1.647 6.062 -1.166 1 76.44 269 LYS B CA 1
ATOM 6670 C C . LYS B 1 269 ? 1.97 6.59 0.228 1 76.44 269 LYS B C 1
ATOM 6672 O O . LYS B 1 269 ? 3.082 7.062 0.478 1 76.44 269 LYS B O 1
ATOM 6677 N N . GLU B 1 270 ? 0.997 6.414 1.101 1 77 270 GLU B N 1
ATOM 6678 C CA . GLU B 1 270 ? 1.21 6.902 2.459 1 77 270 GLU B CA 1
ATOM 6679 C C . GLU B 1 270 ? 2.223 6.035 3.205 1 77 270 GLU B C 1
ATOM 6681 O O . GLU B 1 270 ? 3.098 6.555 3.9 1 77 270 GLU B O 1
ATOM 6686 N N . ASN B 1 271 ? 2.123 4.793 2.992 1 82.62 271 ASN B N 1
ATOM 6687 C CA . ASN B 1 271 ? 3.029 3.875 3.672 1 82.62 271 ASN B CA 1
ATOM 6688 C C . ASN B 1 271 ? 4.461 4.027 3.17 1 82.62 271 ASN B C 1
ATOM 6690 O O . ASN B 1 271 ? 5.41 3.99 3.959 1 82.62 271 ASN B O 1
ATOM 6694 N N . ILE B 1 272 ? 4.586 4.195 1.944 1 86.94 272 ILE B N 1
ATOM 6695 C CA . ILE B 1 272 ? 5.918 4.34 1.364 1 86.94 272 ILE B CA 1
ATOM 6696 C C . ILE B 1 272 ? 6.535 5.66 1.816 1 86.94 272 ILE B C 1
ATOM 6698 O O . ILE B 1 272 ? 7.746 5.734 2.055 1 86.94 272 ILE B O 1
ATOM 6702 N N . SER B 1 273 ? 5.695 6.648 1.878 1 85.44 273 SER B N 1
ATOM 6703 C CA . SER B 1 273 ? 6.184 7.953 2.307 1 85.44 273 SER B CA 1
ATOM 6704 C C . SER B 1 273 ? 6.672 7.918 3.75 1 85.44 273 SER B C 1
ATOM 6706 O O . SER B 1 273 ? 7.715 8.484 4.074 1 85.44 273 SER B O 1
ATOM 6708 N N . ILE B 1 274 ? 5.934 7.297 4.586 1 86.38 274 ILE B N 1
ATOM 6709 C CA . ILE B 1 274 ? 6.301 7.188 5.992 1 86.38 274 ILE B CA 1
ATOM 6710 C C . ILE B 1 274 ? 7.633 6.453 6.121 1 86.38 274 ILE B C 1
ATOM 6712 O O . ILE B 1 274 ? 8.508 6.863 6.891 1 86.38 274 ILE B O 1
ATOM 6716 N N . LEU B 1 275 ? 7.77 5.434 5.344 1 89.75 275 LEU B N 1
ATOM 6717 C CA . LEU B 1 275 ? 9 4.645 5.367 1 89.75 275 LEU B CA 1
ATOM 6718 C C . LEU B 1 275 ? 10.18 5.465 4.859 1 89.75 275 LEU B C 1
ATOM 6720 O O . LEU B 1 275 ? 11.25 5.469 5.473 1 89.75 275 LEU B O 1
ATOM 6724 N N . LEU B 1 276 ? 9.945 6.148 3.803 1 89.62 276 LEU B N 1
ATOM 6725 C CA . LEU B 1 276 ? 11.023 6.926 3.199 1 89.62 276 LEU B CA 1
ATOM 6726 C C . LEU B 1 276 ? 11.422 8.086 4.102 1 89.62 276 LEU B C 1
ATOM 6728 O O . LEU B 1 276 ? 12.617 8.383 4.25 1 89.62 276 LEU B O 1
ATOM 6732 N N . ILE B 1 277 ? 10.438 8.758 4.711 1 86.19 277 ILE B N 1
ATOM 6733 C CA . ILE B 1 277 ? 10.719 9.859 5.625 1 86.19 277 ILE B CA 1
ATOM 6734 C C . ILE B 1 277 ? 11.539 9.352 6.809 1 86.19 277 ILE B C 1
ATOM 6736 O O . ILE B 1 277 ? 12.516 9.984 7.207 1 86.19 277 ILE B O 1
ATOM 6740 N N . SER B 1 278 ? 11.172 8.188 7.289 1 88.88 278 SER B N 1
ATOM 6741 C CA . SER B 1 278 ? 11.852 7.594 8.43 1 88.88 278 SER B CA 1
ATOM 6742 C C . SER B 1 278 ? 13.305 7.262 8.102 1 88.88 278 SER B C 1
ATOM 6744 O O . SER B 1 278 ? 14.211 7.594 8.859 1 88.88 278 SER B O 1
ATOM 6746 N N . VAL B 1 279 ? 13.492 6.707 6.992 1 90.19 279 VAL B N 1
ATOM 6747 C CA . VAL B 1 279 ? 14.812 6.25 6.586 1 90.19 279 VAL B CA 1
ATOM 6748 C C . VAL B 1 279 ? 15.703 7.457 6.281 1 90.19 279 VAL B C 1
ATOM 6750 O O . VAL B 1 279 ? 16.859 7.508 6.715 1 90.19 279 VAL B O 1
ATOM 6753 N N . ILE B 1 280 ? 15.219 8.43 5.641 1 86.5 280 ILE B N 1
ATOM 6754 C CA . ILE B 1 280 ? 16.016 9.562 5.184 1 86.5 280 ILE B CA 1
ATOM 6755 C C . ILE B 1 280 ? 16.422 10.43 6.375 1 86.5 280 ILE B C 1
ATOM 6757 O O . ILE B 1 280 ? 17.547 10.914 6.445 1 86.5 280 ILE B O 1
ATOM 6761 N N . PHE B 1 281 ? 15.508 10.656 7.285 1 84.69 281 PHE B N 1
ATOM 6762 C CA . PHE B 1 281 ? 15.828 11.484 8.438 1 84.69 281 PHE B CA 1
ATOM 6763 C C . PHE B 1 281 ? 16.922 10.836 9.289 1 84.69 281 PHE B C 1
ATOM 6765 O O . PHE B 1 281 ? 17.812 11.516 9.797 1 84.69 281 PHE B O 1
ATOM 6772 N N . ILE B 1 282 ? 16.812 9.547 9.406 1 90.62 282 ILE B N 1
ATOM 6773 C CA . ILE B 1 282 ? 17.844 8.82 10.148 1 90.62 282 ILE B CA 1
ATOM 6774 C C . ILE B 1 282 ? 19.172 8.898 9.391 1 90.62 282 ILE B C 1
ATOM 6776 O O . ILE B 1 282 ? 20.219 9.141 9.984 1 90.62 282 ILE B O 1
ATOM 6780 N N . MET B 1 283 ? 19.094 8.719 8.094 1 90 283 MET B N 1
ATOM 6781 C CA . MET B 1 283 ? 20.297 8.734 7.266 1 90 283 MET B CA 1
ATOM 6782 C C . MET B 1 283 ? 20.984 10.102 7.312 1 90 283 MET B C 1
ATOM 6784 O O . MET B 1 283 ? 22.203 10.188 7.477 1 90 283 MET B O 1
ATOM 6788 N N . LEU B 1 284 ? 20.266 11.148 7.242 1 84.06 284 LEU B N 1
ATOM 6789 C CA . LEU B 1 284 ? 20.797 12.508 7.195 1 84.06 284 LEU B CA 1
ATOM 6790 C C . LEU B 1 284 ? 21.375 12.906 8.547 1 84.06 284 LEU B C 1
ATOM 6792 O O . LEU B 1 284 ? 22.453 13.5 8.602 1 84.06 284 LEU B O 1
ATOM 6796 N N . THR B 1 285 ? 20.703 12.602 9.586 1 86.5 285 THR B N 1
ATOM 6797 C CA . THR B 1 285 ? 21.156 13.016 10.914 1 86.5 285 THR B CA 1
ATOM 6798 C C . THR B 1 285 ? 22.312 12.141 11.391 1 86.5 285 THR B C 1
ATOM 6800 O O . THR B 1 285 ? 23.25 12.633 12.031 1 86.5 285 THR B O 1
ATOM 6803 N N . ALA B 1 286 ? 22.234 10.898 11.008 1 91.06 286 ALA B N 1
ATOM 6804 C CA . ALA B 1 286 ? 23.297 9.984 11.438 1 91.06 286 ALA B CA 1
ATOM 6805 C C . ALA B 1 286 ? 24.594 10.227 10.664 1 91.06 286 ALA B C 1
ATOM 6807 O O . ALA B 1 286 ? 25.672 9.836 11.109 1 91.06 286 ALA B O 1
ATOM 6808 N N . SER B 1 287 ? 24.562 10.852 9.578 1 88.81 287 SER B N 1
ATOM 6809 C CA . SER B 1 287 ? 25.719 11.062 8.727 1 88.81 287 SER B CA 1
ATOM 6810 C C . SER B 1 287 ? 26.469 12.336 9.109 1 88.81 287 SER B C 1
ATOM 6812 O O . SER B 1 287 ? 27.547 12.609 8.594 1 88.81 287 SER B O 1
ATOM 6814 N N . LEU B 1 288 ? 25.922 13.086 10.039 1 83.81 288 LEU B N 1
ATOM 6815 C CA . LEU B 1 288 ? 26.547 14.336 10.445 1 83.81 288 LEU B CA 1
ATOM 6816 C C . LEU B 1 288 ? 27.828 14.078 11.25 1 83.81 288 LEU B C 1
ATOM 6818 O O . LEU B 1 288 ? 27.906 13.094 11.992 1 83.81 288 LEU B O 1
ATOM 6822 N N . ASP B 1 289 ? 28.766 14.906 10.961 1 86.06 289 ASP B N 1
ATOM 6823 C CA . ASP B 1 289 ? 30 14.797 11.727 1 86.06 289 ASP B CA 1
ATOM 6824 C C . ASP B 1 289 ? 29.891 15.539 13.055 1 86.06 289 ASP B C 1
ATOM 6826 O O . ASP B 1 289 ? 29.109 16.469 13.188 1 86.06 289 ASP B O 1
ATOM 6830 N N . ARG B 1 290 ? 30.703 15.164 13.93 1 86.88 290 ARG B N 1
ATOM 6831 C CA . ARG B 1 290 ? 30.688 15.766 15.258 1 86.88 290 ARG B CA 1
ATOM 6832 C C . ARG B 1 290 ? 31.094 17.234 15.203 1 86.88 290 ARG B C 1
ATOM 6834 O O . ARG B 1 290 ? 30.547 18.062 15.938 1 86.88 290 ARG B O 1
ATOM 6841 N N . GLU B 1 291 ? 31.984 17.516 14.344 1 83.12 291 GLU B N 1
ATOM 6842 C CA . GLU B 1 291 ? 32.438 18.891 14.203 1 83.12 291 GLU B CA 1
ATOM 6843 C C . GLU B 1 291 ? 31.328 19.797 13.688 1 83.12 291 GLU B C 1
ATOM 6845 O O . GLU B 1 291 ? 31.188 20.938 14.141 1 83.12 291 GLU B O 1
ATOM 6850 N N . THR B 1 292 ? 30.625 19.281 12.805 1 79.62 292 THR B N 1
ATOM 6851 C CA . THR B 1 292 ? 29.5 20.031 12.242 1 79.62 292 THR B CA 1
ATOM 6852 C C . THR B 1 292 ? 28.438 20.281 13.305 1 79.62 292 THR B C 1
ATOM 6854 O O . THR B 1 292 ? 27.859 21.375 13.359 1 79.62 292 THR B O 1
ATOM 6857 N N . LEU B 1 293 ? 28.219 19.359 14.125 1 82.06 293 LEU B N 1
ATOM 6858 C CA . LEU B 1 293 ? 27.203 19.469 15.18 1 82.06 293 LEU B CA 1
ATOM 6859 C C . LEU B 1 293 ? 27.609 20.531 16.203 1 82.06 293 LEU B C 1
ATOM 6861 O O . LEU B 1 293 ? 26.781 21.312 16.656 1 82.06 293 LEU B O 1
ATOM 6865 N N . LEU B 1 294 ? 28.844 20.547 16.484 1 84.81 294 LEU B N 1
ATOM 6866 C CA . LEU B 1 294 ? 29.344 21.5 17.484 1 84.81 294 LEU B CA 1
ATOM 6867 C C . LEU B 1 294 ? 29.344 22.922 16.922 1 84.81 294 LEU B C 1
ATOM 6869 O O . LEU B 1 294 ? 29.156 23.891 17.656 1 84.81 294 LEU B O 1
ATOM 6873 N N . SER B 1 295 ? 29.484 23 15.656 1 84.56 295 SER B N 1
ATOM 6874 C CA . SER B 1 295 ? 29.531 24.312 15.008 1 84.56 295 SER B CA 1
ATOM 6875 C C . SER B 1 295 ? 28.156 24.984 15.047 1 84.56 295 SER B C 1
ATOM 6877 O O . SER B 1 295 ? 28.062 26.203 14.867 1 84.56 295 SER B O 1
ATOM 6879 N N . ILE B 1 296 ? 27.156 24.266 15.266 1 83.06 296 ILE B N 1
ATOM 6880 C CA . ILE B 1 296 ? 25.797 24.797 15.312 1 83.06 296 ILE B CA 1
ATOM 6881 C C . ILE B 1 296 ? 25.656 25.75 16.484 1 83.06 296 ILE B C 1
ATOM 6883 O O . ILE B 1 296 ? 24.875 26.703 16.438 1 83.06 296 ILE B O 1
ATOM 6887 N N . PHE B 1 297 ? 26.531 25.578 17.469 1 85.94 297 PHE B N 1
ATOM 6888 C CA . PHE B 1 297 ? 26.422 26.375 18.688 1 85.94 297 PHE B CA 1
ATOM 6889 C C . PHE B 1 297 ? 27.266 27.641 18.578 1 85.94 297 PHE B C 1
ATOM 6891 O O . PHE B 1 297 ? 27.391 28.391 19.547 1 85.94 297 PHE B O 1
ATOM 6898 N N . ASP B 1 298 ? 27.734 27.797 17.422 1 88.94 298 ASP B N 1
ATOM 6899 C CA . ASP B 1 298 ? 28.391 29.078 17.156 1 88.94 298 ASP B CA 1
ATOM 6900 C C . ASP B 1 298 ? 27.406 30.234 17.266 1 88.94 298 ASP B C 1
ATOM 6902 O O . ASP B 1 298 ? 26.25 30.125 16.844 1 88.94 298 ASP B O 1
ATOM 6906 N N . LEU B 1 299 ? 27.828 31.328 17.734 1 90.94 299 LEU B N 1
ATOM 6907 C CA . LEU B 1 299 ? 26.984 32.469 18.047 1 90.94 299 LEU B CA 1
ATOM 6908 C C . LEU B 1 299 ? 26.375 33.031 16.766 1 90.94 299 LEU B C 1
ATOM 6910 O O . LEU B 1 299 ? 25.203 33.438 16.766 1 90.94 299 LEU B O 1
ATOM 6914 N N . ASN B 1 300 ? 27.156 33.156 15.75 1 91.75 300 ASN B N 1
ATOM 6915 C CA . ASN B 1 300 ? 26.641 33.688 14.5 1 91.75 300 ASN B CA 1
ATOM 6916 C C . ASN B 1 300 ? 25.547 32.844 13.914 1 91.75 300 ASN B C 1
ATOM 6918 O O . ASN B 1 300 ? 24.562 33.344 13.375 1 91.75 300 ASN B O 1
ATOM 6922 N N . ILE B 1 301 ? 25.734 31.562 14.016 1 91.75 301 ILE B N 1
ATOM 6923 C CA . ILE B 1 301 ? 24.734 30.625 13.492 1 91.75 301 ILE B CA 1
ATOM 6924 C C . ILE B 1 301 ? 23.469 30.703 14.336 1 91.75 301 ILE B C 1
ATOM 6926 O O . ILE B 1 301 ? 22.359 30.766 13.797 1 91.75 301 ILE B O 1
ATOM 6930 N N . MET B 1 302 ? 23.625 30.766 15.633 1 94.25 302 MET B N 1
ATOM 6931 C CA . MET B 1 302 ? 22.484 30.828 16.531 1 94.25 302 MET B CA 1
ATOM 6932 C C . MET B 1 302 ? 21.688 32.125 16.312 1 94.25 302 MET B C 1
ATOM 6934 O O . MET B 1 302 ? 20.453 32.094 16.297 1 94.25 302 MET B O 1
ATOM 6938 N N . LEU B 1 303 ? 22.406 33.188 16.188 1 95.06 303 LEU B N 1
ATOM 6939 C CA . LEU B 1 303 ? 21.75 34.469 15.953 1 95.06 303 LEU B CA 1
ATOM 6940 C C . LEU B 1 303 ? 21 34.469 14.617 1 95.06 303 LEU B C 1
ATOM 6942 O O . LEU B 1 303 ? 19.938 35.062 14.492 1 95.06 303 LEU B O 1
ATOM 6946 N N . PHE B 1 304 ? 21.641 33.875 13.656 1 95.19 304 PHE B N 1
ATOM 6947 C CA . PHE B 1 304 ? 21 33.781 12.352 1 95.19 304 PHE B CA 1
ATOM 6948 C C . PHE B 1 304 ? 19.688 33 12.453 1 95.19 304 PHE B C 1
ATOM 6950 O O . PHE B 1 304 ? 18.672 33.406 11.883 1 95.19 304 PHE B O 1
ATOM 6957 N N . ILE B 1 305 ? 19.734 31.875 13.164 1 94.19 305 ILE B N 1
ATOM 6958 C CA . ILE B 1 305 ? 18.547 31.047 13.32 1 94.19 305 ILE B CA 1
ATOM 6959 C C . ILE B 1 305 ? 17.453 31.828 14.039 1 94.19 305 ILE B C 1
ATOM 6961 O O . ILE B 1 305 ? 16.297 31.812 13.633 1 94.19 305 ILE B O 1
ATOM 6965 N N . ILE B 1 306 ? 17.812 32.562 15.07 1 95.44 306 ILE B N 1
ATOM 6966 C CA . ILE B 1 306 ? 16.859 33.344 15.836 1 95.44 306 ILE B CA 1
ATOM 6967 C C . ILE B 1 306 ? 16.266 34.438 14.945 1 95.44 306 ILE B C 1
ATOM 6969 O O . ILE B 1 306 ? 15.07 34.688 14.992 1 95.44 306 ILE B O 1
ATOM 6973 N N . MET B 1 307 ? 17.078 35.031 14.188 1 95.56 307 MET B N 1
ATOM 6974 C CA . MET B 1 307 ? 16.625 36.094 13.273 1 95.56 307 MET B CA 1
ATOM 6975 C C . MET B 1 307 ? 15.656 35.531 12.234 1 95.56 307 MET B C 1
ATOM 6977 O O . MET B 1 307 ? 14.664 36.156 11.891 1 95.56 307 MET B O 1
ATOM 6981 N N . MET B 1 308 ? 15.969 34.375 11.703 1 95.12 308 MET B N 1
ATOM 6982 C CA . MET B 1 308 ? 15.109 33.75 10.711 1 95.12 308 MET B CA 1
ATOM 6983 C C . MET B 1 308 ? 13.734 33.438 11.297 1 95.12 308 MET B C 1
ATOM 6985 O O . MET B 1 308 ? 12.711 33.625 10.625 1 95.12 308 MET B O 1
ATOM 6989 N N . LEU B 1 309 ? 13.68 32.969 12.562 1 94.38 309 LEU B N 1
ATOM 6990 C CA . LEU B 1 309 ? 12.453 32.5 13.195 1 94.38 309 LEU B CA 1
ATOM 6991 C C . LEU B 1 309 ? 11.602 33.688 13.672 1 94.38 309 LEU B C 1
ATOM 6993 O O . LEU B 1 309 ? 10.383 33.688 13.484 1 94.38 309 LEU B O 1
ATOM 6997 N N . PHE B 1 310 ? 12.242 34.719 14.219 1 95.56 310 PHE B N 1
ATOM 6998 C CA . PHE B 1 310 ? 11.477 35.719 14.953 1 95.56 310 PHE B CA 1
ATOM 6999 C C . PHE B 1 310 ? 11.344 37 14.148 1 95.56 310 PHE B C 1
ATOM 7001 O O . PHE B 1 310 ? 10.477 37.844 14.422 1 95.56 310 PHE B O 1
ATOM 7008 N N . VAL B 1 311 ? 12.148 37.156 13.156 1 96.44 311 VAL B N 1
ATOM 7009 C CA . VAL B 1 311 ? 12.117 38.438 12.445 1 96.44 311 VAL B CA 1
ATOM 7010 C C . VAL B 1 311 ? 11.758 38.188 10.984 1 96.44 311 VAL B C 1
ATOM 7012 O O . VAL B 1 311 ? 10.719 38.656 10.508 1 96.44 311 VAL B O 1
ATOM 7015 N N . ILE B 1 312 ? 12.523 37.438 10.312 1 95.88 312 ILE B N 1
ATOM 7016 C CA . ILE B 1 312 ? 12.406 37.312 8.859 1 95.88 312 ILE B CA 1
ATOM 7017 C C . ILE B 1 312 ? 11.078 36.656 8.508 1 95.88 312 ILE B C 1
ATOM 7019 O O . ILE B 1 312 ? 10.352 37.125 7.633 1 95.88 312 ILE B O 1
ATOM 7023 N N . ARG B 1 313 ? 10.742 35.531 9.148 1 95.38 313 ARG B N 1
ATOM 7024 C CA . ARG B 1 313 ? 9.523 34.812 8.828 1 95.38 313 ARG B CA 1
ATOM 7025 C C . ARG B 1 313 ? 8.289 35.656 9.109 1 95.38 313 ARG B C 1
ATOM 7027 O O . ARG B 1 313 ? 7.449 35.875 8.227 1 95.38 313 ARG B O 1
ATOM 7034 N N . PRO B 1 314 ? 8.148 36.219 10.328 1 96.12 314 PRO B N 1
ATOM 7035 C CA . PRO B 1 314 ? 6.977 37.094 10.562 1 96.12 314 PRO B CA 1
ATOM 7036 C C . PRO B 1 314 ? 6.926 38.281 9.625 1 96.12 314 PRO B C 1
ATOM 7038 O O . PRO B 1 314 ? 5.855 38.625 9.125 1 96.12 314 PRO B O 1
ATOM 7041 N N . LEU B 1 315 ? 8.031 38.844 9.352 1 96.5 315 LEU B N 1
ATOM 7042 C CA . LEU B 1 315 ? 8.078 40 8.484 1 96.5 315 LEU B CA 1
ATOM 7043 C C . LEU B 1 315 ? 7.637 39.656 7.066 1 96.5 315 LEU B C 1
ATOM 7045 O O . LEU B 1 315 ? 6.883 40.406 6.441 1 96.5 315 LEU B O 1
ATOM 7049 N N . THR B 1 316 ? 8.078 38.594 6.586 1 95.94 316 THR B N 1
ATOM 7050 C CA . THR B 1 316 ? 7.754 38.156 5.238 1 95.94 316 THR B CA 1
ATOM 7051 C C . THR B 1 316 ? 6.258 37.875 5.098 1 95.94 316 THR B C 1
ATOM 7053 O O . THR B 1 316 ? 5.645 38.281 4.098 1 95.94 316 THR B O 1
ATOM 7056 N N . ILE B 1 317 ? 5.645 37.25 6.082 1 95.94 317 ILE B N 1
ATOM 7057 C CA . ILE B 1 317 ? 4.23 36.906 6.027 1 95.94 317 ILE B CA 1
ATOM 7058 C C . ILE B 1 317 ? 3.373 38.156 6.156 1 95.94 317 ILE B C 1
ATOM 7060 O O . ILE B 1 317 ? 2.418 38.344 5.398 1 95.94 317 ILE B O 1
ATOM 7064 N N . PHE B 1 318 ? 3.742 39.062 7.039 1 96.5 318 PHE B N 1
ATOM 7065 C CA . PHE B 1 318 ? 2.953 40.25 7.246 1 96.5 318 PHE B CA 1
ATOM 7066 C C . PHE B 1 318 ? 3.018 41.156 6.023 1 96.5 318 PHE B C 1
ATOM 7068 O O . PHE B 1 318 ? 2.002 41.719 5.609 1 96.5 318 PHE B O 1
ATOM 7075 N N . LEU B 1 319 ? 4.121 41.219 5.418 1 96.69 319 LEU B N 1
ATOM 7076 C CA . LEU B 1 319 ? 4.281 42.094 4.258 1 96.69 319 LEU B CA 1
ATOM 7077 C C . LEU B 1 319 ? 3.607 41.5 3.031 1 96.69 319 LEU B C 1
ATOM 7079 O O . LEU B 1 319 ? 3.012 42.219 2.227 1 96.69 319 LEU B O 1
ATOM 7083 N N . SER B 1 320 ? 3.695 40.25 2.898 1 95.62 320 SER B N 1
ATOM 7084 C CA . SER B 1 320 ? 3.154 39.594 1.709 1 95.62 320 SER B CA 1
ATOM 7085 C C . SER B 1 320 ? 1.634 39.5 1.775 1 95.62 320 SER B C 1
ATOM 7087 O O . SER B 1 320 ? 0.965 39.438 0.741 1 95.62 320 SER B O 1
ATOM 7089 N N . THR B 1 321 ? 1.073 39.469 2.963 1 94.69 321 THR B N 1
ATOM 7090 C CA . THR B 1 321 ? -0.369 39.281 3.078 1 94.69 321 THR B CA 1
ATOM 7091 C C . THR B 1 321 ? -1.066 40.625 3.363 1 94.69 321 THR B C 1
ATOM 7093 O O . THR B 1 321 ? -2.244 40.625 3.725 1 94.69 321 THR B O 1
ATOM 7096 N N . MET B 1 322 ? -0.325 41.625 3.137 1 93.38 322 MET B N 1
ATOM 7097 C CA . MET B 1 322 ? -0.957 42.938 3.266 1 93.38 322 MET B CA 1
ATOM 7098 C C . MET B 1 322 ? -2.064 43.094 2.234 1 93.38 322 MET B C 1
ATOM 7100 O O . MET B 1 322 ? -1.854 42.875 1.043 1 93.38 322 MET B O 1
ATOM 7104 N N . GLY B 1 323 ? -3.352 43.438 2.662 1 89.81 323 GLY B N 1
ATOM 7105 C CA . GLY B 1 323 ? -4.465 43.625 1.75 1 89.81 323 GLY B CA 1
ATOM 7106 C C . GLY B 1 323 ? -5.277 42.375 1.496 1 89.81 323 GLY B C 1
ATOM 7107 O O . GLY B 1 323 ? -6.137 42.344 0.61 1 89.81 323 GLY B O 1
ATOM 7108 N N . THR B 1 324 ? -4.883 41.375 2.164 1 91.62 324 THR B N 1
ATOM 7109 C CA . THR B 1 324 ? -5.652 40.125 2.008 1 91.62 324 THR B CA 1
ATOM 7110 C C . THR B 1 324 ? -6.664 39.969 3.141 1 91.62 324 THR B C 1
ATOM 7112 O O . THR B 1 324 ? -6.723 40.812 4.043 1 91.62 324 THR B O 1
ATOM 7115 N N . ASN B 1 325 ? -7.461 38.938 3.086 1 88.62 325 ASN B N 1
ATOM 7116 C CA . ASN B 1 325 ? -8.531 38.719 4.051 1 88.62 325 ASN B CA 1
ATOM 7117 C C . ASN B 1 325 ? -8.078 37.812 5.199 1 88.62 325 ASN B C 1
ATOM 7119 O O . ASN B 1 325 ? -8.906 37.25 5.918 1 88.62 325 ASN B O 1
ATOM 7123 N N . LEU B 1 326 ? -6.797 37.781 5.398 1 90 326 LEU B N 1
ATOM 7124 C CA . LEU B 1 326 ? -6.297 36.969 6.508 1 90 326 LEU B CA 1
ATOM 7125 C C . LEU B 1 326 ? -6.418 37.719 7.828 1 90 326 LEU B C 1
ATOM 7127 O O . LEU B 1 326 ? -6.051 38.906 7.91 1 90 326 LEU B O 1
ATOM 7131 N N . GLU B 1 327 ? -6.895 37.031 8.742 1 91.19 327 GLU B N 1
ATOM 7132 C CA . GLU B 1 327 ? -7.031 37.625 10.07 1 91.19 327 GLU B CA 1
ATOM 7133 C C . GLU B 1 327 ? -5.68 37.719 10.773 1 91.19 327 GLU B C 1
ATOM 7135 O O . GLU B 1 327 ? -4.742 37 10.438 1 91.19 327 GLU B O 1
ATOM 7140 N N . PHE B 1 328 ? -5.621 38.625 11.672 1 93.75 328 PHE B N 1
ATOM 7141 C CA . PHE B 1 328 ? -4.379 38.875 12.398 1 93.75 328 PHE B CA 1
ATOM 7142 C C . PHE B 1 328 ? -3.91 37.625 13.125 1 93.75 328 PHE B C 1
ATOM 7144 O O . PHE B 1 328 ? -2.715 37.312 13.148 1 93.75 328 PHE B O 1
ATOM 7151 N N . ARG B 1 329 ? -4.797 36.875 13.711 1 94.06 329 ARG B N 1
ATOM 7152 C CA . ARG B 1 329 ? -4.449 35.656 14.414 1 94.06 329 ARG B CA 1
ATOM 7153 C C . ARG B 1 329 ? -3.881 34.625 13.461 1 94.06 329 ARG B C 1
ATOM 7155 O O . ARG B 1 329 ? -2.953 33.875 13.805 1 94.06 329 ARG B O 1
ATOM 7162 N N . GLU B 1 330 ? -4.469 34.594 12.32 1 93.44 330 GLU B N 1
ATOM 7163 C CA . GLU B 1 330 ? -3.969 33.656 11.305 1 93.44 330 GLU B CA 1
ATOM 7164 C C . GLU B 1 330 ? -2.574 34.062 10.828 1 93.44 330 GLU B C 1
ATOM 7166 O O . GLU B 1 330 ? -1.709 33.219 10.633 1 93.44 330 GLU B O 1
ATOM 7171 N N . LYS B 1 331 ? -2.363 35.375 10.734 1 94.75 331 LYS B N 1
ATOM 7172 C CA . LYS B 1 331 ? -1.067 35.875 10.297 1 94.75 331 LYS B CA 1
ATOM 7173 C C . LYS B 1 331 ? 0.02 35.562 11.32 1 94.75 331 LYS B C 1
ATOM 7175 O O . LYS B 1 331 ? 1.154 35.25 10.953 1 94.75 331 LYS B O 1
ATOM 7180 N N . LEU B 1 332 ? -0.302 35.656 12.508 1 95.12 332 LEU B N 1
ATOM 7181 C CA . LEU B 1 332 ? 0.649 35.375 13.57 1 95.12 332 LEU B CA 1
ATOM 7182 C C . LEU B 1 332 ? 1.065 33.906 13.547 1 95.12 332 LEU B C 1
ATOM 7184 O O . LEU B 1 332 ? 2.246 33.594 13.711 1 95.12 332 LEU B O 1
ATOM 7188 N N . LEU B 1 333 ? 0.091 33.094 13.375 1 94.56 333 LEU B N 1
ATOM 7189 C CA . LEU B 1 333 ? 0.38 31.672 13.359 1 94.56 333 LEU B CA 1
ATOM 7190 C C . LEU B 1 333 ? 1.197 31.297 12.125 1 94.56 333 LEU B C 1
ATOM 7192 O O . LEU B 1 333 ? 2.209 30.609 12.234 1 94.56 333 LEU B O 1
ATOM 7196 N N . VAL B 1 334 ? 0.767 31.797 11 1 93.94 334 VAL B N 1
ATOM 7197 C CA . VAL B 1 334 ? 1.448 31.5 9.75 1 93.94 334 VAL B CA 1
ATOM 7198 C C . VAL B 1 334 ? 2.844 32.125 9.758 1 93.94 334 VAL B C 1
ATOM 7200 O O . VAL B 1 334 ? 3.783 31.547 9.195 1 93.94 334 VAL B O 1
ATOM 7203 N N . GLY B 1 335 ? 2.979 33.219 10.375 1 95.06 335 GLY B N 1
ATOM 7204 C CA . GLY B 1 335 ? 4.258 33.906 10.484 1 95.06 335 GLY B CA 1
ATOM 7205 C C . GLY B 1 335 ? 5.223 33.219 11.43 1 95.06 335 GLY B C 1
ATOM 7206 O O . GLY B 1 335 ? 6.426 33.5 11.406 1 95.06 335 GLY B O 1
ATOM 7207 N N . TRP B 1 336 ? 4.773 32.312 12.172 1 94 336 TRP B N 1
ATOM 7208 C CA . TRP B 1 336 ? 5.598 31.594 13.133 1 94 336 TRP B CA 1
ATOM 7209 C C . TRP B 1 336 ? 5.988 30.219 12.586 1 94 336 TRP B C 1
ATOM 7211 O O . TRP B 1 336 ? 7.141 29.797 12.711 1 94 336 TRP B O 1
ATOM 7221 N N . ILE B 1 337 ? 5.055 29.594 11.961 1 92 337 ILE B N 1
ATOM 7222 C CA . ILE B 1 337 ? 5.234 28.203 11.594 1 92 337 ILE B CA 1
ATOM 7223 C C . ILE B 1 337 ? 5.867 28.109 10.211 1 92 337 ILE B C 1
ATOM 7225 O O . ILE B 1 337 ? 5.234 28.453 9.203 1 92 337 ILE B O 1
ATOM 7229 N N . ALA B 1 338 ? 7.043 27.641 10.156 1 91 338 ALA B N 1
ATOM 7230 C CA . ALA B 1 338 ? 7.746 27.406 8.891 1 91 338 ALA B CA 1
ATOM 7231 C C . ALA B 1 338 ? 8.852 26.359 9.062 1 91 338 ALA B C 1
ATOM 7233 O O . ALA B 1 338 ? 10.031 26.656 8.859 1 91 338 ALA B O 1
ATOM 7234 N N . PRO B 1 339 ? 8.461 25.219 9.352 1 89.25 339 PRO B N 1
ATOM 7235 C CA . PRO B 1 339 ? 9.5 24.203 9.516 1 89.25 339 PRO B CA 1
ATOM 7236 C C . PRO B 1 339 ? 10.25 23.906 8.219 1 89.25 339 PRO B C 1
ATOM 7238 O O . PRO B 1 339 ? 9.648 23.891 7.145 1 89.25 339 PRO B O 1
ATOM 7241 N N . ARG B 1 340 ? 11.5 23.781 8.391 1 86.75 340 ARG B N 1
ATOM 7242 C CA . ARG B 1 340 ? 12.312 23.453 7.227 1 86.75 340 ARG B CA 1
ATOM 7243 C C . ARG B 1 340 ? 12.445 21.953 7.055 1 86.75 340 ARG B C 1
ATOM 7245 O O . ARG B 1 340 ? 12.336 21.188 8.023 1 86.75 340 ARG B O 1
ATOM 7252 N N . GLY B 1 341 ? 12.516 21.594 5.883 1 74.81 341 GLY B N 1
ATOM 7253 C CA . GLY B 1 341 ? 12.398 20.156 5.629 1 74.81 341 GLY B CA 1
ATOM 7254 C C . GLY B 1 341 ? 13.672 19.547 5.07 1 74.81 341 GLY B C 1
ATOM 7255 O O . GLY B 1 341 ? 14.75 20.141 5.176 1 74.81 341 GLY B O 1
ATOM 7256 N N . ILE B 1 342 ? 13.578 18.375 4.555 1 75.19 342 ILE B N 1
ATOM 7257 C CA . ILE B 1 342 ? 14.648 17.5 4.094 1 75.19 342 ILE B CA 1
ATOM 7258 C C . ILE B 1 342 ? 15.266 18.078 2.82 1 75.19 342 ILE B C 1
ATOM 7260 O O . ILE B 1 342 ? 16.484 17.953 2.609 1 75.19 342 ILE B O 1
ATOM 7264 N N . VAL B 1 343 ? 14.484 18.719 2.053 1 79.5 343 VAL B N 1
ATOM 7265 C CA . VAL B 1 343 ? 14.977 19.266 0.792 1 79.5 343 VAL B CA 1
ATOM 7266 C C . VAL B 1 343 ? 16.047 20.312 1.064 1 79.5 343 VAL B C 1
ATOM 7268 O O . VAL B 1 343 ? 17.062 20.375 0.354 1 79.5 343 VAL B O 1
ATOM 7271 N N . ALA B 1 344 ? 15.836 21.078 2.088 1 85.31 344 ALA B N 1
ATOM 7272 C CA . ALA B 1 344 ? 16.844 22.078 2.459 1 85.31 344 ALA B CA 1
ATOM 7273 C C . ALA B 1 344 ? 18.172 21.422 2.814 1 85.31 344 ALA B C 1
ATOM 7275 O O . ALA B 1 344 ? 19.234 21.891 2.424 1 85.31 344 ALA B O 1
ATOM 7276 N N . LEU B 1 345 ? 18.109 20.375 3.441 1 80.25 345 LEU B N 1
ATOM 7277 C CA . LEU B 1 345 ? 19.312 19.672 3.889 1 80.25 345 LEU B CA 1
ATOM 7278 C C . LEU B 1 345 ? 20.047 19.047 2.705 1 80.25 345 LEU B C 1
ATOM 7280 O O . LEU B 1 345 ? 21.281 19.125 2.627 1 80.25 345 LEU B O 1
ATOM 7284 N N . THR B 1 346 ? 19.328 18.516 1.835 1 74.69 346 THR B N 1
ATOM 7285 C CA . THR B 1 346 ? 19.953 17.828 0.708 1 74.69 346 THR B CA 1
ATOM 7286 C C . THR B 1 346 ? 20.547 18.828 -0.278 1 74.69 346 THR B C 1
ATOM 7288 O O . THR B 1 346 ? 21.656 18.625 -0.783 1 74.69 346 THR B O 1
ATOM 7291 N N . VAL B 1 347 ? 19.812 19.844 -0.544 1 80.44 347 VAL B N 1
ATOM 7292 C CA . VAL B 1 347 ? 20.266 20.859 -1.485 1 80.44 347 VAL B CA 1
ATOM 7293 C C . VAL B 1 347 ? 21.469 21.594 -0.897 1 80.44 347 VAL B C 1
ATOM 7295 O O . VAL B 1 347 ? 22.422 21.906 -1.613 1 80.44 347 VAL B O 1
ATOM 7298 N N . SER B 1 348 ? 21.422 21.797 0.353 1 84.38 348 SER B N 1
ATOM 7299 C CA . SER B 1 348 ? 22.516 22.5 1.02 1 84.38 348 SER B CA 1
ATOM 7300 C C . SER B 1 348 ? 23.797 21.688 0.943 1 84.38 348 SER B C 1
ATOM 7302 O O . SER B 1 348 ? 24.875 22.25 0.736 1 84.38 348 SER B O 1
ATOM 7304 N N . ALA B 1 349 ? 23.688 20.438 1.213 1 75.19 349 ALA B N 1
ATOM 7305 C CA . ALA B 1 349 ? 24.859 19.578 1.154 1 75.19 349 ALA B CA 1
ATOM 7306 C C . ALA B 1 349 ? 25.484 19.594 -0.239 1 75.19 349 ALA B C 1
ATOM 7308 O O . ALA B 1 349 ? 26.703 19.609 -0.378 1 75.19 349 ALA B O 1
ATOM 7309 N N . TYR B 1 350 ? 24.734 19.594 -1.188 1 74.38 350 TYR B N 1
ATOM 7310 C CA . TYR B 1 350 ? 25.203 19.641 -2.568 1 74.38 350 TYR B CA 1
ATOM 7311 C C . TYR B 1 350 ? 25.906 20.953 -2.865 1 74.38 350 TYR B C 1
ATOM 7313 O O . TYR B 1 350 ? 27 20.984 -3.42 1 74.38 350 TYR B O 1
ATOM 7321 N N . PHE B 1 351 ? 25.391 22.031 -2.494 1 82 351 PHE B N 1
ATOM 7322 C CA . PHE B 1 351 ? 25.906 23.344 -2.855 1 82 351 PHE B CA 1
ATOM 7323 C C . PHE B 1 351 ? 27.125 23.703 -2.01 1 82 351 PHE B C 1
ATOM 7325 O O . PHE B 1 351 ? 27.953 24.5 -2.424 1 82 351 PHE B O 1
ATOM 7332 N N . ALA B 1 352 ? 27.094 23.094 -0.811 1 83.38 352 ALA B N 1
ATOM 7333 C CA . ALA B 1 352 ? 28.312 23.281 -0.022 1 83.38 352 ALA B CA 1
ATOM 7334 C C . ALA B 1 352 ? 29.547 22.828 -0.793 1 83.38 352 ALA B C 1
ATOM 7336 O O . ALA B 1 352 ? 30.547 23.547 -0.857 1 83.38 352 ALA B O 1
ATOM 7337 N N . ASN B 1 353 ? 29.484 21.75 -1.386 1 77.81 353 ASN B N 1
ATOM 7338 C CA . ASN B 1 353 ? 30.594 21.188 -2.146 1 77.81 353 ASN B CA 1
ATOM 7339 C C . ASN B 1 353 ? 30.859 21.984 -3.42 1 77.81 353 ASN B C 1
ATOM 7341 O O . ASN B 1 353 ? 32 22.25 -3.77 1 77.81 353 ASN B O 1
ATOM 7345 N N . VAL B 1 354 ? 29.859 22.359 -4.086 1 79.75 354 VAL B N 1
ATOM 7346 C CA . VAL B 1 354 ? 29.969 23.094 -5.348 1 79.75 354 VAL B CA 1
ATOM 7347 C C . VAL B 1 354 ? 30.609 24.453 -5.102 1 79.75 354 VAL B C 1
ATOM 7349 O O . VAL B 1 354 ? 31.453 24.891 -5.879 1 79.75 354 VAL B O 1
ATOM 7352 N N . LEU B 1 355 ? 30.203 25.078 -4.066 1 85 355 LEU B N 1
ATOM 7353 C CA . LEU B 1 355 ? 30.703 26.406 -3.746 1 85 355 LEU B CA 1
ATOM 7354 C C . LEU B 1 355 ? 32.156 26.344 -3.279 1 85 355 LEU B C 1
ATOM 7356 O O . LEU B 1 355 ? 32.969 27.203 -3.621 1 85 355 LEU B O 1
ATOM 7360 N N . ILE B 1 356 ? 32.438 25.344 -2.529 1 85.62 356 ILE B N 1
ATOM 7361 C CA . ILE B 1 356 ? 33.812 25.156 -2.084 1 85.62 356 ILE B CA 1
ATOM 7362 C C . ILE B 1 356 ? 34.719 24.922 -3.291 1 85.62 356 ILE B C 1
ATOM 7364 O O . ILE B 1 356 ? 35.812 25.5 -3.377 1 85.62 356 ILE B O 1
ATOM 7368 N N . ASP B 1 357 ? 34.281 24.141 -4.16 1 82.75 357 ASP B N 1
ATOM 7369 C CA . ASP B 1 357 ? 35.031 23.859 -5.375 1 82.75 357 ASP B CA 1
ATOM 7370 C C . ASP B 1 357 ? 35.219 25.125 -6.223 1 82.75 357 ASP B C 1
ATOM 7372 O O . ASP B 1 357 ? 36.188 25.25 -6.949 1 82.75 357 ASP B O 1
ATOM 7376 N N . ALA B 1 358 ? 34.219 25.984 -6.094 1 81.69 358 ALA B N 1
ATOM 7377 C CA . ALA B 1 358 ? 34.281 27.234 -6.852 1 81.69 358 ALA B CA 1
ATOM 7378 C C . ALA B 1 358 ? 35.156 28.281 -6.141 1 81.69 358 ALA B C 1
ATOM 7380 O O . ALA B 1 358 ? 35.344 29.391 -6.648 1 81.69 358 ALA B O 1
ATOM 7381 N N . GLY B 1 359 ? 35.562 27.922 -4.887 1 83.38 359 GLY B N 1
ATOM 7382 C CA . GLY B 1 359 ? 36.5 28.781 -4.223 1 83.38 359 GLY B CA 1
ATOM 7383 C C . GLY B 1 359 ? 35.938 29.516 -3.035 1 83.38 359 GLY B C 1
ATOM 7384 O O . GLY B 1 359 ? 36.594 30.328 -2.406 1 83.38 359 GLY B O 1
ATOM 7385 N N . PHE B 1 360 ? 34.75 29.297 -2.727 1 87.69 360 PHE B N 1
ATOM 7386 C CA . PHE B 1 360 ? 34.125 29.953 -1.581 1 87.69 360 PHE B CA 1
ATOM 7387 C C . PHE B 1 360 ? 34.281 29.109 -0.323 1 87.69 360 PHE B C 1
ATOM 7389 O O . PHE B 1 360 ? 33.438 28.266 -0.009 1 87.69 360 PHE B O 1
ATOM 7396 N N . GLN B 1 361 ? 35.188 29.422 0.488 1 86.88 361 GLN B N 1
ATOM 7397 C CA . GLN B 1 361 ? 35.562 28.609 1.641 1 86.88 361 GLN B CA 1
ATOM 7398 C C . GLN B 1 361 ? 34.531 28.734 2.758 1 86.88 361 GLN B C 1
ATOM 7400 O O . GLN B 1 361 ? 34.375 27.812 3.562 1 86.88 361 GLN B O 1
ATOM 7405 N N . ASP B 1 362 ? 33.844 29.828 2.824 1 88.06 362 ASP B N 1
ATOM 7406 C CA . ASP B 1 362 ? 32.844 30.031 3.869 1 88.06 362 ASP B CA 1
ATOM 7407 C C . ASP B 1 362 ? 31.656 29.109 3.676 1 88.06 362 ASP B C 1
ATOM 7409 O O . ASP B 1 362 ? 30.828 28.969 4.57 1 88.06 362 ASP B O 1
ATOM 7413 N N . ALA B 1 363 ? 31.641 28.438 2.58 1 86.5 363 ALA B N 1
ATOM 7414 C CA . ALA B 1 363 ? 30.531 27.516 2.283 1 86.5 363 ALA B CA 1
ATOM 7415 C C . ALA B 1 363 ? 30.594 26.281 3.168 1 86.5 363 ALA B C 1
ATOM 7417 O O . ALA B 1 363 ? 29.625 25.531 3.275 1 86.5 363 ALA B O 1
ATOM 7418 N N . GLU B 1 364 ? 31.641 26.078 3.865 1 81.25 364 GLU B N 1
ATOM 7419 C CA . GLU B 1 364 ? 31.797 24.953 4.77 1 81.25 364 GLU B CA 1
ATOM 7420 C C . GLU B 1 364 ? 30.75 24.984 5.887 1 81.25 364 GLU B C 1
ATOM 7422 O O . GLU B 1 364 ? 30.344 23.938 6.402 1 81.25 364 GLU B O 1
ATOM 7427 N N . ILE B 1 365 ? 30.328 26.172 6.176 1 85.75 365 ILE B N 1
ATOM 7428 C CA . ILE B 1 365 ? 29.422 26.375 7.293 1 85.75 365 ILE B CA 1
ATOM 7429 C C . ILE B 1 365 ? 27.984 26.047 6.852 1 85.75 365 ILE B C 1
ATOM 7431 O O . ILE B 1 365 ? 27.094 25.875 7.688 1 85.75 365 ILE B O 1
ATOM 7435 N N . LEU B 1 366 ? 27.797 25.875 5.582 1 86.69 366 LEU B N 1
ATOM 7436 C CA . LEU B 1 366 ? 26.469 25.734 5 1 86.69 366 LEU B CA 1
ATOM 7437 C C . LEU B 1 366 ? 25.75 24.531 5.582 1 86.69 366 LEU B C 1
ATOM 7439 O O . LEU B 1 366 ? 24.562 24.594 5.879 1 86.69 366 LEU B O 1
ATOM 7443 N N . THR B 1 367 ? 26.453 23.484 5.773 1 82.81 367 THR B N 1
ATOM 7444 C CA . THR B 1 367 ? 25.828 22.266 6.277 1 82.81 367 THR B CA 1
ATOM 7445 C C . THR B 1 367 ? 25.391 22.438 7.73 1 82.81 367 THR B C 1
ATOM 7447 O O . THR B 1 367 ? 24.297 22.047 8.109 1 82.81 367 THR B O 1
ATOM 7450 N N . SER B 1 368 ? 26.234 23.062 8.438 1 85.12 368 SER B N 1
ATOM 7451 C CA . SER B 1 368 ? 25.938 23.281 9.844 1 85.12 368 SER B CA 1
ATOM 7452 C C . SER B 1 368 ? 24.781 24.266 10.008 1 85.12 368 SER B C 1
ATOM 7454 O O . SER B 1 368 ? 23.906 24.078 10.852 1 85.12 368 SER B O 1
ATOM 7456 N N . LEU B 1 369 ? 24.844 25.281 9.25 1 90.31 369 LEU B N 1
ATOM 7457 C CA . LEU B 1 369 ? 23.797 26.312 9.281 1 90.31 369 LEU B CA 1
ATOM 7458 C C . LEU B 1 369 ? 22.438 25.719 8.922 1 90.31 369 LEU B C 1
ATOM 7460 O O . LEU B 1 369 ? 21.438 26.016 9.578 1 90.31 369 LEU B O 1
ATOM 7464 N N . THR B 1 370 ? 22.406 24.922 7.898 1 89.69 370 THR B N 1
ATOM 7465 C CA . THR B 1 370 ? 21.156 24.312 7.43 1 89.69 370 THR B CA 1
ATOM 7466 C C . THR B 1 370 ? 20.625 23.312 8.453 1 89.69 370 THR B C 1
ATOM 7468 O O . THR B 1 370 ? 19.422 23.297 8.734 1 89.69 370 THR B O 1
ATOM 7471 N N . PHE B 1 371 ? 21.484 22.578 8.977 1 85.31 371 PHE B N 1
ATOM 7472 C CA . PHE B 1 371 ? 21.047 21.609 9.977 1 85.31 371 PHE B CA 1
ATOM 7473 C C . PHE B 1 371 ? 20.516 22.312 11.219 1 85.31 371 PHE B C 1
ATOM 7475 O O . PHE B 1 371 ? 19.531 21.875 11.812 1 85.31 371 PHE B O 1
ATOM 7482 N N . GLY B 1 372 ? 21.266 23.25 11.641 1 88.5 372 GLY B N 1
ATOM 7483 C CA . GLY B 1 372 ? 20.797 24.031 12.781 1 88.5 372 GLY B CA 1
ATOM 7484 C C . GLY B 1 372 ? 19.422 24.641 12.57 1 88.5 372 GLY B C 1
ATOM 7485 O O . GLY B 1 372 ? 18.578 24.609 13.469 1 88.5 372 GLY B O 1
ATOM 7486 N N . LEU B 1 373 ? 19.25 25.172 11.445 1 91.44 373 LEU B N 1
ATOM 7487 C CA . LEU B 1 373 ? 17.969 25.797 11.133 1 91.44 373 LEU B CA 1
ATOM 7488 C C . LEU B 1 373 ? 16.859 24.75 11.078 1 91.44 373 LEU B C 1
ATOM 7490 O O . LEU B 1 373 ? 15.758 24.969 11.602 1 91.44 373 LEU B O 1
ATOM 7494 N N . VAL B 1 374 ? 17.094 23.656 10.398 1 87.69 374 VAL B N 1
ATOM 7495 C CA . VAL B 1 374 ? 16.094 22.594 10.266 1 87.69 374 VAL B CA 1
ATOM 7496 C C . VAL B 1 374 ? 15.734 22.047 11.648 1 87.69 374 VAL B C 1
ATOM 7498 O O . VAL B 1 374 ? 14.555 21.922 11.984 1 87.69 374 VAL B O 1
ATOM 7501 N N . PHE B 1 375 ? 16.734 21.797 12.406 1 85.12 375 PHE B N 1
ATOM 7502 C CA . PHE B 1 375 ? 16.516 21.234 13.727 1 85.12 375 PHE B CA 1
ATOM 7503 C C . PHE B 1 375 ? 15.844 22.266 14.641 1 85.12 375 PHE B C 1
ATOM 7505 O O . PHE B 1 375 ? 14.938 21.922 15.406 1 85.12 375 PHE B O 1
ATOM 7512 N N . GLY B 1 376 ? 16.328 23.422 14.594 1 88.25 376 GLY B N 1
ATOM 7513 C CA . GLY B 1 376 ? 15.75 24.484 15.398 1 88.25 376 GLY B CA 1
ATOM 7514 C C . GLY B 1 376 ? 14.289 24.75 15.094 1 88.25 376 GLY B C 1
ATOM 7515 O O . GLY B 1 376 ? 13.477 24.906 16 1 88.25 376 GLY B O 1
ATOM 7516 N N . THR B 1 377 ? 13.953 24.75 13.883 1 90.25 377 THR B N 1
ATOM 7517 C CA . THR B 1 377 ? 12.57 25.031 13.484 1 90.25 377 THR B CA 1
ATOM 7518 C C . THR B 1 377 ? 11.664 23.859 13.844 1 90.25 377 THR B C 1
ATOM 7520 O O . THR B 1 377 ? 10.539 24.047 14.297 1 90.25 377 THR B O 1
ATOM 7523 N N . VAL B 1 378 ? 12.141 22.688 13.625 1 83.62 378 VAL B N 1
ATOM 7524 C CA . VAL B 1 378 ? 11.336 21.516 13.938 1 83.62 378 VAL B CA 1
ATOM 7525 C C . VAL B 1 378 ? 11.047 21.469 15.438 1 83.62 378 VAL B C 1
ATOM 7527 O O . VAL B 1 378 ? 9.93 21.156 15.852 1 83.62 378 VAL B O 1
ATOM 7530 N N . LEU B 1 379 ? 12.062 21.797 16.203 1 85.94 379 LEU B N 1
ATOM 7531 C CA . LEU B 1 379 ? 11.891 21.797 17.656 1 85.94 379 LEU B CA 1
ATOM 7532 C C . LEU B 1 379 ? 10.961 22.938 18.094 1 85.94 379 LEU B C 1
ATOM 7534 O O . LEU B 1 379 ? 10.047 22.719 18.891 1 85.94 379 LEU B O 1
ATOM 7538 N N . ALA B 1 380 ? 11.219 24.016 17.594 1 89.69 380 ALA B N 1
ATOM 7539 C CA . ALA B 1 380 ? 10.453 25.188 17.984 1 89.69 380 ALA B CA 1
ATOM 7540 C C . ALA B 1 380 ? 9 25.078 17.547 1 89.69 380 ALA B C 1
ATOM 7542 O O . ALA B 1 380 ? 8.086 25.328 18.344 1 89.69 380 ALA B O 1
ATOM 7543 N N . HIS B 1 381 ? 8.766 24.703 16.391 1 89.75 381 HIS B N 1
ATOM 7544 C CA . HIS B 1 381 ? 7.414 24.641 15.852 1 89.75 381 HIS B CA 1
ATOM 7545 C C . HIS B 1 381 ? 6.691 23.391 16.344 1 89.75 381 HIS B C 1
ATOM 7547 O O . HIS B 1 381 ? 5.48 23.406 16.578 1 89.75 381 HIS B O 1
ATOM 7553 N N . GLY B 1 382 ? 7.398 22.328 16.422 1 82.69 382 GLY B N 1
ATOM 7554 C CA . GLY B 1 382 ? 6.789 21.094 16.875 1 82.69 382 GLY B CA 1
ATOM 7555 C C . GLY B 1 382 ? 6.207 21.188 18.266 1 82.69 382 GLY B C 1
ATOM 7556 O O . GLY B 1 382 ? 5.109 20.688 18.531 1 82.69 382 GLY B O 1
ATOM 7557 N N . PHE B 1 383 ? 6.855 21.922 19.109 1 86.19 383 PHE B N 1
ATOM 7558 C CA . PHE B 1 383 ? 6.422 21.969 20.5 1 86.19 383 PHE B CA 1
ATOM 7559 C C . PHE B 1 383 ? 5.504 23.172 20.719 1 86.19 383 PHE B C 1
ATOM 7561 O O . PHE B 1 383 ? 4.762 23.219 21.703 1 86.19 383 PHE B O 1
ATOM 7568 N N . SER B 1 384 ? 5.473 24.016 19.797 1 89.75 384 SER B N 1
ATOM 7569 C CA . SER B 1 384 ? 4.727 25.234 20.062 1 89.75 384 SER B CA 1
ATOM 7570 C C . SER B 1 384 ? 3.439 25.297 19.234 1 89.75 384 SER B C 1
ATOM 7572 O O . SER B 1 384 ? 2.527 26.062 19.562 1 89.75 384 SER B O 1
ATOM 7574 N N . ILE B 1 385 ? 3.314 24.547 18.266 1 87.31 385 ILE B N 1
ATOM 7575 C CA . ILE B 1 385 ? 2.184 24.703 17.359 1 87.31 385 ILE B CA 1
ATOM 7576 C C . ILE B 1 385 ? 0.882 24.406 18.094 1 87.31 385 ILE B C 1
ATOM 7578 O O . ILE B 1 385 ? -0.129 25.078 17.891 1 87.31 385 ILE B O 1
ATOM 7582 N N . GLY B 1 386 ? 0.825 23.406 18.906 1 83.62 386 GLY B N 1
ATOM 7583 C CA . GLY B 1 386 ? -0.376 23.078 19.672 1 83.62 386 GLY B CA 1
ATOM 7584 C C . GLY B 1 386 ? -0.797 24.172 20.625 1 83.62 386 GLY B C 1
ATOM 7585 O O . GLY B 1 386 ? -1.949 24.609 20.609 1 83.62 386 GLY B O 1
ATOM 7586 N N . TRP B 1 387 ? 0.109 24.641 21.359 1 86.62 387 TRP B N 1
ATOM 7587 C CA . TRP B 1 387 ? -0.139 25.672 22.359 1 86.62 387 TRP B CA 1
ATOM 7588 C C . TRP B 1 387 ? -0.521 27 21.688 1 86.62 387 TRP B C 1
ATOM 7590 O O . TRP B 1 387 ? -1.484 27.656 22.094 1 86.62 387 TRP B O 1
ATOM 7600 N N . LEU B 1 388 ? 0.175 27.312 20.688 1 90.88 388 LEU B N 1
ATOM 7601 C CA . LEU B 1 388 ? -0.048 28.578 20.016 1 90.88 388 LEU B CA 1
ATOM 7602 C C . LEU B 1 388 ? -1.389 28.578 19.281 1 90.88 388 LEU B C 1
ATOM 7604 O O . LEU B 1 388 ? -2.098 29.594 19.281 1 90.88 388 LEU B O 1
ATOM 7608 N N . SER B 1 389 ? -1.701 27.5 18.641 1 89.44 389 SER B N 1
ATOM 7609 C CA . SER B 1 389 ? -2.965 27.422 17.906 1 89.44 389 SER B CA 1
ATOM 7610 C C . SER B 1 389 ? -4.152 27.531 18.859 1 89.44 389 SER B C 1
ATOM 7612 O O . SER B 1 389 ? -5.156 28.172 18.516 1 89.44 389 SER B O 1
ATOM 7614 N N . ARG B 1 390 ? -4.07 27.031 20.016 1 86 390 ARG B N 1
ATOM 7615 C CA . ARG B 1 390 ? -5.137 27.109 21 1 86 390 ARG B CA 1
ATOM 7616 C C . ARG B 1 390 ? -5.262 28.531 21.547 1 86 390 ARG B C 1
ATOM 7618 O O . ARG B 1 390 ? -6.375 29.047 21.719 1 86 390 ARG B O 1
ATOM 7625 N N . LYS B 1 391 ? -4.152 29.109 21.797 1 89.81 391 LYS B N 1
ATOM 7626 C CA . LYS B 1 391 ? -4.148 30.469 22.328 1 89.81 391 LYS B CA 1
ATOM 7627 C C . LYS B 1 391 ? -4.734 31.453 21.328 1 89.81 391 LYS B C 1
ATOM 7629 O O . LYS B 1 391 ? -5.367 32.438 21.719 1 89.81 391 LYS B O 1
ATOM 7634 N N . LEU B 1 392 ? -4.527 31.141 20.141 1 92.44 392 LEU B N 1
ATOM 7635 C CA . LEU B 1 392 ? -5.004 32.031 19.094 1 92.44 392 LEU B CA 1
ATOM 7636 C C . LEU B 1 392 ? -6.414 31.656 18.656 1 92.44 392 LEU B C 1
ATOM 7638 O O . LEU B 1 392 ? -7 32.312 17.797 1 92.44 392 LEU B O 1
ATOM 7642 N N . GLY B 1 393 ? -6.941 30.531 19.203 1 85.56 393 GLY B N 1
ATOM 7643 C CA . GLY B 1 393 ? -8.289 30.094 18.875 1 85.56 393 GLY B CA 1
ATOM 7644 C C . GLY B 1 393 ? -8.391 29.469 17.5 1 85.56 393 GLY B C 1
ATOM 7645 O O . GLY B 1 393 ? -9.43 29.547 16.844 1 85.56 393 GLY B O 1
ATOM 7646 N N . LEU B 1 394 ? -7.359 28.984 17.094 1 85 394 LEU B N 1
ATOM 7647 C CA . LEU B 1 394 ? -7.324 28.438 15.75 1 85 394 LEU B CA 1
ATOM 7648 C C . LEU B 1 394 ? -7.309 26.906 15.789 1 85 394 LEU B C 1
ATOM 7650 O O . LEU B 1 394 ? -7.043 26.266 14.773 1 85 394 LEU B O 1
ATOM 7654 N N . SER B 1 395 ? -7.398 26.25 16.891 1 79.56 395 SER B N 1
ATOM 7655 C CA . SER B 1 395 ? -7.508 24.797 17.047 1 79.56 395 SER B CA 1
ATOM 7656 C C . SER B 1 395 ? -8.93 24.391 17.422 1 79.56 395 SER B C 1
ATOM 7658 O O . SER B 1 395 ? -9.688 25.188 17.984 1 79.56 395 SER B O 1
ATOM 7660 N N . THR B 1 396 ? -9.281 23.203 16.734 1 64.19 396 THR B N 1
ATOM 7661 C CA . THR B 1 396 ? -10.57 22.672 17.141 1 64.19 396 THR B CA 1
ATOM 7662 C C . THR B 1 396 ? -10.5 22.109 18.562 1 64.19 396 THR B C 1
ATOM 7664 O O . THR B 1 396 ? -9.422 21.734 19.047 1 64.19 396 THR B O 1
ATOM 7667 N N . ASP B 1 397 ? -11.625 22.031 19.297 1 58.75 397 ASP B N 1
ATOM 7668 C CA . ASP B 1 397 ? -11.758 21.719 20.719 1 58.75 397 ASP B CA 1
ATOM 7669 C C . ASP B 1 397 ? -10.938 20.5 21.094 1 58.75 397 ASP B C 1
ATOM 7671 O O . ASP B 1 397 ? -10.742 19.594 20.281 1 58.75 397 ASP B O 1
ATOM 7675 N N . THR B 1 398 ? -10.172 20.703 22.172 1 61.84 398 THR B N 1
ATOM 7676 C CA . THR B 1 398 ? -9.227 19.797 22.797 1 61.84 398 THR B CA 1
ATOM 7677 C C . THR B 1 398 ? -9.898 18.469 23.141 1 61.84 398 THR B C 1
ATOM 7679 O O . THR B 1 398 ? -9.227 17.453 23.344 1 61.84 398 THR B O 1
ATOM 7682 N N . LYS B 1 399 ? -11.289 18.438 23.281 1 73.44 399 LYS B N 1
ATOM 7683 C CA . LYS B 1 399 ? -11.93 17.188 23.656 1 73.44 399 LYS B CA 1
ATOM 7684 C C . LYS B 1 399 ? -12.242 16.328 22.422 1 73.44 399 LYS B C 1
ATOM 7686 O O . LYS B 1 399 ? -12.539 16.875 21.359 1 73.44 399 LYS B O 1
ATOM 7691 N N . ASP B 1 400 ? -12.062 15.078 22.672 1 83.88 400 ASP B N 1
ATOM 7692 C CA . ASP B 1 400 ? -12.383 14.148 21.594 1 83.88 400 ASP B CA 1
ATOM 7693 C C . ASP B 1 400 ? -13.867 14.188 21.25 1 83.88 400 ASP B C 1
ATOM 7695 O O . ASP B 1 400 ? -14.719 14.055 22.141 1 83.88 400 ASP B O 1
ATOM 7699 N N . GLY B 1 401 ? -14.18 14.523 20.062 1 91.06 401 GLY B N 1
ATOM 7700 C CA . GLY B 1 401 ? -15.57 14.609 19.641 1 91.06 401 GLY B CA 1
ATOM 7701 C C . GLY B 1 401 ? -16.094 13.312 19.047 1 91.06 401 GLY B C 1
ATOM 7702 O O . GLY B 1 401 ? -15.32 12.367 18.828 1 91.06 401 GLY B O 1
ATOM 7703 N N . VAL B 1 402 ? -17.422 13.25 18.922 1 95.5 402 VAL B N 1
ATOM 7704 C CA . VAL B 1 402 ? -18.062 12.055 18.391 1 95.5 402 VAL B CA 1
ATOM 7705 C C . VAL B 1 402 ? -18.938 12.43 17.188 1 95.5 402 VAL B C 1
ATOM 7707 O O . VAL B 1 402 ? -19.766 13.336 17.281 1 95.5 402 VAL B O 1
ATOM 7710 N N . LEU B 1 403 ? -18.688 11.773 16.078 1 96 403 LEU B N 1
ATOM 7711 C CA . LEU B 1 403 ? -19.516 11.922 14.891 1 96 403 LEU B CA 1
ATOM 7712 C C . LEU B 1 403 ? -20.484 10.758 14.75 1 96 403 LEU B C 1
ATOM 7714 O O . LEU B 1 403 ? -20.078 9.602 14.648 1 96 403 LEU B O 1
ATOM 7718 N N . PHE B 1 404 ? -21.797 11.109 14.828 1 97.25 404 PHE B N 1
ATOM 7719 C CA . PHE B 1 404 ? -22.828 10.102 14.641 1 97.25 404 PHE B CA 1
ATOM 7720 C C . PHE B 1 404 ? -23.297 10.062 13.188 1 97.25 404 PHE B C 1
ATOM 7722 O O . PHE B 1 404 ? -23.672 11.086 12.625 1 97.25 404 PHE B O 1
ATOM 7729 N N . VAL B 1 405 ? -23.25 8.867 12.648 1 95.69 405 VAL B N 1
ATOM 7730 C CA . VAL B 1 405 ? -23.812 8.672 11.312 1 95.69 405 VAL B CA 1
ATOM 7731 C C . VAL B 1 405 ? -25.188 8.039 11.406 1 95.69 405 VAL B C 1
ATOM 7733 O O . VAL B 1 405 ? -25.328 6.867 11.781 1 95.69 405 VAL B O 1
ATOM 7736 N N . GLY B 1 406 ? -26.203 8.812 11.055 1 94.69 406 GLY B N 1
ATOM 7737 C CA . GLY B 1 406 ? -27.578 8.375 11.18 1 94.69 406 GLY B CA 1
ATOM 7738 C C . GLY B 1 406 ? -28.328 9.078 12.289 1 94.69 406 GLY B C 1
ATOM 7739 O O . GLY B 1 406 ? -27.922 9.039 13.445 1 94.69 406 GLY B O 1
ATOM 7740 N N . SER B 1 407 ? -29.375 9.703 11.906 1 95.44 407 SER B N 1
ATOM 7741 C CA . SER B 1 407 ? -30.219 10.414 12.875 1 95.44 407 SER B CA 1
ATOM 7742 C C . SER B 1 407 ? -31.469 9.609 13.219 1 95.44 407 SER B C 1
ATOM 7744 O O . SER B 1 407 ? -32.25 9.258 12.336 1 95.44 407 SER B O 1
ATOM 7746 N N . ASN B 1 408 ? -31.609 9.25 14.359 1 95.25 408 ASN B N 1
ATOM 7747 C CA . ASN B 1 408 ? -32.781 8.594 14.953 1 95.25 408 ASN B CA 1
ATOM 7748 C C . ASN B 1 408 ? -32.938 8.969 16.422 1 95.25 408 ASN B C 1
ATOM 7750 O O . ASN B 1 408 ? -32.219 9.82 16.938 1 95.25 408 ASN B O 1
ATOM 7754 N N . LYS B 1 409 ? -33.938 8.406 17.062 1 95.44 409 LYS B N 1
ATOM 7755 C CA . LYS B 1 409 ? -34.188 8.797 18.438 1 95.44 409 LYS B CA 1
ATOM 7756 C C . LYS B 1 409 ? -33.031 8.438 19.359 1 95.44 409 LYS B C 1
ATOM 7758 O O . LYS B 1 409 ? -32.656 9.227 20.234 1 95.44 409 LYS B O 1
ATOM 7763 N N . PHE B 1 410 ? -32.531 7.391 19.125 1 96.31 410 PHE B N 1
ATOM 7764 C CA . PHE B 1 410 ? -31.422 6.934 19.953 1 96.31 410 PHE B CA 1
ATOM 7765 C C . PHE B 1 410 ? -30.188 7.824 19.781 1 96.31 410 PHE B C 1
ATOM 7767 O O . PHE B 1 410 ? -29.656 8.352 20.75 1 96.31 410 PHE B O 1
ATOM 7774 N N . SER B 1 411 ? -29.719 7.949 18.516 1 97.19 411 SER B N 1
ATOM 7775 C CA . SER B 1 411 ? -28.5 8.711 18.25 1 97.19 411 SER B CA 1
ATOM 7776 C C . SER B 1 411 ? -28.641 10.156 18.703 1 97.19 411 SER B C 1
ATOM 7778 O O . SER B 1 411 ? -27.688 10.727 19.25 1 97.19 411 SER B O 1
ATOM 7780 N N . ALA B 1 412 ? -29.781 10.695 18.5 1 97.06 412 ALA B N 1
ATOM 7781 C CA . ALA B 1 412 ? -30.016 12.086 18.875 1 97.06 412 ALA B CA 1
ATOM 7782 C C . ALA B 1 412 ? -29.938 12.266 20.391 1 97.06 412 ALA B C 1
ATOM 7784 O O . ALA B 1 412 ? -29.281 13.188 20.875 1 97.06 412 ALA B O 1
ATOM 7785 N N . ASN B 1 413 ? -30.547 11.406 21.094 1 96.44 413 ASN B N 1
ATOM 7786 C CA . ASN B 1 413 ? -30.547 11.508 22.562 1 96.44 413 ASN B CA 1
ATOM 7787 C C . ASN B 1 413 ? -29.188 11.148 23.141 1 96.44 413 ASN B C 1
ATOM 7789 O O . ASN B 1 413 ? -28.766 11.719 24.156 1 96.44 413 ASN B O 1
ATOM 7793 N N . PHE B 1 414 ? -28.594 10.18 22.578 1 97.38 414 PHE B N 1
ATOM 7794 C CA . PHE B 1 414 ? -27.25 9.828 23 1 97.38 414 PHE B CA 1
ATOM 7795 C C . PHE B 1 414 ? -26.297 11 22.797 1 97.38 414 PHE B C 1
ATOM 7797 O O . PHE B 1 414 ? -25.5 11.328 23.672 1 97.38 414 PHE B O 1
ATOM 7804 N N . ALA B 1 415 ? -26.359 11.586 21.578 1 97.38 415 ALA B N 1
ATOM 7805 C CA . ALA B 1 415 ? -25.547 12.758 21.266 1 97.38 415 ALA B CA 1
ATOM 7806 C C . ALA B 1 415 ? -25.797 13.891 22.266 1 97.38 415 ALA B C 1
ATOM 7808 O O . ALA B 1 415 ? -24.859 14.578 22.688 1 97.38 415 ALA B O 1
ATOM 7809 N N . LYS B 1 416 ? -27.031 14.07 22.609 1 96.94 416 LYS B N 1
ATOM 7810 C CA . LYS B 1 416 ? -27.391 15.102 23.562 1 96.94 416 LYS B CA 1
ATOM 7811 C C . LYS B 1 416 ? -26.766 14.828 24.938 1 96.94 416 LYS B C 1
ATOM 7813 O O . LYS B 1 416 ? -26.266 15.742 25.594 1 96.94 416 LYS B O 1
ATOM 7818 N N . ALA B 1 417 ? -26.828 13.617 25.344 1 96.38 417 ALA B N 1
ATOM 7819 C CA . ALA B 1 417 ? -26.234 13.227 26.625 1 96.38 417 ALA B CA 1
ATOM 7820 C C . ALA B 1 417 ? -24.734 13.539 26.641 1 96.38 417 ALA B C 1
ATOM 7822 O O . ALA B 1 417 ? -24.203 14.008 27.641 1 96.38 417 ALA B O 1
ATOM 7823 N N . LEU B 1 418 ? -24.078 13.258 25.547 1 96.06 418 LEU B N 1
ATOM 7824 C CA . LEU B 1 418 ? -22.641 13.539 25.438 1 96.06 418 LEU B CA 1
ATOM 7825 C C . LEU B 1 418 ? -22.391 15.047 25.406 1 96.06 418 LEU B C 1
ATOM 7827 O O . LEU B 1 418 ? -21.453 15.531 26.062 1 96.06 418 LEU B O 1
ATOM 7831 N N . GLN B 1 419 ? -23.203 15.688 24.656 1 94.94 419 GLN B N 1
ATOM 7832 C CA . GLN B 1 419 ? -23.094 17.141 24.547 1 94.94 419 GLN B CA 1
ATOM 7833 C C . GLN B 1 419 ? -23.234 17.797 25.922 1 94.94 419 GLN B C 1
ATOM 7835 O O . GLN B 1 419 ? -22.516 18.75 26.234 1 94.94 419 GLN B O 1
ATOM 7840 N N . ASP B 1 420 ? -24.125 17.328 26.734 1 94.38 420 ASP B N 1
ATOM 7841 C CA . ASP B 1 420 ? -24.359 17.859 28.078 1 94.38 420 ASP B CA 1
ATOM 7842 C C . ASP B 1 420 ? -23.125 17.703 28.953 1 94.38 420 ASP B C 1
ATOM 7844 O O . ASP B 1 420 ? -22.938 18.453 29.922 1 94.38 420 ASP B O 1
ATOM 7848 N N . LEU B 1 421 ? -22.406 16.766 28.625 1 93.5 421 LEU B N 1
ATOM 7849 C CA . LEU B 1 421 ? -21.203 16.516 29.391 1 93.5 421 LEU B CA 1
ATOM 7850 C C . LEU B 1 421 ? -20.016 17.25 28.781 1 93.5 421 LEU B C 1
ATOM 7852 O O . LEU B 1 421 ? -18.859 17.031 29.188 1 93.5 421 LEU B O 1
ATOM 7856 N N . GLY B 1 422 ? -20.25 17.984 27.734 1 90.25 422 GLY B N 1
ATOM 7857 C CA . GLY B 1 422 ? -19.219 18.828 27.156 1 90.25 422 GLY B CA 1
ATOM 7858 C C . GLY B 1 422 ? -18.469 18.172 26.016 1 90.25 422 GLY B C 1
ATOM 7859 O O . GLY B 1 422 ? -17.453 18.688 25.547 1 90.25 422 GLY B O 1
ATOM 7860 N N . VAL B 1 423 ? -18.875 17.047 25.562 1 92.56 423 VAL B N 1
ATOM 7861 C CA . VAL B 1 423 ? -18.25 16.359 24.453 1 92.56 423 VAL B CA 1
ATOM 7862 C C . VAL B 1 423 ? -18.781 16.922 23.125 1 92.56 423 VAL B C 1
ATOM 7864 O O . VAL B 1 423 ? -19.984 16.984 22.922 1 92.56 423 VAL B O 1
ATOM 7867 N N . PRO B 1 424 ? -17.906 17.375 22.281 1 91.94 424 PRO B N 1
ATOM 7868 C CA . PRO B 1 424 ? -18.391 17.812 20.969 1 91.94 424 PRO B CA 1
ATOM 7869 C C . PRO B 1 424 ? -19.047 16.688 20.172 1 91.94 424 PRO B C 1
ATOM 7871 O O . PRO B 1 424 ? -18.531 15.562 20.125 1 91.94 424 PRO B O 1
ATOM 7874 N N . VAL B 1 425 ? -20.234 16.984 19.625 1 95.31 425 VAL B N 1
ATOM 7875 C CA . VAL B 1 425 ? -20.938 15.961 18.875 1 95.31 425 VAL B CA 1
ATOM 7876 C C . VAL B 1 425 ? -21.516 16.562 17.594 1 95.31 425 VAL B C 1
ATOM 7878 O O . VAL B 1 425 ? -21.719 17.781 17.5 1 95.31 425 VAL B O 1
ATOM 7881 N N . ILE B 1 426 ? -21.656 15.719 16.578 1 95.06 426 ILE B N 1
ATOM 7882 C CA . ILE B 1 426 ? -22.359 16.094 15.359 1 95.06 426 ILE B CA 1
ATOM 7883 C C . ILE B 1 426 ? -23.047 14.867 14.766 1 95.06 426 ILE B C 1
ATOM 7885 O O . ILE B 1 426 ? -22.547 13.75 14.883 1 95.06 426 ILE B O 1
ATOM 7889 N N . ILE B 1 427 ? -24.266 15.086 14.266 1 96.81 427 ILE B N 1
ATOM 7890 C CA . ILE B 1 427 ? -25.016 14.016 13.609 1 96.81 427 ILE B CA 1
ATOM 7891 C C . ILE B 1 427 ? -25.109 14.305 12.109 1 96.81 427 ILE B C 1
ATOM 7893 O O . ILE B 1 427 ? -25.406 15.43 11.711 1 96.81 427 ILE B O 1
ATOM 7897 N N . THR B 1 428 ? -24.781 13.312 11.289 1 93.62 428 THR B N 1
ATOM 7898 C CA . THR B 1 428 ? -24.922 13.461 9.844 1 93.62 428 THR B CA 1
ATOM 7899 C C . THR B 1 428 ? -25.938 12.469 9.289 1 93.62 428 THR B C 1
ATOM 7901 O O . THR B 1 428 ? -26.031 11.336 9.766 1 93.62 428 THR B O 1
ATOM 7904 N N . ASP B 1 429 ? -26.703 12.977 8.414 1 92 429 ASP B N 1
ATOM 7905 C CA . ASP B 1 429 ? -27.703 12.164 7.727 1 92 429 ASP B CA 1
ATOM 7906 C C . ASP B 1 429 ? -28.078 12.773 6.379 1 92 429 ASP B C 1
ATOM 7908 O O . ASP B 1 429 ? -28.078 14 6.23 1 92 429 ASP B O 1
ATOM 7912 N N . ALA B 1 430 ? -28.391 11.938 5.465 1 87.31 430 ALA B N 1
ATOM 7913 C CA . ALA B 1 430 ? -28.75 12.422 4.137 1 87.31 430 ALA B CA 1
ATOM 7914 C C . ALA B 1 430 ? -30.219 12.828 4.082 1 87.31 430 ALA B C 1
ATOM 7916 O O . ALA B 1 430 ? -30.641 13.57 3.188 1 87.31 430 ALA B O 1
ATOM 7917 N N . SER B 1 431 ? -31.031 12.414 5.004 1 87.19 431 SER B N 1
ATOM 7918 C CA . SER B 1 431 ? -32.469 12.68 5.016 1 87.19 431 SER B CA 1
ATOM 7919 C C . SER B 1 431 ? -32.781 13.859 5.922 1 87.19 431 SER B C 1
ATOM 7921 O O . SER B 1 431 ? -32.5 13.844 7.117 1 87.19 431 SER B O 1
ATOM 7923 N N . SER B 1 432 ? -33.5 14.734 5.309 1 88.12 432 SER B N 1
ATOM 7924 C CA . SER B 1 432 ? -33.938 15.883 6.102 1 88.12 432 SER B CA 1
ATOM 7925 C C . SER B 1 432 ? -35 15.469 7.113 1 88.12 432 SER B C 1
ATOM 7927 O O . SER B 1 432 ? -35.094 16.031 8.211 1 88.12 432 SER B O 1
ATOM 7929 N N . SER B 1 433 ? -35.75 14.5 6.758 1 89.69 433 SER B N 1
ATOM 7930 C CA . SER B 1 433 ? -36.812 14.031 7.641 1 89.69 433 SER B CA 1
ATOM 7931 C C . SER B 1 433 ? -36.219 13.375 8.891 1 89.69 433 SER B C 1
ATOM 7933 O O . SER B 1 433 ? -36.719 13.617 10 1 89.69 433 SER B O 1
ATOM 7935 N N . ARG B 1 434 ? -35.219 12.648 8.695 1 91.56 434 ARG B N 1
ATOM 7936 C CA . ARG B 1 434 ? -34.625 11.961 9.836 1 91.56 434 ARG B CA 1
ATOM 7937 C C . ARG B 1 434 ? -33.875 12.938 10.734 1 91.56 434 ARG B C 1
ATOM 7939 O O . ARG B 1 434 ? -33.75 12.719 11.945 1 91.56 434 ARG B O 1
ATOM 7946 N N . LEU B 1 435 ? -33.5 14.023 10.211 1 94.31 435 LEU B N 1
ATOM 7947 C CA . LEU B 1 435 ? -32.719 15.008 10.969 1 94.31 435 LEU B CA 1
ATOM 7948 C C . LEU B 1 435 ? -33.625 15.773 11.93 1 94.31 435 LEU B C 1
ATOM 7950 O O . LEU B 1 435 ? -33.125 16.531 12.773 1 94.31 435 LEU B O 1
ATOM 7954 N N . THR B 1 436 ? -34.844 15.516 11.836 1 94.12 436 THR B N 1
ATOM 7955 C CA . THR B 1 436 ? -35.781 16.156 12.773 1 94.12 436 THR B CA 1
ATOM 7956 C C . THR B 1 436 ? -35.5 15.703 14.203 1 94.12 436 THR B C 1
ATOM 7958 O O . THR B 1 436 ? -35.656 16.484 15.148 1 94.12 436 THR B O 1
ATOM 7961 N N . HIS B 1 437 ? -35.031 14.508 14.328 1 95.25 437 HIS B N 1
ATOM 7962 C CA . HIS B 1 437 ? -34.688 14.016 15.656 1 95.25 437 HIS B CA 1
ATOM 7963 C C . HIS B 1 437 ? -33.531 14.82 16.266 1 95.25 437 HIS B C 1
ATOM 7965 O O . HIS B 1 437 ? -33.594 15.164 17.453 1 95.25 437 HIS B O 1
ATOM 7971 N N . ALA B 1 438 ? -32.594 15.086 15.492 1 95.69 438 ALA B N 1
ATOM 7972 C CA . ALA B 1 438 ? -31.438 15.875 15.945 1 95.69 438 ALA B CA 1
ATOM 7973 C C . ALA B 1 438 ? -31.859 17.312 16.266 1 95.69 438 ALA B C 1
ATOM 7975 O O . ALA B 1 438 ? -31.391 17.891 17.25 1 95.69 438 ALA B O 1
ATOM 7976 N N . THR B 1 439 ? -32.719 17.828 15.438 1 95.25 439 THR B N 1
ATOM 7977 C CA . THR B 1 439 ? -33.219 19.188 15.648 1 95.25 439 THR B CA 1
ATOM 7978 C C . THR B 1 439 ? -34 19.281 16.953 1 95.25 439 THR B C 1
ATOM 7980 O O . THR B 1 439 ? -33.812 20.219 17.719 1 95.25 439 THR B O 1
ATOM 7983 N N . LYS B 1 440 ? -34.781 18.344 17.156 1 94.62 440 LYS B N 1
ATOM 7984 C CA . LYS B 1 440 ? -35.625 18.312 18.375 1 94.62 440 LYS B CA 1
ATOM 7985 C C . LYS B 1 440 ? -34.75 18.203 19.625 1 94.62 440 LYS B C 1
ATOM 7987 O O . LYS B 1 440 ? -35.062 18.797 20.656 1 94.62 440 LYS B O 1
ATOM 7992 N N . ALA B 1 441 ? -33.719 17.422 19.516 1 95.25 441 ALA B N 1
ATOM 7993 C CA . ALA B 1 441 ? -32.812 17.219 20.641 1 95.25 441 ALA B CA 1
ATOM 7994 C C . ALA B 1 441 ? -31.828 18.359 20.781 1 95.25 441 ALA B C 1
ATOM 7996 O O . ALA B 1 441 ? -31.062 18.422 21.734 1 95.25 441 ALA B O 1
ATOM 7997 N N . GLU B 1 442 ? -31.75 19.25 19.797 1 95.19 442 GLU B N 1
ATOM 7998 C CA . GLU B 1 442 ? -30.891 20.422 19.781 1 95.19 442 GLU B CA 1
ATOM 7999 C C . GLU B 1 442 ? -29.422 20.016 19.734 1 95.19 442 GLU B C 1
ATOM 8001 O O . GLU B 1 442 ? -28.609 20.516 20.531 1 95.19 442 GLU B O 1
ATOM 8006 N N . VAL B 1 443 ? -29.172 19.109 18.953 1 96.31 443 VAL B N 1
ATOM 8007 C CA . VAL B 1 443 ? -27.781 18.703 18.703 1 96.31 443 VAL B CA 1
ATOM 8008 C C . VAL B 1 443 ? -27.359 19.141 17.312 1 96.31 443 VAL B C 1
ATOM 8010 O O . VAL B 1 443 ? -28.172 19.203 16.391 1 96.31 443 VAL B O 1
ATOM 8013 N N . PRO B 1 444 ? -26.078 19.562 17.203 1 95.12 444 PRO B N 1
ATOM 8014 C CA . PRO B 1 444 ? -25.594 19.953 15.875 1 95.12 444 PRO B CA 1
ATOM 8015 C C . PRO B 1 444 ? -25.719 18.844 14.844 1 95.12 444 PRO B C 1
ATOM 8017 O O . PRO B 1 444 ? -25.5 17.672 15.172 1 95.12 444 PRO B O 1
ATOM 8020 N N . TYR B 1 445 ? -26.156 19.203 13.664 1 94.62 445 TYR B N 1
ATOM 8021 C CA . TYR B 1 445 ? -26.312 18.203 12.617 1 94.62 445 TYR B CA 1
ATOM 8022 C C . TYR B 1 445 ? -25.875 18.734 11.266 1 94.62 445 TYR B C 1
ATOM 8024 O O . TYR B 1 445 ? -25.719 19.953 11.094 1 94.62 445 TYR B O 1
ATOM 8032 N N . GLU B 1 446 ? -25.5 17.875 10.367 1 91.19 446 GLU B N 1
ATOM 8033 C CA . GLU B 1 446 ? -25.156 18.172 8.984 1 91.19 446 GLU B CA 1
ATOM 8034 C C . GLU B 1 446 ? -26 17.344 8.016 1 91.19 446 GLU B C 1
ATOM 8036 O O . GLU B 1 446 ? -26.062 16.109 8.133 1 91.19 446 GLU B O 1
ATOM 8041 N N . HIS B 1 447 ? -26.656 18.078 7.141 1 89.25 447 HIS B N 1
ATOM 8042 C CA . HIS B 1 447 ? -27.484 17.406 6.137 1 89.25 447 HIS B CA 1
ATOM 8043 C C . HIS B 1 447 ? -26.641 16.984 4.934 1 89.25 447 HIS B C 1
ATOM 8045 O O . HIS B 1 447 ? -26.641 17.672 3.906 1 89.25 447 HIS B O 1
ATOM 8051 N N . GLU B 1 448 ? -26 15.805 5.059 1 84.88 448 GLU B N 1
ATOM 8052 C CA . GLU B 1 448 ? -25.141 15.328 3.984 1 84.88 448 GLU B CA 1
ATOM 8053 C C . GLU B 1 448 ? -24.891 13.828 4.09 1 84.88 448 GLU B C 1
ATOM 8055 O O . GLU B 1 448 ? -24.922 13.266 5.188 1 84.88 448 GLU B O 1
ATOM 8060 N N . GLU B 1 449 ? -24.75 13.219 2.912 1 86.38 449 GLU B N 1
ATOM 8061 C CA . GLU B 1 449 ? -24.328 11.82 2.861 1 86.38 449 GLU B CA 1
ATOM 8062 C C . GLU B 1 449 ? -22.844 11.688 3.162 1 86.38 449 GLU B C 1
ATOM 8064 O O . GLU B 1 449 ? -22 12.211 2.426 1 86.38 449 GLU B O 1
ATOM 8069 N N . ILE B 1 450 ? -22.5 10.969 4.219 1 87.88 450 ILE B N 1
ATOM 8070 C CA . ILE B 1 450 ? -21.141 10.867 4.719 1 87.88 450 ILE B CA 1
ATOM 8071 C C . ILE B 1 450 ? -20.25 10.211 3.668 1 87.88 450 ILE B C 1
ATOM 8073 O O . ILE B 1 450 ? -19.047 10.453 3.631 1 87.88 450 ILE B O 1
ATOM 8077 N N . LEU B 1 451 ? -20.844 9.383 2.805 1 86.56 451 LEU B N 1
ATOM 8078 C CA . LEU B 1 451 ? -20.094 8.617 1.82 1 86.56 451 LEU B CA 1
ATOM 8079 C C . LEU B 1 451 ? -19.969 9.391 0.512 1 86.56 451 LEU B C 1
ATOM 8081 O O . LEU B 1 451 ? -19.375 8.891 -0.45 1 86.56 451 LEU B O 1
ATOM 8085 N N . SER B 1 452 ? -20.516 10.562 0.496 1 80.25 452 SER B N 1
ATOM 8086 C CA . SER B 1 452 ? -20.422 11.398 -0.694 1 80.25 452 SER B CA 1
ATOM 8087 C C . SER B 1 452 ? -19.016 12 -0.846 1 80.25 452 SER B C 1
ATOM 8089 O O . SER B 1 452 ? -18.312 12.18 0.143 1 80.25 452 SER B O 1
ATOM 8091 N N . GLU B 1 453 ? -18.656 12.242 -2.064 1 68.38 453 GLU B N 1
ATOM 8092 C CA . GLU B 1 453 ? -17.375 12.859 -2.348 1 68.38 453 GLU B CA 1
ATOM 8093 C C . GLU B 1 453 ? -17.312 14.281 -1.792 1 68.38 453 GLU B C 1
ATOM 8095 O O . GLU B 1 453 ? -16.234 14.766 -1.428 1 68.38 453 GLU B O 1
ATOM 8100 N N . GLN B 1 454 ? -18.391 14.859 -1.657 1 60.62 454 GLN B N 1
ATOM 8101 C CA . GLN B 1 454 ? -18.469 16.266 -1.266 1 60.62 454 GLN B CA 1
ATOM 8102 C C . GLN B 1 454 ? -18.312 16.422 0.243 1 60.62 454 GLN B C 1
ATOM 8104 O O . GLN B 1 454 ? -18.031 17.516 0.728 1 60.62 454 GLN B O 1
ATOM 8109 N N . MET B 1 455 ? -18.359 15.32 0.926 1 65.88 455 MET B N 1
ATOM 8110 C CA . MET B 1 455 ? -18.375 15.375 2.385 1 65.88 455 MET B CA 1
ATOM 8111 C C . MET B 1 455 ? -17.078 15.977 2.912 1 65.88 455 MET B C 1
ATOM 8113 O O . MET B 1 455 ? -17.094 16.719 3.895 1 65.88 455 MET B O 1
ATOM 8117 N N . GLU B 1 456 ? -16.047 15.719 2.248 1 61.41 456 GLU B N 1
ATOM 8118 C CA . GLU B 1 456 ? -14.75 16.172 2.727 1 61.41 456 GLU B CA 1
ATOM 8119 C C . GLU B 1 456 ? -14.648 17.688 2.715 1 61.41 456 GLU B C 1
ATOM 8121 O O . GLU B 1 456 ? -13.914 18.281 3.508 1 61.41 456 GLU B O 1
ATOM 8126 N N . TYR B 1 457 ? -15.562 18.266 1.916 1 58.94 457 TYR B N 1
ATOM 8127 C CA . TYR B 1 457 ? -15.5 19.719 1.771 1 58.94 457 TYR B CA 1
ATOM 8128 C C . TYR B 1 457 ? -16.578 20.406 2.611 1 58.94 457 TYR B C 1
ATOM 8130 O O . TYR B 1 457 ? -16.484 21.594 2.898 1 58.94 457 TYR B O 1
ATOM 8138 N N . GLN B 1 458 ? -17.484 19.562 2.979 1 63.41 458 GLN B N 1
ATOM 8139 C CA . GLN B 1 458 ? -18.625 20.188 3.652 1 63.41 458 GLN B CA 1
ATOM 8140 C C . GLN B 1 458 ? -18.484 20.062 5.168 1 63.41 458 GLN B C 1
ATOM 8142 O O . GLN B 1 458 ? -18.969 20.938 5.906 1 63.41 458 GLN B O 1
ATOM 8147 N N . LEU B 1 459 ? -17.938 18.984 5.59 1 73.38 459 LEU B N 1
ATOM 8148 C CA . LEU B 1 459 ? -17.828 18.75 7.027 1 73.38 459 LEU B CA 1
ATOM 8149 C C . LEU B 1 459 ? -16.375 18.547 7.434 1 73.38 459 LEU B C 1
ATOM 8151 O O . LEU B 1 459 ? -15.68 17.703 6.875 1 73.38 459 LEU B O 1
ATOM 8155 N N . ASP B 1 460 ? -15.977 19.422 8.297 1 73.31 460 ASP B N 1
ATOM 8156 C CA . ASP B 1 460 ? -14.664 19.234 8.914 1 73.31 460 ASP B CA 1
ATOM 8157 C C . ASP B 1 460 ? -14.703 18.125 9.961 1 73.31 460 ASP B C 1
ATOM 8159 O O . ASP B 1 460 ? -15.289 18.281 11.031 1 73.31 460 ASP B O 1
ATOM 8163 N N . MET B 1 461 ? -14.062 17.047 9.695 1 79.12 461 MET B N 1
ATOM 8164 C CA . MET B 1 461 ? -14.148 15.891 10.57 1 79.12 461 MET B CA 1
ATOM 8165 C C . MET B 1 461 ? -13.008 15.891 11.586 1 79.12 461 MET B C 1
ATOM 8167 O O . MET B 1 461 ? -12.938 15.016 12.445 1 79.12 461 MET B O 1
ATOM 8171 N N . THR B 1 462 ? -12.25 16.922 11.641 1 74.38 462 THR B N 1
ATOM 8172 C CA . THR B 1 462 ? -11.031 16.969 12.438 1 74.38 462 THR B CA 1
ATOM 8173 C C . THR B 1 462 ? -11.359 16.953 13.93 1 74.38 462 THR B C 1
ATOM 8175 O O . THR B 1 462 ? -10.68 16.281 14.711 1 74.38 462 THR B O 1
ATOM 8178 N N . PRO B 1 463 ? -12.438 17.578 14.352 1 78.31 463 PRO B N 1
ATOM 8179 C CA . PRO B 1 463 ? -12.727 17.609 15.789 1 78.31 463 PRO B CA 1
ATOM 8180 C C . PRO B 1 463 ? -13.273 16.281 16.312 1 78.31 463 PRO B C 1
ATOM 8182 O O . PRO B 1 463 ? -13.352 16.078 17.516 1 78.31 463 PRO B O 1
ATOM 8185 N N . TYR B 1 464 ? -13.602 15.445 15.453 1 88.56 464 TYR B N 1
ATOM 8186 C CA . TYR B 1 464 ? -14.289 14.227 15.867 1 88.56 464 TYR B CA 1
ATOM 8187 C C . TYR B 1 464 ? -13.359 13.023 15.781 1 88.56 464 TYR B C 1
ATOM 8189 O O . TYR B 1 464 ? -13.062 12.539 14.688 1 88.56 464 TYR B O 1
ATOM 8197 N N . ASP B 1 465 ? -13.062 12.523 16.922 1 87 465 ASP B N 1
ATOM 8198 C CA . ASP B 1 465 ? -12.109 11.422 17.016 1 87 465 ASP B CA 1
ATOM 8199 C C . ASP B 1 465 ? -12.82 10.078 16.859 1 87 465 ASP B C 1
ATOM 8201 O O . ASP B 1 465 ? -12.188 9.078 16.5 1 87 465 ASP B O 1
ATOM 8205 N N . TYR B 1 466 ? -14.102 10.102 17.172 1 93.62 466 TYR B N 1
ATOM 8206 C CA . TYR B 1 466 ? -14.859 8.859 17.109 1 93.62 466 TYR B CA 1
ATOM 8207 C C . TYR B 1 466 ? -16 8.977 16.094 1 93.62 466 TYR B C 1
ATOM 8209 O O . TYR B 1 466 ? -16.609 10.039 15.953 1 93.62 466 TYR B O 1
ATOM 8217 N N . MET B 1 467 ? -16.203 7.863 15.406 1 95.31 467 MET B N 1
ATOM 8218 C CA . MET B 1 467 ? -17.328 7.777 14.484 1 95.31 467 MET B CA 1
ATOM 8219 C C . MET B 1 467 ? -18.234 6.598 14.836 1 95.31 467 MET B C 1
ATOM 8221 O O . MET B 1 467 ? -17.75 5.465 14.969 1 95.31 467 MET B O 1
ATOM 8225 N N . LEU B 1 468 ? -19.469 6.902 15.102 1 97.06 468 LEU B N 1
ATOM 8226 C CA . LEU B 1 468 ? -20.469 5.879 15.406 1 97.06 468 LEU B CA 1
ATOM 8227 C C . LEU B 1 468 ? -21.484 5.766 14.273 1 97.06 468 LEU B C 1
ATOM 8229 O O . LEU B 1 468 ? -22.234 6.711 14.008 1 97.06 468 LEU B O 1
ATOM 8233 N N . SER B 1 469 ? -21.484 4.621 13.609 1 95.38 469 SER B N 1
ATOM 8234 C CA . SER B 1 469 ? -22.516 4.348 12.602 1 95.38 469 SER B CA 1
ATOM 8235 C C . SER B 1 469 ? -23.703 3.633 13.219 1 95.38 469 SER B C 1
ATOM 8237 O O . SER B 1 469 ? -23.625 2.445 13.539 1 95.38 469 SER B O 1
ATOM 8239 N N . VAL B 1 470 ? -24.844 4.348 13.258 1 95.12 470 VAL B N 1
ATOM 8240 C CA . VAL B 1 470 ? -25.953 3.83 14.055 1 95.12 470 VAL B CA 1
ATOM 8241 C C . VAL B 1 470 ? -27.25 3.906 13.25 1 95.12 470 VAL B C 1
ATOM 8243 O O . VAL B 1 470 ? -28.266 4.383 13.75 1 95.12 470 VAL B O 1
ATOM 8246 N N . THR B 1 471 ? -27.203 3.484 12.031 1 91.56 471 THR B N 1
ATOM 8247 C CA . THR B 1 471 ? -28.406 3.418 11.219 1 91.56 471 THR B CA 1
ATOM 8248 C C . THR B 1 471 ? -29.047 2.033 11.305 1 91.56 471 THR B C 1
ATOM 8250 O O . THR B 1 471 ? -28.484 1.121 11.914 1 91.56 471 THR B O 1
ATOM 8253 N N . GLU B 1 472 ? -30.25 1.887 10.742 1 89.06 472 GLU B N 1
ATOM 8254 C CA . GLU B 1 472 ? -30.969 0.618 10.766 1 89.06 472 GLU B CA 1
ATOM 8255 C C . GLU B 1 472 ? -30.406 -0.352 9.727 1 89.06 472 GLU B C 1
ATOM 8257 O O . GLU B 1 472 ? -30.766 -1.534 9.727 1 89.06 472 GLU B O 1
ATOM 8262 N N . PHE B 1 473 ? -29.516 0.129 8.93 1 88.25 473 PHE B N 1
ATOM 8263 C CA . PHE B 1 473 ? -28.969 -0.71 7.871 1 88.25 473 PHE B CA 1
ATOM 8264 C C . PHE B 1 473 ? -27.547 -1.135 8.211 1 88.25 473 PHE B C 1
ATOM 8266 O O . PHE B 1 473 ? -26.625 -0.323 8.156 1 88.25 473 PHE B O 1
ATOM 8273 N N . ASP B 1 474 ? -27.375 -2.414 8.383 1 89.38 474 ASP B N 1
ATOM 8274 C CA . ASP B 1 474 ? -26.094 -2.951 8.82 1 89.38 474 ASP B CA 1
ATOM 8275 C C . ASP B 1 474 ? -25.047 -2.846 7.711 1 89.38 474 ASP B C 1
ATOM 8277 O O . ASP B 1 474 ? -23.875 -2.592 7.98 1 89.38 474 ASP B O 1
ATOM 8281 N N . SER B 1 475 ? -25.469 -3.016 6.488 1 88.81 475 SER B N 1
ATOM 8282 C CA . SER B 1 475 ? -24.531 -2.906 5.367 1 88.81 475 SER B CA 1
ATOM 8283 C C . SER B 1 475 ? -24 -1.487 5.23 1 88.81 475 SER B C 1
ATOM 8285 O O . SER B 1 475 ? -22.812 -1.292 4.926 1 88.81 475 SER B O 1
ATOM 8287 N N . TYR B 1 476 ? -24.875 -0.571 5.465 1 90 476 TYR B N 1
ATOM 8288 C CA . TYR B 1 476 ? -24.469 0.831 5.414 1 90 476 TYR B CA 1
ATOM 8289 C C . TYR B 1 476 ? -23.469 1.153 6.516 1 90 476 TYR B C 1
ATOM 8291 O O . TYR B 1 476 ? -22.453 1.804 6.27 1 90 476 TYR B O 1
ATOM 8299 N N . ASN B 1 477 ? -23.75 0.685 7.648 1 92 477 ASN B N 1
ATOM 8300 C CA . ASN B 1 477 ? -22.859 0.918 8.781 1 92 477 ASN B CA 1
ATOM 8301 C C . ASN B 1 477 ? -21.484 0.318 8.539 1 92 477 ASN B C 1
ATOM 8303 O O . ASN B 1 477 ? -20.469 0.947 8.836 1 92 477 ASN B O 1
ATOM 8307 N N . THR B 1 478 ? -21.5 -0.833 7.996 1 89.75 478 THR B N 1
ATOM 8308 C CA . THR B 1 478 ? -20.234 -1.513 7.695 1 89.75 478 THR B CA 1
ATOM 8309 C C . THR B 1 478 ? -19.484 -0.79 6.582 1 89.75 478 THR B C 1
ATOM 8311 O O . THR B 1 478 ? -18.266 -0.676 6.629 1 89.75 478 THR B O 1
ATOM 8314 N N . LEU B 1 479 ? -20.219 -0.368 5.629 1 89.38 479 LEU B N 1
ATOM 8315 C CA . LEU B 1 479 ? -19.609 0.367 4.52 1 89.38 479 LEU B CA 1
ATOM 8316 C C . LEU B 1 479 ? -18.938 1.643 5.012 1 89.38 479 LEU B C 1
ATOM 8318 O O . LEU B 1 479 ? -17.828 1.971 4.582 1 89.38 479 LEU B O 1
ATOM 8322 N N . VAL B 1 480 ? -19.594 2.346 5.883 1 90.75 480 VAL B N 1
ATOM 8323 C CA . VAL B 1 480 ? -19.047 3.57 6.453 1 90.75 480 VAL B CA 1
ATOM 8324 C C . VAL B 1 480 ? -17.766 3.258 7.211 1 90.75 480 VAL B C 1
ATOM 8326 O O . VAL B 1 480 ? -16.75 3.928 7.02 1 90.75 480 VAL B O 1
ATOM 8329 N N . SER B 1 481 ? -17.812 2.264 8 1 89.94 481 SER B N 1
ATOM 8330 C CA . SER B 1 481 ? -16.656 1.88 8.789 1 89.94 481 SER B CA 1
ATOM 8331 C C . SER B 1 481 ? -15.492 1.458 7.895 1 89.94 481 SER B C 1
ATOM 8333 O O . SER B 1 481 ? -14.336 1.826 8.141 1 89.94 481 SER B O 1
ATOM 8335 N N . SER B 1 482 ? -15.82 0.693 6.902 1 85.56 482 SER B N 1
ATOM 8336 C CA . SER B 1 482 ? -14.789 0.223 5.98 1 85.56 482 SER B CA 1
ATOM 8337 C C . SER B 1 482 ? -14.164 1.384 5.219 1 85.56 482 SER B C 1
ATOM 8339 O O . SER B 1 482 ? -12.961 1.37 4.941 1 85.56 482 SER B O 1
ATOM 8341 N N . THR B 1 483 ? -14.938 2.352 4.867 1 83.94 483 THR B N 1
ATOM 8342 C CA . THR B 1 483 ? -14.492 3.494 4.074 1 83.94 483 THR B CA 1
ATOM 8343 C C . THR B 1 483 ? -13.578 4.398 4.891 1 83.94 483 THR B C 1
ATOM 8345 O O . THR B 1 483 ? -12.586 4.918 4.371 1 83.94 483 THR B O 1
ATOM 8348 N N . PHE B 1 484 ? -13.836 4.508 6.16 1 86.44 484 PHE B N 1
ATOM 8349 C CA . PHE B 1 484 ? -13.109 5.496 6.949 1 86.44 484 PHE B CA 1
ATOM 8350 C C . PHE B 1 484 ? -12.07 4.82 7.836 1 86.44 484 PHE B C 1
ATOM 8352 O O . PHE B 1 484 ? -11.422 5.48 8.648 1 86.44 484 PHE B O 1
ATOM 8359 N N . LYS B 1 485 ? -11.93 3.566 7.715 1 81.31 485 LYS B N 1
ATOM 8360 C CA . LYS B 1 485 ? -10.977 2.797 8.508 1 81.31 485 LYS B CA 1
ATOM 8361 C C . LYS B 1 485 ? -9.562 3.344 8.352 1 81.31 485 LYS B C 1
ATOM 8363 O O . LYS B 1 485 ? -8.836 3.504 9.336 1 81.31 485 LYS B O 1
ATOM 8368 N N . PRO B 1 486 ? -9.227 3.676 7.18 1 70.5 486 PRO B N 1
ATOM 8369 C CA . PRO B 1 486 ? -7.863 4.184 7.02 1 70.5 486 PRO B CA 1
ATOM 8370 C C . PRO B 1 486 ? -7.641 5.512 7.734 1 70.5 486 PRO B C 1
ATOM 8372 O O . PRO B 1 486 ? -6.539 5.781 8.227 1 70.5 486 PRO B O 1
ATOM 8375 N N . GLU B 1 487 ? -8.617 6.293 7.871 1 73.88 487 GLU B N 1
ATOM 8376 C CA . GLU B 1 487 ? -8.5 7.633 8.438 1 73.88 487 GLU B CA 1
ATOM 8377 C C . GLU B 1 487 ? -8.633 7.602 9.961 1 73.88 487 GLU B C 1
ATOM 8379 O O . GLU B 1 487 ? -7.891 8.281 10.664 1 73.88 487 GLU B O 1
ATOM 8384 N N . TYR B 1 488 ? -9.594 6.84 10.453 1 78.88 488 TYR B N 1
ATOM 8385 C CA . TYR B 1 488 ? -9.922 6.848 11.875 1 78.88 488 TYR B CA 1
ATOM 8386 C C . TYR B 1 488 ? -9.188 5.734 12.609 1 78.88 488 TYR B C 1
ATOM 8388 O O . TYR B 1 488 ? -8.891 5.855 13.805 1 78.88 488 TYR B O 1
ATOM 8396 N N . GLY B 1 489 ? -8.922 4.711 11.914 1 77 489 GLY B N 1
ATOM 8397 C CA . GLY B 1 489 ? -8.5 3.492 12.586 1 77 489 GLY B CA 1
ATOM 8398 C C . GLY B 1 489 ? -9.664 2.662 13.094 1 77 489 GLY B C 1
ATOM 8399 O O . GLY B 1 489 ? -10.703 3.207 13.477 1 77 489 GLY B O 1
ATOM 8400 N N . LYS B 1 490 ? -9.461 1.459 13.164 1 79.88 490 LYS B N 1
ATOM 8401 C CA . LYS B 1 490 ? -10.516 0.53 13.547 1 79.88 490 LYS B CA 1
ATOM 8402 C C . LYS B 1 490 ? -11.008 0.811 14.969 1 79.88 490 LYS B C 1
ATOM 8404 O O . LYS B 1 490 ? -12.195 0.696 15.25 1 79.88 490 LYS B O 1
ATOM 8409 N N . GLU B 1 491 ? -10.156 1.291 15.812 1 80.19 491 GLU B N 1
ATOM 8410 C CA . GLU B 1 491 ? -10.484 1.47 17.234 1 80.19 491 GLU B CA 1
ATOM 8411 C C . GLU B 1 491 ? -11.383 2.684 17.438 1 80.19 491 GLU B C 1
ATOM 8413 O O . GLU B 1 491 ? -12.023 2.814 18.484 1 80.19 491 GLU B O 1
ATOM 8418 N N . HIS B 1 492 ? -11.461 3.512 16.469 1 88.88 492 HIS B N 1
ATOM 8419 C CA . HIS B 1 492 ? -12.242 4.738 16.609 1 88.88 492 HIS B CA 1
ATOM 8420 C C . HIS B 1 492 ? -13.523 4.676 15.781 1 88.88 492 HIS B C 1
ATOM 8422 O O . HIS B 1 492 ? -14.266 5.656 15.711 1 88.88 492 HIS B O 1
ATOM 8428 N N . LEU B 1 493 ? -13.727 3.531 15.141 1 92.38 493 LEU B N 1
ATOM 8429 C CA . LEU B 1 493 ? -14.93 3.318 14.344 1 92.38 493 LEU B CA 1
ATOM 8430 C C . LEU B 1 493 ? -15.852 2.305 15.016 1 92.38 493 LEU B C 1
ATOM 8432 O O . LEU B 1 493 ? -15.438 1.18 15.305 1 92.38 493 LEU B O 1
ATOM 8436 N N . PHE B 1 494 ? -17.047 2.773 15.25 1 94.5 494 PHE B N 1
ATOM 8437 C CA . PHE B 1 494 ? -17.984 1.917 15.953 1 94.5 494 PHE B CA 1
ATOM 8438 C C . PHE B 1 494 ? -19.266 1.734 15.133 1 94.5 494 PHE B C 1
ATOM 8440 O O . PHE B 1 494 ? -19.641 2.621 14.375 1 94.5 494 PHE B O 1
ATOM 8447 N N . GLN B 1 495 ? -19.766 0.569 15.234 1 94.06 495 GLN B N 1
ATOM 8448 C CA . GLN B 1 495 ? -21.047 0.295 14.578 1 94.06 495 GLN B CA 1
ATOM 8449 C C . GLN B 1 495 ? -21.953 -0.541 15.477 1 94.06 495 GLN B C 1
ATOM 8451 O O . GLN B 1 495 ? -21.484 -1.164 16.438 1 94.06 495 GLN B O 1
ATOM 8456 N N . LEU B 1 496 ? -23.25 -0.542 15.234 1 92.06 496 LEU B N 1
ATOM 8457 C CA . LEU B 1 496 ? -24.203 -1.338 16 1 92.06 496 LEU B CA 1
ATOM 8458 C C . LEU B 1 496 ? -24.109 -2.811 15.617 1 92.06 496 LEU B C 1
ATOM 8460 O O . LEU B 1 496 ? -23.672 -3.145 14.516 1 92.06 496 LEU B O 1
ATOM 8464 N N . PRO B 1 497 ? -24.5 -3.656 16.516 1 88.12 497 PRO B N 1
ATOM 8465 C CA . PRO B 1 497 ? -24.562 -5.082 16.188 1 88.12 497 PRO B CA 1
ATOM 8466 C C . PRO B 1 497 ? -25.531 -5.387 15.055 1 88.12 497 PRO B C 1
ATOM 8468 O O . PRO B 1 497 ? -26.484 -4.641 14.844 1 88.12 497 PRO B O 1
ATOM 8471 N N . LEU B 1 498 ? -25.297 -6.516 14.406 1 84.44 498 LEU B N 1
ATOM 8472 C CA . LEU B 1 498 ? -26.125 -6.93 13.281 1 84.44 498 LEU B CA 1
ATOM 8473 C C . LEU B 1 498 ? -27.531 -7.289 13.742 1 84.44 498 LEU B C 1
ATOM 8475 O O . LEU B 1 498 ? -27.703 -7.895 14.797 1 84.44 498 LEU B O 1
ATOM 8479 N N . GLN B 1 499 ? -28.344 -6.812 12.844 1 82.06 499 GLN B N 1
ATOM 8480 C CA . GLN B 1 499 ? -29.75 -7.145 13.133 1 82.06 499 GLN B CA 1
ATOM 8481 C C . GLN B 1 499 ? -30.188 -8.383 12.359 1 82.06 499 GLN B C 1
ATOM 8483 O O . GLN B 1 499 ? -29.859 -8.531 11.172 1 82.06 499 GLN B O 1
ATOM 8488 N N . THR B 1 500 ? -30.656 -9.391 12.945 1 68 500 THR B N 1
ATOM 8489 C CA . THR B 1 500 ? -31.031 -10.648 12.305 1 68 500 THR B CA 1
ATOM 8490 C C . THR B 1 500 ? -32.438 -10.547 11.703 1 68 500 THR B C 1
ATOM 8492 O O . THR B 1 500 ? -32.719 -11.18 10.688 1 68 500 THR B O 1
ATOM 8495 N N . ASN B 1 501 ? -33.219 -9.836 12.258 1 60.97 501 ASN B N 1
ATOM 8496 C CA . ASN B 1 501 ? -34.625 -9.969 11.859 1 60.97 501 ASN B CA 1
ATOM 8497 C C . ASN B 1 501 ? -35.094 -8.766 11.047 1 60.97 501 ASN B C 1
ATOM 8499 O O . ASN B 1 501 ? -36.188 -8.781 10.477 1 60.97 501 ASN B O 1
ATOM 8503 N N . GLU B 1 502 ? -34.312 -7.699 11 1 60.66 502 GLU B N 1
ATOM 8504 C CA . GLU B 1 502 ? -34.75 -6.492 10.312 1 60.66 502 GLU B CA 1
ATOM 8505 C C . GLU B 1 502 ? -33.594 -5.84 9.547 1 60.66 502 GLU B C 1
ATOM 8507 O O . GLU B 1 502 ? -32.438 -6.234 9.703 1 60.66 502 GLU B O 1
ATOM 8512 N N . GLY B 1 503 ? -34.062 -5.082 8.609 1 60.56 503 GLY B N 1
ATOM 8513 C CA . GLY B 1 503 ? -33.062 -4.383 7.824 1 60.56 503 GLY B CA 1
ATOM 8514 C C . GLY B 1 503 ? -32.594 -5.164 6.609 1 60.56 503 GLY B C 1
ATOM 8515 O O . GLY B 1 503 ? -33.406 -5.719 5.871 1 60.56 503 GLY B O 1
ATOM 8516 N N . ASP B 1 504 ? -31.266 -5.133 6.477 1 68.62 504 ASP B N 1
ATOM 8517 C CA . ASP B 1 504 ? -30.766 -5.797 5.277 1 68.62 504 ASP B CA 1
ATOM 8518 C C . ASP B 1 504 ? -30.344 -7.23 5.586 1 68.62 504 ASP B C 1
ATOM 8520 O O . ASP B 1 504 ? -29.906 -7.957 4.691 1 68.62 504 ASP B O 1
ATOM 8524 N N . GLN B 1 505 ? -30.547 -7.711 6.75 1 63.56 505 GLN B N 1
ATOM 8525 C CA . GLN B 1 505 ? -30.328 -9.078 7.203 1 63.56 505 GLN B CA 1
ATOM 8526 C C . GLN B 1 505 ? -28.938 -9.578 6.816 1 63.56 505 GLN B C 1
ATOM 8528 O O . GLN B 1 505 ? -28.797 -10.672 6.258 1 63.56 505 GLN B O 1
ATOM 8533 N N . LEU B 1 506 ? -28 -8.727 7.141 1 72.5 506 LEU B N 1
ATOM 8534 C CA . LEU B 1 506 ? -26.594 -9.133 6.984 1 72.5 506 LEU B CA 1
ATOM 8535 C C . LEU B 1 506 ? -26.234 -10.203 8.008 1 72.5 506 LEU B C 1
ATOM 8537 O O . LEU B 1 506 ? -26.406 -10.016 9.211 1 72.5 506 LEU B O 1
ATOM 8541 N N . SER B 1 507 ? -26 -11.367 7.555 1 66.56 507 SER B N 1
ATOM 8542 C CA . SER B 1 507 ? -25.828 -12.492 8.469 1 66.56 507 SER B CA 1
ATOM 8543 C C . SER B 1 507 ? -24.453 -12.477 9.109 1 66.56 507 SER B C 1
ATOM 8545 O O . SER B 1 507 ? -24.312 -12.719 10.312 1 66.56 507 SER B O 1
ATOM 8547 N N . GLU B 1 508 ? -23.438 -12.273 8.312 1 74.19 508 GLU B N 1
ATOM 8548 C CA . GLU B 1 508 ? -22.062 -12.281 8.812 1 74.19 508 GLU B CA 1
ATOM 8549 C C . GLU B 1 508 ? -21.172 -11.367 7.977 1 74.19 508 GLU B C 1
ATOM 8551 O O . GLU B 1 508 ? -21.359 -11.227 6.77 1 74.19 508 GLU B O 1
ATOM 8556 N N . VAL B 1 509 ? -20.469 -10.648 8.727 1 75.31 509 VAL B N 1
ATOM 8557 C CA . VAL B 1 509 ? -19.5 -9.789 8.047 1 75.31 509 VAL B CA 1
ATOM 8558 C C . VAL B 1 509 ? -18.109 -10.023 8.617 1 75.31 509 VAL B C 1
ATOM 8560 O O . VAL B 1 509 ? -17.953 -10.219 9.82 1 75.31 509 VAL B O 1
ATOM 8563 N N . SER B 1 510 ? -17.266 -10.07 7.668 1 70.5 510 SER B N 1
ATOM 8564 C CA . SER B 1 510 ? -15.875 -10.242 8.086 1 70.5 510 SER B CA 1
ATOM 8565 C C . SER B 1 510 ? -15.438 -9.148 9.047 1 70.5 510 SER B C 1
ATOM 8567 O O . SER B 1 510 ? -15.797 -7.98 8.867 1 70.5 510 SER B O 1
ATOM 8569 N N . HIS B 1 511 ? -14.711 -9.5 10.047 1 69.56 511 HIS B N 1
ATOM 8570 C CA . HIS B 1 511 ? -14.18 -8.562 11.023 1 69.56 511 HIS B CA 1
ATOM 8571 C C . HIS B 1 511 ? -13.211 -7.578 10.367 1 69.56 511 HIS B C 1
ATOM 8573 O O . HIS B 1 511 ? -12.969 -6.492 10.898 1 69.56 511 HIS B O 1
ATOM 8579 N N . HIS B 1 512 ? -12.914 -7.918 9.172 1 70.56 512 HIS B N 1
ATOM 8580 C CA . HIS B 1 512 ? -11.914 -7.102 8.5 1 70.56 512 HIS B CA 1
ATOM 8581 C C . HIS B 1 512 ? -12.531 -5.852 7.887 1 70.56 512 HIS B C 1
ATOM 8583 O O . HIS B 1 512 ? -11.844 -4.848 7.68 1 70.56 512 HIS B O 1
ATOM 8589 N N . ILE B 1 513 ? -13.734 -5.996 7.672 1 77.94 513 ILE B N 1
ATOM 8590 C CA . ILE B 1 513 ? -14.352 -4.867 6.98 1 77.94 513 ILE B CA 1
ATOM 8591 C C . ILE B 1 513 ? -15.281 -4.125 7.938 1 77.94 513 ILE B C 1
ATOM 8593 O O . ILE B 1 513 ? -15.664 -2.982 7.672 1 77.94 513 ILE B O 1
ATOM 8597 N N . SER B 1 514 ? -15.484 -4.816 9.094 1 83.62 514 SER B N 1
ATOM 8598 C CA . SER B 1 514 ? -16.438 -4.223 10.023 1 83.62 514 SER B CA 1
ATOM 8599 C C . SER B 1 514 ? -15.727 -3.342 11.047 1 83.62 514 SER B C 1
ATOM 8601 O O . SER B 1 514 ? -14.539 -3.529 11.328 1 83.62 514 SER B O 1
ATOM 8603 N N . GLY B 1 515 ? -16.469 -2.346 11.5 1 84.94 515 GLY B N 1
ATOM 8604 C CA . GLY B 1 515 ? -16 -1.584 12.648 1 84.94 515 GLY B CA 1
ATOM 8605 C C . GLY B 1 515 ? -16.172 -2.318 13.961 1 84.94 515 GLY B C 1
ATOM 8606 O O . GLY B 1 515 ? -16.609 -3.473 13.977 1 84.94 515 GLY B O 1
ATOM 8607 N N . THR B 1 516 ? -15.812 -1.644 15.039 1 88.44 516 THR B N 1
ATOM 8608 C CA . THR B 1 516 ? -15.977 -2.229 16.375 1 88.44 516 THR B CA 1
ATOM 8609 C C . THR B 1 516 ? -17.438 -2.238 16.781 1 88.44 516 THR B C 1
ATOM 8611 O O . THR B 1 516 ? -18.125 -1.217 16.688 1 88.44 516 THR B O 1
ATOM 8614 N N . VAL B 1 517 ? -17.891 -3.363 17.188 1 91.25 517 VAL B N 1
ATOM 8615 C CA . VAL B 1 517 ? -19.297 -3.514 17.562 1 91.25 517 VAL B CA 1
ATOM 8616 C C . VAL B 1 517 ? -19.531 -2.855 18.922 1 91.25 517 VAL B C 1
ATOM 8618 O O . VAL B 1 517 ? -18.766 -3.059 19.859 1 91.25 517 VAL B O 1
ATOM 8621 N N . LEU B 1 518 ? -20.609 -2.127 18.984 1 92.94 518 LEU B N 1
ATOM 8622 C CA . LEU B 1 518 ? -20.906 -1.323 20.156 1 92.94 518 LEU B CA 1
ATOM 8623 C C . LEU B 1 518 ? -21.625 -2.158 21.219 1 92.94 518 LEU B C 1
ATOM 8625 O O . LEU B 1 518 ? -22.359 -3.086 20.891 1 92.94 518 LEU B O 1
ATOM 8629 N N . PHE B 1 519 ? -21.359 -1.772 22.469 1 91.19 519 PHE B N 1
ATOM 8630 C CA . PHE B 1 519 ? -22.078 -2.172 23.672 1 91.19 519 PHE B CA 1
ATOM 8631 C C . PHE B 1 519 ? -21.891 -3.658 23.938 1 91.19 519 PHE B C 1
ATOM 8633 O O . PHE B 1 519 ? -20.766 -4.16 23.906 1 91.19 519 PHE B O 1
ATOM 8640 N N . ASP B 1 520 ? -22.984 -4.457 24.203 1 81.94 520 ASP B N 1
ATOM 8641 C CA . ASP B 1 520 ? -22.828 -5.859 24.578 1 81.94 520 ASP B CA 1
ATOM 8642 C C . ASP B 1 520 ? -22.875 -6.773 23.359 1 81.94 520 ASP B C 1
ATOM 8644 O O . ASP B 1 520 ? -22.844 -7.996 23.484 1 81.94 520 ASP B O 1
ATOM 8648 N N . GLY B 1 521 ? -23.031 -6.164 22.266 1 84.69 521 GLY B N 1
ATOM 8649 C CA . GLY B 1 521 ? -23.078 -6.941 21.031 1 84.69 521 GLY B CA 1
ATOM 8650 C C . GLY B 1 521 ? -24.438 -7.516 20.719 1 84.69 521 GLY B C 1
ATOM 8651 O O . GLY B 1 521 ? -24.641 -8.156 19.688 1 84.69 521 GLY B O 1
ATOM 8652 N N . GLN B 1 522 ? -25.359 -7.199 21.547 1 83.12 522 GLN B N 1
ATOM 8653 C CA . GLN B 1 522 ? -26.688 -7.797 21.375 1 83.12 522 GLN B CA 1
ATOM 8654 C C . GLN B 1 522 ? -27.75 -6.727 21.125 1 83.12 522 GLN B C 1
ATOM 8656 O O . GLN B 1 522 ? -28.797 -7.004 20.547 1 83.12 522 GLN B O 1
ATOM 8661 N N . VAL B 1 523 ? -27.469 -5.562 21.609 1 88.44 523 VAL B N 1
ATOM 8662 C CA . VAL B 1 523 ? -28.469 -4.496 21.5 1 88.44 523 VAL B CA 1
ATOM 8663 C C . VAL B 1 523 ? -28.438 -3.926 20.078 1 88.44 523 VAL B C 1
ATOM 8665 O O . VAL B 1 523 ? -27.438 -3.361 19.641 1 88.44 523 VAL B O 1
ATOM 8668 N N . THR B 1 524 ? -29.516 -4.07 19.406 1 90.62 524 THR B N 1
ATOM 8669 C CA . THR B 1 524 ? -29.609 -3.65 18.016 1 90.62 524 THR B CA 1
ATOM 8670 C C . THR B 1 524 ? -30.281 -2.283 17.906 1 90.62 524 THR B C 1
ATOM 8672 O O . THR B 1 524 ? -30.703 -1.71 18.922 1 90.62 524 THR B O 1
ATOM 8675 N N . TRP B 1 525 ? -30.312 -1.796 16.688 1 91.31 525 TRP B N 1
ATOM 8676 C CA . TRP B 1 525 ? -30.969 -0.526 16.406 1 91.31 525 TRP B CA 1
ATOM 8677 C C . TRP B 1 525 ? -32.438 -0.552 16.875 1 91.31 525 TRP B C 1
ATOM 8679 O O . TRP B 1 525 ? -32.875 0.382 17.531 1 91.31 525 TRP B O 1
ATOM 8689 N N . THR B 1 526 ? -33.094 -1.632 16.578 1 90.94 526 THR B N 1
ATOM 8690 C CA . THR B 1 526 ? -34.531 -1.769 16.922 1 90.94 526 THR B CA 1
ATOM 8691 C C . THR B 1 526 ? -34.719 -1.792 18.438 1 90.94 526 THR B C 1
ATOM 8693 O O . THR B 1 526 ? -35.562 -1.095 18.969 1 90.94 526 THR B O 1
ATOM 8696 N N . SER B 1 527 ? -33.906 -2.51 19.109 1 91.44 527 SER B N 1
ATOM 8697 C CA . SER B 1 527 ? -34.031 -2.637 20.562 1 91.44 527 SER B CA 1
ATOM 8698 C C . SER B 1 527 ? -33.75 -1.306 21.25 1 91.44 527 SER B C 1
ATOM 8700 O O . SER B 1 527 ? -34.469 -0.949 22.203 1 91.44 527 SER B O 1
ATOM 8702 N N . LEU B 1 528 ? -32.844 -0.598 20.797 1 93.56 528 LEU B N 1
ATOM 8703 C CA . LEU B 1 528 ? -32.469 0.677 21.406 1 93.56 528 LEU B CA 1
ATOM 8704 C C . LEU B 1 528 ? -33.594 1.706 21.219 1 93.56 528 LEU B C 1
ATOM 8706 O O . LEU B 1 528 ? -33.938 2.408 22.172 1 93.56 528 LEU B O 1
ATOM 8710 N N . ASN B 1 529 ? -34.094 1.76 20.031 1 92.75 529 ASN B N 1
ATOM 8711 C CA . ASN B 1 529 ? -35.125 2.738 19.766 1 92.75 529 ASN B CA 1
ATOM 8712 C C . ASN B 1 529 ? -36.438 2.346 20.438 1 92.75 529 ASN B C 1
ATOM 8714 O O . ASN B 1 529 ? -37.219 3.211 20.859 1 92.75 529 ASN B O 1
ATOM 8718 N N . GLU B 1 530 ? -36.656 1.085 20.531 1 92.19 530 GLU B N 1
ATOM 8719 C CA . GLU B 1 530 ? -37.844 0.612 21.25 1 92.19 530 GLU B CA 1
ATOM 8720 C C . GLU B 1 530 ? -37.75 0.974 22.734 1 92.19 530 GLU B C 1
ATOM 8722 O O . GLU B 1 530 ? -38.75 1.35 23.344 1 92.19 530 GLU B O 1
ATOM 8727 N N . LYS B 1 531 ? -36.625 0.845 23.25 1 93.5 531 LYS B N 1
ATOM 8728 C CA . LYS B 1 531 ? -36.438 1.198 24.656 1 93.5 531 LYS B CA 1
ATOM 8729 C C . LYS B 1 531 ? -36.719 2.68 24.891 1 93.5 531 LYS B C 1
ATOM 8731 O O . LYS B 1 531 ? -37.281 3.051 25.906 1 93.5 531 LYS B O 1
ATOM 8736 N N . ILE B 1 532 ? -36.344 3.451 24.031 1 93.25 532 ILE B N 1
ATOM 8737 C CA . ILE B 1 532 ? -36.594 4.887 24.156 1 93.25 532 ILE B CA 1
ATOM 8738 C C . ILE B 1 532 ? -38.062 5.168 24.047 1 93.25 532 ILE B C 1
ATOM 8740 O O . ILE B 1 532 ? -38.625 5.984 24.797 1 93.25 532 ILE B O 1
ATOM 8744 N N . ASN B 1 533 ? -38.688 4.473 23.156 1 92.56 533 ASN B N 1
ATOM 8745 C CA . ASN B 1 533 ? -40.125 4.617 23 1 92.56 533 ASN B CA 1
ATOM 8746 C C . ASN B 1 533 ? -40.875 4.145 24.25 1 92.56 533 ASN B C 1
ATOM 8748 O O . ASN B 1 533 ? -41.969 4.652 24.562 1 92.56 533 ASN B O 1
ATOM 8752 N N . ASP B 1 534 ? -40.25 3.229 24.922 1 92.81 534 ASP B N 1
ATOM 8753 C CA . ASP B 1 534 ? -40.844 2.684 26.125 1 92.81 534 ASP B CA 1
ATOM 8754 C C . ASP B 1 534 ? -40.594 3.598 27.328 1 92.81 534 ASP B C 1
ATOM 8756 O O . ASP B 1 534 ? -41 3.299 28.438 1 92.81 534 ASP B O 1
ATOM 8760 N N . GLY B 1 535 ? -39.781 4.594 27.156 1 91.62 535 GLY B N 1
ATOM 8761 C CA . GLY B 1 535 ? -39.625 5.598 28.203 1 91.62 535 GLY B CA 1
ATOM 8762 C C . GLY B 1 535 ? -38.281 5.527 28.891 1 91.62 535 GLY B C 1
ATOM 8763 O O . GLY B 1 535 ? -38.031 6.203 29.891 1 91.62 535 GLY B O 1
ATOM 8764 N N . PHE B 1 536 ? -37.438 4.738 28.359 1 93.88 536 PHE B N 1
ATOM 8765 C CA . PHE B 1 536 ? -36.094 4.699 28.938 1 93.88 536 PHE B CA 1
ATOM 8766 C C . PHE B 1 536 ? -35.406 6.051 28.781 1 93.88 536 PHE B C 1
ATOM 8768 O O . PHE B 1 536 ? -35.625 6.762 27.797 1 93.88 536 PHE B O 1
ATOM 8775 N N . ILE B 1 537 ? -34.594 6.395 29.797 1 93.31 537 ILE B N 1
ATOM 8776 C CA . ILE B 1 537 ? -33.969 7.699 29.781 1 93.31 537 ILE B CA 1
ATOM 8777 C C . ILE B 1 537 ? -32.438 7.523 29.828 1 93.31 537 ILE B C 1
ATOM 8779 O O . ILE B 1 537 ? -31.938 6.516 30.344 1 93.31 537 ILE B O 1
ATOM 8783 N N . PHE B 1 538 ? -31.75 8.484 29.281 1 95.31 538 PHE B N 1
ATOM 8784 C CA . PHE B 1 538 ? -30.297 8.516 29.344 1 95.31 538 PHE B CA 1
ATOM 8785 C C . PHE B 1 538 ? -29.828 9.07 30.688 1 95.31 538 PHE B C 1
ATOM 8787 O O . PHE B 1 538 ? -30.062 10.234 31 1 95.31 538 PHE B O 1
ATOM 8794 N N . GLU B 1 539 ? -29.234 8.227 31.406 1 93.88 539 GLU B N 1
ATOM 8795 C CA . GLU B 1 539 ? -28.75 8.609 32.719 1 93.88 539 GLU B CA 1
ATOM 8796 C C . GLU B 1 539 ? -27.234 8.844 32.719 1 93.88 539 GLU B C 1
ATOM 8798 O O . GLU B 1 539 ? -26.5 8.094 32.062 1 93.88 539 GLU B O 1
ATOM 8803 N N . LYS B 1 540 ? -26.844 9.906 33.406 1 94.81 540 LYS B N 1
ATOM 8804 C CA . LYS B 1 540 ? -25.438 10.234 33.625 1 94.81 540 LYS B CA 1
ATOM 8805 C C . LYS B 1 540 ? -25.031 10.062 35.062 1 94.81 540 LYS B C 1
ATOM 8807 O O . LYS B 1 540 ? -25.391 10.883 35.938 1 94.81 540 LYS B O 1
ATOM 8812 N N . ALA B 1 541 ? -24.344 9.023 35.312 1 93.12 541 ALA B N 1
ATOM 8813 C CA . ALA B 1 541 ? -23.969 8.734 36.688 1 93.12 541 ALA B CA 1
ATOM 8814 C C . ALA B 1 541 ? -22.516 9.125 36.969 1 93.12 541 ALA B C 1
ATOM 8816 O O . ALA B 1 541 ? -21.594 8.562 36.344 1 93.12 541 ALA B O 1
ATOM 8817 N N . PRO B 1 542 ? -22.344 10.039 37.844 1 94.31 542 PRO B N 1
ATOM 8818 C CA . PRO B 1 542 ? -20.969 10.367 38.219 1 94.31 542 PRO B CA 1
ATOM 8819 C C . PRO B 1 542 ? -20.344 9.336 39.156 1 94.31 542 PRO B C 1
ATOM 8821 O O . PRO B 1 542 ? -20.984 8.922 40.125 1 94.31 542 PRO B O 1
ATOM 8824 N N . ILE B 1 543 ? -19.219 8.938 38.812 1 93.56 543 ILE B N 1
ATOM 8825 C CA . ILE B 1 543 ? -18.5 8.016 39.688 1 93.56 543 ILE B CA 1
ATOM 8826 C C . ILE B 1 543 ? -17.594 8.789 40.625 1 93.56 543 ILE B C 1
ATOM 8828 O O . ILE B 1 543 ? -16.781 9.617 40.188 1 93.56 543 ILE B O 1
ATOM 8832 N N . THR B 1 544 ? -17.812 8.586 41.906 1 93.12 544 THR B N 1
ATOM 8833 C CA . THR B 1 544 ? -17.047 9.266 42.938 1 93.12 544 THR B CA 1
ATOM 8834 C C . THR B 1 544 ? -16.359 8.258 43.844 1 93.12 544 THR B C 1
ATOM 8836 O O . THR B 1 544 ? -16.438 7.047 43.625 1 93.12 544 THR B O 1
ATOM 8839 N N . GLU B 1 545 ? -15.688 8.844 44.844 1 91.31 545 GLU B N 1
ATOM 8840 C CA . GLU B 1 545 ? -15.031 7.98 45.844 1 91.31 545 GLU B CA 1
ATOM 8841 C C . GLU B 1 545 ? -16.047 7.246 46.688 1 91.31 545 GLU B C 1
ATOM 8843 O O . GLU B 1 545 ? -15.805 6.125 47.156 1 91.31 545 GLU B O 1
ATOM 8848 N N . SER B 1 546 ? -17.203 7.82 46.938 1 91 546 SER B N 1
ATOM 8849 C CA . SER B 1 546 ? -18.266 7.234 47.75 1 91 546 SER B CA 1
ATOM 8850 C C . SER B 1 546 ? -19.172 6.32 46.938 1 91 546 SER B C 1
ATOM 8852 O O . SER B 1 546 ? -19.719 5.352 47.438 1 91 546 SER B O 1
ATOM 8854 N N . TYR B 1 547 ? -19.344 6.707 45.688 1 92.88 547 TYR B N 1
ATOM 8855 C CA . TYR B 1 547 ? -20.109 5.895 44.75 1 92.88 547 TYR B CA 1
ATOM 8856 C C . TYR B 1 547 ? -19.203 5.328 43.656 1 92.88 547 TYR B C 1
ATOM 8858 O O . TYR B 1 547 ? -19.016 5.957 42.594 1 92.88 547 TYR B O 1
ATOM 8866 N N . THR B 1 548 ? -18.812 4.102 43.875 1 91.75 548 THR B N 1
ATOM 8867 C CA . THR B 1 548 ? -17.797 3.488 43.031 1 91.75 548 THR B CA 1
ATOM 8868 C C . THR B 1 548 ? -18.438 2.797 41.812 1 91.75 548 THR B C 1
ATOM 8870 O O . THR B 1 548 ? -19.672 2.678 41.75 1 91.75 548 THR B O 1
ATOM 8873 N N . TYR B 1 549 ? -17.641 2.461 40.875 1 92.62 549 TYR B N 1
ATOM 8874 C CA . TYR B 1 549 ? -18.094 1.744 39.688 1 92.62 549 TYR B CA 1
ATOM 8875 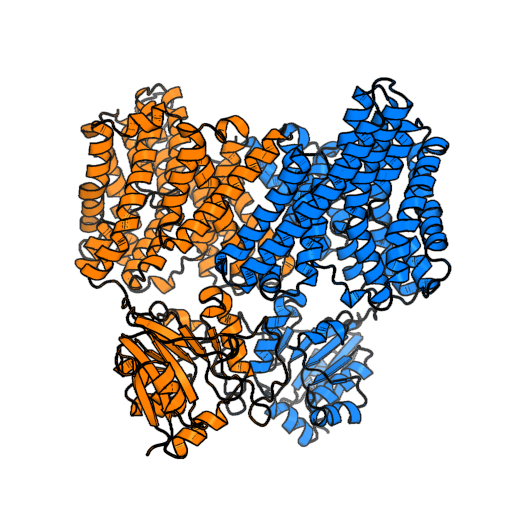C C . TYR B 1 549 ? -18.812 0.46 40.062 1 92.62 549 TYR B C 1
ATOM 8877 O O . TYR B 1 549 ? -19.828 0.101 39.438 1 92.62 549 TYR B O 1
ATOM 8885 N N . ASP B 1 550 ? -18.328 -0.216 41.062 1 91.38 550 ASP B N 1
ATOM 8886 C CA . ASP B 1 550 ? -18.953 -1.442 41.562 1 91.38 550 ASP B CA 1
ATOM 8887 C C . ASP B 1 550 ? -20.344 -1.163 42.125 1 91.38 550 ASP B C 1
ATOM 8889 O O . ASP B 1 550 ? -21.266 -1.976 41.938 1 91.38 550 ASP B O 1
ATOM 8893 N N . ASP B 1 551 ? -20.469 -0.068 42.812 1 91.75 551 ASP B N 1
ATOM 8894 C CA . ASP B 1 551 ? -21.781 0.329 43.312 1 91.75 551 ASP B CA 1
ATOM 8895 C C . ASP B 1 551 ? -22.766 0.563 42.156 1 91.75 551 ASP B C 1
ATOM 8897 O O . ASP B 1 551 ? -23.922 0.154 42.25 1 91.75 551 ASP B O 1
ATOM 8901 N N . PHE B 1 552 ? -22.25 1.193 41.156 1 91.56 552 PHE B N 1
ATOM 8902 C CA . PHE B 1 552 ? -23.062 1.466 40 1 91.56 552 PHE B CA 1
ATOM 8903 C C . PHE B 1 552 ? -23.547 0.168 39.344 1 91.56 552 PHE B C 1
ATOM 8905 O O . PHE B 1 552 ? -24.719 0.043 39 1 91.56 552 PHE B O 1
ATOM 8912 N N . LEU B 1 553 ? -22.625 -0.8 39.219 1 89.94 553 LEU B N 1
ATOM 8913 C CA . LEU B 1 553 ? -22.969 -2.08 38.625 1 89.94 553 LEU B CA 1
ATOM 8914 C C . LEU B 1 553 ? -24 -2.834 39.438 1 89.94 553 LEU B C 1
ATOM 8916 O O . LEU B 1 553 ? -24.844 -3.543 38.906 1 89.94 553 LEU B O 1
ATOM 8920 N N . ASN B 1 554 ? -23.938 -2.625 40.75 1 89.31 554 ASN B N 1
ATOM 8921 C CA . ASN B 1 554 ? -24.875 -3.291 41.656 1 89.31 554 ASN B CA 1
ATOM 8922 C C . ASN B 1 554 ? -26.25 -2.635 41.594 1 89.31 554 ASN B C 1
ATOM 8924 O O . ASN B 1 554 ? -27.266 -3.303 41.812 1 89.31 554 ASN B O 1
ATOM 8928 N N . ASP B 1 555 ? -26.266 -1.385 41.344 1 88 555 ASP B N 1
ATOM 8929 C CA . ASP B 1 555 ? -27.516 -0.63 41.375 1 88 555 ASP B CA 1
ATOM 8930 C C . ASP B 1 555 ? -28.25 -0.73 40.031 1 88 555 ASP B C 1
ATOM 8932 O O . ASP B 1 555 ? -29.453 -0.482 39.938 1 88 555 ASP B O 1
ATOM 8936 N N . ARG B 1 556 ? -27.578 -1.142 39.031 1 85.88 556 ARG B N 1
ATOM 8937 C CA . ARG B 1 556 ? -28.125 -1.119 37.688 1 85.88 556 ARG B CA 1
ATOM 8938 C C . ARG B 1 556 ? -29.094 -2.277 37.469 1 85.88 556 ARG B C 1
ATOM 8940 O O . ARG B 1 556 ? -28.906 -3.367 38 1 85.88 556 ARG B O 1
ATOM 8947 N N . SER B 1 557 ? -30.078 -1.962 36.719 1 86.56 557 SER B N 1
ATOM 8948 C CA . SER B 1 557 ? -31 -3.01 36.312 1 86.56 557 SER B CA 1
ATOM 8949 C C . SER B 1 557 ? -30.438 -3.838 35.156 1 86.56 557 SER B C 1
ATOM 8951 O O . SER B 1 557 ? -29.609 -3.355 34.406 1 86.56 557 SER B O 1
ATOM 8953 N N . GLU B 1 558 ? -30.906 -5.027 35.062 1 84.25 558 GLU B N 1
ATOM 8954 C CA . GLU B 1 558 ? -30.453 -5.93 34 1 84.25 558 GLU B CA 1
ATOM 8955 C C . GLU B 1 558 ? -30.875 -5.426 32.625 1 84.25 558 GLU B C 1
ATOM 8957 O O . GLU B 1 558 ? -30.219 -5.727 31.625 1 84.25 558 GLU B O 1
ATOM 8962 N N . GLU B 1 559 ? -31.875 -4.562 32.625 1 86.94 559 GLU B N 1
ATOM 8963 C CA . GLU B 1 559 ? -32.406 -4.086 31.359 1 86.94 559 GLU B CA 1
ATOM 8964 C C . GLU B 1 559 ? -31.641 -2.848 30.875 1 86.94 559 GLU B C 1
ATOM 8966 O O . GLU B 1 559 ? -31.766 -2.451 29.719 1 86.94 559 GLU B O 1
ATOM 8971 N N . ASP B 1 560 ? -30.891 -2.305 31.781 1 91.38 560 ASP B N 1
ATOM 8972 C CA . ASP B 1 560 ? -30.125 -1.106 31.422 1 91.38 560 ASP B CA 1
ATOM 8973 C C . ASP B 1 560 ? -29.031 -1.429 30.422 1 91.38 560 ASP B C 1
ATOM 8975 O O . ASP B 1 560 ? -28.484 -2.539 30.422 1 91.38 560 ASP B O 1
ATOM 8979 N N . VAL B 1 561 ? -28.797 -0.498 29.562 1 93.12 561 VAL B N 1
ATOM 8980 C CA . VAL B 1 561 ? -27.703 -0.635 28.609 1 93.12 561 VAL B CA 1
ATOM 8981 C C . VAL B 1 561 ? -26.625 0.392 28.922 1 93.12 561 VAL B C 1
ATOM 8983 O O . VAL B 1 561 ? -26.875 1.599 28.891 1 93.12 561 VAL B O 1
ATOM 8986 N N . ILE B 1 562 ? -25.453 -0.078 29.281 1 93.56 562 ILE B N 1
ATOM 8987 C CA . ILE B 1 562 ? -24.328 0.827 29.5 1 93.56 562 ILE B CA 1
ATOM 8988 C C . ILE B 1 562 ? -23.719 1.23 28.156 1 93.56 562 ILE B C 1
ATOM 8990 O O . ILE B 1 562 ? -23.344 0.372 27.359 1 93.56 562 ILE B O 1
ATOM 8994 N N . LEU B 1 563 ? -23.594 2.541 27.984 1 95.31 563 LEU B N 1
ATOM 8995 C CA . LEU B 1 563 ? -23.219 3.018 26.656 1 95.31 563 LEU B CA 1
ATOM 8996 C C . LEU B 1 563 ? -21.766 3.479 26.625 1 95.31 563 LEU B C 1
ATOM 8998 O O . LEU B 1 563 ? -20.984 3.01 25.812 1 95.31 563 LEU B O 1
ATOM 9002 N N . ALA B 1 564 ? -21.422 4.41 27.5 1 96 564 ALA B N 1
ATOM 9003 C CA . ALA B 1 564 ? -20.094 5 27.406 1 96 564 ALA B CA 1
ATOM 9004 C C . ALA B 1 564 ? -19.641 5.551 28.75 1 96 564 ALA B C 1
ATOM 9006 O O . ALA B 1 564 ? -20.453 5.742 29.656 1 96 564 ALA B O 1
ATOM 9007 N N . ILE B 1 565 ? -18.359 5.664 28.922 1 95.25 565 ILE B N 1
ATOM 9008 C CA . ILE B 1 565 ? -17.734 6.34 30.047 1 95.25 565 ILE B CA 1
ATOM 9009 C C . ILE B 1 565 ? -17.016 7.594 29.562 1 95.25 565 ILE B C 1
ATOM 9011 O O . ILE B 1 565 ? -16.141 7.52 28.688 1 95.25 565 ILE B O 1
ATOM 9015 N N . VAL B 1 566 ? -17.406 8.727 30.016 1 94.5 566 VAL B N 1
ATOM 9016 C CA . VAL B 1 566 ? -16.703 9.969 29.734 1 94.5 566 VAL B CA 1
ATOM 9017 C C . VAL B 1 566 ? -15.656 10.227 30.828 1 94.5 566 VAL B C 1
ATOM 9019 O O . VAL B 1 566 ? -16 10.5 31.969 1 94.5 566 VAL B O 1
ATOM 9022 N N . LYS B 1 567 ? -14.469 10.172 30.422 1 90.69 567 LYS B N 1
ATOM 9023 C CA . LYS B 1 567 ? -13.367 10.328 31.359 1 90.69 567 LYS B CA 1
ATOM 9024 C C . LYS B 1 567 ? -13.156 11.797 31.719 1 90.69 567 LYS B C 1
ATOM 9026 O O . LYS B 1 567 ? -13.594 12.688 30.984 1 90.69 567 LYS B O 1
ATOM 9031 N N . GLN B 1 568 ? -12.422 11.945 32.781 1 83.62 568 GLN B N 1
ATOM 9032 C CA . GLN B 1 568 ? -12.086 13.297 33.219 1 83.62 568 GLN B CA 1
ATOM 9033 C C . GLN B 1 568 ? -11.172 13.984 32.219 1 83.62 568 GLN B C 1
ATOM 9035 O O . GLN B 1 568 ? -11.219 15.211 32.062 1 83.62 568 GLN B O 1
ATOM 9040 N N . SER B 1 569 ? -10.445 13.203 31.547 1 75.81 569 SER B N 1
ATOM 9041 C CA . SER B 1 569 ? -9.5 13.711 30.547 1 75.81 569 SER B CA 1
ATOM 9042 C C . SER B 1 569 ? -10.227 14.234 29.312 1 75.81 569 SER B C 1
ATOM 9044 O O . SER B 1 569 ? -9.648 14.961 28.516 1 75.81 569 SER B O 1
ATOM 9046 N N . GLY B 1 570 ? -11.531 13.891 29.219 1 77.19 570 GLY B N 1
ATOM 9047 C CA . GLY B 1 570 ? -12.289 14.305 28.047 1 77.19 570 GLY B CA 1
ATOM 9048 C C . GLY B 1 570 ? -12.43 13.203 27.016 1 77.19 570 GLY B C 1
ATOM 9049 O O . GLY B 1 570 ? -13.203 13.336 26.062 1 77.19 570 GLY B O 1
ATOM 9050 N N . SER B 1 571 ? -11.766 12.125 27.266 1 86.38 571 SER B N 1
ATOM 9051 C CA . SER B 1 571 ? -11.875 11.008 26.344 1 86.38 571 SER B CA 1
ATOM 9052 C C . SER B 1 571 ? -13.156 10.211 26.594 1 86.38 571 SER B C 1
ATOM 9054 O O . SER B 1 571 ? -13.664 10.172 27.703 1 86.38 571 SER B O 1
ATOM 9056 N N . VAL B 1 572 ? -13.68 9.688 25.531 1 92.88 572 VAL B N 1
ATOM 9057 C CA . VAL B 1 572 ? -14.906 8.898 25.625 1 92.88 572 VAL B CA 1
ATOM 9058 C C . VAL B 1 572 ? -14.594 7.43 25.344 1 92.88 572 VAL B C 1
ATOM 9060 O O . VAL B 1 572 ? -14.008 7.109 24.297 1 92.88 572 VAL B O 1
ATOM 9063 N N . ASN B 1 573 ? -14.922 6.574 26.266 1 93.06 573 ASN B N 1
ATOM 9064 C CA . ASN B 1 573 ? -14.789 5.133 26.062 1 93.06 573 ASN B CA 1
ATOM 9065 C C . ASN B 1 573 ? -16.156 4.465 25.891 1 93.06 573 ASN B C 1
ATOM 9067 O O . ASN B 1 573 ? -16.969 4.469 26.812 1 93.06 573 ASN B O 1
ATOM 9071 N N . PHE B 1 574 ? -16.312 3.912 24.734 1 94.56 574 PHE B N 1
ATOM 9072 C CA . PHE B 1 574 ? -17.562 3.225 24.469 1 94.56 574 PHE B CA 1
ATOM 9073 C C . PHE B 1 574 ? -17.484 1.763 24.891 1 94.56 574 PHE B C 1
ATOM 9075 O O . PHE B 1 574 ? -16.438 1.12 24.719 1 94.56 574 PHE B O 1
ATOM 9082 N N . PHE B 1 575 ? -18.516 1.318 25.422 1 92.56 575 PHE B N 1
ATOM 9083 C CA . PHE B 1 575 ? -18.547 -0.089 25.812 1 92.56 575 PHE B CA 1
ATOM 9084 C C . PHE B 1 575 ? -18.641 -0.981 24.578 1 92.56 575 PHE B C 1
ATOM 9086 O O . PHE B 1 575 ? -19.375 -0.664 23.625 1 92.56 575 PHE B O 1
ATOM 9093 N N . THR B 1 576 ? -17.844 -2.045 24.531 1 90.69 576 THR B N 1
ATOM 9094 C CA . THR B 1 576 ? -17.828 -3.062 23.484 1 90.69 576 THR B CA 1
ATOM 9095 C C . THR B 1 576 ? -17.797 -4.461 24.094 1 90.69 576 THR B C 1
ATOM 9097 O O . THR B 1 576 ? -17.516 -4.625 25.281 1 90.69 576 THR B O 1
ATOM 9100 N N . PRO B 1 577 ? -18.156 -5.453 23.297 1 85.19 577 PRO B N 1
ATOM 9101 C CA . PRO B 1 577 ? -18.141 -6.812 23.844 1 85.19 577 PRO B CA 1
ATOM 9102 C C . PRO B 1 577 ? -16.734 -7.27 24.25 1 85.19 577 PRO B C 1
ATOM 9104 O O . PRO B 1 577 ? -16.594 -8.102 25.141 1 85.19 577 PRO B O 1
ATOM 9107 N N . GLU B 1 578 ? -15.812 -6.723 23.609 1 76.38 578 GLU B N 1
ATOM 9108 C CA . GLU B 1 578 ? -14.453 -7.207 23.797 1 76.38 578 GLU B CA 1
ATOM 9109 C C . GLU B 1 578 ? -13.727 -6.43 24.891 1 76.38 578 GLU B C 1
ATOM 9111 O O . GLU B 1 578 ? -12.734 -6.902 25.438 1 76.38 578 GLU B O 1
ATOM 9116 N N . ASN B 1 579 ? -14.234 -5.262 25.219 1 76.38 579 ASN B N 1
ATOM 9117 C CA . ASN B 1 579 ? -13.484 -4.441 26.172 1 76.38 579 ASN B CA 1
ATOM 9118 C C . ASN B 1 579 ? -14.164 -4.414 27.531 1 76.38 579 ASN B C 1
ATOM 9120 O O . ASN B 1 579 ? -15.391 -4.414 27.625 1 76.38 579 ASN B O 1
ATOM 9124 N N . ASN B 1 580 ? -13.266 -4.648 28.578 1 79 580 ASN B N 1
ATOM 9125 C CA . ASN B 1 580 ? -13.727 -4.5 29.953 1 79 580 ASN B CA 1
ATOM 9126 C C . ASN B 1 580 ? -13.375 -3.127 30.516 1 79 580 ASN B C 1
ATOM 9128 O O . ASN B 1 580 ? -12.305 -2.949 31.109 1 79 580 ASN B O 1
ATOM 9132 N N . LEU B 1 581 ? -14.289 -2.197 30.281 1 82.38 581 LEU B N 1
ATOM 9133 C CA . LEU B 1 581 ? -14.039 -0.831 30.719 1 82.38 581 LEU B CA 1
ATOM 9134 C C . LEU B 1 581 ? -14.383 -0.668 32.188 1 82.38 581 LEU B C 1
ATOM 9136 O O . LEU B 1 581 ? -15.328 -1.287 32.688 1 82.38 581 LEU B O 1
ATOM 9140 N N . THR B 1 582 ? -13.508 -0.014 32.938 1 87.31 582 THR B N 1
ATOM 9141 C CA . THR B 1 582 ? -13.758 0.354 34.344 1 87.31 582 THR B CA 1
ATOM 9142 C C . THR B 1 582 ? -13.75 1.87 34.5 1 87.31 582 THR B C 1
ATOM 9144 O O . THR B 1 582 ? -13.008 2.572 33.812 1 87.31 582 THR B O 1
ATOM 9147 N N . ALA B 1 583 ? -14.594 2.359 35.312 1 90.75 583 ALA B N 1
ATOM 9148 C CA . ALA B 1 583 ? -14.664 3.797 35.562 1 90.75 583 ALA B CA 1
ATOM 9149 C C . ALA B 1 583 ? -13.922 4.16 36.844 1 90.75 583 ALA B C 1
ATOM 9151 O O . ALA B 1 583 ? -13.875 3.367 37.812 1 90.75 583 ALA B O 1
ATOM 9152 N N . GLU B 1 584 ? -13.305 5.266 36.875 1 90.88 584 GLU B N 1
ATOM 9153 C CA . GLU B 1 584 ? -12.594 5.816 38 1 90.88 584 GLU B CA 1
ATOM 9154 C C . GLU B 1 584 ? -13.312 7.039 38.562 1 90.88 584 GLU B C 1
ATOM 9156 O O . GLU B 1 584 ? -14.156 7.633 37.906 1 90.88 584 GLU B O 1
ATOM 9161 N N . PRO B 1 585 ? -12.945 7.352 39.875 1 91.62 585 PRO B N 1
ATOM 9162 C CA . PRO B 1 585 ? -13.555 8.57 40.406 1 91.62 585 PRO B CA 1
ATOM 9163 C C . PRO B 1 585 ? -13.297 9.797 39.531 1 91.62 585 PRO B C 1
ATOM 9165 O O . PRO B 1 585 ? -12.156 10.055 39.125 1 91.62 585 PRO B O 1
ATOM 9168 N N . GLY B 1 586 ? -14.391 10.484 39.188 1 91.5 586 GLY B N 1
ATOM 9169 C CA . GLY B 1 586 ? -14.305 11.625 38.281 1 91.5 586 GLY B CA 1
ATOM 9170 C C . GLY B 1 586 ? -14.914 11.352 36.938 1 91.5 586 GLY B C 1
ATOM 9171 O O . GLY B 1 586 ? -15.25 12.281 36.188 1 91.5 586 GLY B O 1
ATOM 9172 N N . ASP B 1 587 ? -15.086 10.086 36.656 1 94.56 587 ASP B N 1
ATOM 9173 C CA . ASP B 1 587 ? -15.688 9.695 35.406 1 94.56 587 ASP B CA 1
ATOM 9174 C C . ASP B 1 587 ? -17.203 9.758 35.469 1 94.56 587 ASP B C 1
ATOM 9176 O O . ASP B 1 587 ? -17.781 9.812 36.562 1 94.56 587 ASP B O 1
ATOM 9180 N N . GLN B 1 588 ? -17.781 9.891 34.312 1 95.56 588 GLN B N 1
ATOM 9181 C CA . GLN B 1 588 ? -19.234 9.836 34.188 1 95.56 588 GLN B CA 1
ATOM 9182 C C . GLN B 1 588 ? -19.672 8.695 33.281 1 95.56 588 GLN B C 1
ATOM 9184 O O . GLN B 1 588 ? -19.125 8.523 32.188 1 95.56 588 GLN B O 1
ATOM 9189 N N . ILE B 1 589 ? -20.641 7.914 33.781 1 95.5 589 ILE B N 1
ATOM 9190 C CA . ILE B 1 589 ? -21.141 6.793 33 1 95.5 589 ILE B CA 1
ATOM 9191 C C . ILE B 1 589 ? -22.5 7.16 32.375 1 95.5 589 ILE B C 1
ATOM 9193 O O . ILE B 1 589 ? -23.375 7.66 33.062 1 95.5 589 ILE B O 1
ATOM 9197 N N . ILE B 1 590 ? -22.594 6.953 31.125 1 95.88 590 ILE B N 1
ATOM 9198 C CA . ILE B 1 590 ? -23.859 7.16 30.422 1 95.88 590 ILE B CA 1
ATOM 9199 C C . ILE B 1 590 ? -24.547 5.816 30.188 1 95.88 590 ILE B C 1
ATOM 9201 O O . ILE B 1 590 ? -23.938 4.895 29.641 1 95.88 590 ILE B O 1
ATOM 9205 N N . SER B 1 591 ? -25.781 5.676 30.594 1 95.31 591 SER B N 1
ATOM 9206 C CA . SER B 1 591 ? -26.562 4.453 30.406 1 95.31 591 SER B CA 1
ATOM 9207 C C . SER B 1 591 ? -27.984 4.766 29.984 1 95.31 591 SER B C 1
ATOM 9209 O O . SER B 1 591 ? -28.484 5.871 30.234 1 95.31 591 SER B O 1
ATOM 9211 N N . LEU B 1 592 ? -28.484 3.883 29.172 1 95.31 592 LEU B N 1
ATOM 9212 C CA . LEU B 1 592 ? -29.906 3.896 28.891 1 95.31 592 LEU B CA 1
ATOM 9213 C C . LEU B 1 592 ? -30.688 3.066 29.906 1 95.31 592 LEU B C 1
ATOM 9215 O O . LEU B 1 592 ? -30.656 1.834 29.859 1 95.31 592 LEU B O 1
ATOM 9219 N N . ALA B 1 593 ? -31.344 3.803 30.812 1 93.56 593 ALA B N 1
ATOM 9220 C CA . ALA B 1 593 ? -31.922 3.137 31.969 1 93.56 593 ALA B CA 1
ATOM 9221 C C . ALA B 1 593 ? -33.438 3.322 32.031 1 93.56 593 ALA B C 1
ATOM 9223 O O . ALA B 1 593 ? -33.969 4.32 31.516 1 93.56 593 ALA B O 1
ATOM 9224 N N . LYS B 1 594 ? -34.062 2.299 32.625 1 88.25 594 LYS B N 1
ATOM 9225 C CA . LYS B 1 594 ? -35.5 2.371 32.875 1 88.25 594 LYS B CA 1
ATOM 9226 C C . LYS B 1 594 ? -35.812 3.398 33.938 1 88.25 594 LYS B C 1
ATOM 9228 O O . LYS B 1 594 ? -35.125 3.484 34.969 1 88.25 594 LYS B O 1
ATOM 9233 N N . PRO B 1 595 ? -36.844 4.242 33.562 1 80.12 595 PRO B N 1
ATOM 9234 C CA . PRO B 1 595 ? -37.219 5.238 34.562 1 80.12 595 PRO B CA 1
ATOM 9235 C C . PRO B 1 595 ? -37.688 4.609 35.875 1 80.12 595 PRO B C 1
ATOM 9237 O O . PRO B 1 595 ? -38.312 3.533 35.844 1 80.12 595 PRO B O 1
ATOM 9240 N N . GLU B 1 596 ? -37.344 5.066 37.094 1 65.19 596 GLU B N 1
ATOM 9241 C CA . GLU B 1 596 ? -37.875 4.594 38.344 1 65.19 596 GLU B CA 1
ATOM 9242 C C . GLU B 1 596 ? -39.375 4.852 38.469 1 65.19 596 GLU B C 1
ATOM 9244 O O . GLU B 1 596 ? -39.875 5.816 37.906 1 65.19 596 GLU B O 1
#

Radius of gyration: 32.38 Å; Cα contacts (8 Å, |Δi|>4): 2177; chains: 2; bounding box: 86×88×90 Å

Secondary structure (DSSP, 8-state):
-HHHHHHHHHHHHHHHHHHHHHHHHT--HHHHHHHHHHIIIIIT-S--HHHHHGGGHHHHHHHHHHHHHHHHHTT--GGGGGGGHHHHHHIIIIIHHHHHHHHHHHHHHTS---HHHHHHHHHHTT---HHHHHHHHHHHTB-HHHHHHHHHHHHHHHHHHHHHHHHHHHHHHHHH-TT--THHHHHHHHHHHHHHHHHHHHHHHHHHHHHTT-S-HHHHHHHHHHHHHHHHHHHHHHSTT-HHHHHHHHHHHHHTTT-HHHHHTHHHHHHHHHHHHHHHHHHHHHT--HHHHHHTT-HHHHHHHHHIIIIIHHHHHHHHTTTSS--HHHHHHHHH-----HHHHHHHHHHHHHHHHTT-GGGGHHHHHHHHHHHHHHHHHHHHHHHHHHHTT-B--SSPEEEEES-SHHHHHHHHHHHHTT--EEEEES-TTTTHHHHHHT--EEES-TTSTTHHHH---TTEEEEEE--S-HHHHHHHHHHHHHHH-GGGEEEPPPPSSSTT------TTT--EEPTTS---HHHHHHHHHTT-EEEEEEP-SSS-HHHHHHHS-TT-EEEEEE-TTS-EEE--SS------TT-EEEEEE---/-HHHHHHHHHHHHHHHHHHHHHHHHT--HHHHHHHHHHIIIIIT-S--HHHHHGGGHHHHHHHHHHHHHHHHHTT--GGGGGGGHHHHHHIIIIIHHHHHHHHHHHHHHTS---HHHHHHHHHHTT---HHHHHHHHHHHTB-HHHHHHHHHHHHHHHHHHHHHHHHHHHHHHHHH-TT--THHHHHHHHHHHHHHHHHHHHHHHHHHHHHTT-S-HHHHHHHHHHHHHHHHHHHHHHSTT-HHHHHHHHHHHHHTTT-HHHHHTHHHHHHHHHHHHHHHHHHHHHT--HHHHHHTT-HHHHHHHHHIIIIIHHHHHHHHTTTSS--HHHHHHHHH-----HHHHHHHHHHHHHHHHTT-GGGGGHHHHHHHHHHHHHHHHHHHHHHHHHHTT-B--SSPEEEEES-SHHHHHHHHHHHHTT--EEEEES-TTTTHHHHHHT--EEES-TTSTTHHHH---TTEEEEEE--S-HHHHHHHHHHHHHHH-GGGEEEPPPPSSSTT------TTT--EEPTTS---HHHHHHHHHTT-EEEEEEP-SSS-HHHHHHHS-TT-EEEEEE-TTS-EEE--SS------TT-EEEEEE---

Organism: NCBI:txid94136